Protein AF-0000000076994737 (afdb_homodimer)

InterPro domains:
  IPR002213 UDP-glucuronosyl/UDP-glucosyltransferase [cd03784] (19-455)
  IPR010610 Erythromycin biosynthesis protein CIII-like, C-terminal domain [PF06722] (319-441)

pLDDT: mean 93.17, std 11.56, range [21.0, 98.88]

Structure (mmCIF, N/CA/C/O backbone):
data_AF-0000000076994737-model_v1
#
loop_
_entity.id
_entity.type
_entity.pdbx_description
1 polymer 'UDP-glucosyltransferase A1'
#
loop_
_atom_site.group_PDB
_atom_site.id
_atom_site.type_symbol
_atom_site.label_atom_id
_atom_site.label_alt_id
_atom_site.label_comp_id
_atom_site.label_asym_id
_atom_site.label_entity_id
_atom_site.label_seq_id
_atom_site.pdbx_PDB_ins_code
_atom_site.Cartn_x
_atom_site.Cartn_y
_atom_site.Cartn_z
_atom_site.occupancy
_atom_site.B_iso_or_equiv
_atom_site.auth_seq_id
_atom_site.auth_comp_id
_atom_site.auth_asym_id
_atom_site.auth_atom_id
_atom_site.pdbx_PDB_model_num
ATOM 1 N N . MET A 1 1 ? -26.844 64.062 -2.055 1 24.98 1 MET A N 1
ATOM 2 C CA . MET A 1 1 ? -27.594 62.812 -1.79 1 24.98 1 MET A CA 1
ATOM 3 C C . MET A 1 1 ? -27.031 62.094 -0.57 1 24.98 1 MET A C 1
ATOM 5 O O . MET A 1 1 ? -25.812 62.094 -0.344 1 24.98 1 MET A O 1
ATOM 9 N N . THR A 1 2 ? -27.891 61.812 0.512 1 21 2 THR A N 1
ATOM 10 C CA . THR A 1 2 ? -27.859 61.438 1.918 1 21 2 THR A CA 1
ATOM 11 C C . THR A 1 2 ? -27.25 60.031 2.084 1 21 2 THR A C 1
ATOM 13 O O . THR A 1 2 ? -27.734 59.062 1.515 1 21 2 THR A O 1
ATOM 16 N N . ALA A 1 3 ? -25.906 60 2.223 1 31.61 3 ALA A N 1
ATOM 17 C CA . ALA A 1 3 ? -24.953 58.938 2.516 1 31.61 3 ALA A CA 1
ATOM 18 C C . ALA A 1 3 ? -25.5 58 3.568 1 31.61 3 ALA A C 1
ATOM 20 O O . ALA A 1 3 ? -25.938 58.406 4.633 1 31.61 3 ALA A O 1
ATOM 21 N N . GLY A 1 4 ? -26.078 56.844 3.15 1 28.95 4 GLY A N 1
ATOM 22 C CA . GLY A 1 4 ? -26.781 55.719 3.762 1 28.95 4 GLY A CA 1
ATOM 23 C C . GLY A 1 4 ? -26.156 55.281 5.078 1 28.95 4 GLY A C 1
ATOM 24 O O . GLY A 1 4 ? -24.953 55.062 5.16 1 28.95 4 GLY A O 1
ATOM 25 N N . ASN A 1 5 ? -26.703 55.688 6.254 1 30 5 ASN A N 1
ATOM 26 C CA . ASN A 1 5 ? -26.422 55.312 7.637 1 30 5 ASN A CA 1
ATOM 27 C C . ASN A 1 5 ? -26.422 53.781 7.82 1 30 5 ASN A C 1
ATOM 29 O O . ASN A 1 5 ? -27.453 53.125 7.66 1 30 5 ASN A O 1
ATOM 33 N N . LEU A 1 6 ? -25.328 53.156 7.449 1 33.31 6 LEU A N 1
ATOM 34 C CA . LEU A 1 6 ? -25.109 51.75 7.734 1 33.31 6 LEU A CA 1
ATOM 35 C C . LEU A 1 6 ? -25.484 51.406 9.172 1 33.31 6 LEU A C 1
ATOM 37 O O . LEU A 1 6 ? -24.953 52 10.109 1 33.31 6 LEU A O 1
ATOM 41 N N . ASN A 1 7 ? -26.734 51.062 9.406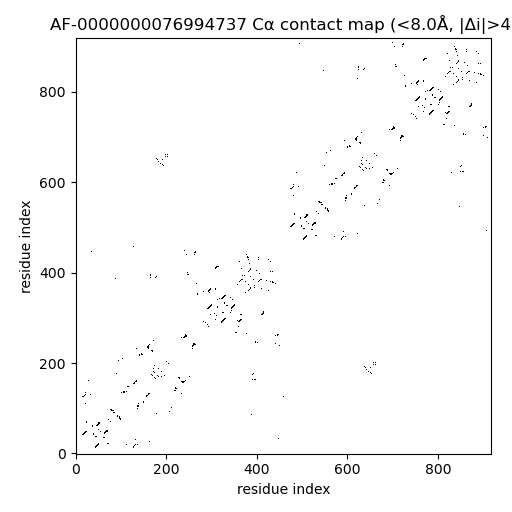 1 32.91 7 ASN A N 1
ATOM 42 C CA . ASN A 1 7 ? -27.266 50.5 10.641 1 32.91 7 ASN A CA 1
ATOM 43 C C . ASN A 1 7 ? -26.328 49.469 11.25 1 32.91 7 ASN A C 1
ATOM 45 O O . ASN A 1 7 ? -26.062 48.406 10.641 1 32.91 7 ASN A O 1
ATOM 49 N N . ARG A 1 8 ? -25.312 49.906 11.922 1 34.34 8 ARG A N 1
ATOM 50 C CA . ARG A 1 8 ? -24.609 49.031 12.859 1 34.34 8 ARG A CA 1
ATOM 51 C C . ARG A 1 8 ? -25.594 48.219 13.68 1 34.34 8 ARG A C 1
ATOM 53 O O . ARG A 1 8 ? -26.453 48.781 14.375 1 34.34 8 ARG A O 1
ATOM 60 N N . ALA A 1 9 ? -25.906 47.062 13.078 1 42.03 9 ALA A N 1
ATOM 61 C CA . ALA A 1 9 ? -26.719 46.094 13.781 1 42.03 9 ALA A CA 1
ATOM 62 C C . ALA A 1 9 ? -26.5 46.156 15.289 1 42.03 9 ALA A C 1
ATOM 64 O O . ALA A 1 9 ? -25.359 46.188 15.758 1 42.03 9 ALA A O 1
ATOM 65 N N . ASP A 1 10 ? -27.359 46.781 16.031 1 33.72 10 ASP A N 1
ATOM 66 C CA . ASP A 1 10 ? -27.484 46.781 17.484 1 33.72 10 ASP A CA 1
ATOM 67 C C . ASP A 1 10 ? -27.078 45.438 18.078 1 33.72 10 ASP A C 1
ATOM 69 O O . ASP A 1 10 ? -27.875 44.5 18.125 1 33.72 10 ASP A O 1
ATOM 73 N N . THR A 1 11 ? -25.906 44.781 17.766 1 40.34 11 THR A N 1
ATOM 74 C CA . THR A 1 11 ? -25.391 43.531 18.297 1 40.34 11 THR A CA 1
ATOM 75 C C . THR A 1 11 ? -25.375 43.531 19.828 1 40.34 11 THR A C 1
ATOM 77 O O . THR A 1 11 ? -24.344 43.781 20.438 1 40.34 11 THR A O 1
ATOM 80 N N . SER A 1 12 ? -26.344 44 20.391 1 39.28 12 SER A N 1
ATOM 81 C CA . SER A 1 12 ? -26.531 43.906 21.828 1 39.28 12 SER A CA 1
ATOM 82 C C . SER A 1 12 ? -26.25 42.5 22.359 1 39.28 12 SER A C 1
ATOM 84 O O . SER A 1 12 ? -26.375 42.25 23.562 1 39.28 12 SER A O 1
ATOM 86 N N . GLY A 1 13 ? -26.484 41.406 21.656 1 49.62 13 GLY A N 1
ATOM 87 C CA . GLY A 1 13 ? -26.141 40.094 22.188 1 49.62 13 GLY A CA 1
ATOM 88 C C . GLY A 1 13 ? -24.688 39.969 22.578 1 49.62 13 GLY A C 1
ATOM 89 O O . GLY A 1 13 ? -23.812 40.531 21.922 1 49.62 13 GLY A O 1
ATOM 90 N N . SER A 1 14 ? -24.312 39.719 23.922 1 63.34 14 SER A N 1
ATOM 91 C CA . SER A 1 14 ? -23 39.656 24.562 1 63.34 14 SER A CA 1
ATOM 92 C C . SER A 1 14 ? -22 38.875 23.719 1 63.34 14 SER A C 1
ATOM 94 O O . SER A 1 14 ? -22.328 37.812 23.188 1 63.34 14 SER A O 1
ATOM 96 N N . ASN A 1 15 ? -20.906 39.469 23.172 1 86.25 15 ASN A N 1
ATOM 97 C CA . ASN A 1 15 ? -19.781 38.844 22.484 1 86.25 15 ASN A CA 1
ATOM 98 C C . ASN A 1 15 ? -19.297 37.594 23.219 1 86.25 15 ASN A C 1
ATOM 100 O O . ASN A 1 15 ? -19.203 37.594 24.453 1 86.25 15 ASN A O 1
ATOM 104 N N . PRO A 1 16 ? -19.25 36.594 22.422 1 95.69 16 PRO A N 1
ATOM 105 C CA . PRO A 1 16 ? -18.766 35.375 23.078 1 95.69 16 PRO A CA 1
ATOM 106 C C . PRO A 1 16 ? -17.344 35.5 23.625 1 95.69 16 PRO A C 1
ATOM 108 O O . PRO A 1 16 ? -16.641 36.438 23.266 1 95.69 16 PRO A O 1
ATOM 111 N N . LEU A 1 17 ? -17.062 34.75 24.578 1 97.81 17 LEU A N 1
ATOM 112 C CA . LEU A 1 17 ? -15.68 34.531 25 1 97.81 17 LEU A CA 1
ATOM 113 C C . LEU A 1 17 ? -14.977 33.531 24.094 1 97.81 17 LEU A C 1
ATOM 115 O O . LEU A 1 17 ? -15.492 32.438 23.875 1 97.81 17 LEU A O 1
ATOM 119 N N . LEU A 1 18 ? -13.875 33.906 23.547 1 98.69 18 LEU A N 1
ATOM 120 C CA . LEU A 1 18 ? -13.102 33 22.703 1 98.69 18 LEU A CA 1
ATOM 121 C C . LEU A 1 18 ? -11.977 32.344 23.5 1 98.69 18 LEU A C 1
ATOM 123 O O . LEU A 1 18 ? -11.125 33.031 24.062 1 98.69 18 LEU A O 1
ATOM 127 N N . LEU A 1 19 ? -12.008 31.047 23.609 1 98.81 19 LEU A N 1
ATOM 128 C CA . LEU A 1 19 ? -10.969 30.297 24.297 1 98.81 19 LEU A CA 1
ATOM 129 C C . LEU A 1 19 ? -10.055 29.594 23.281 1 98.81 19 LEU A C 1
ATOM 131 O O . LEU A 1 19 ? -10.523 28.828 22.453 1 98.81 19 LEU A O 1
ATOM 135 N N . PHE A 1 20 ? -8.75 29.922 23.391 1 98.88 20 PHE A N 1
ATOM 136 C CA . PHE A 1 20 ? -7.754 29.359 22.484 1 98.88 20 PHE A CA 1
ATOM 137 C C . PHE A 1 20 ? -6.871 28.344 23.219 1 98.88 20 PHE A C 1
ATOM 139 O O . PHE A 1 20 ? -6.504 28.547 24.375 1 98.88 20 PHE A O 1
ATOM 146 N N . ALA A 1 21 ? -6.539 27.281 22.5 1 98.38 21 ALA A N 1
ATOM 147 C CA . ALA A 1 21 ? -5.539 26.297 22.922 1 98.38 21 ALA A CA 1
ATOM 148 C C . ALA A 1 21 ? -4.723 25.797 21.734 1 98.38 21 ALA A C 1
ATOM 150 O O . ALA A 1 21 ? -5.25 25.656 20.625 1 98.38 21 ALA A O 1
ATOM 151 N N . ALA A 1 22 ? -3.436 25.547 21.938 1 98 22 ALA A N 1
ATOM 152 C CA . ALA A 1 22 ? -2.561 25 20.906 1 98 22 ALA A CA 1
ATOM 153 C C . ALA A 1 22 ? -1.611 23.953 21.484 1 98 22 ALA A C 1
ATOM 155 O O . ALA A 1 22 ? -1.278 24 22.672 1 98 22 ALA A O 1
ATOM 156 N N . PHE A 1 23 ? -1.287 22.984 20.625 1 96.88 23 PHE A N 1
ATOM 157 C CA . PHE A 1 23 ? -0.164 22.125 21 1 96.88 23 PHE A CA 1
ATOM 158 C C . PHE A 1 23 ? 1.088 22.969 21.25 1 96.88 23 PHE A C 1
ATOM 160 O O . PHE A 1 23 ? 1.367 23.906 20.516 1 96.88 23 PHE A O 1
ATOM 167 N N . PRO A 1 24 ? 1.792 22.641 22.312 1 94.62 24 PRO A N 1
ATOM 168 C CA . PRO A 1 24 ? 2.891 23.531 22.703 1 94.62 24 PRO A CA 1
ATOM 169 C C . PRO A 1 24 ? 4.129 23.359 21.828 1 94.62 24 PRO A C 1
ATOM 171 O O . PRO A 1 24 ? 5.191 22.969 22.312 1 94.62 24 PRO A O 1
ATOM 174 N N . GLY A 1 25 ? 4.086 23.656 20.641 1 91.81 25 GLY A N 1
ATOM 175 C CA . GLY A 1 25 ? 5.117 23.828 19.625 1 91.81 25 GLY A CA 1
ATOM 176 C C . GLY A 1 25 ? 4.984 25.109 18.844 1 91.81 25 GLY A C 1
ATOM 177 O O . GLY A 1 25 ? 3.875 25.578 18.578 1 91.81 25 GLY A O 1
ATOM 178 N N . GLU A 1 26 ? 6.082 25.656 18.484 1 90 26 GLU A N 1
ATOM 179 C CA . GLU A 1 26 ? 6.078 26.969 17.844 1 90 26 GLU A CA 1
ATOM 180 C C . GLU A 1 26 ? 5.215 26.969 16.578 1 90 26 GLU A C 1
ATOM 182 O O . GLU A 1 26 ? 4.441 27.891 16.359 1 90 26 GLU A O 1
ATOM 187 N N . GLY A 1 27 ? 5.344 25.891 15.852 1 91.88 27 GLY A N 1
ATOM 188 C CA . GLY A 1 27 ? 4.586 25.812 14.609 1 91.88 27 GLY A CA 1
ATOM 189 C C . GLY A 1 27 ? 3.094 25.656 14.828 1 91.88 27 GLY A C 1
ATOM 190 O O . GLY A 1 27 ? 2.297 25.922 13.93 1 91.88 27 GLY A O 1
ATOM 191 N N . HIS A 1 28 ? 2.697 25.25 16.016 1 96.25 28 HIS A N 1
ATOM 192 C CA . HIS A 1 28 ? 1.295 25.062 16.359 1 96.25 28 HIS A CA 1
ATOM 193 C C . HIS A 1 28 ? 0.731 26.297 17.047 1 96.25 28 HIS A C 1
ATOM 195 O O . HIS A 1 28 ? -0.411 26.688 16.797 1 96.25 28 HIS A O 1
ATOM 201 N N . THR A 1 29 ? 1.545 26.969 17.844 1 97.19 29 THR A N 1
ATOM 202 C CA . THR A 1 29 ? 1.089 28.047 18.719 1 97.19 29 THR A CA 1
ATOM 203 C C . THR A 1 29 ? 1.107 29.391 18 1 97.19 29 THR A C 1
ATOM 205 O O . THR A 1 29 ? 0.172 30.188 18.125 1 97.19 29 THR A O 1
ATOM 208 N N . ASN A 1 30 ? 2.084 29.641 17.172 1 94.88 30 ASN A N 1
ATOM 209 C CA . ASN A 1 30 ? 2.293 30.953 16.562 1 94.88 30 ASN A CA 1
ATOM 210 C C . ASN A 1 30 ? 1.12 31.344 15.672 1 94.88 30 ASN A C 1
ATOM 212 O O . ASN A 1 30 ? 0.637 32.469 15.742 1 94.88 30 ASN A O 1
ATOM 216 N N . PRO A 1 31 ? 0.661 30.406 14.875 1 97.44 31 PRO A N 1
ATOM 217 C CA . PRO A 1 31 ? -0.494 30.797 14.062 1 97.44 31 PRO A CA 1
ATOM 218 C C . PRO A 1 31 ? -1.704 31.188 14.906 1 97.44 31 PRO A C 1
ATOM 220 O O . PRO A 1 31 ? -2.396 32.156 14.578 1 97.44 31 PRO A O 1
ATOM 223 N N . LEU A 1 32 ? -1.899 30.531 15.945 1 98.62 32 LEU A N 1
ATOM 224 C CA . LEU A 1 32 ? -3.061 30.828 16.781 1 98.62 32 LEU A CA 1
ATOM 225 C C . LEU A 1 32 ? -2.871 32.125 17.531 1 98.62 32 LEU A C 1
ATOM 227 O O . LEU A 1 32 ? -3.84 32.844 17.781 1 98.62 32 LEU A O 1
ATOM 231 N N . LEU A 1 33 ? -1.654 32.469 17.875 1 98 33 LEU A N 1
ATOM 232 C CA . LEU A 1 33 ? -1.371 33.781 18.484 1 98 33 LEU A CA 1
ATOM 233 C C . LEU A 1 33 ? -1.695 34.906 17.531 1 98 33 LEU A C 1
ATOM 235 O O . LEU A 1 33 ? -2.244 35.938 17.938 1 98 33 LEU A O 1
ATOM 239 N N . SER A 1 34 ? -1.368 34.688 16.297 1 97.19 34 SER A N 1
ATOM 240 C CA . SER A 1 34 ? -1.677 35.688 15.281 1 97.19 34 SER A CA 1
ATOM 241 C C . SER A 1 34 ? -3.182 35.906 15.172 1 97.19 34 SER A C 1
ATOM 243 O O . SER A 1 34 ? -3.641 37.031 15.086 1 97.19 34 SER A O 1
ATOM 245 N N . ILE A 1 35 ? -3.92 34.875 15.195 1 98.69 35 ILE A N 1
ATOM 246 C CA . ILE A 1 35 ? -5.371 34.969 15.094 1 98.69 35 ILE A CA 1
ATOM 247 C C . ILE A 1 35 ? -5.938 35.625 16.344 1 98.69 35 ILE A C 1
ATOM 249 O O . ILE A 1 35 ? -6.777 36.531 16.25 1 98.69 35 ILE A O 1
ATOM 253 N N . ALA A 1 36 ? -5.453 35.25 17.5 1 98.69 36 ALA A N 1
ATOM 254 C CA . ALA A 1 36 ? -5.895 35.812 18.766 1 98.69 36 ALA A CA 1
ATOM 255 C C . ALA A 1 36 ? -5.648 37.344 18.797 1 98.69 36 ALA A C 1
ATOM 257 O O . ALA A 1 36 ? -6.512 38.094 19.234 1 98.69 36 ALA A O 1
ATOM 258 N N . SER A 1 37 ? -4.496 37.719 18.344 1 97.88 37 SER A N 1
ATOM 259 C CA . SER A 1 37 ? -4.148 39.156 18.328 1 97.88 37 SER A CA 1
ATOM 260 C C . SER A 1 37 ? -5.141 39.938 17.5 1 97.88 37 SER A C 1
ATOM 262 O O . SER A 1 37 ? -5.59 41.031 17.922 1 97.88 37 SER A O 1
ATOM 264 N N . TYR A 1 38 ? -5.449 39.469 16.375 1 97.75 38 TYR A N 1
ATOM 265 C CA . TYR A 1 38 ? -6.414 40.094 15.492 1 97.75 38 TYR A CA 1
ATOM 266 C C . TYR A 1 38 ? -7.781 40.219 16.156 1 97.75 38 TYR A C 1
ATOM 268 O O . TYR A 1 38 ? -8.414 41.25 16.125 1 97.75 38 TYR A O 1
ATOM 276 N N . LEU A 1 39 ? -8.203 39.156 16.75 1 98.38 39 LEU A N 1
ATOM 277 C CA . LEU A 1 39 ? -9.539 39.094 17.328 1 98.38 39 LEU A CA 1
ATOM 278 C C . LEU A 1 39 ? -9.641 40.031 18.531 1 98.38 39 LEU A C 1
ATOM 280 O O . LEU A 1 39 ? -10.672 40.656 18.734 1 98.38 39 LEU A O 1
ATOM 284 N N . VAL A 1 40 ? -8.578 40.125 19.297 1 98.25 40 VAL A N 1
ATOM 285 C CA . VAL A 1 40 ? -8.539 41.094 20.406 1 98.25 40 VAL A CA 1
ATOM 286 C C . VAL A 1 40 ? -8.68 42.5 19.859 1 98.25 40 VAL A C 1
ATOM 288 O O . VAL A 1 40 ? -9.477 43.281 20.359 1 98.25 40 VAL A O 1
ATOM 291 N N . LYS A 1 41 ? -7.984 42.781 18.844 1 97.06 41 LYS A N 1
ATOM 292 C CA . LYS A 1 41 ? -7.988 44.094 18.234 1 97.06 41 LYS A CA 1
ATOM 293 C C . LYS A 1 41 ? -9.359 44.438 17.656 1 97.06 41 LYS A C 1
ATOM 295 O O . LYS A 1 41 ? -9.742 45.594 17.594 1 97.06 41 LYS A O 1
ATOM 300 N N . THR A 1 42 ? -10.062 43.438 17.281 1 96.25 42 THR A N 1
ATOM 301 C CA . THR A 1 42 ? -11.367 43.656 16.672 1 96.25 42 THR A CA 1
ATOM 302 C C . THR A 1 42 ? -12.469 43.656 17.719 1 96.25 42 THR A C 1
ATOM 304 O O . THR A 1 42 ? -13.656 43.719 17.391 1 96.25 42 THR A O 1
ATOM 307 N N . GLY A 1 43 ? -12.125 43.406 18.969 1 96.31 43 GLY A N 1
ATOM 308 C CA . GLY A 1 43 ? -13.078 43.688 20.031 1 96.31 43 GLY A CA 1
ATOM 309 C C . GLY A 1 43 ? -13.516 42.438 20.766 1 96.31 43 GLY A C 1
ATOM 310 O O . GLY A 1 43 ? -14.328 42.5 21.688 1 96.31 43 GLY A O 1
ATOM 311 N N . TYR A 1 44 ? -12.938 41.312 20.453 1 97.5 44 TYR A N 1
ATOM 312 C CA . TYR A 1 44 ? -13.312 40.094 21.156 1 97.5 44 TYR A CA 1
ATOM 313 C C . TYR A 1 44 ? -12.531 39.938 22.453 1 97.5 44 TYR A C 1
ATOM 315 O O . TYR A 1 44 ? -11.391 40.406 22.562 1 97.5 44 TYR A O 1
ATOM 323 N N . GLU A 1 45 ? -13.195 39.406 23.391 1 97.94 45 GLU A N 1
ATOM 324 C CA . GLU A 1 45 ? -12.477 38.906 24.562 1 97.94 45 GLU A CA 1
ATOM 325 C C . GLU A 1 45 ? -11.891 37.531 24.328 1 97.94 45 GLU A C 1
ATOM 327 O O . GLU A 1 45 ? -12.609 36.594 23.969 1 97.94 45 GLU A O 1
ATOM 332 N N . VAL A 1 46 ? -10.562 37.438 24.531 1 98.69 46 VAL A N 1
ATOM 333 C CA . VAL A 1 46 ? -9.859 36.219 24.219 1 98.69 46 VAL A CA 1
ATOM 334 C C . VAL A 1 46 ? -9.125 35.688 25.453 1 98.69 46 VAL A C 1
ATOM 336 O O . VAL A 1 46 ? -8.469 36.469 26.156 1 98.69 46 VAL A O 1
ATOM 339 N N . VAL A 1 47 ? -9.328 34.469 25.781 1 98.81 47 VAL A N 1
ATOM 340 C CA . VAL A 1 47 ? -8.492 33.719 26.719 1 98.81 47 VAL A CA 1
ATOM 341 C C . VAL A 1 47 ? -7.629 32.719 25.969 1 98.81 47 VAL A C 1
ATOM 343 O O . VAL A 1 47 ? -8.133 31.969 25.125 1 98.81 47 VAL A O 1
ATOM 346 N N . PHE A 1 48 ? -6.312 32.719 26.25 1 98.88 48 PHE A N 1
ATOM 347 C CA . PHE A 1 48 ? -5.375 31.812 25.609 1 98.88 48 PHE A CA 1
ATOM 348 C C . PHE A 1 48 ? -4.672 30.938 26.641 1 98.88 48 PHE A C 1
ATOM 350 O O . PHE A 1 48 ? -3.906 31.453 27.469 1 98.88 48 PHE A O 1
ATOM 357 N N . MET A 1 49 ? -4.969 29.688 26.656 1 98.44 49 MET A N 1
ATOM 358 C CA . MET A 1 49 ? -4.309 28.781 27.594 1 98.44 49 MET A CA 1
ATOM 359 C C . MET A 1 49 ? -3.023 28.219 27 1 98.44 49 MET A C 1
ATOM 361 O O . MET A 1 49 ? -3.027 27.719 25.875 1 98.44 49 MET A O 1
ATOM 365 N N . ALA A 1 50 ? -1.926 28.281 27.672 1 98.19 50 ALA A N 1
ATOM 366 C CA . ALA A 1 50 ? -0.618 27.828 27.203 1 98.19 50 ALA A CA 1
ATOM 367 C C . ALA A 1 50 ? 0.344 27.625 28.359 1 98.19 50 ALA A C 1
ATOM 369 O O . ALA A 1 50 ? 0.102 28.109 29.469 1 98.19 50 ALA A O 1
ATOM 370 N N . PRO A 1 51 ? 1.366 26.844 28.156 1 97.38 51 PRO A N 1
ATOM 371 C CA . PRO A 1 51 ? 2.418 26.75 29.172 1 97.38 51 PRO A CA 1
ATOM 372 C C . PRO A 1 51 ? 3.166 28.078 29.359 1 97.38 51 PRO A C 1
ATOM 374 O O . PRO A 1 51 ? 3.021 29 28.562 1 97.38 51 PRO A O 1
ATOM 377 N N . ASP A 1 52 ? 4.008 28.094 30.328 1 96.94 52 ASP A N 1
ATOM 378 C CA . ASP A 1 52 ? 4.695 29.297 30.781 1 96.94 52 ASP A CA 1
ATOM 379 C C . ASP A 1 52 ? 5.582 29.859 29.672 1 96.94 52 ASP A C 1
ATOM 381 O O . ASP A 1 52 ? 5.73 31.078 29.562 1 96.94 52 ASP A O 1
ATOM 385 N N . LEU A 1 53 ? 6.09 29.031 28.938 1 94.62 53 LEU A N 1
ATOM 386 C CA . LEU A 1 53 ? 7.051 29.453 27.922 1 94.62 53 LEU A CA 1
ATOM 387 C C . LEU A 1 53 ? 6.398 30.375 26.906 1 94.62 53 LEU A C 1
ATOM 389 O O . LEU A 1 53 ? 7.086 31.125 26.203 1 94.62 53 LEU A O 1
ATOM 393 N N . TYR A 1 54 ? 5.055 30.438 26.891 1 97.25 54 TYR A N 1
ATOM 394 C CA . TYR A 1 54 ? 4.363 31.25 25.891 1 97.25 54 TYR A CA 1
ATOM 395 C C . TYR A 1 54 ? 3.654 32.438 26.547 1 97.25 54 TYR A C 1
ATOM 397 O O . TYR A 1 54 ? 2.928 33.188 25.891 1 97.25 54 TYR A O 1
ATOM 405 N N . GLN A 1 55 ? 3.82 32.625 27.828 1 98.12 55 GLN A N 1
ATOM 406 C CA . GLN A 1 55 ? 3.08 33.625 28.562 1 98.12 55 GLN A CA 1
ATOM 407 C C . GLN A 1 55 ? 3.26 35 27.938 1 98.12 55 GLN A C 1
ATOM 409 O O . GLN A 1 55 ? 2.279 35.688 27.656 1 98.12 55 GLN A O 1
ATOM 414 N N . THR A 1 56 ? 4.473 35.375 27.703 1 97.44 56 THR A N 1
ATOM 415 C CA . THR A 1 56 ? 4.766 36.719 27.188 1 97.44 56 THR A CA 1
ATOM 416 C C . THR A 1 56 ? 4.129 36.906 25.812 1 97.44 56 THR A C 1
ATOM 418 O O . THR A 1 56 ? 3.531 37.938 25.531 1 97.44 56 THR A O 1
ATOM 421 N N . LYS A 1 57 ? 4.262 35.938 25 1 96.31 57 LYS A N 1
ATOM 422 C CA . LYS A 1 57 ? 3.689 36 23.656 1 96.31 57 LYS A CA 1
ATOM 423 C C . LYS A 1 57 ? 2.172 36.156 23.703 1 96.31 57 LYS A C 1
ATOM 425 O O . LYS A 1 57 ? 1.588 36.906 22.938 1 96.31 57 LYS A O 1
ATOM 430 N N . VAL A 1 58 ? 1.54 35.406 24.609 1 98.56 58 VAL A N 1
ATOM 431 C CA . VAL A 1 58 ? 0.09 35.469 24.766 1 98.56 58 VAL A CA 1
ATOM 432 C C . VAL A 1 58 ? -0.32 36.875 25.234 1 98.56 58 VAL A C 1
ATOM 434 O O . VAL A 1 58 ? -1.221 37.5 24.656 1 98.56 58 VAL A O 1
ATOM 437 N N . GLU A 1 59 ? 0.343 37.344 26.188 1 98.38 59 GLU A N 1
ATOM 438 C CA . GLU A 1 59 ? 0.013 38.656 26.766 1 98.38 59 GLU A CA 1
ATOM 439 C C . GLU A 1 59 ? 0.205 39.781 25.734 1 98.38 59 GLU A C 1
ATOM 441 O O . GLU A 1 59 ? -0.553 40.75 25.719 1 98.38 59 GLU A O 1
ATOM 446 N N . GLU A 1 60 ? 1.162 39.625 24.875 1 95.94 60 GLU A N 1
ATOM 447 C CA . GLU A 1 60 ? 1.436 40.594 23.828 1 95.94 60 GLU A CA 1
ATOM 448 C C . GLU A 1 60 ? 0.277 40.688 22.844 1 95.94 60 GLU A C 1
ATOM 450 O O . GLU A 1 60 ? 0.102 41.719 22.172 1 95.94 60 GLU A O 1
ATOM 455 N N . THR A 1 61 ? -0.494 39.688 22.734 1 97.5 61 THR A N 1
ATOM 456 C CA . THR A 1 61 ? -1.646 39.719 21.844 1 97.5 61 THR A CA 1
ATOM 457 C C . THR A 1 61 ? -2.781 40.531 22.438 1 97.5 61 THR A C 1
ATOM 459 O O . THR A 1 61 ? -3.707 40.938 21.734 1 97.5 61 THR A O 1
ATOM 462 N N . GLY A 1 62 ? -2.789 40.688 23.719 1 98.38 62 GLY A N 1
ATOM 463 C CA . GLY A 1 62 ? -3.895 41.312 24.438 1 98.38 62 GLY A CA 1
ATOM 464 C C . GLY A 1 62 ? -4.867 40.312 25.031 1 98.38 62 GLY A C 1
ATOM 465 O O . GLY A 1 62 ? -5.809 40.688 25.719 1 98.38 62 GLY A O 1
ATOM 466 N N . ALA A 1 63 ? -4.648 39.062 24.859 1 98.75 63 ALA A N 1
ATOM 467 C CA . ALA A 1 63 ? -5.512 38.031 25.406 1 98.75 63 ALA A CA 1
ATOM 468 C C . ALA A 1 63 ? -5.219 37.812 26.891 1 98.75 63 ALA A C 1
ATOM 470 O O . ALA A 1 63 ? -4.113 38.062 27.359 1 98.75 63 ALA A O 1
ATOM 471 N N . GLU A 1 64 ? -6.227 37.344 27.547 1 98.69 64 GLU A N 1
ATOM 472 C CA . GLU A 1 64 ? -6.008 36.844 28.906 1 98.69 64 GLU A CA 1
ATOM 473 C C . GLU A 1 64 ? -5.238 35.5 28.891 1 98.69 64 GLU A C 1
ATOM 475 O O . GLU A 1 64 ? -5.609 34.594 28.172 1 98.69 64 GLU A O 1
ATOM 480 N N . TYR A 1 65 ? -4.113 35.531 29.656 1 98.69 65 TYR A N 1
ATOM 481 C CA . TYR A 1 65 ? -3.275 34.312 29.734 1 98.69 65 TYR A CA 1
ATOM 482 C C . TYR A 1 65 ? -3.797 33.375 30.797 1 98.69 65 TYR A C 1
ATOM 484 O O . TYR A 1 65 ? -4.031 33.75 31.938 1 98.69 65 TYR A O 1
ATOM 492 N N . LEU A 1 66 ? -4.043 32.156 30.422 1 98.62 66 LEU A N 1
ATOM 493 C CA . LEU A 1 66 ? -4.379 31.062 31.344 1 98.62 66 LEU A CA 1
ATOM 494 C C . LEU A 1 66 ? -3.293 29.984 31.344 1 98.62 66 LEU A C 1
ATOM 496 O O . LEU A 1 66 ? -3.121 29.281 30.344 1 98.62 66 LEU A O 1
ATOM 500 N N . ARG A 1 67 ? -2.625 29.781 32.438 1 98.12 67 ARG A N 1
ATOM 501 C CA . ARG A 1 67 ? -1.503 28.844 32.531 1 98.12 67 ARG A CA 1
ATOM 502 C C . ARG A 1 67 ? -1.99 27.406 32.562 1 98.12 67 ARG A C 1
ATOM 504 O O . ARG A 1 67 ? -2.928 27.078 33.281 1 98.12 67 ARG A O 1
ATOM 511 N N . VAL A 1 68 ? -1.36 26.594 31.797 1 97.19 68 VAL A N 1
ATOM 512 C CA . VAL A 1 68 ? -1.562 25.156 31.875 1 97.19 68 VAL A CA 1
ATOM 513 C C . VAL A 1 68 ? -0.212 24.453 31.938 1 97.19 68 VAL A C 1
ATOM 515 O O . VAL A 1 68 ? 0.815 25.016 31.562 1 97.19 68 VAL A O 1
ATOM 518 N N . ASP A 1 69 ? -0.189 23.25 32.375 1 93.94 69 ASP A N 1
ATOM 519 C CA . ASP A 1 69 ? 1.043 22.469 32.438 1 93.94 69 ASP A CA 1
ATOM 520 C C . ASP A 1 69 ? 1.537 22.094 31.047 1 93.94 69 ASP A C 1
ATOM 522 O O . ASP A 1 69 ? 0.735 21.812 30.156 1 93.94 69 ASP A O 1
ATOM 526 N N . ASN A 1 70 ? 2.803 22.141 30.938 1 94.19 70 ASN A N 1
ATOM 527 C CA . ASN A 1 70 ? 3.414 21.688 29.688 1 94.19 70 ASN A CA 1
ATOM 528 C C . ASN A 1 70 ? 3.475 20.172 29.609 1 94.19 70 ASN A C 1
ATOM 530 O O . ASN A 1 70 ? 4.145 19.531 30.422 1 94.19 70 ASN A O 1
ATOM 534 N N . PRO A 1 71 ? 2.805 19.625 28.672 1 91.94 71 PRO A N 1
ATOM 535 C CA . PRO A 1 71 ? 2.836 18.172 28.562 1 91.94 71 PRO A CA 1
ATOM 536 C C . PRO A 1 71 ? 4.184 17.641 28.078 1 91.94 71 PRO A C 1
ATOM 538 O O . PRO A 1 71 ? 4.465 16.453 28.219 1 91.94 71 PRO A O 1
ATOM 541 N N . LEU A 1 72 ? 5.031 18.469 27.5 1 92.75 72 LEU A N 1
ATOM 542 C CA . LEU A 1 72 ? 6.312 18.047 26.953 1 92.75 72 LEU A CA 1
ATOM 543 C C . LEU A 1 72 ? 7.379 17.969 28.047 1 92.75 72 LEU A C 1
ATOM 545 O O . LEU A 1 72 ? 8.312 18.781 28.062 1 92.75 72 LEU A O 1
ATOM 549 N N . THR A 1 73 ? 7.254 16.938 28.844 1 91.12 73 THR A N 1
ATOM 550 C CA . THR A 1 73 ? 8.203 16.719 29.922 1 91.12 73 THR A CA 1
ATOM 551 C C . THR A 1 73 ? 9.477 16.047 29.391 1 91.12 73 THR A C 1
ATOM 553 O O . THR A 1 73 ? 9.562 15.711 28.203 1 91.12 73 THR A O 1
ATOM 556 N N . GLY A 1 74 ? 10.414 15.945 30.234 1 90.44 74 GLY A N 1
ATOM 557 C CA . GLY A 1 74 ? 11.641 15.242 29.875 1 90.44 74 GLY A CA 1
ATOM 558 C C . GLY A 1 74 ? 11.391 13.812 29.422 1 90.44 74 GLY A C 1
ATOM 559 O O . GLY A 1 74 ? 12.023 13.344 28.469 1 90.44 74 GLY A O 1
ATOM 560 N N . GLU A 1 75 ? 10.484 13.195 30.078 1 91.69 75 GLU A N 1
ATOM 561 C CA . GLU A 1 75 ? 10.148 11.82 29.734 1 91.69 75 GLU A CA 1
ATOM 562 C C . GLU A 1 75 ? 9.539 11.727 28.344 1 91.69 75 GLU A C 1
ATOM 564 O O . GLU A 1 75 ? 9.844 10.805 27.578 1 91.69 75 GLU A O 1
ATOM 569 N N . VAL A 1 76 ? 8.695 12.633 28.062 1 91.75 76 VAL A N 1
ATOM 570 C CA . VAL A 1 76 ? 8.047 12.672 26.75 1 91.75 76 VAL A CA 1
ATOM 571 C C . VAL A 1 76 ? 9.094 12.93 25.672 1 91.75 76 VAL A C 1
ATOM 573 O O . VAL A 1 76 ? 9.078 12.273 24.625 1 91.75 76 VAL A O 1
ATOM 576 N N . MET A 1 77 ? 9.977 13.781 25.953 1 90.81 77 MET A N 1
ATOM 577 C CA . MET A 1 77 ? 11.023 14.109 24.984 1 90.81 77 MET A CA 1
ATOM 578 C C . MET A 1 77 ? 11.977 12.938 24.797 1 90.81 77 MET A C 1
ATOM 580 O O . MET A 1 77 ? 12.492 12.719 23.703 1 90.81 77 MET A O 1
ATOM 584 N N . GLN A 1 78 ? 12.164 12.195 25.859 1 92.12 78 GLN A N 1
ATOM 585 C CA . GLN A 1 78 ? 12.977 10.984 25.75 1 92.12 78 GLN A CA 1
ATOM 586 C C . GLN A 1 78 ? 12.305 9.961 24.844 1 92.12 78 GLN A C 1
ATOM 588 O O . GLN A 1 78 ? 12.969 9.344 24 1 92.12 78 GLN A O 1
ATOM 593 N N . SER A 1 79 ? 11.062 9.766 25.016 1 92 79 SER A N 1
ATOM 594 C CA . SER A 1 79 ? 10.305 8.859 24.156 1 92 79 SER A CA 1
ATOM 595 C C . SER A 1 79 ? 10.352 9.305 22.703 1 92 79 SER A C 1
ATOM 597 O O . SER A 1 79 ? 10.453 8.484 21.797 1 92 79 SER A O 1
ATOM 599 N N . PHE A 1 80 ? 10.273 10.547 22.516 1 91.12 80 PHE A N 1
ATOM 600 C CA . PHE A 1 80 ? 10.359 11.117 21.172 1 91.12 80 PHE A CA 1
ATOM 601 C C . PHE A 1 80 ? 11.711 10.82 20.547 1 91.12 80 PHE A C 1
ATOM 603 O O . PHE A 1 80 ? 11.789 10.438 19.375 1 91.12 80 PHE A O 1
ATOM 610 N N . ARG A 1 81 ? 12.719 10.961 21.297 1 89.56 81 ARG A N 1
ATOM 611 C CA . ARG A 1 81 ? 14.07 10.703 20.812 1 89.56 81 ARG A CA 1
ATOM 612 C C . ARG A 1 81 ? 14.258 9.219 20.484 1 89.56 81 ARG A C 1
ATOM 614 O O . ARG A 1 81 ? 14.922 8.875 19.516 1 89.56 81 ARG A O 1
ATOM 621 N N . GLU A 1 82 ? 13.688 8.43 21.328 1 91.44 82 GLU A N 1
ATOM 622 C CA . GLU A 1 82 ? 13.758 6.992 21.062 1 91.44 82 GLU A CA 1
ATOM 623 C C . GLU A 1 82 ? 13.078 6.637 19.75 1 91.44 82 GLU A C 1
ATOM 625 O O . GLU A 1 82 ? 13.602 5.828 18.969 1 91.44 82 GLU A O 1
ATOM 630 N N . ALA A 1 83 ? 11.992 7.246 19.516 1 89.38 83 ALA A N 1
ATOM 631 C CA . ALA A 1 83 ? 11.297 7.035 18.234 1 89.38 83 ALA A CA 1
ATOM 632 C C . ALA A 1 83 ? 12.125 7.559 17.062 1 89.38 83 ALA A C 1
ATOM 634 O O . ALA A 1 83 ? 12.148 6.953 16 1 89.38 83 ALA A O 1
ATOM 635 N N . THR A 1 84 ? 12.797 8.672 17.266 1 85.19 84 THR A N 1
ATOM 636 C CA . THR A 1 84 ? 13.609 9.312 16.234 1 85.19 84 THR A CA 1
ATOM 637 C C . THR A 1 84 ? 14.797 8.43 15.859 1 85.19 84 THR A C 1
ATOM 639 O O . THR A 1 84 ? 15.328 8.539 14.758 1 85.19 84 THR A O 1
ATOM 642 N N . SER A 1 85 ? 15.117 7.523 16.734 1 88.38 85 SER A N 1
ATOM 643 C CA . SER A 1 85 ? 16.266 6.656 16.5 1 88.38 85 SER A CA 1
ATOM 644 C C . SER A 1 85 ? 15.891 5.465 15.625 1 88.38 85 SER A C 1
ATOM 646 O O . SER A 1 85 ? 16.766 4.754 15.125 1 88.38 85 SER A O 1
ATOM 648 N N . LEU A 1 86 ? 14.633 5.336 15.375 1 86.25 86 LEU A N 1
ATOM 649 C CA . LEU A 1 86 ? 14.211 4.27 14.477 1 86.25 86 LEU A CA 1
ATOM 650 C C . LEU A 1 86 ? 14.586 4.594 13.031 1 86.25 86 LEU A C 1
ATOM 652 O O . LEU A 1 86 ? 14.75 5.766 12.68 1 86.25 86 LEU A O 1
ATOM 656 N N . PRO A 1 87 ? 14.727 3.504 12.242 1 81.19 87 PRO A N 1
ATOM 657 C CA . PRO A 1 87 ? 14.953 3.779 10.82 1 81.19 87 PRO A CA 1
ATOM 658 C C . PRO A 1 87 ? 13.852 4.637 10.203 1 81.19 87 PRO A C 1
ATOM 660 O O . PRO A 1 87 ? 12.688 4.516 10.578 1 81.19 87 PRO A O 1
ATOM 663 N N . GLY A 1 88 ? 14.328 5.461 9.32 1 78.31 88 GLY A N 1
ATOM 664 C CA . GLY A 1 88 ? 13.375 6.34 8.656 1 78.31 88 GLY A CA 1
ATOM 665 C C . GLY A 1 88 ? 12.195 5.598 8.055 1 78.31 88 GLY A C 1
ATOM 666 O O . GLY A 1 88 ? 12.344 4.477 7.562 1 78.31 88 GLY A O 1
ATOM 667 N N . GLY A 1 89 ? 10.984 6.305 8.18 1 84.19 89 GLY A N 1
ATOM 668 C CA . GLY A 1 89 ? 9.789 5.688 7.617 1 84.19 89 GLY A CA 1
ATOM 669 C C . GLY A 1 89 ? 8.555 5.879 8.477 1 84.19 89 GLY A C 1
ATOM 670 O O . GLY A 1 89 ? 8.562 6.699 9.398 1 84.19 89 GLY A O 1
ATOM 671 N N . LEU A 1 90 ? 7.574 5.086 8.219 1 91.25 90 LEU A N 1
ATOM 672 C CA . LEU A 1 90 ? 6.266 5.281 8.836 1 91.25 90 LEU A CA 1
ATOM 673 C C . LEU A 1 90 ? 6.297 4.906 10.312 1 91.25 90 LEU A C 1
ATOM 675 O O . LEU A 1 90 ? 5.605 5.52 11.133 1 91.25 90 LEU A O 1
ATOM 679 N N . GLU A 1 91 ? 7.117 3.945 10.672 1 91.94 91 GLU A N 1
ATOM 680 C CA . GLU A 1 91 ? 7.188 3.531 12.07 1 91.94 91 GLU A CA 1
ATOM 681 C C . GLU A 1 91 ? 7.781 4.633 12.938 1 91.94 91 GLU A C 1
ATOM 683 O O . GLU A 1 91 ? 7.363 4.82 14.086 1 91.94 91 GLU A O 1
ATOM 688 N N . ARG A 1 92 ? 8.797 5.273 12.43 1 91.81 92 ARG A N 1
ATOM 689 C CA . ARG A 1 92 ? 9.383 6.398 13.148 1 91.81 92 ARG A CA 1
ATOM 690 C C . ARG A 1 92 ? 8.359 7.512 13.359 1 91.81 92 ARG A C 1
ATOM 692 O O . ARG A 1 92 ? 8.227 8.031 14.469 1 91.81 92 ARG A O 1
ATOM 699 N N . VAL A 1 93 ? 7.684 7.801 12.344 1 92.75 93 VAL A N 1
ATOM 700 C CA . VAL A 1 93 ? 6.668 8.844 12.398 1 92.75 93 VAL A CA 1
ATOM 701 C C . VAL A 1 93 ? 5.598 8.469 13.414 1 92.75 93 VAL A C 1
ATOM 703 O O . VAL A 1 93 ? 5.199 9.289 14.242 1 92.75 93 VAL A O 1
ATOM 706 N N . ALA A 1 94 ? 5.168 7.258 13.352 1 94.56 94 ALA A N 1
ATOM 707 C CA . ALA A 1 94 ? 4.152 6.758 14.273 1 94.56 94 ALA A CA 1
ATOM 708 C C . ALA A 1 94 ? 4.621 6.879 15.727 1 94.56 94 ALA A C 1
ATOM 710 O O . ALA A 1 94 ? 3.855 7.293 16.594 1 94.56 94 ALA A O 1
ATOM 711 N N . GLY A 1 95 ? 5.875 6.488 15.945 1 94.31 95 GLY A N 1
ATOM 712 C CA . GLY A 1 95 ? 6.43 6.586 17.281 1 94.31 95 GLY A CA 1
ATOM 713 C C . GLY A 1 95 ? 6.508 8.008 17.797 1 94.31 95 GLY A C 1
ATOM 714 O O . GLY A 1 95 ? 6.246 8.266 18.984 1 94.31 95 GLY A O 1
ATOM 715 N N . GLN A 1 96 ? 6.852 8.898 16.938 1 93.38 96 GLN A N 1
ATOM 716 C CA . GLN A 1 96 ? 6.945 10.312 17.297 1 93.38 96 GLN A CA 1
ATOM 717 C C . GLN A 1 96 ? 5.574 10.891 17.625 1 93.38 96 GLN A C 1
ATOM 719 O O . GLN A 1 96 ? 5.41 11.586 18.625 1 93.38 96 GLN A O 1
ATOM 724 N N . TYR A 1 97 ? 4.613 10.562 16.812 1 94.44 97 TYR A N 1
ATOM 725 C CA . TYR A 1 97 ? 3.258 11.047 17.031 1 94.44 97 TYR A CA 1
ATOM 726 C C . TYR A 1 97 ? 2.684 10.469 18.328 1 94.44 97 TYR A C 1
ATOM 728 O O . TYR A 1 97 ? 2.027 11.18 19.094 1 94.44 97 TYR A O 1
ATOM 736 N N . LYS A 1 98 ? 2.936 9.195 18.516 1 96.25 98 LYS A N 1
ATOM 737 C CA . LYS A 1 98 ? 2.49 8.547 19.734 1 96.25 98 LYS A CA 1
ATOM 738 C C . LYS A 1 98 ? 3.039 9.273 20.969 1 96.25 98 LYS A C 1
ATOM 740 O O . LYS A 1 98 ? 2.287 9.602 21.891 1 96.25 98 LYS A O 1
ATOM 745 N N . ALA A 1 99 ? 4.266 9.562 20.938 1 94.38 99 ALA A N 1
ATOM 746 C CA . ALA A 1 99 ? 4.957 10.102 22.094 1 94.38 99 ALA A CA 1
ATOM 747 C C . ALA A 1 99 ? 4.488 11.523 22.406 1 94.38 99 ALA A C 1
ATOM 749 O O . ALA A 1 99 ? 4.219 11.859 23.562 1 94.38 99 ALA A O 1
ATOM 750 N N . VAL A 1 100 ? 4.293 12.312 21.375 1 91.88 100 VAL A N 1
ATOM 751 C CA . VAL A 1 100 ? 4.152 13.742 21.609 1 91.88 100 VAL A CA 1
ATOM 752 C C . VAL A 1 100 ? 2.68 14.141 21.547 1 91.88 100 VAL A C 1
ATOM 754 O O . VAL A 1 100 ? 2.238 15.031 22.281 1 91.88 100 VAL A O 1
ATOM 757 N N . PHE A 1 101 ? 1.898 13.453 20.75 1 94.12 101 PHE A N 1
ATOM 758 C CA . PHE A 1 101 ? 0.526 13.906 20.562 1 94.12 101 PHE A CA 1
ATOM 759 C C . PHE A 1 101 ? -0.451 13.016 21.312 1 94.12 101 PHE A C 1
ATOM 761 O O . PHE A 1 101 ? -1.383 13.508 21.953 1 94.12 101 PHE A O 1
ATOM 768 N N . LEU A 1 102 ? -0.224 11.75 21.281 1 95.38 102 LEU A N 1
ATOM 769 C CA . LEU A 1 102 ? -1.301 10.844 21.672 1 95.38 102 LEU A CA 1
ATOM 770 C C . LEU A 1 102 ? -1.185 10.461 23.141 1 95.38 102 LEU A C 1
ATOM 772 O O . LEU A 1 102 ? -2.178 10.484 23.875 1 95.38 102 LEU A O 1
ATOM 776 N N . ASP A 1 103 ? 0.016 10.203 23.547 1 93.5 103 ASP A N 1
ATOM 777 C CA . ASP A 1 103 ? 0.208 9.781 24.938 1 93.5 103 ASP A CA 1
ATOM 778 C C . ASP A 1 103 ? -0.146 10.898 25.906 1 93.5 103 ASP A C 1
ATOM 780 O O . ASP A 1 103 ? -0.543 10.641 27.047 1 93.5 103 ASP A O 1
ATOM 784 N N . MET A 1 104 ? -0.13 12.133 25.453 1 94.44 104 MET A N 1
ATOM 785 C CA . MET A 1 104 ? -0.373 13.281 26.328 1 94.44 104 MET A CA 1
ATOM 786 C C . MET A 1 104 ? -1.765 13.859 26.078 1 94.44 104 MET A C 1
ATOM 788 O O . MET A 1 104 ? -2.133 14.867 26.688 1 94.44 104 MET A O 1
ATOM 792 N N . LEU A 1 105 ? -2.516 13.203 25.281 1 97.25 105 LEU A N 1
ATOM 793 C CA . LEU A 1 105 ? -3.854 13.695 24.953 1 97.25 105 LEU A CA 1
ATOM 794 C C . LEU A 1 105 ? -4.715 13.766 26.219 1 97.25 105 LEU A C 1
ATOM 796 O O . LEU A 1 105 ? -5.453 14.734 26.422 1 97.25 105 LEU A O 1
ATOM 800 N N . PRO A 1 106 ? -4.652 12.789 27.172 1 97.06 106 PRO A N 1
ATOM 801 C CA . PRO A 1 106 ? -5.48 12.867 28.375 1 97.06 106 PRO A CA 1
ATOM 802 C C . PRO A 1 106 ? -5.168 14.094 29.234 1 97.06 106 PRO A C 1
ATOM 804 O O . PRO A 1 106 ? -6.082 14.766 29.703 1 97.06 106 PRO A O 1
ATOM 807 N N . MET A 1 107 ? -3.898 14.359 29.344 1 96.38 107 MET A N 1
ATOM 808 C CA . MET A 1 107 ? -3.498 15.516 30.141 1 96.38 107 MET A CA 1
ATOM 809 C C . MET A 1 107 ? -3.99 16.812 29.5 1 96.38 107 MET A C 1
ATOM 811 O O . MET A 1 107 ? -4.516 17.688 30.188 1 96.38 107 MET A O 1
ATOM 815 N N . ARG A 1 108 ? -3.838 16.938 28.25 1 97.75 108 ARG A N 1
ATOM 816 C CA . ARG A 1 108 ? -4.254 18.156 27.562 1 97.75 108 ARG A CA 1
ATOM 817 C C . ARG A 1 108 ? -5.773 18.312 27.578 1 97.75 108 ARG A C 1
ATOM 819 O O . ARG A 1 108 ? -6.285 19.422 27.734 1 97.75 108 ARG A O 1
ATOM 826 N N . THR A 1 109 ? -6.457 17.219 27.453 1 98.25 109 THR A N 1
ATOM 827 C CA . THR A 1 109 ? -7.918 17.234 27.484 1 98.25 109 THR A CA 1
ATOM 828 C C . THR A 1 109 ? -8.414 17.703 28.859 1 98.25 109 THR A C 1
ATOM 830 O O . THR A 1 109 ? -9.336 18.5 28.953 1 98.25 109 THR A O 1
ATOM 833 N N . GLN A 1 110 ? -7.801 17.219 29.875 1 97.81 110 GLN A N 1
ATOM 834 C CA . GLN A 1 110 ? -8.18 17.625 31.234 1 97.81 110 GLN A CA 1
ATOM 835 C C . GLN A 1 110 ? -7.965 19.125 31.438 1 97.81 110 GLN A C 1
ATOM 837 O O . GLN A 1 110 ? -8.797 19.797 32.031 1 97.81 110 GLN A O 1
ATOM 842 N N . SER A 1 111 ? -6.855 19.578 30.938 1 97.88 111 SER A N 1
ATOM 843 C CA . SER A 1 111 ? -6.578 21 31.047 1 97.88 111 SER A CA 1
ATOM 844 C C . SER A 1 111 ? -7.66 21.828 30.359 1 97.88 111 SER A C 1
ATOM 846 O O . SER A 1 111 ? -8.086 22.859 30.859 1 97.88 111 SER A O 1
ATOM 848 N N . THR A 1 112 ? -8.047 21.391 29.219 1 98.25 112 THR A N 1
ATOM 849 C CA . THR A 1 112 ? -9.094 22.078 28.469 1 98.25 112 THR A CA 1
ATOM 850 C C . THR A 1 112 ? -10.422 22.031 29.219 1 98.25 112 THR A C 1
ATOM 852 O O . THR A 1 112 ? -11.117 23.047 29.312 1 98.25 112 THR A O 1
ATOM 855 N N . GLU A 1 113 ? -10.719 20.906 29.719 1 98.31 113 GLU A N 1
ATOM 856 C CA . GLU A 1 113 ? -11.953 20.766 30.5 1 98.31 113 GLU A CA 1
ATOM 857 C C . GLU A 1 113 ? -11.953 21.703 31.703 1 98.31 113 GLU A C 1
ATOM 859 O O . GLU A 1 113 ? -12.945 22.375 31.969 1 98.31 113 GLU A O 1
ATOM 864 N N . ASP A 1 114 ? -10.859 21.719 32.406 1 98.25 114 ASP A N 1
ATOM 865 C CA . ASP A 1 114 ? -10.734 22.578 33.562 1 98.25 114 ASP A CA 1
ATOM 866 C C . ASP A 1 114 ? -10.93 24.047 33.188 1 98.25 114 ASP A C 1
ATOM 868 O O . ASP A 1 114 ? -11.602 24.797 33.906 1 98.25 114 ASP A O 1
ATOM 872 N N . ALA A 1 115 ? -10.336 24.438 32.125 1 98.44 115 ALA A N 1
ATOM 873 C CA . ALA A 1 115 ? -10.477 25.812 31.641 1 98.44 115 ALA A CA 1
ATOM 874 C C . ALA A 1 115 ? -11.922 26.125 31.312 1 98.44 115 ALA A C 1
ATOM 876 O O . ALA A 1 115 ? -12.43 27.203 31.656 1 98.44 115 ALA A O 1
ATOM 877 N N . LEU A 1 116 ? -12.586 25.234 30.609 1 98.25 116 LEU A N 1
ATOM 878 C CA . LEU A 1 116 ? -13.977 25.438 30.234 1 98.25 116 LEU A CA 1
ATOM 879 C C . LEU A 1 116 ? -14.867 25.578 31.469 1 98.25 116 LEU A C 1
ATOM 881 O O . LEU A 1 116 ? -15.711 26.469 31.531 1 98.25 116 LEU A O 1
ATOM 885 N N . VAL A 1 117 ? -14.609 24.719 32.438 1 98.19 117 VAL A N 1
ATOM 886 C CA . VAL A 1 117 ? -15.398 24.75 33.656 1 98.19 117 VAL A CA 1
ATOM 887 C C . VAL A 1 117 ? -15.188 26.078 34.375 1 98.19 117 VAL A C 1
ATOM 889 O O . VAL A 1 117 ? -16.141 26.719 34.812 1 98.19 117 VAL A O 1
ATOM 892 N N . MET A 1 118 ? -13.977 26.438 34.469 1 98.12 118 MET A N 1
ATOM 893 C CA . MET A 1 118 ? -13.633 27.688 35.156 1 98.12 118 MET A CA 1
ATOM 894 C C . MET A 1 118 ? -14.281 28.875 34.469 1 98.12 118 MET A C 1
ATOM 896 O O . MET A 1 118 ? -14.891 29.719 35.125 1 98.12 118 MET A O 1
ATOM 900 N N . LEU A 1 119 ? -14.172 28.984 33.156 1 97.75 119 LEU A N 1
ATOM 901 C CA . LEU A 1 119 ? -14.672 30.125 32.406 1 97.75 119 LEU A CA 1
ATOM 902 C C . LEU A 1 119 ? -16.203 30.141 32.406 1 97.75 119 LEU A C 1
ATOM 904 O O . LEU A 1 119 ? -16.812 31.203 32.406 1 97.75 119 LEU A O 1
ATOM 908 N N . GLN A 1 120 ? -16.781 28.969 32.344 1 96.31 120 GLN A N 1
ATOM 909 C CA . GLN A 1 120 ? -18.234 28.875 32.438 1 96.31 120 GLN A CA 1
ATOM 910 C C . GLN A 1 120 ? -18.75 29.344 33.781 1 96.31 120 GLN A C 1
ATOM 912 O O . GLN A 1 120 ? -19.797 30 33.875 1 96.31 120 GLN A O 1
ATOM 917 N N . ALA A 1 121 ? -18.031 29.016 34.812 1 96.88 121 ALA A N 1
ATOM 918 C CA . ALA A 1 121 ? -18.391 29.422 36.156 1 96.88 121 ALA A CA 1
ATOM 919 C C . ALA A 1 121 ? -18.266 30.938 36.312 1 96.88 121 ALA A C 1
ATOM 921 O O . ALA A 1 121 ? -19.047 31.562 37.031 1 96.88 121 ALA A O 1
ATOM 922 N N . ARG A 1 122 ? -17.359 31.5 35.625 1 96.12 122 ARG A N 1
ATOM 923 C CA . ARG A 1 122 ? -17.109 32.938 35.688 1 96.12 122 ARG A CA 1
ATOM 924 C C . ARG A 1 122 ? -18.297 33.719 35.125 1 96.12 122 ARG A C 1
ATOM 926 O O . ARG A 1 122 ? -18.672 34.75 35.688 1 96.12 122 ARG A O 1
ATOM 933 N N . ASP A 1 123 ? -18.922 33.25 34.062 1 94.88 123 ASP A N 1
ATOM 934 C CA . ASP A 1 123 ? -20.094 33.844 33.469 1 94.88 123 ASP A CA 1
ATOM 935 C C . ASP A 1 123 ? -20.969 32.812 32.781 1 94.88 123 ASP A C 1
ATOM 937 O O . ASP A 1 123 ? -20.875 32.594 31.562 1 94.88 123 ASP A O 1
ATOM 941 N N . PRO A 1 124 ? -21.891 32.344 33.5 1 92.69 124 PRO A N 1
ATOM 942 C CA . PRO A 1 124 ? -22.688 31.203 33 1 92.69 124 PRO A CA 1
ATOM 943 C C . PRO A 1 124 ? -23.547 31.578 31.797 1 92.69 124 PRO A C 1
ATOM 945 O O . PRO A 1 124 ? -23.984 30.688 31.062 1 92.69 124 PRO A O 1
ATOM 948 N N . SER A 1 125 ? -23.781 32.812 31.641 1 91.44 125 SER A N 1
ATOM 949 C CA . SER A 1 125 ? -24.672 33.219 30.562 1 91.44 125 SER A CA 1
ATOM 950 C C . SER A 1 125 ? -23.891 33.5 29.281 1 91.44 125 SER A C 1
ATOM 952 O O . SER A 1 125 ? -24.484 33.594 28.203 1 91.44 125 SER A O 1
ATOM 954 N N . ARG A 1 126 ? -22.609 33.531 29.422 1 93.69 126 ARG A N 1
ATOM 955 C CA . ARG A 1 126 ? -21.781 33.906 28.266 1 93.69 126 ARG A CA 1
ATOM 956 C C . ARG A 1 126 ? -21.438 32.688 27.422 1 93.69 126 ARG A C 1
ATOM 958 O O . ARG A 1 126 ? -21 31.672 27.938 1 93.69 126 ARG A O 1
ATOM 965 N N . GLN A 1 127 ? -21.594 32.812 26.109 1 95.62 127 GLN A N 1
ATOM 966 C CA . GLN A 1 127 ? -21.188 31.781 25.188 1 95.62 127 GLN A CA 1
ATOM 967 C C . GLN A 1 127 ? -19.672 31.688 25.094 1 95.62 127 GLN A C 1
ATOM 969 O O . GLN A 1 127 ? -18.984 32.719 25.047 1 95.62 127 GLN A O 1
ATOM 974 N N . ILE A 1 128 ? -19.172 30.453 25.094 1 97.44 128 ILE A N 1
ATOM 975 C CA . ILE A 1 128 ? -17.75 30.203 24.859 1 97.44 128 ILE A CA 1
ATOM 976 C C . ILE A 1 128 ? -17.562 29.516 23.516 1 97.44 128 ILE A C 1
ATOM 978 O O . ILE A 1 128 ? -18.234 28.531 23.219 1 97.44 128 ILE A O 1
ATOM 982 N N . ILE A 1 129 ? -16.797 30.047 22.625 1 98.5 129 ILE A N 1
ATOM 983 C CA . ILE A 1 129 ? -16.344 29.406 21.391 1 98.5 129 ILE A CA 1
ATOM 984 C C . ILE A 1 129 ? -14.914 28.906 21.562 1 98.5 129 ILE A C 1
ATOM 986 O O . ILE A 1 129 ? -14.016 29.703 21.875 1 98.5 129 ILE A O 1
ATOM 990 N N . PHE A 1 130 ? -14.75 27.672 21.391 1 98.5 130 PHE A N 1
ATOM 991 C CA . PHE A 1 130 ? -13.445 27.047 21.609 1 98.5 130 PHE A CA 1
ATOM 992 C C . PHE A 1 130 ? -12.688 26.906 20.281 1 98.5 130 PHE A C 1
ATOM 994 O O . PHE A 1 130 ? -13.242 26.438 19.297 1 98.5 130 PHE A O 1
ATOM 1001 N N . MET A 1 131 ? -11.414 27.297 20.312 1 98.69 131 MET A N 1
ATOM 1002 C CA . MET A 1 131 ? -10.57 27.266 19.125 1 98.69 131 MET A CA 1
ATOM 1003 C C . MET A 1 131 ? -9.227 26.625 19.438 1 98.69 131 MET A C 1
ATOM 1005 O O . MET A 1 131 ? -8.539 27.016 20.375 1 98.69 131 MET A O 1
ATOM 1009 N N . GLU A 1 132 ? -8.797 25.672 18.672 1 98.69 132 GLU A N 1
ATOM 1010 C CA . GLU A 1 132 ? -7.504 25.031 18.875 1 98.69 132 GLU A CA 1
ATOM 1011 C C . GLU A 1 132 ? -6.934 24.531 17.547 1 98.69 132 GLU A C 1
ATOM 1013 O O . GLU A 1 132 ? -7.648 24.438 16.547 1 98.69 132 GLU A O 1
ATOM 1018 N N . ASP A 1 133 ? -5.613 24.328 17.438 1 98.06 133 ASP A N 1
ATOM 1019 C CA . ASP A 1 133 ? -5.121 23.609 16.266 1 98.06 133 ASP A CA 1
ATOM 1020 C C . ASP A 1 133 ? -5.539 22.141 16.297 1 98.06 133 ASP A C 1
ATOM 1022 O O . ASP A 1 133 ? -5.633 21.547 17.375 1 98.06 133 ASP A O 1
ATOM 1026 N N . VAL A 1 134 ? -5.734 21.547 15.227 1 97.94 134 VAL A N 1
ATOM 1027 C CA . VAL A 1 134 ? -6.387 20.234 15.102 1 97.94 134 VAL A CA 1
ATOM 1028 C C . VAL A 1 134 ? -5.535 19.172 15.766 1 97.94 134 VAL A C 1
ATOM 1030 O O . VAL A 1 134 ? -6.059 18.141 16.219 1 97.94 134 VAL A O 1
ATOM 1033 N N . PHE A 1 135 ? -4.219 19.375 15.969 1 97 135 PHE A N 1
ATOM 1034 C CA . PHE A 1 135 ? -3.338 18.344 16.516 1 97 135 PHE A CA 1
ATOM 1035 C C . PHE A 1 135 ? -3.324 18.406 18.047 1 97 135 PHE A C 1
ATOM 1037 O O . PHE A 1 135 ? -2.871 17.469 18.703 1 97 135 PHE A O 1
ATOM 1044 N N . ASN A 1 136 ? -3.781 19.547 18.547 1 97.94 136 ASN A N 1
ATOM 1045 C CA . ASN A 1 136 ? -4.027 19.578 19.984 1 97.94 136 ASN A CA 1
ATOM 1046 C C . ASN A 1 136 ? -5.211 18.688 20.375 1 97.94 136 ASN A C 1
ATOM 1048 O O . ASN A 1 136 ? -5.176 18 21.406 1 97.94 136 ASN A O 1
ATOM 1052 N N . SER A 1 137 ? -6.203 18.609 19.672 1 97.69 137 SER A N 1
ATOM 1053 C CA . SER A 1 137 ? -7.301 17.672 19.516 1 97.69 137 SER A CA 1
ATOM 1054 C C . SER A 1 137 ? -7.988 17.406 20.859 1 97.69 137 SER A C 1
ATOM 1056 O O . SER A 1 137 ? -8.398 16.281 21.141 1 97.69 137 SER A O 1
ATOM 1058 N N . THR A 1 138 ? -8.148 18.406 21.688 1 98.12 138 THR A N 1
ATOM 1059 C CA . THR A 1 138 ? -8.648 18.188 23.047 1 98.12 138 THR A CA 1
ATOM 1060 C C . THR A 1 138 ? -10.172 18.141 23.047 1 98.12 138 THR A C 1
ATOM 1062 O O . THR A 1 138 ? -10.781 17.703 24.031 1 98.12 138 THR A O 1
ATOM 1065 N N . LEU A 1 139 ? -10.828 18.578 22.016 1 97.62 139 LEU A N 1
ATOM 1066 C CA . LEU A 1 139 ? -12.281 18.469 21.938 1 97.62 139 LEU A CA 1
ATOM 1067 C C . LEU A 1 139 ? -12.695 17.094 21.422 1 97.62 139 LEU A C 1
ATOM 1069 O O . LEU A 1 139 ? -13.844 16.688 21.578 1 97.62 139 LEU A O 1
ATOM 1073 N N . LEU A 1 140 ? -11.781 16.391 20.766 1 98 140 LEU A N 1
ATOM 1074 C CA . LEU A 1 140 ? -12.047 15.125 20.078 1 98 140 LEU A CA 1
ATOM 1075 C C . LEU A 1 140 ? -12.703 14.125 21.031 1 98 140 LEU A C 1
ATOM 1077 O O . LEU A 1 140 ? -13.711 13.508 20.672 1 98 140 LEU A O 1
ATOM 1081 N N . PRO A 1 141 ? -12.195 13.992 22.281 1 98.25 141 PRO A N 1
ATOM 1082 C CA . PRO A 1 141 ? -12.805 12.984 23.156 1 98.25 141 PRO A CA 1
ATOM 1083 C C . PRO A 1 141 ? -14.281 13.258 23.438 1 98.25 141 PRO A C 1
ATOM 1085 O O . PRO A 1 141 ? -15.078 12.328 23.516 1 98.25 141 PRO A O 1
ATOM 1088 N N . PHE A 1 142 ? -14.648 14.508 23.516 1 97.94 142 PHE A N 1
ATOM 1089 C CA . PHE A 1 142 ? -16.031 14.852 23.812 1 97.94 142 PHE A CA 1
ATOM 1090 C C . PHE A 1 142 ? -16.938 14.477 22.641 1 97.94 142 PHE A C 1
ATOM 1092 O O . PHE A 1 142 ? -18.078 14.07 22.844 1 97.94 142 PHE A O 1
ATOM 1099 N N . LYS A 1 143 ? -16.453 14.562 21.453 1 96.88 143 LYS A N 1
ATOM 1100 C CA . LYS A 1 143 ? -17.203 14.125 20.266 1 96.88 143 LYS A CA 1
ATOM 1101 C C . LYS A 1 143 ? -17.469 12.625 20.328 1 96.88 143 LYS A C 1
ATOM 1103 O O . LYS A 1 143 ? -18.484 12.148 19.797 1 96.88 143 LYS A O 1
ATOM 1108 N N . TYR A 1 144 ? -16.594 11.914 21 1 97.62 144 TYR A N 1
ATOM 1109 C CA . TYR A 1 144 ? -16.703 10.461 20.984 1 97.62 144 TYR A CA 1
ATOM 1110 C C . TYR A 1 144 ? -17.188 9.938 22.344 1 97.62 144 TYR A C 1
ATOM 1112 O O . TYR A 1 144 ? -16.859 8.82 22.734 1 97.62 144 TYR A O 1
ATOM 1120 N N . GLY A 1 145 ? -17.859 10.75 23.062 1 97.44 145 GLY A N 1
ATOM 1121 C CA . GLY A 1 145 ? -18.672 10.25 24.156 1 97.44 145 GLY A CA 1
ATOM 1122 C C . GLY A 1 145 ? -18.094 10.539 25.531 1 97.44 145 GLY A C 1
ATOM 1123 O O . GLY A 1 145 ? -18.594 10.055 26.547 1 97.44 145 GLY A O 1
ATOM 1124 N N . ARG A 1 146 ? -17.031 11.32 25.609 1 98.06 146 ARG A N 1
ATOM 1125 C CA . ARG A 1 146 ? -16.609 11.805 26.922 1 98.06 146 ARG A CA 1
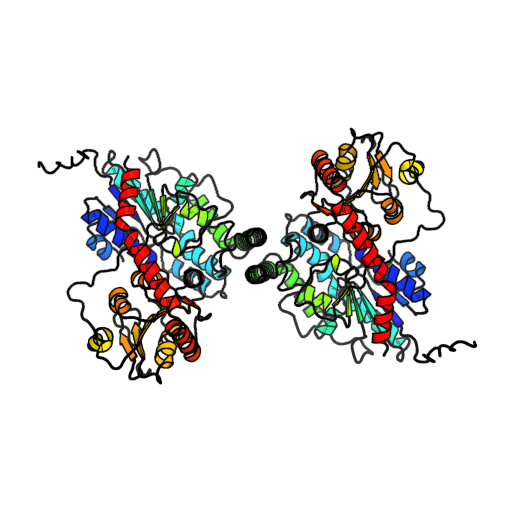ATOM 1126 C C . ARG A 1 146 ? -17.688 12.68 27.562 1 98.06 146 ARG A C 1
ATOM 1128 O O . ARG A 1 146 ? -18.328 13.484 26.859 1 98.06 146 ARG A O 1
ATOM 1135 N N . PRO A 1 147 ? -17.938 12.547 28.844 1 97.38 147 PRO A N 1
ATOM 1136 C CA . PRO A 1 147 ? -18.906 13.43 29.484 1 97.38 147 PRO A CA 1
ATOM 1137 C C . PRO A 1 147 ? -18.562 14.906 29.344 1 97.38 147 PRO A C 1
ATOM 1139 O O . PRO A 1 147 ? -17.375 15.281 29.406 1 97.38 147 PRO A O 1
ATOM 1142 N N . LEU A 1 148 ? -19.547 15.672 29.172 1 97.62 148 LEU A N 1
ATOM 1143 C CA . LEU A 1 148 ? -19.359 17.109 28.984 1 97.62 148 LEU A CA 1
ATOM 1144 C C . LEU A 1 148 ? -18.781 17.734 30.25 1 97.62 148 LEU A C 1
ATOM 1146 O O . LEU A 1 148 ? -19 17.234 31.359 1 97.62 148 LEU A O 1
ATOM 1150 N N . PRO A 1 149 ? -18.031 18.828 30.047 1 97.06 149 PRO A N 1
ATOM 1151 C CA . PRO A 1 149 ? -17.578 19.578 31.234 1 97.06 149 PRO A CA 1
ATOM 1152 C C . PRO A 1 149 ? -18.734 20.062 32.094 1 97.06 149 PRO A C 1
ATOM 1154 O O . PRO A 1 149 ? -19.797 20.391 31.578 1 97.06 149 PRO A O 1
ATOM 1157 N N . GLU A 1 150 ? -18.438 20.109 33.375 1 96.06 150 GLU A N 1
ATOM 1158 C CA . GLU A 1 150 ? -19.438 20.625 34.281 1 96.06 150 GLU A CA 1
ATOM 1159 C C . GLU A 1 150 ? -19.938 22 33.844 1 96.06 150 GLU A C 1
ATOM 1161 O O . GLU A 1 150 ? -19.141 22.875 33.5 1 96.06 150 GLU A O 1
ATOM 1166 N N . GLY A 1 151 ? -21.234 22.172 33.812 1 94.12 151 GLY A N 1
ATOM 1167 C CA . GLY A 1 151 ? -21.828 23.453 33.469 1 94.12 151 GLY A CA 1
ATOM 1168 C C . GLY A 1 151 ? -22.234 23.547 32.031 1 94.12 151 GLY A C 1
ATOM 1169 O O . GLY A 1 151 ? -22.922 24.5 31.625 1 94.12 151 GLY A O 1
ATOM 1170 N N . PHE A 1 152 ? -21.875 22.547 31.266 1 95.44 152 PHE A N 1
ATOM 1171 C CA . PHE A 1 152 ? -22.219 22.547 29.859 1 95.44 152 PHE A CA 1
ATOM 1172 C C . PHE A 1 152 ? -23.312 21.531 29.562 1 95.44 152 PHE A C 1
ATOM 1174 O O . PHE A 1 152 ? -23.281 20.406 30.062 1 95.44 152 PHE A O 1
ATOM 1181 N N . SER A 1 153 ? -24.281 21.906 28.797 1 93.88 153 SER A N 1
ATOM 1182 C CA . SER A 1 153 ? -25.344 21.016 28.344 1 93.88 153 SER A CA 1
ATOM 1183 C C . SER A 1 153 ? -25.062 20.484 26.953 1 93.88 153 SER A C 1
ATOM 1185 O O . SER A 1 153 ? -25.672 19.5 26.516 1 93.88 153 SER A O 1
ATOM 1187 N N . SER A 1 154 ? -24.203 21.141 26.281 1 94 154 SER A N 1
ATOM 1188 C CA . SER A 1 154 ? -23.719 20.734 24.969 1 94 154 SER A CA 1
ATOM 1189 C C . SER A 1 154 ? -22.281 21.172 24.766 1 94 154 SER A C 1
ATOM 1191 O O . SER A 1 154 ? -21.75 21.984 25.516 1 94 154 SER A O 1
ATOM 1193 N N . MET A 1 155 ? -21.672 20.625 23.859 1 93.62 155 MET A N 1
ATOM 1194 C CA . MET A 1 155 ? -20.312 21.031 23.547 1 93.62 155 MET A CA 1
ATOM 1195 C C . MET A 1 155 ? -20.266 22.484 23.094 1 93.62 155 MET A C 1
ATOM 1197 O O . MET A 1 155 ? -21.141 22.953 22.359 1 93.62 155 MET A O 1
ATOM 1201 N N . PRO A 1 156 ? -19.281 23.219 23.547 1 95.38 156 PRO A N 1
ATOM 1202 C CA . PRO A 1 156 ? -19.141 24.562 22.984 1 95.38 156 PRO A CA 1
ATOM 1203 C C . PRO A 1 156 ? -18.906 24.562 21.484 1 95.38 156 PRO A C 1
ATOM 1205 O O . PRO A 1 156 ? -18.297 23.625 20.953 1 95.38 156 PRO A O 1
ATOM 1208 N N . LYS A 1 157 ? -19.453 25.578 20.797 1 97.81 157 LYS A N 1
ATOM 1209 C CA . LYS A 1 157 ? -19.094 25.766 19.406 1 97.81 157 LYS A CA 1
ATOM 1210 C C . LYS A 1 157 ? -17.578 25.859 19.234 1 97.81 157 LYS A C 1
ATOM 1212 O O . LYS A 1 157 ? -16.875 26.328 20.156 1 97.81 157 LYS A O 1
ATOM 1217 N N . SER A 1 158 ? -17.125 25.359 18.078 1 98.56 158 SER A N 1
ATOM 1218 C CA . SER A 1 158 ? -15.664 25.219 18.031 1 98.56 158 SER A CA 1
ATOM 1219 C C . SER A 1 158 ? -15.133 25.359 16.609 1 98.56 158 SER A C 1
ATOM 1221 O O . SER A 1 158 ? -15.867 25.125 15.648 1 98.56 158 SER A O 1
ATOM 1223 N N . ILE A 1 159 ? -13.883 25.797 16.531 1 98.88 159 ILE A N 1
ATOM 1224 C CA . ILE A 1 159 ? -13.117 25.859 15.289 1 98.88 159 ILE A CA 1
ATOM 1225 C C . ILE A 1 159 ? -11.766 25.172 15.477 1 98.88 159 ILE A C 1
ATOM 1227 O O . ILE A 1 159 ? -11.039 25.469 16.438 1 98.88 159 ILE A O 1
ATOM 1231 N N . GLY A 1 160 ? -11.477 24.188 14.625 1 98.81 160 GLY A N 1
ATOM 1232 C CA . GLY A 1 160 ? -10.133 23.641 14.523 1 98.81 160 GLY A CA 1
ATOM 1233 C C . GLY A 1 160 ? -9.305 24.281 13.43 1 98.81 160 GLY A C 1
ATOM 1234 O O . GLY A 1 160 ? -9.812 24.578 12.352 1 98.81 160 GLY A O 1
ATOM 1235 N N . PHE A 1 161 ? -8.016 24.531 13.742 1 98.88 161 PHE A N 1
ATOM 1236 C CA . PHE A 1 161 ? -7.145 25.125 12.734 1 98.88 161 PHE A CA 1
ATOM 1237 C C . PHE A 1 161 ? -6.125 24.109 12.234 1 98.88 161 PHE A C 1
ATOM 1239 O O . PHE A 1 161 ? -5.438 23.469 13.031 1 98.88 161 PHE A O 1
ATOM 1246 N N . GLY A 1 162 ? -6.051 23.906 10.914 1 98.31 162 GLY A N 1
ATOM 1247 C CA . GLY A 1 162 ? -4.984 23.125 10.312 1 98.31 162 GLY A CA 1
ATOM 1248 C C . GLY A 1 162 ? -3.682 23.891 10.18 1 98.31 162 GLY A C 1
ATOM 1249 O O . GLY A 1 162 ? -3.6 24.859 9.43 1 98.31 162 GLY A O 1
ATOM 1250 N N . VAL A 1 163 ? -2.623 23.391 10.836 1 97.31 163 VAL A N 1
ATOM 1251 C CA . VAL A 1 163 ? -1.359 24.125 10.891 1 97.31 163 VAL A CA 1
ATOM 1252 C C . VAL A 1 163 ? -0.259 23.297 10.227 1 97.31 163 VAL A C 1
ATOM 1254 O O . VAL A 1 163 ? 0.929 23.547 10.438 1 97.31 163 VAL A O 1
ATOM 1257 N N . ALA A 1 164 ? -0.56 22.281 9.508 1 96.31 164 ALA A N 1
ATOM 1258 C CA . ALA A 1 164 ? 0.277 21.406 8.688 1 96.31 164 ALA A CA 1
ATOM 1259 C C . ALA A 1 164 ? -0.435 21.016 7.395 1 96.31 164 ALA A C 1
ATOM 1261 O O . ALA A 1 164 ? -1.604 21.359 7.195 1 96.31 164 ALA A O 1
ATOM 1262 N N . PRO A 1 165 ? 0.323 20.391 6.48 1 96.44 165 PRO A N 1
ATOM 1263 C CA . PRO A 1 165 ? -0.435 19.844 5.348 1 96.44 165 PRO A CA 1
ATOM 1264 C C . PRO A 1 165 ? -1.641 19.016 5.781 1 96.44 165 PRO A C 1
ATOM 1266 O O . PRO A 1 165 ? -1.593 18.344 6.816 1 96.44 165 PRO A O 1
ATOM 1269 N N . LEU A 1 166 ? -2.701 19.172 5.027 1 97.56 166 LEU A N 1
ATOM 1270 C CA . LEU A 1 166 ? -3.916 18.438 5.355 1 97.56 166 LEU A CA 1
ATOM 1271 C C . LEU A 1 166 ? -3.65 16.938 5.363 1 97.56 166 LEU A C 1
ATOM 1273 O O . LEU A 1 166 ? -3.303 16.359 4.332 1 97.56 166 LEU A O 1
ATOM 1277 N N . LEU A 1 167 ? -3.828 16.281 6.516 1 96.56 167 LEU A N 1
ATOM 1278 C CA . LEU A 1 167 ? -3.494 14.875 6.672 1 96.56 167 LEU A CA 1
ATOM 1279 C C . LEU A 1 167 ? -4.746 14.008 6.598 1 96.56 167 LEU A C 1
ATOM 1281 O O . LEU A 1 167 ? -4.688 12.797 6.836 1 96.56 167 LEU A O 1
ATOM 1285 N N . PHE A 1 168 ? -5.852 14.594 6.219 1 97.38 168 PHE A N 1
ATOM 1286 C CA . PHE A 1 168 ? -7.137 13.914 6.105 1 97.38 168 PHE A CA 1
ATOM 1287 C C . PHE A 1 168 ? -7.012 12.672 5.227 1 97.38 168 PHE A C 1
ATOM 1289 O O . PHE A 1 168 ? -6.488 12.742 4.113 1 97.38 168 PHE A O 1
ATOM 1296 N N . GLU A 1 169 ? -7.457 11.523 5.762 1 97.88 169 GLU A N 1
ATOM 1297 C CA . GLU A 1 169 ? -7.418 10.273 5.012 1 97.88 169 GLU A CA 1
ATOM 1298 C C . GLU A 1 169 ? -8.555 10.203 3.998 1 97.88 169 GLU A C 1
ATOM 1300 O O . GLU A 1 169 ? -9.695 9.883 4.352 1 97.88 169 GLU A O 1
ATOM 1305 N N . SER A 1 170 ? -8.258 10.453 2.744 1 98.06 170 SER A N 1
ATOM 1306 C CA . SER A 1 170 ? -9.195 10.5 1.628 1 98.06 170 SER A CA 1
ATOM 1307 C C . SER A 1 170 ? -9.039 9.289 0.72 1 98.06 170 SER A C 1
ATOM 1309 O O . SER A 1 170 ? -7.969 8.68 0.671 1 98.06 170 SER A O 1
ATOM 1311 N N . ARG A 1 171 ? -10.07 8.922 -0.013 1 98.31 171 ARG A N 1
ATOM 1312 C CA . ARG A 1 171 ? -9.984 7.887 -1.039 1 98.31 171 ARG A CA 1
ATOM 1313 C C . ARG A 1 171 ? -9.062 8.312 -2.176 1 98.31 171 ARG A C 1
ATOM 1315 O O . ARG A 1 171 ? -8.633 7.48 -2.979 1 98.31 171 ARG A O 1
ATOM 1322 N N . ASP A 1 172 ? -8.695 9.57 -2.26 1 98.62 172 ASP A N 1
ATOM 1323 C CA . ASP A 1 172 ? -7.953 10.125 -3.393 1 98.62 172 ASP A CA 1
ATOM 1324 C C . ASP A 1 172 ? -6.457 10.195 -3.086 1 98.62 172 ASP A C 1
ATOM 1326 O O . ASP A 1 172 ? -5.652 10.477 -3.977 1 98.62 172 ASP A O 1
ATOM 1330 N N . ASN A 1 173 ? -6.055 9.977 -1.851 1 98.19 173 ASN A N 1
ATOM 1331 C CA . ASN A 1 173 ? -4.641 10.141 -1.522 1 98.19 173 ASN A CA 1
ATOM 1332 C C . ASN A 1 173 ? -4.109 8.945 -0.732 1 98.19 173 ASN A C 1
ATOM 1334 O O . ASN A 1 173 ? -4.887 8.102 -0.275 1 98.19 173 ASN A O 1
ATOM 1338 N N . ALA A 1 174 ? -2.777 8.82 -0.666 1 97.81 174 ALA A N 1
ATOM 1339 C CA . ALA A 1 174 ? -2.076 7.801 0.105 1 97.81 174 ALA A CA 1
ATOM 1340 C C . ALA A 1 174 ? -1.843 8.258 1.542 1 97.81 174 ALA A C 1
ATOM 1342 O O . ALA A 1 174 ? -2.016 9.438 1.859 1 97.81 174 ALA A O 1
ATOM 1343 N N . PRO A 1 175 ? -1.523 7.359 2.436 1 96.12 175 PRO A N 1
ATOM 1344 C CA . PRO A 1 175 ? -1.186 7.766 3.801 1 96.12 175 PRO A CA 1
ATOM 1345 C C . PRO A 1 175 ? -0.046 8.781 3.852 1 96.12 175 PRO A C 1
ATOM 1347 O O . PRO A 1 175 ? 0.859 8.742 3.014 1 96.12 175 PRO A O 1
ATOM 1350 N N . MET A 1 176 ? -0.122 9.523 4.867 1 93.25 176 MET A N 1
ATOM 1351 C CA . MET A 1 176 ? 0.908 10.547 5.051 1 93.25 176 MET A CA 1
ATOM 1352 C C . MET A 1 176 ? 2.291 9.906 5.148 1 93.25 176 MET A C 1
ATOM 1354 O O . MET A 1 176 ? 2.42 8.758 5.578 1 93.25 176 MET A O 1
ATOM 1358 N N . SER A 1 177 ? 3.289 10.586 4.711 1 92.44 177 SER A N 1
ATOM 1359 C CA . SER A 1 177 ? 4.715 10.297 4.836 1 92.44 177 SER A CA 1
ATOM 1360 C C . SER A 1 177 ? 5.168 9.289 3.787 1 92.44 177 SER A C 1
ATOM 1362 O O . SER A 1 177 ? 6.332 8.891 3.762 1 92.44 177 SER A O 1
ATOM 1364 N N . LEU A 1 178 ? 4.23 8.883 2.91 1 94.31 178 LEU A N 1
ATOM 1365 C CA . LEU A 1 178 ? 4.668 8.055 1.797 1 94.31 178 LEU A CA 1
ATOM 1366 C C . LEU A 1 178 ? 5.164 8.906 0.637 1 94.31 178 LEU A C 1
ATOM 1368 O O . LEU A 1 178 ? 5.789 8.398 -0.296 1 94.31 178 LEU A O 1
ATOM 1372 N N . GLY A 1 179 ? 4.859 10.18 0.653 1 93.69 179 GLY A N 1
ATOM 1373 C CA . GLY A 1 179 ? 5.355 11.094 -0.364 1 93.69 179 GLY A CA 1
ATOM 1374 C C . GLY A 1 179 ? 4.738 10.859 -1.73 1 93.69 179 GLY A C 1
ATOM 1375 O O . GLY A 1 179 ? 5.395 11.062 -2.756 1 93.69 179 GLY A O 1
ATOM 1376 N N . LEU A 1 180 ? 3.482 10.398 -1.792 1 96.81 180 LEU A N 1
ATOM 1377 C CA . LEU A 1 180 ? 2.814 10.117 -3.059 1 96.81 180 LEU A CA 1
ATOM 1378 C C . LEU A 1 180 ? 1.819 11.219 -3.404 1 96.81 180 LEU A C 1
ATOM 1380 O O . LEU A 1 180 ? 1.102 11.711 -2.531 1 96.81 180 LEU A O 1
ATOM 1384 N N . LEU A 1 181 ? 1.798 11.641 -4.652 1 97.81 181 LEU A N 1
ATOM 1385 C CA . LEU A 1 181 ? 0.783 12.578 -5.121 1 97.81 181 LEU A CA 1
ATOM 1386 C C . LEU A 1 181 ? -0.594 11.922 -5.141 1 97.81 181 LEU A C 1
ATOM 1388 O O . LEU A 1 181 ? -0.701 10.695 -5.176 1 97.81 181 LEU A O 1
ATOM 1392 N N . PRO A 1 182 ? -1.639 12.734 -5.09 1 98.12 182 PRO A N 1
ATOM 1393 C CA . PRO A 1 182 ? -2.977 12.141 -5.141 1 98.12 182 PRO A CA 1
ATOM 1394 C C . PRO A 1 182 ? -3.26 11.438 -6.465 1 98.12 182 PRO A C 1
ATOM 1396 O O . PRO A 1 182 ? -2.615 11.734 -7.477 1 98.12 182 PRO A O 1
ATOM 1399 N N . ASP A 1 183 ? -4.062 10.461 -6.484 1 98.5 183 ASP A N 1
ATOM 1400 C CA . ASP A 1 183 ? -4.547 9.734 -7.652 1 98.5 183 ASP A CA 1
ATOM 1401 C C . ASP A 1 183 ? -6.012 9.344 -7.488 1 98.5 183 ASP A C 1
ATOM 1403 O O . ASP A 1 183 ? -6.336 8.43 -6.73 1 98.5 183 ASP A O 1
ATOM 1407 N N . SER A 1 184 ? -6.902 10.008 -8.219 1 98.25 184 SER A N 1
ATOM 1408 C CA . SER A 1 184 ? -8.336 9.812 -8.047 1 98.25 184 SER A CA 1
ATOM 1409 C C . SER A 1 184 ? -8.906 8.906 -9.133 1 98.25 184 SER A C 1
ATOM 1411 O O . SER A 1 184 ? -10.125 8.828 -9.312 1 98.25 184 SER A O 1
ATOM 1413 N N . THR A 1 185 ? -8.047 8.234 -9.938 1 98.19 185 THR A N 1
ATOM 1414 C CA . THR A 1 185 ? -8.531 7.23 -10.875 1 98.19 185 THR A CA 1
ATOM 1415 C C . THR A 1 185 ? -9.07 6.012 -10.133 1 98.19 185 THR A C 1
ATOM 1417 O O . THR A 1 185 ? -8.82 5.848 -8.938 1 98.19 185 THR A O 1
ATOM 1420 N N . VAL A 1 186 ? -9.766 5.195 -10.828 1 97.75 186 VAL A N 1
ATOM 1421 C CA . VAL A 1 186 ? -10.289 3.982 -10.211 1 97.75 186 VAL A CA 1
ATOM 1422 C C . VAL A 1 186 ? -9.148 3.145 -9.648 1 97.75 186 VAL A C 1
ATOM 1424 O O . VAL A 1 186 ? -9.195 2.707 -8.5 1 97.75 186 VAL A O 1
ATOM 1427 N N . SER A 1 187 ? -8.094 2.949 -10.438 1 98.06 187 SER A N 1
ATOM 1428 C CA . SER A 1 187 ? -6.93 2.188 -10.008 1 98.06 187 SER A CA 1
ATOM 1429 C C . SER A 1 187 ? -6.23 2.859 -8.828 1 98.06 187 SER A C 1
ATOM 1431 O O . SER A 1 187 ? -5.844 2.191 -7.871 1 98.06 187 SER A O 1
ATOM 1433 N N . GLY A 1 188 ? -6.086 4.176 -8.953 1 98.56 188 GLY A N 1
ATOM 1434 C CA . GLY A 1 188 ? -5.461 4.922 -7.867 1 98.56 188 GLY A CA 1
ATOM 1435 C C . GLY A 1 188 ? -6.203 4.793 -6.551 1 98.56 188 GLY A C 1
ATOM 1436 O O . GLY A 1 188 ? -5.59 4.578 -5.504 1 98.56 188 GLY A O 1
ATOM 1437 N N . ARG A 1 189 ? -7.496 4.871 -6.59 1 98.75 189 ARG A N 1
ATOM 1438 C CA . ARG A 1 189 ? -8.312 4.797 -5.379 1 98.75 189 ARG A CA 1
ATOM 1439 C C . ARG A 1 189 ? -8.234 3.406 -4.758 1 98.75 189 ARG A C 1
ATOM 1441 O O . ARG A 1 189 ? -8.195 3.271 -3.531 1 98.75 189 ARG A O 1
ATOM 1448 N N . GLN A 1 190 ? -8.227 2.373 -5.539 1 98.38 190 GLN A N 1
ATOM 1449 C CA . GLN A 1 190 ? -8.086 1.016 -5.02 1 98.38 190 GLN A CA 1
ATOM 1450 C C . GLN A 1 190 ? -6.746 0.833 -4.312 1 98.38 190 GLN A C 1
ATOM 1452 O O . GLN A 1 190 ? -6.68 0.226 -3.24 1 98.38 190 GLN A O 1
ATOM 1457 N N . ARG A 1 191 ? -5.738 1.327 -4.914 1 98.69 191 ARG A N 1
ATOM 1458 C CA . ARG A 1 191 ? -4.41 1.219 -4.316 1 98.69 191 ARG A CA 1
ATOM 1459 C C . ARG A 1 191 ? -4.297 2.092 -3.072 1 98.69 191 ARG A C 1
ATOM 1461 O O . ARG A 1 191 ? -3.654 1.706 -2.094 1 98.69 191 ARG A O 1
ATOM 1468 N N . ASN A 1 192 ? -4.887 3.297 -3.09 1 98.75 192 ASN A N 1
ATOM 1469 C CA . ASN A 1 192 ? -4.922 4.129 -1.892 1 98.75 192 ASN A CA 1
ATOM 1470 C C . ASN A 1 192 ? -5.598 3.41 -0.729 1 98.75 192 ASN A C 1
ATOM 1472 O O . ASN A 1 192 ? -5.109 3.447 0.401 1 98.75 192 ASN A O 1
ATOM 1476 N N . GLU A 1 193 ? -6.719 2.805 -1.032 1 98.31 193 GLU A N 1
ATOM 1477 C CA . GLU A 1 193 ? -7.422 2.061 0.008 1 98.31 193 GLU A CA 1
ATOM 1478 C C . GLU A 1 193 ? -6.535 0.973 0.605 1 98.31 193 GLU A C 1
ATOM 1480 O O . GLU A 1 193 ? -6.469 0.818 1.827 1 98.31 193 GLU A O 1
ATOM 1485 N N . ALA A 1 194 ? -5.871 0.241 -0.251 1 98.06 194 ALA A N 1
ATOM 1486 C CA . ALA A 1 194 ? -4.969 -0.811 0.21 1 98.06 194 ALA A CA 1
ATOM 1487 C C . ALA A 1 194 ? -3.82 -0.229 1.03 1 98.06 194 ALA A C 1
ATOM 1489 O O . ALA A 1 194 ? -3.434 -0.794 2.055 1 98.06 194 ALA A O 1
ATOM 1490 N N . LEU A 1 195 ? -3.268 0.849 0.6 1 98.62 195 LEU A N 1
ATOM 1491 C CA . LEU A 1 195 ? -2.172 1.503 1.306 1 98.62 195 LEU A CA 1
ATOM 1492 C C . LEU A 1 195 ? -2.605 1.934 2.703 1 98.62 195 LEU A C 1
ATOM 1494 O O . LEU A 1 195 ? -1.879 1.719 3.676 1 98.62 195 LEU A O 1
ATOM 1498 N N . HIS A 1 196 ? -3.781 2.533 2.781 1 98 196 HIS A N 1
ATOM 1499 C CA . HIS A 1 196 ? -4.277 2.953 4.086 1 98 196 HIS A CA 1
ATOM 1500 C C . HIS A 1 196 ? -4.465 1.757 5.016 1 98 196 HIS A C 1
ATOM 1502 O O . HIS A 1 196 ? -4.055 1.799 6.18 1 98 196 HIS A O 1
ATOM 1508 N N . LYS A 1 197 ? -5.047 0.721 4.484 1 96.31 197 LYS A N 1
ATOM 1509 C CA . LYS A 1 197 ? -5.277 -0.471 5.297 1 96.31 197 LYS A CA 1
ATOM 1510 C C . LYS A 1 197 ? -3.961 -1.06 5.797 1 96.31 197 LYS A C 1
ATOM 1512 O O . LYS A 1 197 ? -3.836 -1.4 6.973 1 96.31 197 LYS A O 1
ATOM 1517 N N . LEU A 1 198 ? -3.004 -1.155 4.922 1 96.81 198 LEU A N 1
ATOM 1518 C CA . LEU A 1 198 ? -1.718 -1.739 5.281 1 96.81 198 LEU A CA 1
ATOM 1519 C C . LEU A 1 198 ? -0.973 -0.847 6.27 1 96.81 198 LEU A C 1
ATOM 1521 O O . LEU A 1 198 ? -0.337 -1.341 7.203 1 96.81 198 LEU A O 1
ATOM 1525 N N . ALA A 1 199 ? -1.026 0.444 6.074 1 96.75 199 ALA A N 1
ATOM 1526 C CA . ALA A 1 199 ? -0.36 1.361 6.996 1 96.75 199 ALA A CA 1
ATOM 1527 C C . ALA A 1 199 ? -0.975 1.281 8.391 1 96.75 199 ALA A C 1
ATOM 1529 O O . ALA A 1 199 ? -0.256 1.221 9.391 1 96.75 199 ALA A O 1
ATOM 1530 N N . GLU A 1 200 ? -2.275 1.228 8.477 1 95.44 200 GLU A N 1
ATOM 1531 C CA . GLU A 1 200 ? -2.986 1.235 9.75 1 95.44 200 GLU A CA 1
ATOM 1532 C C . GLU A 1 200 ? -2.771 -0.071 10.516 1 95.44 200 GLU A C 1
ATOM 1534 O O . GLU A 1 200 ? -2.689 -0.075 11.742 1 95.44 200 GLU A O 1
ATOM 1539 N N . SER A 1 201 ? -2.668 -1.165 9.773 1 93.12 201 SER A N 1
ATOM 1540 C CA . SER A 1 201 ? -2.5 -2.457 10.43 1 93.12 201 SER A CA 1
ATOM 1541 C C . SER A 1 201 ? -1.026 -2.775 10.648 1 93.12 201 SER A C 1
ATOM 1543 O O . SER A 1 201 ? -0.693 -3.746 11.336 1 93.12 201 SER A O 1
ATOM 1545 N N . GLY A 1 202 ? -0.168 -1.964 10.094 1 93.38 202 GLY A N 1
ATOM 1546 C CA . GLY A 1 202 ? 1.264 -2.186 10.219 1 93.38 202 GLY A CA 1
ATOM 1547 C C . GLY A 1 202 ? 1.978 -1.077 10.969 1 93.38 202 GLY A C 1
ATOM 1548 O O . GLY A 1 202 ? 1.877 -0.985 12.188 1 93.38 202 GLY A O 1
ATOM 1549 N N . PRO A 1 203 ? 2.627 -0.187 10.227 1 95.06 203 PRO A N 1
ATOM 1550 C CA . PRO A 1 203 ? 3.504 0.784 10.883 1 95.06 203 PRO A CA 1
ATOM 1551 C C . PRO A 1 203 ? 2.738 1.759 11.773 1 95.06 203 PRO A C 1
ATOM 1553 O O . PRO A 1 203 ? 3.289 2.271 12.75 1 95.06 203 PRO A O 1
ATOM 1556 N N . PHE A 1 204 ? 1.467 2.014 11.492 1 95.94 204 PHE A N 1
ATOM 1557 C CA . PHE A 1 204 ? 0.7 2.98 12.273 1 95.94 204 PHE A CA 1
ATOM 1558 C C . PHE A 1 204 ? -0.06 2.289 13.398 1 95.94 204 PHE A C 1
ATOM 1560 O O . PHE A 1 204 ? -0.74 2.945 14.188 1 95.94 204 PHE A O 1
ATOM 1567 N N . ARG A 1 205 ? 0.041 1.004 13.5 1 94.25 205 ARG A N 1
ATOM 1568 C CA . ARG A 1 205 ? -0.76 0.249 14.461 1 94.25 205 ARG A CA 1
ATOM 1569 C C . ARG A 1 205 ? -0.543 0.763 15.875 1 94.25 205 ARG A C 1
ATOM 1571 O O . ARG A 1 205 ? -1.505 0.992 16.609 1 94.25 205 ARG A O 1
ATOM 1578 N N . ASN A 1 206 ? 0.709 0.916 16.234 1 94.25 206 ASN A N 1
ATOM 1579 C CA . ASN A 1 206 ? 1.02 1.365 17.594 1 94.25 206 ASN A CA 1
ATOM 1580 C C . ASN A 1 206 ? 0.46 2.76 17.859 1 94.25 206 ASN A C 1
ATOM 1582 O O . ASN A 1 206 ? 0.009 3.049 18.969 1 94.25 206 ASN A O 1
ATOM 1586 N N . MET A 1 207 ? 0.58 3.58 16.922 1 95.88 207 MET A N 1
ATOM 1587 C CA . MET A 1 207 ? 0.045 4.934 17.031 1 95.88 207 MET A CA 1
ATOM 1588 C C . MET A 1 207 ? -1.471 4.91 17.188 1 95.88 207 MET A C 1
ATOM 1590 O O . MET A 1 207 ? -2.016 5.59 18.062 1 95.88 207 MET A O 1
ATOM 1594 N N . ILE A 1 208 ? -2.145 4.074 16.422 1 96.69 208 ILE A N 1
ATOM 1595 C CA . ILE A 1 208 ? -3.6 3.979 16.453 1 96.69 208 ILE A CA 1
ATOM 1596 C C . ILE A 1 208 ? -4.055 3.383 17.781 1 96.69 208 ILE A C 1
ATOM 1598 O O . ILE A 1 208 ? -5.008 3.867 18.391 1 96.69 208 ILE A O 1
ATOM 1602 N N . GLU A 1 209 ? -3.354 2.41 18.219 1 96.19 209 GLU A N 1
ATOM 1603 C CA . GLU A 1 209 ? -3.682 1.791 19.5 1 96.19 209 GLU A CA 1
ATOM 1604 C C . GLU A 1 209 ? -3.5 2.775 20.656 1 96.19 209 GLU A C 1
ATOM 1606 O O . GLU A 1 209 ? -4.301 2.797 21.594 1 96.19 209 GLU A O 1
ATOM 1611 N N . SER A 1 210 ? -2.443 3.502 20.578 1 96.81 210 SER A N 1
ATOM 1612 C CA . SER A 1 210 ? -2.223 4.531 21.578 1 96.81 210 SER A CA 1
ATOM 1613 C C . SER A 1 210 ? -3.338 5.57 21.562 1 96.81 210 SER A C 1
ATOM 1615 O O . SER A 1 210 ? -3.816 5.992 22.625 1 96.81 210 SER A O 1
ATOM 1617 N N . TRP A 1 211 ? -3.721 5.969 20.406 1 97.81 211 TRP A N 1
ATOM 1618 C CA . TRP A 1 211 ? -4.809 6.926 20.234 1 97.81 211 TRP A CA 1
ATOM 1619 C C . TRP A 1 211 ? -6.109 6.387 20.812 1 97.81 211 TRP A C 1
ATOM 1621 O O . TRP A 1 211 ? -6.777 7.066 21.594 1 97.81 211 TRP A O 1
ATOM 1631 N N . GLN A 1 212 ? -6.426 5.184 20.547 1 98.06 212 GLN A N 1
ATOM 1632 C CA . GLN A 1 212 ? -7.625 4.531 21.062 1 98.06 212 GLN A CA 1
ATOM 1633 C C . GLN A 1 212 ? -7.543 4.352 22.578 1 98.06 212 GLN A C 1
ATOM 1635 O O . GLN A 1 212 ? -8.539 4.527 23.281 1 98.06 212 GLN A O 1
ATOM 1640 N N . GLY A 1 213 ? -6.375 3.984 22.984 1 97.75 213 GLY A N 1
ATOM 1641 C CA . GLY A 1 213 ? -6.16 3.881 24.422 1 97.75 213 GLY A CA 1
ATOM 1642 C C . GLY A 1 213 ? -6.383 5.188 25.156 1 97.75 213 GLY A C 1
ATOM 1643 O O . GLY A 1 213 ? -6.98 5.207 26.234 1 97.75 213 GLY A O 1
ATOM 1644 N N . ALA A 1 214 ? -5.887 6.238 24.594 1 97.88 214 ALA A N 1
ATOM 1645 C CA . ALA A 1 214 ? -6.098 7.562 25.172 1 97.88 214 ALA A CA 1
ATOM 1646 C C . ALA A 1 214 ? -7.582 7.898 25.25 1 97.88 214 ALA A C 1
ATOM 1648 O O . ALA A 1 214 ? -8.055 8.438 26.25 1 97.88 214 ALA A O 1
ATOM 1649 N N . LEU A 1 215 ? -8.328 7.559 24.188 1 98.31 215 LEU A N 1
ATOM 1650 C CA . LEU A 1 215 ? -9.766 7.812 24.172 1 98.31 215 LEU A CA 1
ATOM 1651 C C . LEU A 1 215 ? -10.477 7.008 25.25 1 98.31 215 LEU A C 1
ATOM 1653 O O . LEU A 1 215 ? -11.359 7.527 25.938 1 98.31 215 LEU A O 1
ATOM 1657 N N . ARG A 1 216 ? -10.031 5.777 25.422 1 98 216 ARG A N 1
ATOM 1658 C CA . ARG A 1 216 ? -10.609 4.953 26.484 1 98 216 ARG A CA 1
ATOM 1659 C C . ARG A 1 216 ? -10.328 5.547 27.859 1 98 216 ARG A C 1
ATOM 1661 O O . ARG A 1 216 ? -11.227 5.629 28.703 1 98 216 ARG A O 1
ATOM 1668 N N . LYS A 1 217 ? -9.156 5.969 28.062 1 97.94 217 LYS A N 1
ATOM 1669 C CA . LYS A 1 217 ? -8.758 6.566 29.328 1 97.94 217 LYS A CA 1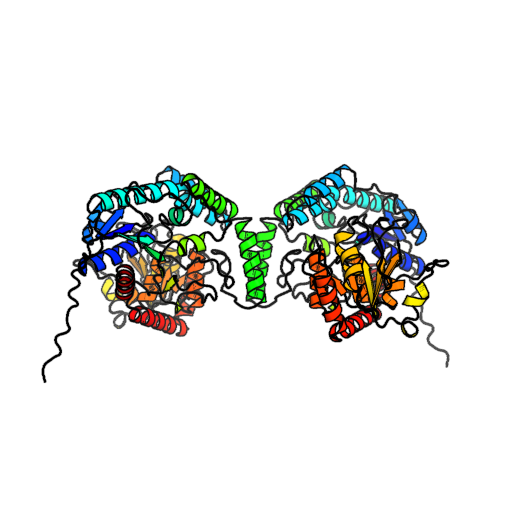
ATOM 1670 C C . LYS A 1 217 ? -9.562 7.824 29.625 1 97.94 217 LYS A C 1
ATOM 1672 O O . LYS A 1 217 ? -9.82 8.148 30.797 1 97.94 217 LYS A O 1
ATOM 1677 N N . LEU A 1 218 ? -9.992 8.469 28.594 1 98.25 218 LEU A N 1
ATOM 1678 C CA . LEU A 1 218 ? -10.711 9.734 28.734 1 98.25 218 LEU A CA 1
ATOM 1679 C C . LEU A 1 218 ? -12.211 9.5 28.859 1 98.25 218 LEU A C 1
ATOM 1681 O O . LEU A 1 218 ? -12.992 10.453 28.891 1 98.25 218 LEU A O 1
ATOM 1685 N N . GLY A 1 219 ? -12.586 8.242 28.828 1 98 219 GLY A N 1
ATOM 1686 C CA . GLY A 1 219 ? -13.977 7.898 29.094 1 98 219 GLY A CA 1
ATOM 1687 C C . GLY A 1 219 ? -14.852 7.953 27.859 1 98 219 GLY A C 1
ATOM 1688 O O . GLY A 1 219 ? -16.078 8.055 27.969 1 98 219 GLY A O 1
ATOM 1689 N N . CYS A 1 220 ? -14.203 7.887 26.719 1 98.31 220 CYS A N 1
ATOM 1690 C CA . CYS A 1 220 ? -14.992 7.871 25.5 1 98.31 220 CYS A CA 1
ATOM 1691 C C . CYS A 1 220 ? -15.789 6.582 25.375 1 98.31 220 CYS A C 1
ATOM 1693 O O . CYS A 1 220 ? -15.289 5.5 25.688 1 98.31 220 CYS A O 1
ATOM 1695 N N . THR A 1 221 ? -17.047 6.68 24.891 1 98 221 THR A N 1
ATOM 1696 C CA . THR A 1 221 ? -17.906 5.516 24.781 1 98 221 THR A CA 1
ATOM 1697 C C . THR A 1 221 ? -17.875 4.945 23.359 1 98 221 THR A C 1
ATOM 1699 O O . THR A 1 221 ? -18.344 3.828 23.125 1 98 221 THR A O 1
ATOM 1702 N N . VAL A 1 222 ? -17.422 5.684 22.453 1 97.62 222 VAL A N 1
ATOM 1703 C CA . VAL A 1 222 ? -17.234 5.238 21.078 1 97.62 222 VAL A CA 1
ATOM 1704 C C . VAL A 1 222 ? -15.75 5.336 20.719 1 97.62 222 VAL A C 1
ATOM 1706 O O . VAL A 1 222 ? -15.133 6.391 20.875 1 97.62 222 VAL A O 1
ATOM 1709 N N . ILE A 1 223 ? -15.18 4.273 20.297 1 97.94 223 ILE A N 1
ATOM 1710 C CA . ILE A 1 223 ? -13.773 4.242 19.891 1 97.94 223 ILE A CA 1
ATOM 1711 C C . ILE A 1 223 ? -13.68 3.982 18.391 1 97.94 223 ILE A C 1
ATOM 1713 O O . ILE A 1 223 ? -13.992 2.889 17.922 1 97.94 223 ILE A O 1
ATOM 1717 N N . PRO A 1 224 ? -13.25 4.957 17.641 1 95.62 224 PRO A N 1
ATOM 1718 C CA . PRO A 1 224 ? -13.141 4.75 16.188 1 95.62 224 PRO A CA 1
ATOM 1719 C C . PRO A 1 224 ? -12.117 3.674 15.828 1 95.62 224 PRO A C 1
ATOM 1721 O O . PRO A 1 224 ? -11.125 3.49 16.547 1 95.62 224 PRO A O 1
ATOM 1724 N N . ASP A 1 225 ? -12.258 2.971 14.711 1 88.88 225 ASP A N 1
ATOM 1725 C CA . ASP A 1 225 ? -11.406 1.852 14.305 1 88.88 225 ASP A CA 1
ATOM 1726 C C . ASP A 1 225 ? -10.25 2.326 13.438 1 88.88 225 ASP A C 1
ATOM 1728 O O . ASP A 1 225 ? -9.344 1.554 13.125 1 88.88 225 ASP A O 1
ATOM 1732 N N . GLY A 1 226 ? -10.211 3.562 13.141 1 88.38 226 GLY A N 1
ATOM 1733 C CA . GLY A 1 226 ? -9.141 4.102 12.312 1 88.38 226 GLY A CA 1
ATOM 1734 C C . GLY A 1 226 ? -9.422 5.504 11.812 1 88.38 226 GLY A C 1
ATOM 1735 O O . GLY A 1 226 ? -10.141 6.27 12.461 1 88.38 226 GLY A O 1
ATOM 1736 N N . LYS A 1 227 ? -8.57 5.898 10.734 1 94.06 227 LYS A N 1
ATOM 1737 C CA . LYS A 1 227 ? -8.695 7.234 10.156 1 94.06 227 LYS A CA 1
ATOM 1738 C C . LYS A 1 227 ? -8.555 8.312 11.227 1 94.06 227 LYS A C 1
ATOM 1740 O O . LYS A 1 227 ? -9.406 9.188 11.344 1 94.06 227 LYS A O 1
ATOM 1745 N N . MET A 1 228 ? -7.492 8.172 11.984 1 96.88 228 MET A N 1
ATOM 1746 C CA . MET A 1 228 ? -7.246 9.039 13.125 1 96.88 228 MET A CA 1
ATOM 1747 C C . MET A 1 228 ? -7.23 10.508 12.703 1 96.88 228 MET A C 1
ATOM 1749 O O . MET A 1 228 ? -7.875 11.344 13.336 1 96.88 228 MET A O 1
ATOM 1753 N N . PHE A 1 229 ? -6.559 10.805 11.656 1 96.94 229 PHE A N 1
ATOM 1754 C CA . PHE A 1 229 ? -6.418 12.195 11.258 1 96.94 229 PHE A CA 1
ATOM 1755 C C . PHE A 1 229 ? -7.754 12.766 10.797 1 96.94 229 PHE A C 1
ATOM 1757 O O . PHE A 1 229 ? -8.062 13.93 11.055 1 96.94 229 PHE A O 1
ATOM 1764 N N . SER A 1 230 ? -8.516 11.945 10.109 1 97.62 230 SER A N 1
ATOM 1765 C CA . SER A 1 230 ? -9.867 12.375 9.758 1 97.62 230 SER A CA 1
ATOM 1766 C C . SER A 1 230 ? -10.672 12.742 11 1 97.62 230 SER A C 1
ATOM 1768 O O . SER A 1 230 ? -11.406 13.734 11 1 97.62 230 SER A O 1
ATOM 1770 N N . CYS A 1 231 ? -10.523 11.969 12.047 1 97.94 231 CYS A N 1
ATOM 1771 C CA . CYS A 1 231 ? -11.219 12.227 13.305 1 97.94 231 CYS A CA 1
ATOM 1772 C C . CYS A 1 231 ? -10.758 13.539 13.922 1 97.94 231 CYS A C 1
ATOM 1774 O O . CYS A 1 231 ? -11.562 14.273 14.492 1 97.94 231 CYS A O 1
ATOM 1776 N N . LEU A 1 232 ? -9.492 13.859 13.773 1 98 232 LEU A N 1
ATOM 1777 C CA . LEU A 1 232 ? -8.969 15.117 14.305 1 98 232 LEU A CA 1
ATOM 1778 C C . LEU A 1 232 ? -9.609 16.312 13.609 1 98 232 LEU A C 1
ATOM 1780 O O . LEU A 1 232 ? -10.008 17.281 14.266 1 98 232 LEU A O 1
ATOM 1784 N N . TYR A 1 233 ? -9.797 16.188 12.336 1 98.12 233 TYR A N 1
ATOM 1785 C CA . TYR A 1 233 ? -10.289 17.312 11.547 1 98.12 233 TYR A CA 1
ATOM 1786 C C . TYR A 1 233 ? -11.805 17.453 11.68 1 98.12 233 TYR A C 1
ATOM 1788 O O . TYR A 1 233 ? -12.344 18.547 11.516 1 98.12 233 TYR A O 1
ATOM 1796 N N . THR A 1 234 ? -12.492 16.375 12.023 1 97.81 234 THR A N 1
ATOM 1797 C CA . THR A 1 234 ? -13.945 16.422 12 1 97.81 234 THR A CA 1
ATOM 1798 C C . THR A 1 234 ? -14.5 16.562 13.422 1 97.81 234 THR A C 1
ATOM 1800 O O . THR A 1 234 ? -15.695 16.375 13.641 1 97.81 234 THR A O 1
ATOM 1803 N N . ALA A 1 235 ? -13.648 16.906 14.352 1 97.62 235 ALA A N 1
ATOM 1804 C CA . ALA A 1 235 ? -14.062 17.031 15.75 1 97.62 235 ALA A CA 1
ATOM 1805 C C . ALA A 1 235 ? -14.695 18.391 16.031 1 97.62 235 ALA A C 1
ATOM 1807 O O . ALA A 1 235 ? -15.188 18.641 17.125 1 97.62 235 ALA A O 1
ATOM 1808 N N . TYR A 1 236 ? -14.828 19.297 15.031 1 98.25 236 TYR A N 1
ATOM 1809 C CA . TYR A 1 236 ? -15.203 20.688 15.234 1 98.25 236 TYR A CA 1
ATOM 1810 C C . TYR A 1 236 ? -16.406 21.062 14.383 1 98.25 236 TYR A C 1
ATOM 1812 O O . TYR A 1 236 ? -16.781 20.312 13.469 1 98.25 236 TYR A O 1
ATOM 1820 N N . ASP A 1 237 ? -17.016 22.172 14.758 1 98.38 237 ASP A N 1
ATOM 1821 C CA . ASP A 1 237 ? -18.031 22.703 13.867 1 98.38 237 ASP A CA 1
ATOM 1822 C C . ASP A 1 237 ? -17.453 23.094 12.516 1 98.38 237 ASP A C 1
ATOM 1824 O O . ASP A 1 237 ? -18.062 22.859 11.477 1 98.38 237 ASP A O 1
ATOM 1828 N N . TYR A 1 238 ? -16.25 23.719 12.578 1 98.62 238 TYR A N 1
ATOM 1829 C CA . TYR A 1 238 ? -15.453 23.984 11.391 1 98.62 238 TYR A CA 1
ATOM 1830 C C . TYR A 1 238 ? -13.977 23.672 11.633 1 98.62 238 TYR A C 1
ATOM 1832 O O . TYR A 1 238 ? -13.445 23.938 12.711 1 98.62 238 TYR A O 1
ATOM 1840 N N . ALA A 1 239 ? -13.398 23.031 10.688 1 98.81 239 ALA A N 1
ATOM 1841 C CA . ALA A 1 239 ? -11.938 22.969 10.617 1 98.81 239 ALA A CA 1
ATOM 1842 C C . ALA A 1 239 ? -11.398 23.844 9.492 1 98.81 239 ALA A C 1
ATOM 1844 O O . ALA A 1 239 ? -11.719 23.625 8.32 1 98.81 239 ALA A O 1
ATOM 1845 N N . LEU A 1 240 ? -10.664 24.812 9.883 1 98.88 240 LEU A N 1
ATOM 1846 C CA . LEU A 1 240 ? -10.164 25.781 8.922 1 98.88 240 LEU A CA 1
ATOM 1847 C C . LEU A 1 240 ? -8.688 25.547 8.625 1 98.88 240 LEU A C 1
ATOM 1849 O O . LEU A 1 240 ? -7.84 25.703 9.5 1 98.88 240 LEU A O 1
ATOM 1853 N N . GLN A 1 241 ? -8.438 25.094 7.418 1 98.69 241 GLN A N 1
ATOM 1854 C CA . GLN A 1 241 ? -7.066 24.875 6.965 1 98.69 241 GLN A CA 1
ATOM 1855 C C . GLN A 1 241 ? -6.402 26.203 6.59 1 98.69 241 GLN A C 1
ATOM 1857 O O . GLN A 1 241 ? -6.91 26.938 5.742 1 98.69 241 GLN A O 1
ATOM 1862 N N . LEU A 1 242 ? -5.242 26.469 7.188 1 98.44 242 LEU A N 1
ATOM 1863 C CA . LEU A 1 242 ? -4.605 27.766 7.035 1 98.44 242 LEU A CA 1
ATOM 1864 C C . LEU A 1 242 ? -3.73 27.812 5.785 1 98.44 242 LEU A C 1
ATOM 1866 O O . LEU A 1 242 ? -2.529 28.078 5.871 1 98.44 242 LEU A O 1
ATOM 1870 N N . CYS A 1 243 ? -4.324 27.641 4.629 1 97.88 243 CYS A N 1
ATOM 1871 C CA . CYS A 1 243 ? -3.711 27.797 3.312 1 97.88 243 CYS A CA 1
ATOM 1872 C C . CYS A 1 243 ? -4.773 27.891 2.223 1 97.88 243 CYS A C 1
ATOM 1874 O O . CYS A 1 243 ? -5.965 27.75 2.5 1 97.88 243 CYS A O 1
ATOM 1876 N N . SER A 1 244 ? -4.395 28.266 1.033 1 98 244 SER A N 1
ATOM 1877 C CA . SER A 1 244 ? -5.301 28.297 -0.109 1 98 244 SER A CA 1
ATOM 1878 C C . SER A 1 244 ? -5.531 26.891 -0.661 1 98 244 SER A C 1
ATOM 1880 O O . SER A 1 244 ? -4.707 26 -0.461 1 98 244 SER A O 1
ATOM 1882 N N . PRO A 1 245 ? -6.648 26.672 -1.323 1 97.88 245 PRO A N 1
ATOM 1883 C CA . PRO A 1 245 ? -6.941 25.344 -1.864 1 97.88 245 PRO A CA 1
ATOM 1884 C C . PRO A 1 245 ? -5.918 24.891 -2.902 1 97.88 245 PRO A C 1
ATOM 1886 O O . PRO A 1 245 ? -5.633 23.703 -3.016 1 97.88 245 PRO A O 1
ATOM 1889 N N . SER A 1 246 ? -5.293 25.828 -3.6 1 98.06 246 SER A N 1
ATOM 1890 C CA . SER A 1 246 ? -4.363 25.469 -4.664 1 98.06 246 SER A CA 1
ATOM 1891 C C . SER A 1 246 ? -3.057 24.938 -4.098 1 98.06 246 SER A C 1
ATOM 1893 O O . SER A 1 246 ? -2.254 24.344 -4.824 1 98.06 246 SER A O 1
ATOM 1895 N N . LEU A 1 247 ? -2.824 25.078 -2.795 1 97.69 247 LEU A N 1
ATOM 1896 C CA . LEU A 1 247 ? -1.635 24.547 -2.141 1 97.69 247 LEU A CA 1
ATOM 1897 C C . LEU A 1 247 ? -1.879 23.125 -1.646 1 97.69 247 LEU A C 1
ATOM 1899 O O . LEU A 1 247 ? -0.959 22.469 -1.155 1 97.69 247 LEU A O 1
ATOM 1903 N N . GLU A 1 248 ? -3.145 22.656 -1.75 1 97.75 248 GLU A N 1
ATOM 1904 C CA . GLU A 1 248 ? -3.523 21.328 -1.255 1 97.75 248 GLU A CA 1
ATOM 1905 C C . GLU A 1 248 ? -4.105 20.469 -2.371 1 97.75 248 GLU A C 1
ATOM 1907 O O . GLU A 1 248 ? -4.418 20.969 -3.453 1 97.75 248 GLU A O 1
ATOM 1912 N N . TYR A 1 249 ? -4.164 19.188 -2.072 1 97.75 249 TYR A N 1
ATOM 1913 C CA . TYR A 1 249 ? -4.738 18.234 -3.018 1 97.75 249 TYR A CA 1
ATOM 1914 C C . TYR A 1 249 ? -6.254 18.375 -3.086 1 97.75 249 TYR A C 1
ATOM 1916 O O . TYR A 1 249 ? -6.91 18.594 -2.062 1 97.75 249 TYR A O 1
ATOM 1924 N N . PRO A 1 250 ? -6.82 18.359 -4.258 1 96.88 250 PRO A N 1
ATOM 1925 C CA . PRO A 1 250 ? -8.281 18.219 -4.32 1 96.88 250 PRO A CA 1
ATOM 1926 C C . PRO A 1 250 ? -8.766 16.859 -3.818 1 96.88 250 PRO A C 1
ATOM 1928 O O . PRO A 1 250 ? -8.328 15.812 -4.312 1 96.88 250 PRO A O 1
ATOM 1931 N N . LEU A 1 251 ? -9.477 16.812 -2.848 1 98 251 LEU A N 1
ATOM 1932 C CA . LEU A 1 251 ? -10.039 15.586 -2.283 1 98 251 LEU A CA 1
ATOM 1933 C C . LEU A 1 251 ? -11.547 15.531 -2.492 1 98 251 LEU A C 1
ATOM 1935 O O . LEU A 1 251 ? -12.273 16.406 -2.031 1 98 251 LEU A O 1
ATOM 1939 N N . SER A 1 252 ? -12.023 14.461 -3.094 1 98.31 252 SER A N 1
ATOM 1940 C CA . SER A 1 252 ? -13.414 14.367 -3.527 1 98.31 252 SER A CA 1
ATOM 1941 C C . SER A 1 252 ? -14.344 14.117 -2.346 1 98.31 252 SER A C 1
ATOM 1943 O O . SER A 1 252 ? -15.539 14.406 -2.42 1 98.31 252 SER A O 1
ATOM 1945 N N . ASP A 1 253 ? -13.828 13.602 -1.273 1 98.06 253 ASP A N 1
ATOM 1946 C CA . ASP A 1 253 ? -14.672 13.227 -0.146 1 98.06 253 ASP A CA 1
ATOM 1947 C C . ASP A 1 253 ? -14.367 14.078 1.081 1 98.06 253 ASP A C 1
ATOM 1949 O O . ASP A 1 253 ? -14.609 13.656 2.215 1 98.06 253 ASP A O 1
ATOM 1953 N N . LEU A 1 254 ? -13.758 15.219 0.888 1 98.19 254 LEU A N 1
ATOM 1954 C CA . LEU A 1 254 ? -13.516 16.156 1.981 1 98.19 254 LEU A CA 1
ATOM 1955 C C . LEU A 1 254 ? -14.828 16.734 2.498 1 98.19 254 LEU A C 1
ATOM 1957 O O . LEU A 1 254 ? -15.617 17.297 1.725 1 98.19 254 LEU A O 1
ATOM 1961 N N . PRO A 1 255 ? -15.102 16.594 3.75 1 98.12 255 PRO A N 1
ATOM 1962 C CA . PRO A 1 255 ? -16.344 17.172 4.285 1 98.12 255 PRO A CA 1
ATOM 1963 C C . PRO A 1 255 ? -16.406 18.688 4.094 1 98.12 255 PRO A C 1
ATOM 1965 O O . PRO A 1 255 ? -15.383 19.375 4.152 1 98.12 255 PRO A O 1
ATOM 1968 N N . SER A 1 256 ? -17.625 19.219 4 1 97.62 256 SER A N 1
ATOM 1969 C CA . SER A 1 256 ? -17.844 20.641 3.779 1 97.62 256 SER A CA 1
ATOM 1970 C C . SER A 1 256 ? -17.469 21.453 5.016 1 97.62 256 SER A C 1
ATOM 1972 O O . SER A 1 256 ? -17.281 22.672 4.93 1 97.62 256 SER A O 1
ATOM 1974 N N . SER A 1 257 ? -17.375 20.812 6.148 1 98 257 SER A N 1
ATOM 1975 C CA . SER A 1 257 ? -17 21.5 7.379 1 98 257 SER A CA 1
ATOM 1976 C C . SER A 1 257 ? -15.508 21.828 7.406 1 98 257 SER A C 1
ATOM 1978 O O . SER A 1 257 ? -15.047 22.594 8.25 1 98 257 SER A O 1
ATOM 1980 N N . ILE A 1 258 ? -14.742 21.219 6.555 1 98.62 258 ILE A N 1
ATOM 1981 C CA . ILE A 1 258 ? -13.32 21.531 6.402 1 98.62 258 ILE A CA 1
ATOM 1982 C C . ILE A 1 258 ? -13.141 22.547 5.27 1 98.62 258 ILE A C 1
ATOM 1984 O O . ILE A 1 258 ? -13.492 22.266 4.121 1 98.62 258 ILE A O 1
ATOM 1988 N N . GLU A 1 259 ? -12.633 23.703 5.609 1 98.56 259 GLU A N 1
ATOM 1989 C CA . GLU A 1 259 ? -12.531 24.781 4.621 1 98.56 259 GLU A CA 1
ATOM 1990 C C . GLU A 1 259 ? -11.117 25.359 4.578 1 98.56 259 GLU A C 1
ATOM 1992 O O . GLU A 1 259 ? -10.414 25.359 5.59 1 98.56 259 GLU A O 1
ATOM 1997 N N . TYR A 1 260 ? -10.773 25.828 3.42 1 98.62 260 TYR A N 1
ATOM 1998 C CA . TYR A 1 260 ? -9.523 26.562 3.238 1 98.62 260 TYR A CA 1
ATOM 1999 C C . TYR A 1 260 ? -9.734 28.047 3.438 1 98.62 260 TYR A C 1
ATOM 2001 O O . TYR A 1 260 ? -10.602 28.656 2.801 1 98.62 260 TYR A O 1
ATOM 2009 N N . VAL A 1 261 ? -8.898 28.656 4.258 1 98.56 261 VAL A N 1
ATOM 2010 C CA . VAL A 1 261 ? -9.188 30.062 4.559 1 98.56 261 VAL A CA 1
ATOM 2011 C C . VAL A 1 261 ? -7.996 30.922 4.152 1 98.56 261 VAL A C 1
ATOM 2013 O O . VAL A 1 261 ? -8.039 32.156 4.289 1 98.56 261 VAL A O 1
ATOM 2016 N N . GLY A 1 262 ? -6.891 30.281 3.693 1 98.31 262 GLY A N 1
ATOM 2017 C CA . GLY A 1 262 ? -5.73 31.047 3.266 1 98.31 262 GLY A CA 1
ATOM 2018 C C . GLY A 1 262 ? -4.66 31.156 4.336 1 98.31 262 GLY A C 1
ATOM 2019 O O . GLY A 1 262 ? -4.902 30.812 5.496 1 98.31 262 GLY A O 1
ATOM 2020 N N . LEU A 1 263 ? -3.527 31.672 3.941 1 98.12 263 LEU A N 1
ATOM 2021 C CA . LEU A 1 263 ? -2.41 31.891 4.855 1 98.12 263 LEU A CA 1
ATOM 2022 C C . LEU A 1 263 ? -2.65 33.125 5.727 1 98.12 263 LEU A C 1
ATOM 2024 O O . LEU A 1 263 ? -3.355 34.031 5.32 1 98.12 263 LEU A O 1
ATOM 2028 N N . LEU A 1 264 ? -2.105 33.062 6.918 1 97.31 264 LEU A N 1
ATOM 2029 C CA . LEU A 1 264 ? -2.139 34.25 7.777 1 97.31 264 LEU A CA 1
ATOM 2030 C C . LEU A 1 264 ? -1.255 35.375 7.215 1 97.31 264 LEU A C 1
ATOM 2032 O O . LEU A 1 264 ? -0.315 35.094 6.465 1 97.31 264 LEU A O 1
ATOM 2036 N N . PRO A 1 265 ? -1.521 36.562 7.52 1 93.94 265 PRO A N 1
ATOM 2037 C CA . PRO A 1 265 ? -0.737 37.656 6.992 1 93.94 265 PRO A CA 1
ATOM 2038 C C . PRO A 1 265 ? 0.733 37.594 7.402 1 93.94 265 PRO A C 1
ATOM 2040 O O . PRO A 1 265 ? 1.059 37.062 8.469 1 93.94 265 PRO A O 1
ATOM 2043 N N . ARG A 1 266 ? 1.563 38.156 6.535 1 92.88 266 ARG A N 1
ATOM 2044 C CA . ARG A 1 266 ? 2.988 38.281 6.828 1 92.88 266 ARG A CA 1
ATOM 2045 C C . ARG A 1 266 ? 3.221 39.094 8.102 1 92.88 266 ARG A C 1
ATOM 2047 O O . ARG A 1 266 ? 2.453 40 8.414 1 92.88 266 ARG A O 1
ATOM 2054 N N . LYS A 1 267 ? 4.195 38.656 8.789 1 84.94 267 LYS A N 1
ATOM 2055 C CA . LYS A 1 267 ? 4.547 39.375 10.016 1 84.94 267 LYS A CA 1
ATOM 2056 C C . LYS A 1 267 ? 5.215 40.688 9.711 1 84.94 267 LYS A C 1
ATOM 2058 O O . LYS A 1 267 ? 6.012 40.812 8.773 1 84.94 267 LYS A O 1
ATOM 2063 N N . THR A 1 268 ? 4.73 41.688 10.484 1 82.75 268 THR A N 1
ATOM 2064 C CA . THR A 1 268 ? 5.34 43 10.328 1 82.75 268 THR A CA 1
ATOM 2065 C C . THR A 1 268 ? 6.664 43.062 11.086 1 82.75 268 THR A C 1
ATOM 2067 O O . THR A 1 268 ? 6.828 42.406 12.125 1 82.75 268 THR A O 1
ATOM 2070 N N . VAL A 1 269 ? 7.547 43.812 10.5 1 85.19 269 VAL A N 1
ATOM 2071 C CA . VAL A 1 269 ? 8.836 44 11.148 1 85.19 269 VAL A CA 1
ATOM 2072 C C . VAL A 1 269 ? 8.648 44.781 12.445 1 85.19 269 VAL A C 1
ATOM 2074 O O . VAL A 1 269 ? 7.965 45.812 12.477 1 85.19 269 VAL A O 1
ATOM 2077 N N . LYS A 1 270 ? 9.117 44.188 13.531 1 84.31 270 LYS A N 1
ATOM 2078 C CA . LYS A 1 270 ? 9.055 44.906 14.812 1 84.31 270 LYS A CA 1
ATOM 2079 C C . LYS A 1 270 ? 9.82 46.219 14.766 1 84.31 270 LYS A C 1
ATOM 2081 O O . LYS A 1 270 ? 10.891 46.281 14.164 1 84.31 270 LYS A O 1
ATOM 2086 N N . PRO A 1 271 ? 9.18 47.188 15.445 1 84.56 271 PRO A N 1
ATOM 2087 C CA . PRO A 1 271 ? 9.93 48.438 15.531 1 84.56 271 PRO A CA 1
ATOM 2088 C C . PRO A 1 271 ? 11.297 48.25 16.188 1 84.56 271 PRO A C 1
ATOM 2090 O O . PRO A 1 271 ? 11.43 47.531 17.172 1 84.56 271 PRO A O 1
ATOM 2093 N N . GLY A 1 272 ? 12.312 48.75 15.578 1 87.62 272 GLY A N 1
ATOM 2094 C CA . GLY A 1 272 ? 13.648 48.688 16.141 1 87.62 272 GLY A CA 1
ATOM 2095 C C . GLY A 1 272 ? 14.453 47.5 15.672 1 87.62 272 GLY A C 1
ATOM 2096 O O . GLY A 1 272 ? 15.547 47.25 16.172 1 87.62 272 GLY A O 1
ATOM 2097 N N . PHE A 1 273 ? 13.836 46.75 14.82 1 90 273 PHE A N 1
ATOM 2098 C CA . PHE A 1 273 ? 14.602 45.625 14.281 1 90 273 PHE A CA 1
ATOM 2099 C C . PHE A 1 273 ? 15.906 46.125 13.664 1 90 273 PHE A C 1
ATOM 2101 O O . PHE A 1 273 ? 15.914 47.094 12.898 1 90 273 PHE A O 1
ATOM 2108 N N . GLU A 1 274 ? 17.016 45.5 14.086 1 91.62 274 GLU A N 1
ATOM 2109 C CA . GLU A 1 274 ? 18.328 45.875 13.578 1 91.62 274 GLU A CA 1
ATOM 2110 C C . GLU A 1 274 ? 18.734 44.969 12.406 1 91.62 274 GLU A C 1
ATOM 2112 O O . GLU A 1 274 ? 18.984 43.781 12.586 1 91.62 274 GLU A O 1
ATOM 2117 N N . TYR A 1 275 ? 18.812 45.594 11.32 1 93.94 275 TYR A N 1
ATOM 2118 C CA . TYR A 1 275 ? 19.234 44.875 10.125 1 93.94 275 TYR A CA 1
ATOM 2119 C C . TYR A 1 275 ? 20.734 44.625 10.148 1 93.94 275 TYR A C 1
ATOM 2121 O O . TYR A 1 275 ? 21.5 45.438 10.688 1 93.94 275 TYR A O 1
ATOM 2129 N N . PRO A 1 276 ? 21.141 43.5 9.578 1 94.44 276 PRO A N 1
ATOM 2130 C CA . PRO A 1 276 ? 22.578 43.281 9.484 1 94.44 276 PRO A CA 1
ATOM 2131 C C . PRO A 1 276 ? 23.281 44.312 8.594 1 94.44 276 PRO A C 1
ATOM 2133 O O . PRO A 1 276 ? 22.656 44.875 7.684 1 94.44 276 PRO A O 1
ATOM 2136 N N . PRO A 1 277 ? 24.594 44.469 8.805 1 93.88 277 PRO A N 1
ATOM 2137 C CA . PRO A 1 277 ? 25.297 45.531 8.07 1 93.88 277 PRO A CA 1
ATOM 2138 C C . PRO A 1 277 ? 25.312 45.281 6.562 1 93.88 277 PRO A C 1
ATOM 2140 O O . PRO A 1 277 ? 25.391 46.25 5.781 1 93.88 277 PRO A O 1
ATOM 2143 N N . TRP A 1 278 ? 25.25 44.125 6.172 1 93.81 278 TRP A N 1
ATOM 2144 C CA . TRP A 1 278 ? 25.328 43.812 4.754 1 93.81 278 TRP A CA 1
ATOM 2145 C C . TRP A 1 278 ? 23.938 43.875 4.105 1 93.81 278 TRP A C 1
ATOM 2147 O O . TRP A 1 278 ? 23.781 43.562 2.922 1 93.81 278 TRP A O 1
ATOM 2157 N N . TRP A 1 279 ? 22.859 44.281 4.75 1 95.19 279 TRP A N 1
ATOM 2158 C CA . TRP A 1 279 ? 21.469 44.25 4.309 1 95.19 279 TRP A CA 1
ATOM 2159 C C . TRP A 1 279 ? 21.297 45 2.998 1 95.19 279 TRP A C 1
ATOM 2161 O O . TRP A 1 279 ? 20.531 44.562 2.125 1 95.19 279 TRP A O 1
ATOM 2171 N N . PRO A 1 280 ? 21.984 46.062 2.729 1 93.31 280 PRO A N 1
ATOM 2172 C CA . PRO A 1 280 ? 21.828 46.781 1.463 1 93.31 280 PRO A CA 1
ATOM 2173 C C . PRO A 1 280 ? 22.156 45.906 0.248 1 93.31 280 PRO A C 1
ATOM 2175 O O . PRO A 1 280 ? 21.609 46.156 -0.837 1 93.31 280 PRO A O 1
ATOM 2178 N N . GLU A 1 281 ? 23 44.906 0.422 1 92.94 281 GLU A N 1
ATOM 2179 C CA . GLU A 1 281 ? 23.328 43.969 -0.671 1 92.94 281 GLU A CA 1
ATOM 2180 C C . GLU A 1 281 ? 22.109 43.156 -1.095 1 92.94 281 GLU A C 1
ATOM 2182 O O . GLU A 1 281 ? 22 42.781 -2.256 1 92.94 281 GLU A O 1
ATOM 2187 N N . VAL A 1 282 ? 21.234 42.938 -0.121 1 94.38 282 VAL A N 1
ATOM 2188 C CA . VAL A 1 282 ? 20.016 42.156 -0.364 1 94.38 282 VAL A CA 1
ATOM 2189 C C . VAL A 1 282 ? 18.906 43.094 -0.889 1 94.38 282 VAL A C 1
ATOM 2191 O O . VAL A 1 282 ? 18.297 42.812 -1.918 1 94.38 282 VAL A O 1
ATOM 2194 N N . GLU A 1 283 ? 18.703 44.219 -0.274 1 91 283 GLU A N 1
ATOM 2195 C CA . GLU A 1 283 ? 17.609 45.125 -0.552 1 91 283 GLU A CA 1
ATOM 2196 C C . GLU A 1 283 ? 17.781 45.812 -1.906 1 91 283 GLU A C 1
ATOM 2198 O O . GLU A 1 283 ? 16.812 46.062 -2.623 1 91 283 GLU A O 1
ATOM 2203 N N . ARG A 1 284 ? 19.031 46.125 -2.242 1 86.81 284 ARG A N 1
ATOM 2204 C CA . ARG A 1 284 ? 19.328 46.812 -3.488 1 86.81 284 ARG A CA 1
ATOM 2205 C C . ARG A 1 284 ? 20.109 45.906 -4.445 1 86.81 284 ARG A C 1
ATOM 2207 O O . ARG A 1 284 ? 21.156 46.312 -4.957 1 86.81 284 ARG A O 1
ATOM 2214 N N . LYS A 1 285 ? 19.609 44.812 -4.598 1 74.94 285 LYS A N 1
ATOM 2215 C CA . LYS A 1 285 ? 20.328 43.844 -5.41 1 74.94 285 LYS A CA 1
ATOM 2216 C C . LYS A 1 285 ? 20.531 44.344 -6.832 1 74.94 285 LYS A C 1
ATOM 2218 O O . LYS A 1 285 ? 21.531 44 -7.477 1 74.94 285 LYS A O 1
ATOM 2223 N N . GLN A 1 286 ? 19.641 45.188 -7.227 1 76.5 286 GLN A N 1
ATOM 2224 C CA . GLN A 1 286 ? 19.781 45.75 -8.562 1 76.5 286 GLN A CA 1
ATOM 2225 C C . GLN A 1 286 ? 21.031 46.625 -8.68 1 76.5 286 GLN A C 1
ATOM 2227 O O . GLN A 1 286 ? 21.578 46.781 -9.766 1 76.5 286 GLN A O 1
ATOM 2232 N N . GLU A 1 287 ? 21.344 47.094 -7.57 1 76.88 287 GLU A N 1
ATOM 2233 C CA . GLU A 1 287 ? 22.516 47.938 -7.543 1 76.88 287 GLU A CA 1
ATOM 2234 C C . GLU A 1 287 ? 23.781 47.156 -7.191 1 76.88 287 GLU A C 1
ATOM 2236 O O . GLU A 1 287 ? 24.891 47.688 -7.254 1 76.88 287 GLU A O 1
ATOM 2241 N N . SER A 1 288 ? 23.438 46 -6.871 1 75.62 288 SER A N 1
ATOM 2242 C CA . SER A 1 288 ? 24.562 45.156 -6.473 1 75.62 288 SER A CA 1
ATOM 2243 C C . SER A 1 288 ? 25 44.25 -7.617 1 75.62 288 SER A C 1
ATOM 2245 O O . SER A 1 288 ? 24.391 44.25 -8.695 1 75.62 288 SER A O 1
ATOM 2247 N N . LYS A 1 289 ? 26.047 43.594 -7.453 1 84.81 289 LYS A N 1
ATOM 2248 C CA . LYS A 1 289 ? 26.594 42.688 -8.445 1 84.81 289 LYS A CA 1
ATOM 2249 C C . LYS A 1 289 ? 25.812 41.375 -8.477 1 84.81 289 LYS A C 1
ATOM 2251 O O . LYS A 1 289 ? 26.016 40.531 -9.359 1 84.81 289 LYS A O 1
ATOM 2256 N N . TYR A 1 290 ? 24.891 41.344 -7.594 1 90.62 290 TYR A N 1
ATOM 2257 C CA . TYR A 1 290 ? 24.188 40.062 -7.496 1 90.62 290 TYR A CA 1
ATOM 2258 C C . TYR A 1 290 ? 22.891 40.094 -8.305 1 90.62 290 TYR A C 1
ATOM 2260 O O . TYR A 1 290 ? 22.047 40.969 -8.094 1 90.62 290 TYR A O 1
ATOM 2268 N N . ARG A 1 291 ? 22.719 39.156 -9.164 1 92.12 291 ARG A N 1
ATOM 2269 C CA . ARG A 1 291 ? 21.516 39 -9.969 1 92.12 291 ARG A CA 1
ATOM 2270 C C . ARG A 1 291 ? 20.453 38.219 -9.219 1 92.12 291 ARG A C 1
ATOM 2272 O O . ARG A 1 291 ? 19.25 38.438 -9.398 1 92.12 291 ARG A O 1
ATOM 2279 N N . HIS A 1 292 ? 20.891 37.281 -8.422 1 95.75 292 HIS A N 1
ATOM 2280 C CA . HIS A 1 292 ? 19.969 36.406 -7.695 1 95.75 292 HIS A CA 1
ATOM 2281 C C . HIS A 1 292 ? 20.328 36.344 -6.215 1 95.75 292 HIS A C 1
ATOM 2283 O O . HIS A 1 292 ? 21.5 36.344 -5.852 1 95.75 292 HIS A O 1
ATOM 2289 N N . VAL A 1 293 ? 19.312 36.312 -5.391 1 97.44 293 VAL A N 1
ATOM 2290 C CA . VAL 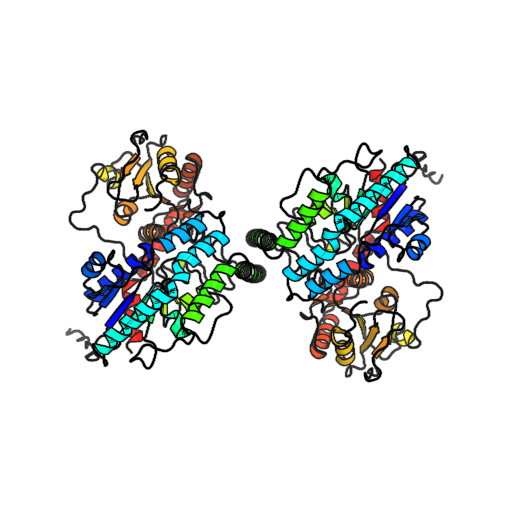A 1 293 ? 19.453 36.062 -3.959 1 97.44 293 VAL A CA 1
ATOM 2291 C C . VAL A 1 293 ? 18.859 34.688 -3.605 1 97.44 293 VAL A C 1
ATOM 2293 O O . VAL A 1 293 ? 17.703 34.438 -3.895 1 97.44 293 VAL A O 1
ATOM 2296 N N . VAL A 1 294 ? 19.688 33.812 -3.045 1 98.12 294 VAL A N 1
ATOM 2297 C CA . VAL A 1 294 ? 19.281 32.5 -2.549 1 98.12 294 VAL A CA 1
ATOM 2298 C C . VAL A 1 294 ? 19.312 32.5 -1.022 1 98.12 294 VAL A C 1
ATOM 2300 O O . VAL A 1 294 ? 20.328 32.812 -0.412 1 98.12 294 VAL A O 1
ATOM 2303 N N . PHE A 1 295 ? 18.188 32.219 -0.44 1 98.25 295 PHE A N 1
ATOM 2304 C CA . PHE A 1 295 ? 18.062 32.156 1.012 1 98.25 295 PHE A CA 1
ATOM 2305 C C . PHE A 1 295 ? 18 30.703 1.489 1 98.25 295 PHE A C 1
ATOM 2307 O O . PHE A 1 295 ? 17.328 29.875 0.866 1 98.25 295 PHE A O 1
ATOM 2314 N N . VAL A 1 296 ? 18.734 30.359 2.611 1 97.69 296 VAL A N 1
ATOM 2315 C CA . VAL A 1 296 ? 18.75 28.969 3.09 1 97.69 296 VAL A CA 1
ATOM 2316 C C . VAL A 1 296 ? 18.5 28.953 4.594 1 97.69 296 VAL A C 1
ATOM 2318 O O . VAL A 1 296 ? 19.047 29.766 5.34 1 97.69 296 VAL A O 1
ATOM 2321 N N . SER A 1 297 ? 17.625 28.078 4.992 1 95.19 297 SER A N 1
ATOM 2322 C CA . SER A 1 297 ? 17.344 27.797 6.395 1 95.19 297 SER A CA 1
ATOM 2323 C C . SER A 1 297 ? 17.125 26.297 6.613 1 95.19 297 SER A C 1
ATOM 2325 O O . SER A 1 297 ? 16.469 25.625 5.812 1 95.19 297 SER A O 1
ATOM 2327 N N . GLN A 1 298 ? 17.75 25.734 7.652 1 90.19 298 GLN A N 1
ATOM 2328 C CA . GLN A 1 298 ? 17.516 24.328 7.945 1 90.19 298 GLN A CA 1
ATOM 2329 C C . GLN A 1 298 ? 16.656 24.172 9.203 1 90.19 298 GLN A C 1
ATOM 2331 O O . GLN A 1 298 ? 16.578 23.078 9.766 1 90.19 298 GLN A O 1
ATOM 2336 N N . GLY A 1 299 ? 16.016 25.203 9.578 1 80.31 299 GLY A N 1
ATOM 2337 C CA . GLY A 1 299 ? 15.086 25.141 10.695 1 80.31 299 GLY A CA 1
ATOM 2338 C C . GLY A 1 299 ? 15.742 25.453 12.031 1 80.31 299 GLY A C 1
ATOM 2339 O O . GLY A 1 299 ? 16.969 25.562 12.109 1 80.31 299 GLY A O 1
ATOM 2340 N N . THR A 1 300 ? 15.023 25.547 13.078 1 67.38 300 THR A N 1
ATOM 2341 C CA . THR A 1 300 ? 15.469 26 14.398 1 67.38 300 THR A CA 1
ATOM 2342 C C . THR A 1 300 ? 16.125 24.859 15.164 1 67.38 300 THR A C 1
ATOM 2344 O O . THR A 1 300 ? 16.938 25.094 16.062 1 67.38 300 THR A O 1
ATOM 2347 N N . LEU A 1 301 ? 15.898 23.781 14.68 1 63.25 301 LEU A N 1
ATOM 2348 C CA . LEU A 1 301 ? 16.219 22.688 15.586 1 63.25 301 LEU A CA 1
ATOM 2349 C C . LEU A 1 301 ? 17.344 21.828 15.023 1 63.25 301 LEU A C 1
ATOM 2351 O O . LEU A 1 301 ? 17.75 20.828 15.641 1 63.25 301 LEU A O 1
ATOM 2355 N N . ASN A 1 302 ? 17.875 22.172 14.055 1 66.25 302 ASN A N 1
ATOM 2356 C CA . ASN A 1 302 ? 18.875 21.266 13.508 1 66.25 302 ASN A CA 1
ATOM 2357 C C . ASN A 1 302 ? 20.281 21.812 13.711 1 66.25 302 ASN A C 1
ATOM 2359 O O . ASN A 1 302 ? 20.703 22.734 13.016 1 66.25 302 ASN A O 1
ATOM 2363 N N . PRO A 1 303 ? 20.938 21.203 14.547 1 70.62 303 PRO A N 1
ATOM 2364 C CA . PRO A 1 303 ? 22.266 21.75 14.859 1 70.62 303 PRO A CA 1
ATOM 2365 C C . PRO A 1 303 ? 23.328 21.328 13.852 1 70.62 303 PRO A C 1
ATOM 2367 O O . PRO A 1 303 ? 24.453 21.859 13.867 1 70.62 303 PRO A O 1
ATOM 2370 N N . ASP A 1 304 ? 23.016 20.5 13.016 1 85.69 304 ASP A N 1
ATOM 2371 C CA . ASP A 1 304 ? 24.016 20.031 12.062 1 85.69 304 ASP A CA 1
ATOM 2372 C C . ASP A 1 304 ? 23.953 20.844 10.766 1 85.69 304 ASP A C 1
ATOM 2374 O O . ASP A 1 304 ? 23.172 20.516 9.867 1 85.69 304 ASP A O 1
ATOM 2378 N N . TYR A 1 305 ? 24.891 21.734 10.656 1 91 305 TYR A N 1
ATOM 2379 C CA . TYR A 1 305 ? 24.875 22.688 9.547 1 91 305 TYR A CA 1
ATOM 2380 C C . TYR A 1 305 ? 25.266 22 8.242 1 91 305 TYR A C 1
ATOM 2382 O O . TYR A 1 305 ? 25.094 22.578 7.16 1 91 305 TYR A O 1
ATOM 2390 N N . THR A 1 306 ? 25.688 20.75 8.344 1 90.62 306 THR A N 1
ATOM 2391 C CA . THR A 1 306 ? 26.109 20.047 7.145 1 90.62 306 THR A CA 1
ATOM 2392 C C . THR A 1 306 ? 24.891 19.547 6.355 1 90.62 306 THR A C 1
ATOM 2394 O O . THR A 1 306 ? 25.031 19.109 5.211 1 90.62 306 THR A O 1
ATOM 2397 N N . ASP A 1 307 ? 23.734 19.688 6.875 1 91.12 307 ASP A N 1
ATOM 2398 C CA . ASP A 1 307 ? 22.531 19.203 6.195 1 91.12 307 ASP A CA 1
ATOM 2399 C C . ASP A 1 307 ? 22.188 20.094 5.004 1 91.12 307 ASP A C 1
ATOM 2401 O O . ASP A 1 307 ? 22.141 19.625 3.867 1 91.12 307 ASP A O 1
ATOM 2405 N N . LEU A 1 308 ? 21.984 21.438 5.254 1 94.25 308 LEU A N 1
ATOM 2406 C CA . LEU A 1 308 ? 21.547 22.281 4.148 1 94.25 308 LEU A CA 1
ATOM 2407 C C . LEU A 1 308 ? 22.391 23.547 4.055 1 94.25 308 LEU A C 1
ATOM 2409 O O . LEU A 1 308 ? 22.672 24.031 2.959 1 94.25 308 LEU A O 1
ATOM 2413 N N . ILE A 1 309 ? 22.875 24.016 5.211 1 95.62 309 ILE A N 1
ATOM 2414 C CA . ILE A 1 309 ? 23.516 25.312 5.254 1 95.62 309 ILE A CA 1
ATOM 2415 C C . ILE A 1 309 ? 24.859 25.25 4.52 1 95.62 309 ILE A C 1
ATOM 2417 O O . ILE A 1 309 ? 25.062 25.969 3.535 1 95.62 309 ILE A O 1
ATOM 2421 N N . LEU A 1 310 ? 25.703 24.359 4.934 1 96.12 310 LEU A N 1
ATOM 2422 C CA . LEU A 1 310 ? 27.047 24.312 4.367 1 96.12 310 LEU A CA 1
ATOM 2423 C C . LEU A 1 310 ? 27 23.938 2.889 1 96.12 310 LEU A C 1
ATOM 2425 O O . LEU A 1 310 ? 27.656 24.562 2.061 1 96.12 310 LEU A O 1
ATOM 2429 N N . PRO A 1 311 ? 26.203 22.938 2.531 1 97.12 311 PRO A N 1
ATOM 2430 C CA . PRO A 1 311 ? 26.109 22.641 1.101 1 97.12 311 PRO A CA 1
ATOM 2431 C C . PRO A 1 311 ? 25.609 23.828 0.285 1 97.12 311 PRO A C 1
ATOM 2433 O O . PRO A 1 311 ? 26.062 24.047 -0.844 1 97.12 311 PRO A O 1
ATOM 2436 N N . SER A 1 312 ? 24.719 24.594 0.805 1 97.5 312 SER A N 1
ATOM 2437 C CA . SER A 1 312 ? 24.188 25.75 0.099 1 97.5 312 SER A CA 1
ATOM 2438 C C . SER A 1 312 ? 25.219 26.859 -0.021 1 97.5 312 SER A C 1
ATOM 2440 O O . SER A 1 312 ? 25.312 27.516 -1.066 1 97.5 312 SER A O 1
ATOM 2442 N N . LEU A 1 313 ? 25.969 27.078 1.042 1 96.75 313 LEU A N 1
ATOM 2443 C CA . LEU A 1 313 ? 27.031 28.094 1.013 1 96.75 313 LEU A CA 1
ATOM 2444 C C . LEU A 1 313 ? 28.078 27.75 -0.045 1 96.75 313 LEU A C 1
ATOM 2446 O O . LEU A 1 313 ? 28.578 28.641 -0.724 1 96.75 313 LEU A O 1
ATOM 2450 N N . ASN A 1 314 ? 28.266 26.516 -0.209 1 96.81 314 ASN A N 1
ATOM 2451 C CA . ASN A 1 314 ? 29.328 26.062 -1.098 1 96.81 314 ASN A CA 1
ATOM 2452 C C . ASN A 1 314 ? 28.828 25.891 -2.529 1 96.81 314 ASN A C 1
ATOM 2454 O O . ASN A 1 314 ? 29.625 25.844 -3.469 1 96.81 314 ASN A O 1
ATOM 2458 N N . ALA A 1 315 ? 27.594 25.812 -2.697 1 97.69 315 ALA A N 1
ATOM 2459 C CA . ALA A 1 315 ? 27 25.469 -3.984 1 97.69 315 ALA A CA 1
ATOM 2460 C C . ALA A 1 315 ? 27.266 26.531 -5.031 1 97.69 315 ALA A C 1
ATOM 2462 O O . ALA A 1 315 ? 27.312 26.25 -6.23 1 97.69 315 ALA A O 1
ATOM 2463 N N . PHE A 1 316 ? 27.594 27.812 -4.598 1 96.31 316 PHE A N 1
ATOM 2464 C CA . PHE A 1 316 ? 27.625 28.891 -5.574 1 96.31 316 PHE A CA 1
ATOM 2465 C C . PHE A 1 316 ? 28.906 29.703 -5.461 1 96.31 316 PHE A C 1
ATOM 2467 O O . PHE A 1 316 ? 28.953 30.859 -5.863 1 96.31 316 PHE A O 1
ATOM 2474 N N . VAL A 1 317 ? 29.891 29.141 -4.973 1 95.56 317 VAL A N 1
ATOM 2475 C CA . VAL A 1 317 ? 31.156 29.828 -4.75 1 95.56 317 VAL A CA 1
ATOM 2476 C C . VAL A 1 317 ? 31.703 30.359 -6.074 1 95.56 317 VAL A C 1
ATOM 2478 O O . VAL A 1 317 ? 32.344 31.406 -6.109 1 95.56 317 VAL A O 1
ATOM 2481 N N . GLU A 1 318 ? 31.344 29.719 -7.133 1 93.38 318 GLU A N 1
ATOM 2482 C CA . GLU A 1 318 ? 31.875 30.109 -8.438 1 93.38 318 GLU A CA 1
ATOM 2483 C C . GLU A 1 318 ? 30.875 30.984 -9.188 1 93.38 318 GLU A C 1
ATOM 2485 O O . GLU A 1 318 ? 31.141 31.391 -10.328 1 93.38 318 GLU A O 1
ATOM 2490 N N . ARG A 1 319 ? 29.812 31.281 -8.703 1 92.81 319 ARG A N 1
ATOM 2491 C CA . ARG A 1 319 ? 28.797 32.125 -9.328 1 92.81 319 ARG A CA 1
ATOM 2492 C C . ARG A 1 319 ? 28.688 33.469 -8.617 1 92.81 319 ARG A C 1
ATOM 2494 O O . ARG A 1 319 ? 27.797 33.656 -7.773 1 92.81 319 ARG A O 1
ATOM 2501 N N . GLN A 1 320 ? 29.391 34.344 -9.133 1 88.81 320 GLN A N 1
ATOM 2502 C CA . GLN A 1 320 ? 29.531 35.625 -8.438 1 88.81 320 GLN A CA 1
ATOM 2503 C C . GLN A 1 320 ? 28.281 36.469 -8.617 1 88.81 320 GLN A C 1
ATOM 2505 O O . GLN A 1 320 ? 28.109 37.5 -7.93 1 88.81 320 GLN A O 1
ATOM 2510 N N . ASP A 1 321 ? 27.359 36.031 -9.414 1 92.75 321 ASP A N 1
ATOM 2511 C CA . ASP A 1 321 ? 26.109 36.75 -9.609 1 92.75 321 ASP A CA 1
ATOM 2512 C C . ASP A 1 321 ? 25.047 36.312 -8.609 1 92.75 321 ASP A C 1
ATOM 2514 O O . ASP A 1 321 ? 23.938 36.844 -8.578 1 92.75 321 ASP A O 1
ATOM 2518 N N . VAL A 1 322 ? 25.359 35.281 -7.793 1 95.88 322 VAL A N 1
ATOM 2519 C CA . VAL A 1 322 ? 24.422 34.719 -6.816 1 95.88 322 VAL A CA 1
ATOM 2520 C C . VAL A 1 322 ? 24.875 35.094 -5.406 1 95.88 322 VAL A C 1
ATOM 2522 O O . VAL A 1 322 ? 26.016 34.844 -5.027 1 95.88 322 VAL A O 1
ATOM 2525 N N . LEU A 1 323 ? 24.047 35.75 -4.641 1 97 323 LEU A N 1
ATOM 2526 C CA . LEU A 1 323 ? 24.25 36 -3.217 1 97 323 LEU A CA 1
ATOM 2527 C C . LEU A 1 323 ? 23.516 34.938 -2.387 1 97 323 LEU A C 1
ATOM 2529 O O . LEU A 1 323 ? 22.297 34.781 -2.521 1 97 323 LEU A O 1
ATOM 2533 N N . VAL A 1 324 ? 24.25 34.188 -1.542 1 97.69 324 VAL A N 1
ATOM 2534 C CA . VAL A 1 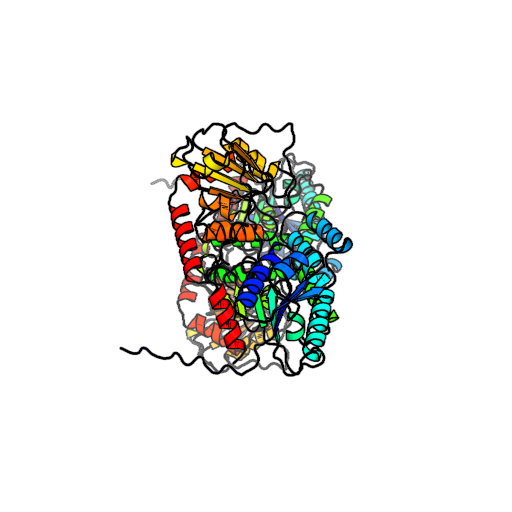324 ? 23.625 33.188 -0.66 1 97.69 324 VAL A CA 1
ATOM 2535 C C . VAL A 1 324 ? 23.516 33.75 0.754 1 97.69 324 VAL A C 1
ATOM 2537 O O . VAL A 1 324 ? 24.516 34.188 1.336 1 97.69 324 VAL A O 1
ATOM 2540 N N . VAL A 1 325 ? 22.344 33.812 1.301 1 97.81 325 VAL A N 1
ATOM 2541 C CA . VAL A 1 325 ? 22.125 34.25 2.678 1 97.81 325 VAL A CA 1
ATOM 2542 C C . VAL A 1 325 ? 21.625 33.062 3.514 1 97.81 325 VAL A C 1
ATOM 2544 O O . VAL A 1 325 ? 20.609 32.469 3.186 1 97.81 325 VAL A O 1
ATOM 2547 N N . ALA A 1 326 ? 22.312 32.75 4.59 1 96.94 326 ALA A N 1
ATOM 2548 C CA . ALA A 1 326 ? 21.953 31.625 5.465 1 96.94 326 ALA A CA 1
ATOM 2549 C C . ALA A 1 326 ? 21.562 32.125 6.855 1 96.94 326 ALA A C 1
ATOM 2551 O O . ALA A 1 326 ? 22.219 33.031 7.406 1 96.94 326 ALA A O 1
ATOM 2552 N N . THR A 1 327 ? 20.469 31.641 7.34 1 95.5 327 THR A N 1
ATOM 2553 C CA . THR A 1 327 ? 20.125 31.859 8.742 1 95.5 327 THR A CA 1
ATOM 2554 C C . THR A 1 327 ? 20.375 30.594 9.562 1 95.5 327 THR A C 1
ATOM 2556 O O . THR A 1 327 ? 20.094 29.484 9.102 1 95.5 327 THR A O 1
ATOM 2559 N N . LEU A 1 328 ? 20.844 30.797 10.781 1 92.44 328 LEU A N 1
ATOM 2560 C CA . LEU A 1 328 ? 21.219 29.656 11.617 1 92.44 328 LEU A CA 1
ATOM 2561 C C . LEU A 1 328 ? 20.062 29.25 12.531 1 92.44 328 LEU A C 1
ATOM 2563 O O . LEU A 1 328 ? 20.125 28.234 13.219 1 92.44 328 LEU A O 1
ATOM 2567 N N . GLY A 1 329 ? 19.016 30 12.633 1 85.06 329 GLY A N 1
ATOM 2568 C CA . GLY A 1 329 ? 17.75 29.547 13.211 1 85.06 329 GLY A CA 1
ATOM 2569 C C . GLY A 1 329 ? 17.547 30.031 14.633 1 85.06 329 GLY A C 1
ATOM 2570 O O . GLY A 1 329 ? 16.438 29.969 15.156 1 85.06 329 GLY A O 1
ATOM 2571 N N . ALA A 1 330 ? 18.641 30.547 15.305 1 85.5 330 ALA A N 1
ATOM 2572 C CA . ALA A 1 330 ? 18.516 31.016 16.688 1 85.5 330 ALA A CA 1
ATOM 2573 C C . ALA A 1 330 ? 19.469 32.156 16.969 1 85.5 330 ALA A C 1
ATOM 2575 O O . ALA A 1 330 ? 20.609 32.156 16.531 1 85.5 330 ALA A O 1
ATOM 2576 N N . ARG A 1 331 ? 18.938 33.062 17.766 1 86.31 331 ARG A N 1
ATOM 2577 C CA . ARG A 1 331 ? 19.734 34.219 18.125 1 86.31 331 ARG A CA 1
ATOM 2578 C C . ARG A 1 331 ? 20.984 33.844 18.891 1 86.31 331 ARG A C 1
ATOM 2580 O O . ARG A 1 331 ? 20.906 33 19.797 1 86.31 331 ARG A O 1
ATOM 2587 N N . GLY A 1 332 ? 22.016 34.344 18.484 1 88.06 332 GLY A N 1
ATOM 2588 C CA . GLY A 1 332 ? 23.266 34.125 19.203 1 88.06 332 GLY A CA 1
ATOM 2589 C C . GLY A 1 332 ? 24.078 32.969 18.625 1 88.06 332 GLY A C 1
ATOM 2590 O O . GLY A 1 332 ? 25.234 32.781 19 1 88.06 332 GLY A O 1
ATOM 2591 N N . THR A 1 333 ? 23.484 32.25 17.719 1 90.12 333 THR A N 1
ATOM 2592 C CA . THR A 1 333 ? 24.203 31.141 17.125 1 90.12 333 THR A CA 1
ATOM 2593 C C . THR A 1 333 ? 25.234 31.641 16.109 1 90.12 333 THR A C 1
ATOM 2595 O O . THR A 1 333 ? 25.031 32.688 15.492 1 90.12 333 THR A O 1
ATOM 2598 N N . LYS A 1 334 ? 26.359 30.844 16.062 1 91.06 334 LYS A N 1
ATOM 2599 C CA . LYS A 1 334 ? 27.422 31.172 15.109 1 91.06 334 LYS A CA 1
ATOM 2600 C C . LYS A 1 334 ? 27.922 29.922 14.406 1 91.06 334 LYS A C 1
ATOM 2602 O O . LYS A 1 334 ? 27.844 28.812 14.953 1 91.06 334 LYS A O 1
ATOM 2607 N N . LEU A 1 335 ? 28.359 30.141 13.25 1 92.31 335 LEU A N 1
ATOM 2608 C CA . LEU A 1 335 ? 29.062 29.047 12.594 1 92.31 335 LEU A CA 1
ATOM 2609 C C . LEU A 1 335 ? 30.391 28.75 13.289 1 92.31 335 LEU A C 1
ATOM 2611 O O . LEU A 1 335 ? 31.031 29.672 13.82 1 92.31 335 LEU A O 1
ATOM 2615 N N . PRO A 1 336 ? 30.703 27.516 13.203 1 91.5 336 PRO A N 1
ATOM 2616 C CA . PRO A 1 336 ? 32.062 27.219 13.695 1 91.5 336 PRO A CA 1
ATOM 2617 C C . PRO A 1 336 ? 33.125 28.062 13 1 91.5 336 PRO A C 1
ATOM 2619 O O . PRO A 1 336 ? 33.031 28.312 11.797 1 91.5 336 PRO A O 1
ATOM 2622 N N . SER A 1 337 ? 34.156 28.391 13.766 1 91.19 337 SER A N 1
ATOM 2623 C CA . SER A 1 337 ? 35.188 29.328 13.312 1 91.19 337 SER A CA 1
ATOM 2624 C C . SER A 1 337 ? 35.969 28.75 12.133 1 91.19 337 SER A C 1
ATOM 2626 O O . SER A 1 337 ? 36.531 29.5 11.336 1 91.19 337 SER A O 1
ATOM 2628 N N . GLU A 1 338 ? 35.938 27.438 12.055 1 91.88 338 GLU A N 1
ATOM 2629 C CA . GLU A 1 338 ? 36.688 26.766 11.008 1 91.88 338 GLU A CA 1
ATOM 2630 C C . GLU A 1 338 ? 36 26.875 9.656 1 91.88 338 GLU A C 1
ATOM 2632 O O . GLU A 1 338 ? 36.594 26.609 8.617 1 91.88 338 GLU A O 1
ATOM 2637 N N . ILE A 1 339 ? 34.781 27.234 9.711 1 92.81 339 ILE A N 1
ATOM 2638 C CA . ILE A 1 339 ? 34 27.297 8.469 1 92.81 339 ILE A CA 1
ATOM 2639 C C . ILE A 1 339 ? 34.281 28.625 7.77 1 92.81 339 ILE A C 1
ATOM 2641 O O . ILE A 1 339 ? 34.094 29.688 8.359 1 92.81 339 ILE A O 1
ATOM 2645 N N . VAL A 1 340 ? 34.75 28.531 6.574 1 92.19 340 VAL A N 1
ATOM 2646 C CA . VAL A 1 340 ? 34.969 29.719 5.758 1 92.19 340 VAL A CA 1
ATOM 2647 C C . VAL A 1 340 ? 33.719 30.078 4.98 1 92.19 340 VAL A C 1
ATOM 2649 O O . VAL A 1 340 ? 33.219 29.266 4.195 1 92.19 340 VAL A O 1
ATOM 2652 N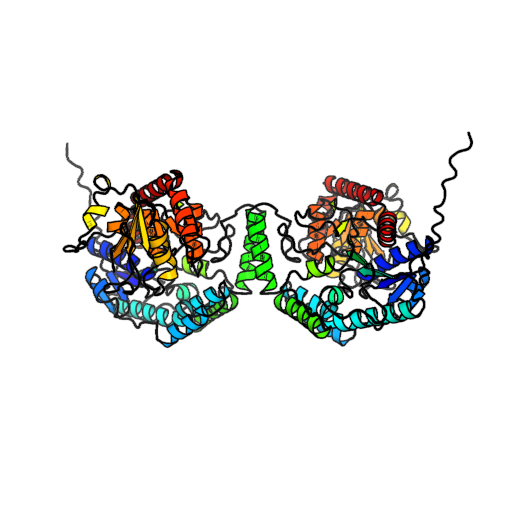 N . VAL A 1 341 ? 33.219 31.234 5.227 1 96.25 341 VAL A N 1
ATOM 2653 C CA . VAL A 1 341 ? 32.062 31.734 4.496 1 96.25 341 VAL A CA 1
ATOM 2654 C C . VAL A 1 341 ? 32.5 32.344 3.174 1 96.25 341 VAL A C 1
ATOM 2656 O O . VAL A 1 341 ? 33.344 33.25 3.156 1 96.25 341 VAL A O 1
ATOM 2659 N N . PRO A 1 342 ? 32 31.875 2.08 1 96.25 342 PRO A N 1
ATOM 2660 C CA . PRO A 1 342 ? 32.406 32.438 0.779 1 96.25 342 PRO A CA 1
ATOM 2661 C C . PRO A 1 342 ? 32.125 33.938 0.671 1 96.25 342 PRO A C 1
ATOM 2663 O O . PRO A 1 342 ? 31.25 34.438 1.377 1 96.25 342 PRO A O 1
ATOM 2666 N N . SER A 1 343 ? 32.75 34.625 -0.311 1 94.56 343 SER A N 1
ATOM 2667 C CA . SER A 1 343 ? 32.688 36.062 -0.454 1 94.56 343 SER A CA 1
ATOM 2668 C C . SER A 1 343 ? 31.281 36.5 -0.897 1 94.56 343 SER A C 1
ATOM 2670 O O . SER A 1 343 ? 30.859 37.625 -0.619 1 94.56 343 SER A O 1
ATOM 2672 N N . ASN A 1 344 ? 30.625 35.688 -1.589 1 95.88 344 ASN A N 1
ATOM 2673 C CA . ASN A 1 344 ? 29.281 36 -2.043 1 95.88 344 ASN A CA 1
ATOM 2674 C C . ASN A 1 344 ? 28.219 35.375 -1.143 1 95.88 344 ASN A C 1
ATOM 2676 O O . ASN A 1 344 ? 27.141 34.969 -1.611 1 95.88 344 ASN A O 1
ATOM 2680 N N . ALA A 1 345 ? 28.516 35.125 0.143 1 97.06 345 ALA A N 1
ATOM 2681 C CA . ALA A 1 345 ? 27.562 34.594 1.102 1 97.06 345 ALA A CA 1
ATOM 2682 C C . ALA A 1 345 ? 27.5 35.438 2.369 1 97.06 345 ALA A C 1
ATOM 2684 O O . ALA A 1 345 ? 28.453 36.156 2.672 1 97.06 345 ALA A O 1
ATOM 2685 N N . ARG A 1 346 ? 26.422 35.406 2.957 1 96.75 346 ARG A N 1
ATOM 2686 C CA . ARG A 1 346 ? 26.172 36.062 4.238 1 96.75 346 ARG A CA 1
ATOM 2687 C C . ARG A 1 346 ? 25.5 35.125 5.215 1 96.75 346 ARG A C 1
ATOM 2689 O O . ARG A 1 346 ? 24.609 34.344 4.828 1 96.75 346 ARG A O 1
ATOM 2696 N N . VAL A 1 347 ? 25.938 35.156 6.496 1 96 347 VAL A N 1
ATOM 2697 C CA . VAL A 1 347 ? 25.344 34.312 7.531 1 96 347 VAL A CA 1
ATOM 2698 C C . VAL A 1 347 ? 24.812 35.188 8.664 1 96 347 VAL A C 1
ATOM 2700 O O . VAL A 1 347 ? 25.469 36.125 9.094 1 96 347 VAL A O 1
ATOM 2703 N N . VAL A 1 348 ? 23.609 34.906 9.031 1 95.25 348 VAL A N 1
ATOM 2704 C CA . VAL A 1 348 ? 22.984 35.594 10.156 1 95.25 348 VAL A CA 1
ATOM 2705 C C . VAL A 1 348 ? 22.406 34.562 11.125 1 95.25 348 VAL A C 1
ATOM 2707 O O . VAL A 1 348 ? 22.031 33.469 10.727 1 95.25 348 VAL A O 1
ATOM 2710 N N . ASP A 1 349 ? 22.484 34.875 12.391 1 92.44 349 ASP A N 1
ATOM 2711 C CA . ASP A 1 349 ? 21.953 33.938 13.391 1 92.44 349 ASP A CA 1
ATOM 2712 C C . ASP A 1 349 ? 20.438 33.812 13.273 1 92.44 349 ASP A C 1
ATOM 2714 O O . ASP A 1 349 ? 19.906 32.719 13.281 1 92.44 349 ASP A O 1
ATOM 2718 N N . TYR A 1 350 ? 19.844 34.969 13.156 1 91.12 350 TYR A N 1
ATOM 2719 C CA . TYR A 1 350 ? 18.391 35 13.07 1 91.12 350 TYR A CA 1
ATOM 2720 C C . TYR A 1 350 ? 17.906 36.188 12.242 1 91.12 350 TYR A C 1
ATOM 2722 O O . TYR A 1 350 ? 18.453 37.281 12.352 1 91.12 350 TYR A O 1
ATOM 2730 N N . ILE A 1 351 ? 16.922 36 11.375 1 92.44 351 ILE A N 1
ATOM 2731 C CA . ILE A 1 351 ? 16.234 37.062 10.609 1 92.44 351 ILE A CA 1
ATOM 2732 C C . ILE A 1 351 ? 14.797 36.625 10.359 1 92.44 351 ILE A C 1
ATOM 2734 O O . ILE A 1 351 ? 14.531 35.469 10.023 1 92.44 351 ILE A O 1
ATOM 2738 N N . PRO A 1 352 ? 13.82 37.5 10.641 1 91.94 352 PRO A N 1
ATOM 2739 C CA . PRO A 1 352 ? 12.445 37.125 10.273 1 91.94 352 PRO A CA 1
ATOM 2740 C C . PRO A 1 352 ? 12.305 36.75 8.805 1 91.94 352 PRO A C 1
ATOM 2742 O O . PRO A 1 352 ? 12.797 37.469 7.93 1 91.94 352 PRO A O 1
ATOM 2745 N N . TYR A 1 353 ? 11.656 35.688 8.547 1 93.75 353 TYR A N 1
ATOM 2746 C CA . TYR A 1 353 ? 11.578 35.125 7.199 1 93.75 353 TYR A CA 1
ATOM 2747 C C . TYR A 1 353 ? 10.984 36.125 6.223 1 93.75 353 TYR A C 1
ATOM 2749 O O . TYR A 1 353 ? 11.484 36.312 5.109 1 93.75 353 TYR A O 1
ATOM 2757 N N . ASP A 1 354 ? 9.961 36.875 6.625 1 94.81 354 ASP A N 1
ATOM 2758 C CA . ASP A 1 354 ? 9.211 37.719 5.699 1 94.81 354 ASP A CA 1
ATOM 2759 C C . ASP A 1 354 ? 10.047 38.906 5.258 1 94.81 354 ASP A C 1
ATOM 2761 O O . ASP A 1 354 ? 9.82 39.469 4.18 1 94.81 354 ASP A O 1
ATOM 2765 N N . ILE A 1 355 ? 11.047 39.281 6.051 1 94.19 355 ILE A N 1
ATOM 2766 C CA . ILE A 1 355 ? 11.922 40.406 5.699 1 94.19 355 ILE A CA 1
ATOM 2767 C C . ILE A 1 355 ? 12.828 40 4.539 1 94.19 355 ILE A C 1
ATOM 2769 O O . ILE A 1 355 ? 12.969 40.719 3.562 1 94.19 355 ILE A O 1
ATOM 2773 N N . ILE A 1 356 ? 13.375 38.875 4.625 1 95.62 356 ILE A N 1
ATOM 2774 C CA . ILE A 1 356 ? 14.383 38.469 3.652 1 95.62 356 ILE A CA 1
ATOM 2775 C C . ILE A 1 356 ? 13.703 37.844 2.434 1 95.62 356 ILE A C 1
ATOM 2777 O O . ILE A 1 356 ? 14.18 38 1.306 1 95.62 356 ILE A O 1
ATOM 2781 N N . LEU A 1 357 ? 12.594 37.188 2.566 1 97.06 357 LEU A N 1
ATOM 2782 C CA . LEU A 1 357 ? 11.938 36.469 1.483 1 97.06 357 LEU A CA 1
ATOM 2783 C C . LEU A 1 357 ? 11.383 37.438 0.444 1 97.06 357 LEU A C 1
ATOM 2785 O O . LEU A 1 357 ? 11.266 37.094 -0.733 1 97.06 357 LEU A O 1
ATOM 2789 N N . GLU A 1 358 ? 11.117 38.625 0.844 1 94.25 358 GLU A N 1
ATOM 2790 C CA . GLU A 1 358 ? 10.672 39.656 -0.087 1 94.25 358 GLU A CA 1
ATOM 2791 C C . GLU A 1 358 ? 11.695 39.875 -1.199 1 94.25 358 GLU A C 1
ATOM 2793 O O . GLU A 1 358 ? 11.336 40.281 -2.312 1 94.25 358 GLU A O 1
ATOM 2798 N N . TYR A 1 359 ? 12.945 39.562 -0.918 1 95.75 359 TYR A N 1
ATOM 2799 C CA . TYR A 1 359 ? 14.023 39.844 -1.856 1 95.75 359 TYR A CA 1
ATOM 2800 C C . TYR A 1 359 ? 14.648 38.531 -2.367 1 95.75 359 TYR A C 1
ATOM 2802 O O . TYR A 1 359 ? 15.672 38.562 -3.051 1 95.75 359 TYR A O 1
ATOM 2810 N N . THR A 1 360 ? 14.102 37.438 -2.047 1 97.62 360 THR A N 1
ATOM 2811 C CA . THR A 1 360 ? 14.68 36.125 -2.336 1 97.62 360 THR A CA 1
ATOM 2812 C C . THR A 1 360 ? 14.148 35.594 -3.658 1 97.62 360 THR A C 1
ATOM 2814 O O . THR A 1 360 ? 12.945 35.688 -3.934 1 97.62 360 THR A O 1
ATOM 2817 N N . ASP A 1 361 ? 15.039 35 -4.426 1 97.62 361 ASP A N 1
ATOM 2818 C CA . ASP A 1 361 ? 14.641 34.406 -5.691 1 97.62 361 ASP A CA 1
ATOM 2819 C C . ASP A 1 361 ? 14.328 32.906 -5.512 1 97.62 361 ASP A C 1
ATOM 2821 O O . ASP A 1 361 ? 13.461 32.375 -6.195 1 97.62 361 ASP A O 1
ATOM 2825 N N . VAL A 1 362 ? 15.094 32.281 -4.688 1 98.62 362 VAL A N 1
ATOM 2826 C CA . VAL A 1 362 ? 14.891 30.875 -4.371 1 98.62 362 VAL A CA 1
ATOM 2827 C C . VAL A 1 362 ? 15.125 30.641 -2.881 1 98.62 362 VAL A C 1
ATOM 2829 O O . VAL A 1 362 ? 16.109 31.141 -2.316 1 98.62 362 VAL A O 1
ATOM 2832 N N . PHE A 1 363 ? 14.297 29.984 -2.246 1 98.56 363 PHE A N 1
ATOM 2833 C CA . PHE A 1 363 ? 14.422 29.641 -0.833 1 98.56 363 PHE A CA 1
ATOM 2834 C C . PHE A 1 363 ? 14.727 28.156 -0.658 1 98.56 363 PHE A C 1
ATOM 2836 O O . PHE A 1 363 ? 13.93 27.312 -1.052 1 98.56 363 PHE A O 1
ATOM 2843 N N . ILE A 1 364 ? 15.844 27.781 -0.081 1 98.12 364 ILE A N 1
ATOM 2844 C CA . ILE A 1 364 ? 16.25 26.438 0.261 1 98.12 364 ILE A CA 1
ATOM 2845 C C . ILE A 1 364 ? 15.898 26.141 1.716 1 98.12 364 ILE A C 1
ATOM 2847 O O . ILE A 1 364 ? 16.328 26.844 2.625 1 98.12 364 ILE A O 1
ATOM 2851 N N . SER A 1 365 ? 15.148 25.125 1.94 1 95.75 365 SER A N 1
ATOM 2852 C CA . SER A 1 365 ? 14.797 24.828 3.326 1 95.75 365 SER A CA 1
ATOM 2853 C C . SER A 1 365 ? 14.578 23.344 3.543 1 95.75 365 SER A C 1
ATOM 2855 O O . SER A 1 365 ? 14.68 22.547 2.602 1 95.75 365 SER A O 1
ATOM 2857 N N . ASN A 1 366 ? 14.344 22.922 4.793 1 93.38 366 ASN A N 1
ATOM 2858 C CA . ASN A 1 366 ? 14.148 21.531 5.164 1 93.38 366 ASN A CA 1
ATOM 2859 C C . ASN A 1 366 ? 12.68 21.125 5.086 1 93.38 366 ASN A C 1
ATOM 2861 O O . ASN A 1 366 ? 12.289 20.094 5.645 1 93.38 366 ASN A O 1
ATOM 2865 N N . ALA A 1 367 ? 11.844 21.969 4.562 1 94.06 367 ALA A N 1
ATOM 2866 C CA . ALA A 1 367 ? 10.453 21.641 4.258 1 94.06 367 ALA A CA 1
ATOM 2867 C C . ALA A 1 367 ? 9.594 21.672 5.52 1 94.06 367 ALA A C 1
ATOM 2869 O O . ALA A 1 367 ? 8.648 20.891 5.656 1 94.06 367 ALA A O 1
ATOM 2870 N N . GLY A 1 368 ? 9.93 22.594 6.438 1 92.75 368 GLY A N 1
ATOM 2871 C CA . GLY A 1 368 ? 8.977 22.906 7.492 1 92.75 368 GLY A CA 1
ATOM 2872 C C . GLY A 1 368 ? 7.742 23.625 6.996 1 92.75 368 GLY A C 1
ATOM 2873 O O . GLY A 1 368 ? 7.832 24.5 6.125 1 92.75 368 GLY A O 1
ATOM 2874 N N . TYR A 1 369 ? 6.629 23.219 7.484 1 94.56 369 TYR A N 1
ATOM 2875 C CA . TYR A 1 369 ? 5.383 23.781 6.977 1 94.56 369 TYR A CA 1
ATOM 2876 C C . TYR A 1 369 ? 5.328 25.281 7.211 1 94.56 369 TYR A C 1
ATOM 2878 O O . TYR A 1 369 ? 4.922 26.047 6.328 1 94.56 369 TYR A O 1
ATOM 2886 N N . GLY A 1 370 ? 5.688 25.734 8.398 1 93 370 GLY A N 1
ATOM 2887 C CA . GLY A 1 370 ? 5.715 27.156 8.68 1 93 370 GLY A CA 1
ATOM 2888 C C . GLY A 1 370 ? 6.605 27.938 7.73 1 93 370 GLY A C 1
ATOM 2889 O O . GLY A 1 370 ? 6.195 28.969 7.188 1 93 370 GLY A O 1
ATOM 2890 N N . THR A 1 371 ? 7.781 27.391 7.559 1 92.88 371 THR A N 1
ATOM 2891 C CA . THR A 1 371 ? 8.734 28.016 6.652 1 92.88 371 THR A CA 1
ATOM 2892 C C . THR A 1 371 ? 8.203 28.016 5.223 1 92.88 371 THR A C 1
ATOM 2894 O O . THR A 1 371 ? 8.359 29 4.492 1 92.88 371 THR A O 1
ATOM 2897 N N . PHE A 1 372 ? 7.637 26.984 4.887 1 96.31 372 PHE A N 1
ATOM 2898 C CA . PHE A 1 372 ? 7.07 26.828 3.551 1 96.31 372 PHE A CA 1
ATOM 2899 C C . PHE A 1 372 ? 5.977 27.859 3.309 1 96.31 372 PHE A C 1
ATOM 2901 O O . PHE A 1 372 ? 5.918 28.469 2.242 1 96.31 372 PHE A O 1
ATOM 2908 N N . THR A 1 373 ? 5.113 28.078 4.266 1 96.88 373 THR A N 1
ATOM 2909 C CA . THR A 1 373 ? 4.016 29.031 4.102 1 96.88 373 THR A CA 1
ATOM 2910 C C . THR A 1 373 ? 4.547 30.453 3.961 1 96.88 373 THR A C 1
ATOM 2912 O O . THR A 1 373 ? 3.963 31.266 3.252 1 96.88 373 THR A O 1
ATOM 2915 N N . HIS A 1 374 ? 5.703 30.797 4.578 1 96.5 374 HIS A N 1
ATOM 2916 C CA . HIS A 1 374 ? 6.328 32.094 4.379 1 96.5 374 HIS A CA 1
ATOM 2917 C C . HIS A 1 374 ? 6.789 32.281 2.936 1 96.5 374 HIS A C 1
ATOM 2919 O O . HIS A 1 374 ? 6.648 33.344 2.361 1 96.5 374 HIS A O 1
ATOM 2925 N N . ALA A 1 375 ? 7.344 31.188 2.434 1 98.06 375 ALA A N 1
ATOM 2926 C CA . ALA A 1 375 ? 7.758 31.25 1.033 1 98.06 375 ALA A CA 1
ATOM 2927 C C . ALA A 1 375 ? 6.566 31.531 0.121 1 98.06 375 ALA A C 1
ATOM 2929 O O . ALA A 1 375 ? 6.645 32.406 -0.756 1 98.06 375 ALA A O 1
ATOM 2930 N N . VAL A 1 376 ? 5.484 30.859 0.362 1 98.5 376 VAL A N 1
ATOM 2931 C CA . VAL A 1 376 ? 4.277 31 -0.447 1 98.5 376 VAL A CA 1
ATOM 2932 C C . VAL A 1 376 ? 3.738 32.438 -0.307 1 98.5 376 VAL A C 1
ATOM 2934 O O . VAL A 1 376 ? 3.41 33.062 -1.305 1 98.5 376 VAL A O 1
ATOM 2937 N N . SER A 1 377 ? 3.664 32.969 0.92 1 97.62 377 SER A N 1
ATOM 2938 C CA . SER A 1 377 ? 3.117 34.281 1.185 1 97.62 377 SER A CA 1
ATOM 2939 C C . SER A 1 377 ? 3.955 35.375 0.52 1 97.62 377 SER A C 1
ATOM 2941 O O . SER A 1 377 ? 3.463 36.469 0.257 1 97.62 377 SER A O 1
ATOM 2943 N N . ASN A 1 378 ? 5.191 35.062 0.254 1 97.81 378 ASN A N 1
ATOM 2944 C CA . ASN A 1 378 ? 6.086 36.031 -0.351 1 97.81 378 ASN A CA 1
ATOM 2945 C C . ASN A 1 378 ? 6.293 35.781 -1.838 1 97.81 378 ASN A C 1
ATOM 2947 O O . ASN A 1 378 ? 7.039 36.5 -2.506 1 97.81 378 ASN A O 1
ATOM 2951 N N . GLY A 1 379 ? 5.68 34.719 -2.381 1 98.38 379 GLY A N 1
ATOM 2952 C CA . GLY A 1 379 ? 5.773 34.375 -3.795 1 98.38 379 GLY A CA 1
ATOM 2953 C C . GLY A 1 379 ? 7.145 33.906 -4.203 1 98.38 379 GLY A C 1
ATOM 2954 O O . GLY A 1 379 ? 7.641 34.25 -5.281 1 98.38 379 GLY A O 1
ATOM 2955 N N . VAL A 1 380 ? 7.773 33.125 -3.363 1 98.69 380 VAL A N 1
ATOM 2956 C CA . VAL A 1 380 ? 9.141 32.656 -3.604 1 98.69 380 VAL A CA 1
ATOM 2957 C C . VAL A 1 380 ? 9.156 31.172 -3.877 1 98.69 380 VAL A C 1
ATOM 2959 O O . VAL A 1 380 ? 8.648 30.375 -3.078 1 98.69 380 VAL A O 1
ATOM 2962 N N . PRO A 1 381 ? 9.734 30.719 -5 1 98.75 381 PRO A N 1
ATOM 2963 C CA . PRO A 1 381 ? 9.914 29.281 -5.227 1 98.75 381 PRO A CA 1
ATOM 2964 C C . PRO A 1 381 ? 10.859 28.641 -4.211 1 98.75 381 PRO A C 1
ATOM 2966 O O . PRO A 1 381 ? 11.688 29.344 -3.607 1 98.75 381 PRO A O 1
ATOM 2969 N N . VAL A 1 382 ? 10.734 27.281 -4.117 1 98.69 382 VAL A N 1
ATOM 2970 C CA . VAL A 1 382 ? 11.477 26.625 -3.041 1 98.69 382 VAL A CA 1
ATOM 2971 C C . VAL A 1 382 ? 12.234 25.422 -3.59 1 98.69 382 VAL A C 1
ATOM 2973 O O . VAL A 1 382 ? 11.82 24.828 -4.582 1 98.69 382 VAL A O 1
ATOM 2976 N N . VAL A 1 383 ? 13.375 25.094 -3.012 1 98.5 383 VAL A N 1
ATOM 2977 C CA . VAL A 1 383 ? 14.133 23.844 -3.139 1 98.5 383 VAL A CA 1
ATOM 2978 C C . VAL A 1 383 ? 14.234 23.156 -1.779 1 98.5 383 VAL A C 1
ATOM 2980 O O . VAL A 1 383 ? 14.828 23.703 -0.844 1 98.5 383 VAL A O 1
ATOM 2983 N N . LEU A 1 384 ? 13.672 21.953 -1.706 1 97.19 384 LEU A N 1
ATOM 2984 C CA . LEU A 1 384 ? 13.406 21.406 -0.385 1 97.19 384 LEU A CA 1
ATOM 2985 C C . LEU A 1 384 ? 14.203 20.125 -0.163 1 97.19 384 LEU A C 1
ATOM 2987 O O . LEU A 1 384 ? 14.25 19.25 -1.035 1 97.19 384 LEU A O 1
ATOM 2991 N N . GLY A 1 385 ? 14.883 19.969 0.979 1 91.94 385 GLY A N 1
ATOM 2992 C CA . GLY A 1 385 ? 15.672 18.797 1.324 1 91.94 385 GLY A CA 1
ATOM 2993 C C . GLY A 1 385 ? 15.055 17.953 2.43 1 91.94 385 GLY A C 1
ATOM 2994 O O . GLY A 1 385 ? 15.625 16.953 2.846 1 91.94 385 GLY A O 1
ATOM 2995 N N . GLY A 1 386 ? 13.977 18.156 2.938 1 78.62 386 GLY A N 1
ATOM 2996 C CA . GLY A 1 386 ? 13.422 17.469 4.086 1 78.62 386 GLY A CA 1
ATOM 2997 C C . GLY A 1 386 ? 12.711 16.172 3.711 1 78.62 386 GLY A C 1
ATOM 2998 O O . GLY A 1 386 ? 11.914 16.156 2.771 1 78.62 386 GLY A O 1
ATOM 2999 N N . GLU A 1 387 ? 13.109 14.969 4.414 1 73.75 387 GLU A N 1
ATOM 3000 C CA . GLU A 1 387 ? 12.477 13.695 4.117 1 73.75 387 GLU A CA 1
ATOM 3001 C C . GLU A 1 387 ? 11.812 13.102 5.359 1 73.75 387 GLU A C 1
ATOM 3003 O O . GLU A 1 387 ? 11.062 12.133 5.266 1 73.75 387 GLU A O 1
ATOM 3008 N N . ASN A 1 388 ? 11.961 13.742 6.465 1 73.12 388 ASN A N 1
ATOM 3009 C CA . ASN A 1 388 ? 11.477 13.125 7.695 1 73.12 388 ASN A CA 1
ATOM 3010 C C . ASN A 1 388 ? 10.086 13.625 8.07 1 73.12 388 ASN A C 1
ATOM 3012 O O . ASN A 1 388 ? 9.68 14.703 7.641 1 73.12 388 ASN A O 1
ATOM 3016 N N . GLU A 1 389 ? 9.359 12.805 8.695 1 72.31 389 GLU A N 1
ATOM 3017 C CA . GLU A 1 389 ? 8.055 13.102 9.273 1 72.31 389 GLU A CA 1
ATOM 3018 C C . GLU A 1 389 ? 7.102 13.664 8.219 1 72.31 389 GLU A C 1
ATOM 3020 O O . GLU A 1 389 ? 6.891 13.055 7.172 1 72.31 389 GLU A O 1
ATOM 3025 N N . GLU A 1 390 ? 6.57 14.773 8.516 1 81.5 390 GLU A N 1
ATOM 3026 C CA . GLU A 1 390 ? 5.57 15.336 7.613 1 81.5 390 GLU A CA 1
ATOM 3027 C C . GLU A 1 390 ? 6.223 16.234 6.57 1 81.5 390 GLU A C 1
ATOM 3029 O O . GLU A 1 390 ? 5.543 16.75 5.676 1 81.5 390 GLU A O 1
ATOM 3034 N N . LYS A 1 391 ? 7.547 16.312 6.582 1 89.44 391 LYS A N 1
ATOM 3035 C CA . LYS A 1 391 ? 8.242 17.234 5.688 1 89.44 391 LYS A CA 1
ATOM 3036 C C . LYS A 1 391 ? 8.141 16.766 4.234 1 89.44 391 LYS A C 1
ATOM 3038 O O . LYS A 1 391 ? 8.086 17.594 3.32 1 89.44 391 LYS A O 1
ATOM 3043 N N . ILE A 1 392 ? 8.117 15.461 4.117 1 93.31 392 ILE A N 1
ATOM 3044 C CA . ILE A 1 392 ? 7.953 14.961 2.758 1 93.31 392 ILE A CA 1
ATOM 3045 C C . ILE A 1 392 ? 6.605 15.406 2.199 1 93.31 392 ILE A C 1
ATOM 3047 O O . ILE A 1 392 ? 6.48 15.672 1 1 93.31 392 ILE A O 1
ATOM 3051 N N . GLU A 1 393 ? 5.602 15.555 3.033 1 95.44 393 GLU A N 1
ATOM 3052 C CA . GLU A 1 393 ? 4.285 16 2.592 1 95.44 393 GLU A CA 1
ATOM 3053 C C . GLU A 1 393 ? 4.32 17.469 2.168 1 95.44 393 GLU A C 1
ATOM 3055 O O . GLU A 1 393 ? 3.602 17.875 1.249 1 95.44 393 GLU A O 1
ATOM 3060 N N . VAL A 1 394 ? 5.113 18.25 2.844 1 96.75 394 VAL A N 1
ATOM 3061 C CA . VAL A 1 394 ? 5.297 19.641 2.445 1 96.75 394 VAL A CA 1
ATOM 3062 C C . VAL A 1 394 ? 5.953 19.703 1.066 1 96.75 394 VAL A C 1
ATOM 3064 O O . VAL A 1 394 ? 5.5 20.438 0.188 1 96.75 394 VAL A O 1
ATOM 3067 N N . THR A 1 395 ? 6.988 18.891 0.932 1 96.94 395 THR A N 1
ATOM 3068 C CA . THR A 1 395 ? 7.691 18.828 -0.345 1 96.94 395 THR A CA 1
ATOM 3069 C C . THR A 1 395 ? 6.73 18.438 -1.471 1 96.94 395 THR A C 1
ATOM 3071 O O . THR A 1 395 ? 6.738 19.062 -2.535 1 96.94 395 THR A O 1
ATOM 3074 N N . MET A 1 396 ? 5.883 17.547 -1.198 1 96.62 396 MET A N 1
ATOM 3075 C CA . MET A 1 396 ? 4.973 17.062 -2.24 1 96.62 396 MET A CA 1
ATOM 3076 C C . MET A 1 396 ? 3.918 18.125 -2.559 1 96.62 396 MET A C 1
ATOM 3078 O O . MET A 1 396 ? 3.479 18.234 -3.705 1 96.62 396 MET A O 1
ATOM 3082 N N . ARG A 1 397 ? 3.502 18.938 -1.597 1 97.69 397 ARG A N 1
ATOM 3083 C CA . ARG A 1 397 ? 2.584 20.047 -1.878 1 97.69 397 ARG A CA 1
ATOM 3084 C C . ARG A 1 397 ? 3.254 21.109 -2.74 1 97.69 397 ARG A C 1
ATOM 3086 O O . ARG A 1 397 ? 2.617 21.688 -3.619 1 97.69 397 ARG A O 1
ATOM 3093 N N . ALA A 1 398 ? 4.504 21.328 -2.467 1 97.94 398 ALA A N 1
ATOM 3094 C CA . ALA A 1 398 ? 5.25 22.281 -3.279 1 97.94 398 ALA A CA 1
ATOM 3095 C C . ALA A 1 398 ? 5.332 21.812 -4.73 1 97.94 398 ALA A C 1
ATOM 3097 O O . ALA A 1 398 ? 5.129 22.609 -5.652 1 97.94 398 ALA A O 1
ATOM 3098 N N . ILE A 1 399 ? 5.645 20.547 -4.891 1 97.38 399 ILE A N 1
ATOM 3099 C CA . ILE A 1 399 ? 5.734 19.969 -6.227 1 97.38 399 ILE A CA 1
ATOM 3100 C C . ILE A 1 399 ? 4.367 20.031 -6.906 1 97.38 399 ILE A C 1
ATOM 3102 O O . ILE A 1 399 ? 4.258 20.453 -8.055 1 97.38 399 ILE A O 1
ATOM 3106 N N . TYR A 1 400 ? 3.361 19.641 -6.211 1 97.75 400 TYR A N 1
ATOM 3107 C CA . TYR A 1 400 ? 2.004 19.625 -6.742 1 97.75 400 TYR A CA 1
ATOM 3108 C C . TYR A 1 400 ? 1.59 21.031 -7.207 1 97.75 400 TYR A C 1
ATOM 3110 O O . TYR A 1 400 ? 0.996 21.172 -8.273 1 97.75 400 TYR A O 1
ATOM 3118 N N . ALA A 1 401 ? 1.904 22.031 -6.34 1 98.31 401 ALA A N 1
ATOM 3119 C CA . ALA A 1 401 ? 1.505 23.406 -6.621 1 98.31 401 ALA A CA 1
ATOM 3120 C C . ALA A 1 401 ? 2.41 24.031 -7.676 1 98.31 401 ALA A C 1
ATOM 3122 O O . ALA A 1 401 ? 2.146 25.141 -8.148 1 98.31 401 ALA A O 1
ATOM 3123 N N . GLY A 1 402 ? 3.516 23.391 -8.016 1 98.06 402 GLY A N 1
ATOM 3124 C CA . GLY A 1 402 ? 4.41 23.844 -9.078 1 98.06 402 GLY A CA 1
ATOM 3125 C C . GLY A 1 402 ? 5.395 24.906 -8.617 1 98.06 402 GLY A C 1
ATOM 3126 O O . GLY A 1 402 ? 5.973 25.609 -9.438 1 98.06 402 GLY A O 1
ATOM 3127 N N . ILE A 1 403 ? 5.613 24.984 -7.305 1 98.12 403 ILE A N 1
ATOM 3128 C CA . ILE A 1 403 ? 6.426 26.094 -6.836 1 98.12 403 ILE A CA 1
ATOM 3129 C C . ILE A 1 403 ? 7.77 25.578 -6.324 1 98.12 403 ILE A C 1
ATOM 3131 O O . ILE A 1 403 ? 8.633 26.359 -5.922 1 98.12 403 ILE A O 1
ATOM 3135 N N . GLY A 1 404 ? 7.914 24.281 -6.336 1 96.81 404 GLY A N 1
ATOM 3136 C CA . GLY A 1 404 ? 9.125 23.812 -5.676 1 96.81 404 GLY A CA 1
ATOM 3137 C C . GLY A 1 404 ? 9.703 22.562 -6.293 1 96.81 404 GLY A C 1
ATOM 3138 O O . GLY A 1 404 ? 9.062 21.922 -7.129 1 96.81 404 GLY A O 1
ATOM 3139 N N . LEU A 1 405 ? 10.977 22.297 -5.883 1 96.94 405 LEU A N 1
ATOM 3140 C CA . LEU A 1 405 ? 11.758 21.141 -6.285 1 96.94 405 LEU A CA 1
ATOM 3141 C C . LEU A 1 405 ? 12.273 20.375 -5.062 1 96.94 405 LEU A C 1
ATOM 3143 O O . LEU A 1 405 ? 12.648 21 -4.062 1 96.94 405 LEU A O 1
ATOM 3147 N N . SER A 1 406 ? 12.227 19.078 -5.18 1 96.56 406 SER A N 1
ATOM 3148 C CA . SER A 1 406 ? 12.766 18.234 -4.117 1 96.56 406 SER A CA 1
ATOM 3149 C C . SER A 1 406 ? 14.234 17.891 -4.375 1 96.56 406 SER A C 1
ATOM 3151 O O . SER A 1 406 ? 14.602 17.531 -5.496 1 96.56 406 SER A O 1
ATOM 3153 N N . LEU A 1 407 ? 15.016 17.984 -3.334 1 96.5 407 LEU A N 1
ATOM 3154 C CA . LEU A 1 407 ? 16.406 17.531 -3.432 1 96.5 407 LEU A CA 1
ATOM 3155 C C . LEU A 1 407 ? 16.5 16.031 -3.23 1 96.5 407 LEU A C 1
ATOM 3157 O O . LEU A 1 407 ? 17.547 15.43 -3.475 1 96.5 407 LEU A O 1
ATOM 3161 N N . GLU A 1 408 ? 15.461 15.422 -2.756 1 90.81 408 GLU A N 1
ATOM 3162 C CA . GLU A 1 408 ? 15.273 13.977 -2.604 1 90.81 408 GLU A CA 1
ATOM 3163 C C . GLU A 1 408 ? 16.172 13.422 -1.509 1 90.81 408 GLU A C 1
ATOM 3165 O O . GLU A 1 408 ? 16.438 12.219 -1.464 1 90.81 408 GLU A O 1
ATOM 3170 N N . THR A 1 409 ? 16.734 14.328 -0.704 1 91.06 409 THR A N 1
ATOM 3171 C CA . THR A 1 409 ? 17.562 13.945 0.43 1 91.06 409 THR A CA 1
ATOM 3172 C C . THR A 1 409 ? 17.609 15.062 1.472 1 91.06 409 THR A C 1
ATOM 3174 O O . THR A 1 409 ? 17.375 16.219 1.151 1 91.06 409 THR A O 1
ATOM 3177 N N . GLN A 1 410 ? 17.891 14.664 2.658 1 88.5 410 GLN A N 1
ATOM 3178 C CA . GLN A 1 410 ? 18.047 15.625 3.742 1 88.5 410 GLN A CA 1
ATOM 3179 C C . GLN A 1 410 ? 19.469 16.188 3.783 1 88.5 410 GLN A C 1
ATOM 3181 O O . GLN A 1 410 ? 19.719 17.219 4.414 1 88.5 410 GLN A O 1
ATOM 3186 N N . THR A 1 411 ? 20.344 15.484 3.127 1 92.75 411 THR A N 1
ATOM 3187 C CA . THR A 1 411 ? 21.75 15.875 3.164 1 92.75 411 THR A CA 1
ATOM 3188 C C . THR A 1 411 ? 22.328 16 1.753 1 92.75 411 THR A C 1
ATOM 3190 O O . THR A 1 411 ? 23.25 15.273 1.386 1 92.75 411 THR A O 1
ATOM 3193 N N . PRO A 1 412 ? 21.828 16.953 1.035 1 96.31 412 PRO A N 1
ATOM 3194 C CA . PRO A 1 412 ? 22.281 17.109 -0.347 1 96.31 412 PRO A CA 1
ATOM 3195 C C . PRO A 1 412 ? 23.734 17.578 -0.439 1 96.31 412 PRO A C 1
ATOM 3197 O O . PRO A 1 412 ? 24.234 18.219 0.484 1 96.31 412 PRO A O 1
ATOM 3200 N N . THR A 1 413 ? 24.359 17.281 -1.506 1 97.44 413 THR A N 1
ATOM 3201 C CA . THR A 1 413 ? 25.656 17.844 -1.841 1 97.44 413 THR A CA 1
ATOM 3202 C C . THR A 1 413 ? 25.5 19.266 -2.377 1 97.44 413 THR A C 1
ATOM 3204 O O . THR A 1 413 ? 24.391 19.688 -2.732 1 97.44 413 THR A O 1
ATOM 3207 N N . ALA A 1 414 ? 26.609 19.969 -2.375 1 97.81 414 ALA A N 1
ATOM 3208 C CA . ALA A 1 414 ? 26.609 21.297 -2.979 1 97.81 414 ALA A CA 1
ATOM 3209 C C . ALA A 1 414 ? 26.172 21.234 -4.438 1 97.81 414 ALA A C 1
ATOM 3211 O O . ALA A 1 414 ? 25.438 22.109 -4.91 1 97.81 414 ALA A O 1
ATOM 3212 N N . GLU A 1 415 ? 26.609 20.219 -5.066 1 97.94 415 GLU A N 1
ATOM 3213 C CA . GLU A 1 415 ? 26.25 20.047 -6.473 1 97.94 415 GLU A CA 1
ATOM 3214 C C . GLU A 1 415 ? 24.75 19.859 -6.645 1 97.94 415 GLU A C 1
ATOM 3216 O O . GLU A 1 415 ? 24.141 20.422 -7.551 1 97.94 415 GLU A O 1
ATOM 3221 N N . GLN A 1 416 ? 24.141 19.016 -5.762 1 97.81 416 GLN A N 1
ATOM 3222 C CA . GLN A 1 416 ? 22.703 18.797 -5.809 1 97.81 416 GLN A CA 1
ATOM 3223 C C . GLN A 1 416 ? 21.938 20.094 -5.559 1 97.81 416 GLN A C 1
ATOM 3225 O O . GLN A 1 416 ? 20.953 20.375 -6.234 1 97.81 416 GLN A O 1
ATOM 3230 N N . VAL A 1 417 ? 22.406 20.859 -4.625 1 98.25 417 VAL A N 1
ATOM 3231 C CA . VAL A 1 417 ? 21.781 22.141 -4.312 1 98.25 417 VAL A CA 1
ATOM 3232 C C . VAL A 1 417 ? 21.891 23.078 -5.52 1 98.25 417 VAL A C 1
ATOM 3234 O O . VAL A 1 417 ? 20.906 23.688 -5.93 1 98.25 417 VAL A O 1
ATOM 3237 N N . ARG A 1 418 ? 23.047 23.141 -6.062 1 98 418 ARG A N 1
ATOM 3238 C CA . ARG A 1 418 ? 23.281 24.016 -7.207 1 98 418 ARG A CA 1
ATOM 3239 C C . ARG A 1 418 ? 22.359 23.641 -8.367 1 98 418 ARG A C 1
ATOM 3241 O O . ARG A 1 418 ? 21.734 24.531 -8.969 1 98 418 ARG A O 1
ATOM 3248 N N . LYS A 1 419 ? 22.312 22.406 -8.648 1 97.88 419 LYS A N 1
ATOM 3249 C CA . LYS A 1 419 ? 21.484 21.953 -9.758 1 97.88 419 LYS A CA 1
ATOM 3250 C C . LYS A 1 419 ? 20.016 22.266 -9.508 1 97.88 419 LYS A C 1
ATOM 3252 O O . LYS A 1 419 ? 19.297 22.672 -10.422 1 97.88 419 LYS A O 1
ATOM 3257 N N . GLY A 1 420 ? 19.562 22.016 -8.289 1 98 420 GLY A N 1
ATOM 3258 C CA . GLY A 1 420 ? 18.188 22.312 -7.938 1 98 420 GLY A CA 1
ATOM 3259 C C . GLY A 1 420 ? 17.844 23.781 -8.078 1 98 420 GLY A C 1
ATOM 3260 O O . GLY A 1 420 ? 16.828 24.141 -8.688 1 98 420 GLY A O 1
ATOM 3261 N N . VAL A 1 421 ? 18.688 24.625 -7.59 1 98.31 421 VAL A N 1
ATOM 3262 C CA . VAL A 1 421 ? 18.453 26.062 -7.641 1 98.31 421 VAL A CA 1
ATOM 3263 C C . VAL A 1 421 ? 18.516 26.547 -9.086 1 98.31 421 VAL A C 1
ATOM 3265 O O . VAL A 1 421 ? 17.688 27.344 -9.508 1 98.31 421 VAL A O 1
ATOM 3268 N N . GLN A 1 422 ? 19.438 26.062 -9.797 1 97.56 422 GLN A N 1
ATOM 3269 C CA . GLN A 1 422 ? 19.562 26.453 -11.195 1 97.56 422 GLN A CA 1
ATOM 3270 C C . GLN A 1 422 ? 18.312 26.078 -11.984 1 97.56 422 GLN A C 1
ATOM 3272 O O . GLN A 1 422 ? 17.859 26.844 -12.836 1 97.56 422 GLN A O 1
ATOM 3277 N N . LYS A 1 423 ? 17.844 24.922 -11.711 1 97.94 423 LYS A N 1
ATOM 3278 C CA . LYS A 1 423 ? 16.625 24.5 -12.383 1 97.94 423 LYS A CA 1
ATOM 3279 C C . LYS A 1 423 ? 15.477 25.469 -12.094 1 97.94 423 LYS A C 1
ATOM 3281 O O . LYS A 1 423 ? 14.75 25.859 -13 1 97.94 423 LYS A O 1
ATOM 3286 N N . VAL A 1 424 ? 15.281 25.844 -10.883 1 98.25 424 VAL A N 1
ATOM 3287 C CA . VAL A 1 424 ? 14.203 26.734 -10.469 1 98.25 424 VAL A CA 1
ATOM 3288 C C . VAL A 1 424 ? 14.406 28.125 -11.078 1 98.25 424 VAL A C 1
ATOM 3290 O O . VAL A 1 424 ? 13.453 28.75 -11.547 1 98.25 424 VAL A O 1
ATOM 3293 N N . LEU A 1 425 ? 15.641 28.562 -11.164 1 97 425 LEU A N 1
ATOM 3294 C CA . LEU A 1 425 ? 15.945 29.891 -11.688 1 97 425 LEU A CA 1
ATOM 3295 C C . LEU A 1 425 ? 15.766 29.922 -13.203 1 97 425 LEU A C 1
ATOM 3297 O O . LEU A 1 425 ? 15.422 30.969 -13.766 1 97 425 LEU A O 1
ATOM 3301 N N . SER A 1 426 ? 16 28.812 -13.805 1 97.06 426 SER A N 1
ATOM 3302 C CA . SER A 1 426 ? 15.992 28.766 -15.258 1 97.06 426 SER A CA 1
ATOM 3303 C C . SER A 1 426 ? 14.578 28.578 -15.797 1 97.06 426 SER A C 1
ATOM 3305 O O . SER A 1 426 ? 14.312 28.844 -16.969 1 97.06 426 SER A O 1
ATOM 3307 N N . ASP A 1 427 ? 13.719 28.078 -15.062 1 97.5 427 ASP A N 1
ATOM 3308 C CA . ASP A 1 427 ? 12.336 27.828 -15.453 1 97.5 427 ASP A CA 1
ATOM 3309 C C . ASP A 1 427 ? 11.391 28.812 -14.766 1 97.5 427 ASP A C 1
ATOM 3311 O O . ASP A 1 427 ? 11.039 28.625 -13.594 1 97.5 427 ASP A O 1
ATOM 3315 N N . ASN A 1 428 ? 10.906 29.734 -15.445 1 97.06 428 ASN A N 1
ATOM 3316 C CA . ASN A 1 428 ? 10.117 30.828 -14.906 1 97.06 428 ASN A CA 1
ATOM 3317 C C . ASN A 1 428 ? 8.758 30.344 -14.398 1 97.06 428 ASN A C 1
ATOM 3319 O O . ASN A 1 428 ? 8.047 31.078 -13.711 1 97.06 428 ASN A O 1
ATOM 3323 N N . GLN A 1 429 ? 8.422 29.125 -14.68 1 98.25 429 GLN A N 1
ATOM 3324 C CA . GLN A 1 429 ? 7.137 28.578 -14.258 1 98.25 429 GLN A CA 1
ATOM 3325 C C . GLN A 1 429 ? 7.055 28.469 -12.734 1 98.25 429 GLN A C 1
ATOM 3327 O O . GLN A 1 429 ? 5.98 28.625 -12.156 1 98.25 429 GLN A O 1
ATOM 3332 N N . TYR A 1 430 ? 8.188 28.281 -12.102 1 98.5 430 TYR A N 1
ATOM 3333 C CA . TYR A 1 430 ? 8.195 28.203 -10.648 1 98.5 430 TYR A CA 1
ATOM 3334 C C . TYR A 1 430 ? 7.828 29.547 -10.023 1 98.5 430 TYR A C 1
ATOM 3336 O O . TYR A 1 430 ? 6.992 29.609 -9.125 1 98.5 430 TYR A O 1
ATOM 3344 N N . LYS A 1 431 ? 8.414 30.578 -10.492 1 98.38 431 LYS A N 1
ATOM 3345 C CA . LYS A 1 431 ? 8.141 31.906 -9.977 1 98.38 431 LYS A CA 1
ATOM 3346 C C . LYS A 1 431 ? 6.711 32.344 -10.281 1 98.38 431 LYS A C 1
ATOM 3348 O O . LYS A 1 431 ? 6.035 32.906 -9.43 1 98.38 431 LYS A O 1
ATOM 3353 N N . LYS A 1 432 ? 6.281 32.062 -11.453 1 98.56 432 LYS A N 1
ATOM 3354 C CA . LYS A 1 432 ? 4.91 32.375 -11.828 1 98.56 432 LYS A CA 1
ATOM 3355 C C . LYS A 1 432 ? 3.906 31.688 -10.914 1 98.56 432 LYS A C 1
ATOM 3357 O O . LYS A 1 432 ? 2.949 32.312 -10.445 1 98.56 432 LYS A O 1
ATOM 3362 N N . ALA A 1 433 ? 4.145 30.453 -10.641 1 98.69 433 ALA A N 1
ATOM 3363 C CA . ALA A 1 433 ? 3.27 29.688 -9.75 1 98.69 433 ALA A CA 1
ATOM 3364 C C . ALA A 1 433 ? 3.297 30.25 -8.336 1 98.69 433 ALA A C 1
ATOM 3366 O O . ALA A 1 433 ? 2.258 30.359 -7.68 1 98.69 433 ALA A O 1
ATOM 3367 N N . ALA A 1 434 ? 4.457 30.578 -7.883 1 98.69 434 ALA A N 1
ATOM 3368 C CA . ALA A 1 434 ? 4.605 31.125 -6.535 1 98.69 434 ALA A CA 1
ATOM 3369 C C . ALA A 1 434 ? 3.848 32.438 -6.391 1 98.69 434 ALA A C 1
ATOM 3371 O O . ALA A 1 434 ? 3.156 32.656 -5.391 1 98.69 434 ALA A O 1
ATOM 3372 N N . VAL A 1 435 ? 3.949 33.25 -7.344 1 98.5 435 VAL A N 1
ATOM 3373 C CA . VAL A 1 435 ? 3.281 34.531 -7.316 1 98.5 435 VAL A CA 1
ATOM 3374 C C . VAL A 1 435 ? 1.768 34.344 -7.379 1 98.5 435 VAL A C 1
ATOM 3376 O O . VAL A 1 435 ? 1.016 35.031 -6.691 1 98.5 435 VAL A O 1
ATOM 3379 N N . LYS A 1 436 ? 1.377 33.469 -8.227 1 98.5 436 LYS A N 1
ATOM 3380 C CA . LYS A 1 436 ? -0.047 33.156 -8.305 1 98.5 436 LYS A CA 1
ATOM 3381 C C . LYS A 1 436 ? -0.59 32.688 -6.953 1 98.5 436 LYS A C 1
ATOM 3383 O O . LYS A 1 436 ? -1.671 33.125 -6.539 1 98.5 436 LYS A O 1
ATOM 3388 N N . LEU A 1 437 ? 0.13 31.859 -6.273 1 98.38 437 LEU A N 1
ATOM 3389 C CA . LEU A 1 437 ? -0.289 31.391 -4.961 1 98.38 437 LEU A CA 1
ATOM 3390 C C . LEU A 1 437 ? -0.292 32.531 -3.941 1 98.38 437 LEU A C 1
ATOM 3392 O O . LEU A 1 437 ? -1.165 32.562 -3.072 1 98.38 437 LEU A O 1
ATOM 3396 N N . LYS A 1 438 ? 0.721 33.344 -4.027 1 98.12 438 LYS A N 1
ATOM 3397 C CA . LYS A 1 438 ? 0.745 34.531 -3.174 1 98.12 438 LYS A CA 1
ATOM 3398 C C . LYS A 1 438 ? -0.527 35.344 -3.344 1 98.12 438 LYS A C 1
ATOM 3400 O O . LYS A 1 438 ? -1.19 35.688 -2.361 1 98.12 438 LYS A O 1
ATOM 3405 N N . MET A 1 439 ? -0.883 35.594 -4.527 1 98.06 439 MET A N 1
ATOM 3406 C CA . MET A 1 439 ? -2.057 36.406 -4.828 1 98.06 439 MET A CA 1
ATOM 3407 C C . MET A 1 439 ? -3.334 35.719 -4.359 1 98.06 439 MET A C 1
ATOM 3409 O O . MET A 1 439 ? -4.227 36.344 -3.809 1 98.06 439 MET A O 1
ATOM 3413 N N . GLU A 1 440 ? -3.406 34.406 -4.586 1 98.25 440 GLU A N 1
ATOM 3414 C CA . GLU A 1 440 ? -4.57 33.656 -4.133 1 98.25 440 GLU A CA 1
ATOM 3415 C C . GLU A 1 440 ? -4.754 33.781 -2.623 1 98.25 440 GLU A C 1
ATOM 3417 O O . GLU A 1 440 ? -5.871 34 -2.145 1 98.25 440 GLU A O 1
ATOM 3422 N N . ASN A 1 441 ? -3.703 33.688 -1.928 1 97.62 441 ASN A N 1
ATOM 3423 C CA . ASN A 1 441 ? -3.785 33.75 -0.472 1 97.62 441 ASN A CA 1
ATOM 3424 C C . ASN A 1 441 ? -4.078 35.156 0.01 1 97.62 441 ASN A C 1
ATOM 3426 O O . ASN A 1 441 ? -4.805 35.344 0.986 1 97.62 441 ASN A O 1
ATOM 3430 N N . GLU A 1 442 ? -3.549 36.156 -0.665 1 95.75 442 GLU A N 1
ATOM 3431 C CA . GLU A 1 442 ? -3.869 37.531 -0.346 1 95.75 442 GLU A CA 1
ATOM 3432 C C . GLU A 1 442 ? -5.352 37.844 -0.563 1 95.75 44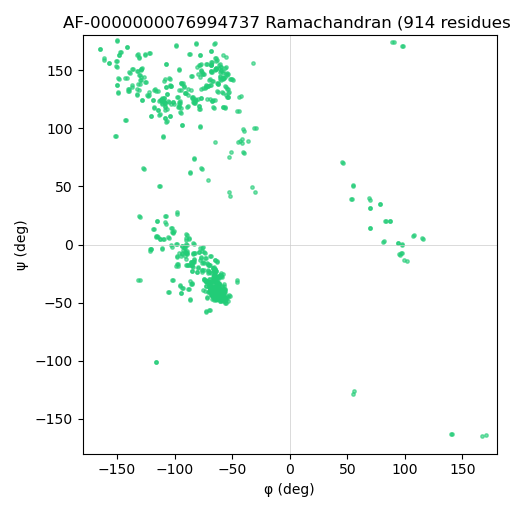2 GLU A C 1
ATOM 3434 O O . GLU A 1 442 ? -5.977 38.531 0.23 1 95.75 442 GLU A O 1
ATOM 3439 N N . ASN A 1 443 ? -5.879 37.25 -1.527 1 96.75 443 ASN A N 1
ATOM 3440 C CA . ASN A 1 443 ? -7.281 37.469 -1.863 1 96.75 443 ASN A CA 1
ATOM 3441 C C . ASN A 1 443 ? -8.211 36.781 -0.872 1 96.75 443 ASN A C 1
ATOM 3443 O O . ASN A 1 443 ? -9.344 37.219 -0.665 1 96.75 443 ASN A O 1
ATOM 3447 N N . LEU A 1 444 ? -7.906 35.719 -0.268 1 96.25 444 LEU A N 1
ATOM 3448 C CA . LEU A 1 444 ? -8.734 34.969 0.68 1 96.25 444 LEU A CA 1
ATOM 3449 C C . LEU A 1 444 ? -8.883 35.75 1.986 1 96.25 444 LEU A C 1
ATOM 3451 O O . LEU A 1 444 ? -9.891 35.625 2.684 1 96.25 444 LEU A O 1
ATOM 3455 N N . ASP A 1 445 ? -8.016 36.656 2.367 1 94.25 445 ASP A N 1
ATOM 3456 C CA . ASP A 1 445 ? -8.086 37.438 3.605 1 94.25 445 ASP A CA 1
ATOM 3457 C C . ASP A 1 445 ? -8.43 36.531 4.789 1 94.25 445 ASP A C 1
ATOM 3459 O O . ASP A 1 445 ? -9.508 36.656 5.383 1 94.25 445 ASP A O 1
ATOM 3463 N N . SER A 1 446 ? -7.578 35.719 5.199 1 98.12 446 SER A N 1
ATOM 3464 C CA . SER A 1 446 ? -7.754 34.625 6.145 1 98.12 446 SER A CA 1
ATOM 3465 C C . SER A 1 446 ? -8.406 35.094 7.434 1 98.12 446 SER A C 1
ATOM 3467 O O . SER A 1 446 ? -9.367 34.469 7.918 1 98.12 446 SER A O 1
ATOM 3469 N N . LEU A 1 447 ? -8.008 36.219 8.008 1 98.19 447 LEU A N 1
ATOM 3470 C CA . LEU A 1 447 ? -8.492 36.719 9.297 1 98.19 447 LEU A CA 1
ATOM 3471 C C . LEU A 1 447 ? -9.969 37.094 9.203 1 98.19 447 LEU A C 1
ATOM 3473 O O . LEU A 1 447 ? -10.75 36.781 10.109 1 98.19 447 LEU A O 1
ATOM 3477 N N . SER A 1 448 ? -10.352 37.656 8.102 1 97.62 448 SER A N 1
ATOM 3478 C CA . SER A 1 448 ? -11.758 38.031 7.902 1 97.62 448 SER A CA 1
ATOM 3479 C C . SER A 1 448 ? -12.625 36.781 7.785 1 97.62 448 SER A C 1
ATOM 3481 O O . SER A 1 448 ? -13.734 36.719 8.312 1 97.62 448 SER A O 1
ATOM 3483 N N . LEU A 1 449 ? -12.117 35.812 7.09 1 98.19 449 LEU A N 1
ATOM 3484 C CA . LEU A 1 449 ? -12.867 34.594 6.914 1 98.19 449 LEU A CA 1
ATOM 3485 C C . LEU A 1 449 ? -13.031 33.875 8.242 1 98.19 449 LEU A C 1
ATOM 3487 O O . LEU A 1 449 ? -14.086 33.281 8.516 1 98.19 449 LEU A O 1
ATOM 3491 N N . ILE A 1 450 ? -12 33.875 9.031 1 98.69 450 ILE A N 1
ATOM 3492 C CA . ILE A 1 450 ? -12.062 33.281 10.352 1 98.69 450 ILE A CA 1
ATOM 3493 C C . ILE A 1 450 ? -13.109 33.969 11.203 1 98.69 450 ILE A C 1
ATOM 3495 O O . ILE A 1 450 ? -13.938 33.344 11.852 1 98.69 450 ILE A O 1
ATOM 3499 N N . GLU A 1 451 ? -13.094 35.281 11.203 1 98.12 451 GLU A N 1
ATOM 3500 C CA . GLU A 1 451 ? -14.07 36.062 11.969 1 98.12 451 GLU A CA 1
ATOM 3501 C C . GLU A 1 451 ? -15.492 35.781 11.484 1 98.12 451 GLU A C 1
ATOM 3503 O O . GLU A 1 451 ? -16.422 35.688 12.281 1 98.12 451 GLU A O 1
ATOM 3508 N N . ASP A 1 452 ? -15.633 35.656 10.18 1 97.62 452 ASP A N 1
ATOM 3509 C CA . ASP A 1 452 ? -16.938 35.312 9.617 1 97.62 452 ASP A CA 1
ATOM 3510 C C . ASP A 1 452 ? -17.453 34 10.18 1 97.62 452 ASP A C 1
ATOM 3512 O O . ASP A 1 452 ? -18.656 33.844 10.453 1 97.62 452 ASP A O 1
ATOM 3516 N N . LYS A 1 453 ? -16.562 33.031 10.312 1 98 453 LYS A N 1
ATOM 3517 C CA . LYS A 1 453 ? -16.984 31.75 10.867 1 98 453 LYS A CA 1
ATOM 3518 C C . LYS A 1 453 ? -17.359 31.875 12.336 1 98 453 LYS A C 1
ATOM 3520 O O . LYS A 1 453 ? -18.297 31.219 12.797 1 98 453 LYS A O 1
ATOM 3525 N N . ILE A 1 454 ? -16.625 32.688 13.047 1 98.06 454 ILE A N 1
ATOM 3526 C CA . ILE A 1 454 ? -16.969 32.969 14.445 1 98.06 454 ILE A CA 1
ATOM 3527 C C . ILE A 1 454 ? -18.359 33.562 14.531 1 98.06 454 ILE A C 1
ATOM 3529 O O . ILE A 1 454 ? -19.188 33.156 15.336 1 98.06 454 ILE A O 1
ATOM 3533 N N . ARG A 1 455 ? -18.688 34.5 13.688 1 97.25 455 ARG A N 1
ATOM 3534 C CA . ARG A 1 455 ? -20 35.125 13.68 1 97.25 455 ARG A CA 1
ATOM 3535 C C . ARG A 1 455 ? -21.109 34.125 13.367 1 97.25 455 ARG A C 1
ATOM 3537 O O . ARG A 1 455 ? -22.188 34.188 13.953 1 97.25 455 ARG A O 1
ATOM 3544 N N . LYS A 1 456 ? -20.797 33.25 12.5 1 96.75 456 LYS A N 1
ATOM 3545 C CA . LYS A 1 456 ? -21.766 32.219 12.148 1 96.75 456 LYS A CA 1
ATOM 3546 C C . LYS A 1 456 ? -22.078 31.328 13.328 1 96.75 456 LYS A C 1
ATOM 3548 O O . LYS A 1 456 ? -23.188 30.812 13.461 1 96.75 456 LYS A O 1
ATOM 3553 N N . LEU A 1 457 ? -21.078 31.141 14.148 1 97 457 LEU A N 1
ATOM 3554 C CA . LEU A 1 457 ? -21.234 30.25 15.289 1 97 457 LEU A CA 1
ATOM 3555 C C . LEU A 1 457 ? -21.984 30.953 16.422 1 97 457 LEU A C 1
ATOM 3557 O O . LEU A 1 457 ? -22.469 30.297 17.344 1 97 457 LEU A O 1
ATOM 3561 N N . ILE A 1 458 ? -22.031 32.281 16.453 1 92.75 458 ILE A N 1
ATOM 3562 C CA . ILE A 1 458 ? -22.766 33.062 17.453 1 92.75 458 ILE A CA 1
ATOM 3563 C C . ILE A 1 458 ? -24.266 32.969 17.172 1 92.75 458 ILE A C 1
ATOM 3565 O O . ILE A 1 458 ? -25.078 32.938 18.094 1 92.75 458 ILE A O 1
ATOM 3569 N N . ALA A 1 459 ? -24.734 33 15.891 1 76.31 459 ALA A N 1
ATOM 3570 C CA . ALA A 1 459 ? -26.125 33 15.477 1 76.31 459 ALA A CA 1
ATOM 3571 C C . ALA A 1 459 ? -26.766 31.641 15.734 1 76.31 459 ALA A C 1
ATOM 3573 O O . ALA A 1 459 ? -27.922 31.562 16.188 1 76.31 459 ALA A O 1
ATOM 3574 N N . MET B 1 1 ? 9.609 -38.031 -57.375 1 25.69 1 MET B N 1
ATOM 3575 C CA . MET B 1 1 ? 10.578 -37.188 -56.719 1 25.69 1 MET B CA 1
ATOM 3576 C C . MET B 1 1 ? 10.703 -37.562 -55.25 1 25.69 1 MET B C 1
ATOM 3578 O O . MET B 1 1 ? 9.703 -37.688 -54.562 1 25.69 1 MET B O 1
ATOM 3582 N N . THR B 1 2 ? 11.875 -38.188 -54.812 1 21.56 2 THR B N 1
ATOM 3583 C CA . THR B 1 2 ? 12.773 -38.906 -53.906 1 21.56 2 THR B CA 1
ATOM 3584 C C . THR B 1 2 ? 13.211 -38 -52.75 1 21.56 2 THR B C 1
ATOM 3586 O O . THR B 1 2 ? 14.047 -37.125 -52.938 1 21.56 2 THR B O 1
ATOM 3589 N N . ALA B 1 3 ? 12.102 -37.438 -52.031 1 28.08 3 ALA B N 1
ATOM 3590 C CA . ALA B 1 3 ? 12.211 -36.531 -50.906 1 28.08 3 ALA B CA 1
ATOM 3591 C C . ALA B 1 3 ? 13.469 -36.812 -50.094 1 28.08 3 ALA B C 1
ATOM 3593 O O . ALA B 1 3 ? 14.008 -37.938 -50.156 1 28.08 3 ALA B O 1
ATOM 3594 N N . GLY B 1 4 ? 13.977 -35.906 -49.375 1 27.91 4 GLY B N 1
ATOM 3595 C CA . GLY B 1 4 ? 14.836 -35.438 -48.312 1 27.91 4 GLY B CA 1
ATOM 3596 C C . GLY B 1 4 ? 14.891 -36.375 -47.125 1 27.91 4 GLY B C 1
ATOM 3597 O O . GLY B 1 4 ? 13.867 -36.656 -46.469 1 27.91 4 GLY B O 1
ATOM 3598 N N . ASN B 1 5 ? 15.758 -37.312 -47.094 1 28.78 5 ASN B N 1
ATOM 3599 C CA . ASN B 1 5 ? 16.203 -38.156 -45.969 1 28.78 5 ASN B CA 1
ATOM 3600 C C . ASN B 1 5 ? 16.625 -37.312 -44.781 1 28.78 5 ASN B C 1
ATOM 3602 O O . ASN B 1 5 ? 17.609 -36.562 -44.844 1 28.78 5 ASN B O 1
ATOM 3606 N N . LEU B 1 6 ? 15.625 -36.781 -44.094 1 33.81 6 LEU B N 1
ATOM 3607 C CA . LEU B 1 6 ? 15.867 -36.062 -42.844 1 33.81 6 LEU B CA 1
ATOM 3608 C C . LEU B 1 6 ? 16.891 -36.781 -42 1 33.81 6 LEU B C 1
ATOM 3610 O O . LEU B 1 6 ? 16.703 -37.969 -41.656 1 33.81 6 LEU B O 1
ATOM 3614 N N . ASN B 1 7 ? 18.125 -36.469 -42.156 1 32.78 7 ASN B N 1
ATOM 3615 C CA . ASN B 1 7 ? 19.234 -36.844 -41.312 1 32.78 7 ASN B CA 1
ATOM 3616 C C . ASN B 1 7 ? 18.859 -36.781 -39.844 1 32.78 7 ASN B C 1
ATOM 3618 O O . ASN B 1 7 ? 18.562 -35.688 -39.312 1 32.78 7 ASN B O 1
ATOM 3622 N N . ARG B 1 8 ? 18.188 -37.719 -39.344 1 33.78 8 ARG B N 1
ATOM 3623 C CA . ARG B 1 8 ? 18.188 -37.906 -37.906 1 33.78 8 ARG B CA 1
ATOM 3624 C C . ARG B 1 8 ? 19.578 -37.719 -37.312 1 33.78 8 ARG B C 1
ATOM 3626 O O . ARG B 1 8 ? 20.516 -38.406 -37.719 1 33.78 8 ARG B O 1
ATOM 3633 N N . ALA B 1 9 ? 19.781 -36.438 -37.031 1 42.03 9 ALA B N 1
ATOM 3634 C CA . ALA B 1 9 ? 21.016 -36.125 -36.312 1 42.03 9 ALA B CA 1
ATOM 3635 C C . ALA B 1 9 ? 21.453 -37.281 -35.438 1 42.03 9 ALA B C 1
ATOM 3637 O O . ALA B 1 9 ? 20.641 -37.875 -34.719 1 42.03 9 ALA B O 1
ATOM 3638 N N . ASP B 1 10 ? 22.375 -38.062 -35.844 1 33.38 10 ASP B N 1
ATOM 3639 C CA . ASP B 1 10 ? 23.125 -39.031 -35.062 1 33.38 10 ASP B CA 1
ATOM 3640 C C . ASP B 1 10 ? 23.266 -38.594 -33.625 1 33.38 10 ASP B C 1
ATOM 3642 O O . ASP B 1 10 ? 24.188 -37.875 -33.281 1 33.38 10 ASP B O 1
ATOM 3646 N N . THR B 1 11 ? 22.219 -38.094 -32.875 1 40.22 11 THR B N 1
ATOM 3647 C CA . THR B 1 11 ? 22.25 -37.656 -31.484 1 40.22 11 THR B CA 1
ATOM 3648 C C . THR B 1 11 ? 22.844 -38.781 -30.594 1 40.22 11 THR B C 1
ATOM 3650 O O . THR B 1 11 ? 22.109 -39.562 -29.984 1 40.22 11 THR B O 1
ATOM 3653 N N . SER B 1 12 ? 23.812 -39.312 -30.984 1 39.16 12 SER B N 1
ATOM 3654 C CA . SER B 1 12 ? 24.609 -40.25 -30.188 1 39.16 12 SER B CA 1
ATOM 3655 C C . SER B 1 12 ? 24.859 -39.719 -28.781 1 39.16 12 SER B C 1
ATOM 3657 O O . SER B 1 12 ? 25.531 -40.344 -27.969 1 39.16 12 SER B O 1
ATOM 3659 N N . GLY B 1 13 ? 24.953 -38.406 -28.516 1 49.34 13 GLY B N 1
ATOM 3660 C CA . GLY B 1 13 ? 25.125 -37.938 -27.141 1 49.34 13 GLY B CA 1
ATOM 3661 C C . GLY B 1 13 ? 24.016 -38.438 -26.219 1 49.34 13 GLY B C 1
ATOM 3662 O O . GLY B 1 13 ? 22.859 -38.531 -26.625 1 49.34 13 GLY B O 1
ATOM 3663 N N . SER B 1 14 ? 24.297 -39.25 -25.141 1 63.38 14 SER B N 1
ATOM 3664 C CA . SER B 1 14 ? 23.422 -39.938 -24.172 1 63.38 14 SER B CA 1
ATOM 3665 C C . SER B 1 14 ? 22.328 -39 -23.672 1 63.38 14 SER B C 1
ATOM 3667 O O . SER B 1 14 ? 22.594 -37.844 -23.375 1 63.38 14 SER B O 1
ATOM 3669 N N . ASN B 1 15 ? 21 -39.219 -23.938 1 86.12 15 ASN B N 1
ATOM 3670 C CA . ASN B 1 15 ? 19.828 -38.531 -23.406 1 86.12 15 ASN B CA 1
ATOM 3671 C C . ASN B 1 15 ? 19.969 -38.281 -21.906 1 86.12 15 ASN B C 1
ATOM 3673 O O . ASN B 1 15 ? 20.422 -39.156 -21.156 1 86.12 15 ASN B O 1
ATOM 3677 N N . PRO B 1 16 ? 19.766 -37.031 -21.641 1 95.75 16 PRO B N 1
ATOM 3678 C CA . PRO B 1 16 ? 19.859 -36.75 -20.203 1 95.75 16 PRO B CA 1
ATOM 3679 C C . PRO B 1 16 ? 18.844 -37.5 -19.375 1 95.75 16 PRO B C 1
ATOM 3681 O O . PRO B 1 16 ? 17.875 -38.062 -19.922 1 95.75 16 PRO B O 1
ATOM 3684 N N . LEU B 1 17 ? 19.156 -37.688 -18.172 1 97.81 17 LEU B N 1
ATOM 3685 C CA . LEU B 1 17 ? 18.172 -38.125 -17.188 1 97.81 17 LEU B CA 1
ATOM 3686 C C . LEU B 1 17 ? 17.359 -36.938 -16.672 1 97.81 17 LEU B C 1
ATOM 3688 O O . LEU B 1 17 ? 17.938 -35.938 -16.25 1 97.81 17 LEU B O 1
ATOM 3692 N N . LEU B 1 18 ? 16.078 -37.031 -16.766 1 98.69 18 LEU B N 1
ATOM 3693 C CA . LEU B 1 18 ? 15.203 -35.969 -16.266 1 98.69 18 LEU B CA 1
ATOM 3694 C C . LEU B 1 18 ? 14.711 -36.312 -14.852 1 98.69 18 LEU B C 1
ATOM 3696 O O . LEU B 1 18 ? 14.086 -37.344 -14.633 1 98.69 18 LEU B O 1
ATOM 3700 N N . LEU B 1 19 ? 15.039 -35.469 -13.898 1 98.81 19 LEU B N 1
ATOM 3701 C CA . LEU B 1 19 ? 14.586 -35.656 -12.523 1 98.81 19 LEU B CA 1
ATOM 3702 C C . LEU B 1 19 ? 13.477 -34.656 -12.195 1 98.81 19 LEU B C 1
ATOM 3704 O O . LEU B 1 19 ? 13.672 -33.438 -12.328 1 98.81 19 LEU B O 1
ATOM 3708 N N . PHE B 1 20 ? 12.328 -35.188 -11.773 1 98.88 20 PHE B N 1
ATOM 3709 C CA . PHE B 1 20 ? 11.164 -34.375 -11.453 1 98.88 20 PHE B CA 1
ATOM 3710 C C . PHE B 1 20 ? 10.922 -34.375 -9.945 1 98.88 20 PHE B C 1
ATOM 3712 O O . PHE B 1 20 ? 11.07 -35.406 -9.273 1 98.88 20 PHE B O 1
ATOM 3719 N N . ALA B 1 21 ? 10.531 -33.188 -9.445 1 98.31 21 ALA B N 1
ATOM 3720 C CA . ALA B 1 21 ? 10.039 -33 -8.078 1 98.31 21 ALA B CA 1
ATOM 3721 C C . ALA B 1 21 ? 8.891 -32 -8.039 1 98.31 21 ALA B C 1
ATOM 3723 O O . ALA B 1 21 ? 8.891 -31.031 -8.797 1 98.31 21 ALA B O 1
ATOM 3724 N N . ALA B 1 22 ? 7.906 -32.25 -7.176 1 97.94 22 ALA B N 1
ATOM 3725 C CA . ALA B 1 22 ? 6.789 -31.328 -6.988 1 97.94 22 ALA B CA 1
ATOM 3726 C C . ALA B 1 22 ? 6.422 -31.188 -5.512 1 97.94 22 ALA B C 1
ATOM 3728 O O . ALA B 1 22 ? 6.652 -32.125 -4.73 1 97.94 22 ALA B O 1
ATOM 3729 N N . PHE B 1 23 ? 5.965 -29.984 -5.172 1 96.88 23 PHE B N 1
ATOM 3730 C CA . PHE B 1 23 ? 5.312 -29.891 -3.869 1 96.88 23 PHE B CA 1
ATOM 3731 C C . PHE B 1 23 ? 4.164 -30.891 -3.76 1 96.88 23 PHE B C 1
ATOM 3733 O O . PHE B 1 23 ? 3.404 -31.078 -4.715 1 96.88 23 PHE B O 1
ATOM 3740 N N . PRO B 1 24 ? 4.086 -31.562 -2.637 1 94.62 24 PRO B N 1
ATOM 3741 C CA . PRO B 1 24 ? 3.127 -32.656 -2.553 1 94.62 24 PRO B CA 1
ATOM 3742 C C . PRO B 1 24 ? 1.688 -32.188 -2.375 1 94.62 24 PRO B C 1
ATOM 3744 O O . PRO B 1 24 ? 1.059 -32.469 -1.354 1 94.62 24 PRO B O 1
ATOM 3747 N N . GLY B 1 25 ? 1.138 -31.547 -3.258 1 91.88 25 GLY B N 1
ATOM 3748 C CA . GLY B 1 25 ? -0.244 -31.156 -3.479 1 91.88 25 GLY B CA 1
ATOM 3749 C C . GLY B 1 25 ? -0.738 -31.469 -4.879 1 91.88 25 GLY B C 1
ATOM 3750 O O . GLY B 1 25 ? 0.017 -31.359 -5.848 1 91.88 25 GLY B O 1
ATOM 3751 N N . GLU B 1 26 ? -1.958 -31.797 -4.973 1 89.94 26 GLU B N 1
ATOM 3752 C CA . GLU B 1 26 ? -2.506 -32.25 -6.246 1 89.94 26 GLU B CA 1
ATOM 3753 C C . GLU B 1 26 ? -2.309 -31.188 -7.336 1 89.94 26 GLU B C 1
ATOM 3755 O O . GLU B 1 26 ? -1.925 -31.516 -8.461 1 89.94 26 GLU B O 1
ATOM 3760 N N . GLY B 1 27 ? -2.529 -29.969 -6.941 1 91.88 27 GLY B N 1
ATOM 3761 C CA . GLY B 1 27 ? -2.402 -28.891 -7.91 1 91.88 27 GLY B CA 1
ATOM 3762 C C . GLY B 1 27 ? -0.97 -28.641 -8.344 1 91.88 27 GLY B C 1
ATOM 3763 O O . GLY B 1 27 ? -0.727 -28.031 -9.383 1 91.88 27 GLY B O 1
ATOM 3764 N N . HIS B 1 28 ? -0.021 -29.125 -7.578 1 96.19 28 HIS B N 1
ATOM 3765 C CA . HIS B 1 28 ? 1.398 -28.969 -7.871 1 96.19 28 HIS B CA 1
ATOM 3766 C C . HIS B 1 28 ? 1.95 -30.188 -8.602 1 96.19 28 HIS B C 1
ATOM 3768 O O . HIS B 1 28 ? 2.756 -30.047 -9.523 1 96.19 28 HIS B O 1
ATOM 3774 N N . THR B 1 29 ? 1.461 -31.359 -8.258 1 97.19 29 THR B N 1
ATOM 3775 C CA . THR B 1 29 ? 2.035 -32.625 -8.727 1 97.19 29 THR B CA 1
ATOM 3776 C C . THR B 1 29 ? 1.428 -33.031 -10.062 1 97.19 29 THR B C 1
ATOM 3778 O O . THR B 1 29 ? 2.143 -33.469 -10.961 1 97.19 29 THR B O 1
ATOM 3781 N N . ASN B 1 30 ? 0.157 -32.812 -10.258 1 94.88 30 ASN B N 1
ATOM 3782 C CA . ASN B 1 30 ? -0.554 -33.344 -11.422 1 94.88 30 ASN B CA 1
ATOM 3783 C C . ASN B 1 30 ? -0.006 -32.75 -12.719 1 94.88 30 ASN B C 1
ATOM 3785 O O . ASN B 1 30 ? 0.227 -33.5 -13.688 1 94.88 30 ASN B O 1
ATOM 3789 N N . PRO B 1 31 ? 0.219 -31.469 -12.719 1 97.38 31 PRO B N 1
ATOM 3790 C CA . PRO B 1 31 ? 0.79 -30.922 -13.953 1 97.38 31 PRO B CA 1
ATOM 3791 C C . PRO B 1 31 ? 2.143 -31.547 -14.297 1 97.38 31 PRO B C 1
ATOM 3793 O O . PRO B 1 31 ? 2.408 -31.844 -15.469 1 97.38 31 PRO B O 1
ATOM 3796 N N . LEU B 1 32 ? 2.91 -31.781 -13.344 1 98.62 32 LEU B N 1
ATOM 3797 C CA . LEU B 1 32 ? 4.234 -32.344 -13.602 1 98.62 32 LEU B CA 1
ATOM 3798 C C . LEU B 1 32 ? 4.145 -33.812 -14.008 1 98.62 32 LEU B C 1
ATOM 3800 O O . LEU B 1 32 ? 4.957 -34.281 -14.805 1 98.62 32 LEU B O 1
ATOM 3804 N N . LEU B 1 33 ? 3.168 -34.531 -13.516 1 97.94 33 LEU B N 1
ATOM 3805 C CA . LEU B 1 33 ? 2.936 -35.875 -13.953 1 97.94 33 LEU B CA 1
ATOM 3806 C C . LEU B 1 33 ? 2.564 -35.938 -15.43 1 97.94 33 LEU B C 1
ATOM 3808 O O . LEU B 1 33 ? 3.023 -36.812 -16.156 1 97.94 33 LEU B O 1
ATOM 3812 N N . SER B 1 34 ? 1.785 -34.969 -15.805 1 97.19 34 SER B N 1
ATOM 3813 C CA . SER B 1 34 ? 1.404 -34.906 -17.203 1 97.19 34 SER B CA 1
ATOM 3814 C C . SER B 1 34 ? 2.621 -34.656 -18.094 1 97.19 34 SER B C 1
ATOM 3816 O O . SER B 1 34 ? 2.76 -35.312 -19.141 1 97.19 34 SER B O 1
ATOM 3818 N N . ILE B 1 35 ? 3.48 -33.844 -17.688 1 98.69 35 ILE B N 1
ATOM 3819 C CA . ILE B 1 35 ? 4.691 -33.531 -18.453 1 98.69 35 ILE B CA 1
ATOM 3820 C C . ILE B 1 35 ? 5.605 -34.75 -18.469 1 98.69 35 ILE B C 1
ATOM 3822 O O . ILE B 1 35 ? 6.117 -35.125 -19.531 1 98.69 35 ILE B O 1
ATOM 3826 N N . ALA B 1 36 ? 5.77 -35.406 -17.328 1 98.69 36 ALA B N 1
ATOM 3827 C CA . ALA B 1 36 ? 6.602 -36.594 -17.219 1 98.69 36 ALA B CA 1
ATOM 3828 C C . ALA B 1 36 ? 6.102 -37.719 -18.141 1 98.69 36 ALA B C 1
ATOM 3830 O O . ALA B 1 36 ? 6.895 -38.344 -18.828 1 98.69 36 ALA B O 1
ATOM 3831 N N . SER B 1 37 ? 4.816 -37.875 -18.172 1 97.81 37 SER B N 1
ATOM 3832 C CA . SER B 1 37 ? 4.219 -38.906 -19.016 1 97.81 37 SER B CA 1
ATOM 3833 C C . SER B 1 37 ? 4.555 -38.688 -20.484 1 97.81 37 SER B C 1
ATOM 3835 O O . SER B 1 37 ? 4.922 -39.625 -21.188 1 97.81 37 SER B O 1
ATOM 3837 N N . TYR B 1 38 ? 4.418 -37.5 -20.922 1 97.75 38 TYR B N 1
ATOM 3838 C CA . TYR B 1 38 ? 4.742 -37.156 -22.297 1 97.75 38 TYR B CA 1
ATOM 3839 C C . TYR B 1 38 ? 6.215 -37.406 -22.594 1 97.75 38 TYR B C 1
ATOM 3841 O O . TYR B 1 38 ? 6.547 -38 -23.625 1 97.75 38 TYR B O 1
ATOM 3849 N N . LEU B 1 39 ? 7.055 -37 -21.703 1 98.38 39 LEU B N 1
ATOM 3850 C CA . LEU B 1 39 ? 8.492 -37.125 -21.953 1 98.38 39 LEU B CA 1
ATOM 3851 C C . LEU B 1 39 ? 8.93 -38.562 -21.969 1 98.38 39 LEU B C 1
ATOM 3853 O O . LEU B 1 39 ? 9.797 -38.969 -22.75 1 98.38 39 LEU B O 1
ATOM 3857 N N . VAL B 1 40 ? 8.32 -39.406 -21.125 1 98.25 40 VAL B N 1
ATOM 3858 C CA . VAL B 1 40 ? 8.594 -40.812 -21.156 1 98.25 40 VAL B CA 1
ATOM 3859 C C . VAL B 1 40 ? 8.188 -41.406 -22.516 1 98.25 40 VAL B C 1
ATOM 3861 O O . VAL B 1 40 ? 8.953 -42.125 -23.141 1 98.25 40 VAL B O 1
ATOM 3864 N N . LYS B 1 41 ? 7.082 -41 -22.969 1 97 41 LYS B N 1
ATOM 3865 C CA . LYS B 1 41 ? 6.555 -41.5 -24.234 1 97 41 LYS B CA 1
ATOM 3866 C C . LYS B 1 41 ? 7.426 -41.062 -25.406 1 97 41 LYS B C 1
ATOM 3868 O O . LYS B 1 41 ? 7.496 -41.75 -26.422 1 97 41 LYS B O 1
ATOM 3873 N N . THR B 1 42 ? 8.062 -39.969 -25.25 1 96.25 42 THR B N 1
ATOM 3874 C CA . THR B 1 42 ? 8.891 -39.438 -26.328 1 96.25 42 THR B CA 1
ATOM 3875 C C . THR B 1 42 ? 10.32 -39.938 -26.203 1 96.25 42 THR B C 1
ATOM 3877 O O . THR B 1 42 ? 11.203 -39.531 -26.969 1 96.25 42 THR B O 1
ATOM 3880 N N . GLY B 1 43 ? 10.625 -40.719 -25.188 1 96.31 43 GLY B N 1
ATOM 3881 C CA . GLY B 1 43 ? 11.875 -41.438 -25.203 1 96.31 43 GLY B CA 1
ATOM 3882 C C . GLY B 1 43 ? 12.836 -41 -24.109 1 96.31 43 GLY B C 1
ATOM 3883 O O . GLY B 1 43 ? 13.945 -41.531 -24 1 96.31 43 GLY B O 1
ATOM 3884 N N . TYR B 1 44 ? 12.414 -40.156 -23.25 1 97.5 44 TYR B N 1
ATOM 3885 C CA . TYR B 1 44 ? 13.289 -39.719 -22.172 1 97.5 44 TYR B CA 1
ATOM 3886 C C . TYR B 1 44 ? 13.227 -40.688 -20.984 1 97.5 44 TYR B C 1
ATOM 3888 O O . TYR B 1 44 ? 12.18 -41.312 -20.734 1 97.5 44 TYR B O 1
ATOM 3896 N N . GLU B 1 45 ? 14.32 -40.844 -20.375 1 97.88 45 GLU B N 1
ATOM 3897 C CA . GLU B 1 45 ? 14.32 -41.469 -19.062 1 97.88 45 GLU B CA 1
ATOM 3898 C C . GLU B 1 45 ? 13.977 -40.469 -17.969 1 97.88 45 GLU B C 1
ATOM 3900 O O . GLU B 1 45 ? 14.633 -39.438 -17.844 1 97.88 45 GLU B O 1
ATOM 3905 N N . VAL B 1 46 ? 12.922 -40.812 -17.203 1 98.69 46 VAL B N 1
ATOM 3906 C CA . VAL B 1 46 ? 12.414 -39.875 -16.203 1 98.69 46 VAL B CA 1
ATOM 3907 C C . VAL B 1 46 ? 12.414 -40.531 -14.828 1 98.69 46 VAL B C 1
ATOM 3909 O O . VAL B 1 46 ? 11.992 -41.688 -14.68 1 98.69 46 VAL B O 1
ATOM 3912 N N . VAL B 1 47 ? 12.984 -39.875 -13.867 1 98.81 47 VAL B N 1
ATOM 3913 C CA . VAL B 1 47 ? 12.82 -40.188 -12.453 1 98.81 47 VAL B CA 1
ATOM 3914 C C . VAL B 1 47 ? 11.938 -39.156 -11.789 1 98.81 47 VAL B C 1
ATOM 3916 O O . VAL B 1 47 ? 12.141 -37.938 -11.969 1 98.81 47 VAL B O 1
ATOM 3919 N N . PHE B 1 48 ? 10.906 -39.594 -11.062 1 98.88 48 PHE B N 1
ATOM 3920 C CA . PHE B 1 48 ? 9.984 -38.719 -10.367 1 98.88 48 PHE B CA 1
ATOM 3921 C C . PHE B 1 48 ? 10 -39 -8.867 1 98.88 48 PHE B C 1
ATOM 3923 O O . PHE B 1 48 ? 9.594 -40.062 -8.422 1 98.88 48 PHE B O 1
ATOM 3930 N N . MET B 1 49 ? 10.523 -38.062 -8.109 1 98.44 49 MET B N 1
ATOM 3931 C CA . MET B 1 49 ? 10.539 -38.25 -6.656 1 98.44 49 MET B CA 1
ATOM 3932 C C . MET B 1 49 ? 9.266 -37.688 -6.031 1 98.44 49 MET B C 1
ATOM 3934 O O . MET B 1 49 ? 8.859 -36.562 -6.328 1 98.44 49 MET B O 1
ATOM 3938 N N . ALA B 1 50 ? 8.586 -38.438 -5.203 1 98.19 50 ALA B N 1
ATOM 3939 C CA . ALA B 1 50 ? 7.328 -38.031 -4.57 1 98.19 50 ALA B CA 1
ATOM 3940 C C . ALA B 1 50 ? 7.047 -38.906 -3.346 1 98.19 50 ALA B C 1
ATOM 3942 O O . ALA B 1 50 ? 7.652 -39.969 -3.174 1 98.19 50 ALA B O 1
ATOM 3943 N N . PRO B 1 51 ? 6.207 -38.438 -2.473 1 97.31 51 PRO B N 1
ATOM 3944 C CA . PRO B 1 51 ? 5.758 -39.281 -1.371 1 97.31 51 PRO B CA 1
ATOM 3945 C C . PRO B 1 51 ? 4.934 -40.469 -1.85 1 97.31 51 PRO B C 1
ATOM 3947 O O . PRO B 1 51 ? 4.523 -40.531 -3.012 1 97.31 51 PRO B O 1
ATOM 3950 N N . ASP B 1 52 ? 4.625 -41.344 -0.953 1 96.94 52 ASP B N 1
ATOM 3951 C CA . ASP B 1 52 ? 3.982 -42.625 -1.24 1 96.94 52 ASP B CA 1
ATOM 3952 C C . ASP B 1 52 ? 2.604 -42.406 -1.864 1 96.94 52 ASP B C 1
ATOM 3954 O O . ASP B 1 52 ? 2.182 -43.188 -2.719 1 96.94 52 ASP B O 1
ATOM 3958 N N . LEU B 1 53 ? 1.999 -41.406 -1.469 1 94.56 53 LEU B N 1
ATOM 3959 C CA . LEU B 1 53 ? 0.625 -41.188 -1.905 1 94.56 53 LEU B CA 1
ATOM 3960 C C . LEU B 1 53 ? 0.561 -41 -3.414 1 94.56 53 LEU B C 1
ATOM 3962 O O . LEU B 1 53 ? -0.499 -41.156 -4.023 1 94.56 53 LEU B O 1
ATOM 3966 N N . TYR B 1 54 ? 1.714 -40.75 -4.07 1 97.31 54 TYR B N 1
ATOM 3967 C CA . TYR B 1 54 ? 1.719 -40.469 -5.5 1 97.31 54 TYR B CA 1
ATOM 3968 C C . TYR B 1 54 ? 2.396 -41.594 -6.273 1 97.31 54 TYR B C 1
ATOM 3970 O O . TYR B 1 54 ? 2.592 -41.5 -7.484 1 97.31 54 TYR B O 1
ATOM 3978 N N . GLN B 1 55 ? 2.781 -42.656 -5.605 1 98.12 55 GLN B N 1
ATOM 3979 C CA . GLN B 1 55 ? 3.559 -43.719 -6.227 1 98.12 55 GLN B CA 1
ATOM 3980 C C . GLN B 1 55 ? 2.85 -44.281 -7.461 1 98.12 55 GLN B C 1
ATOM 3982 O O . GLN B 1 55 ? 3.439 -44.344 -8.539 1 98.12 55 GLN B O 1
ATOM 3987 N N . THR B 1 56 ? 1.617 -44.625 -7.316 1 97.44 56 THR B N 1
ATOM 3988 C CA . THR B 1 56 ? 0.864 -45.219 -8.406 1 97.44 56 THR B CA 1
ATOM 3989 C C . THR B 1 56 ? 0.773 -44.25 -9.594 1 97.44 56 THR B C 1
ATOM 3991 O O . THR B 1 56 ? 0.969 -44.656 -10.742 1 97.44 56 THR B O 1
ATOM 3994 N N . LYS B 1 57 ? 0.481 -43.062 -9.32 1 96.25 57 LYS B N 1
ATOM 3995 C CA . LYS B 1 57 ? 0.365 -42.062 -10.375 1 96.25 57 LYS B CA 1
ATOM 3996 C C . LYS B 1 57 ? 1.686 -41.875 -11.125 1 96.25 57 LYS B C 1
ATOM 3998 O O . LYS B 1 57 ? 1.7 -41.781 -12.352 1 96.25 57 LYS B O 1
ATOM 4003 N N . VAL B 1 58 ? 2.789 -41.875 -10.375 1 98.56 58 VAL B N 1
ATOM 4004 C CA . VAL B 1 58 ? 4.105 -41.75 -10.992 1 98.56 58 VAL B CA 1
ATOM 4005 C C . VAL B 1 58 ? 4.395 -42.938 -11.875 1 98.56 58 VAL B C 1
ATOM 4007 O O . VAL B 1 58 ? 4.805 -42.781 -13.031 1 98.56 58 VAL B O 1
ATOM 4010 N N . GLU B 1 59 ? 4.148 -44.094 -11.383 1 98.38 59 GLU B N 1
ATOM 4011 C CA . GLU B 1 59 ? 4.43 -45.312 -12.117 1 98.38 59 GLU B CA 1
ATOM 4012 C C . GLU B 1 59 ? 3.582 -45.406 -13.391 1 98.38 59 GLU B C 1
ATOM 4014 O O . GLU B 1 59 ? 4.043 -45.906 -14.414 1 98.38 59 GLU B O 1
ATOM 4019 N N . GLU B 1 60 ? 2.4 -44.875 -13.336 1 95.88 60 GLU B N 1
ATOM 4020 C CA . GLU B 1 60 ? 1.5 -44.875 -14.484 1 95.88 60 GLU B CA 1
ATOM 4021 C C . GLU B 1 60 ? 2.053 -44.031 -15.617 1 95.88 60 GLU B C 1
ATOM 4023 O O . GLU B 1 60 ? 1.704 -44.219 -16.781 1 95.88 60 GLU B O 1
ATOM 4028 N N . THR B 1 61 ? 2.879 -43.125 -15.32 1 97.44 61 THR B N 1
ATOM 4029 C CA . THR B 1 61 ? 3.482 -42.281 -16.344 1 97.44 61 THR B CA 1
ATOM 4030 C C . THR B 1 61 ? 4.578 -43.031 -17.094 1 97.44 61 THR B C 1
ATOM 4032 O O . THR B 1 61 ? 4.988 -42.625 -18.188 1 97.44 61 THR B O 1
ATOM 4035 N N . GLY B 1 62 ? 5.129 -44.031 -16.469 1 98.38 62 GLY B N 1
ATOM 4036 C CA . GLY B 1 62 ? 6.285 -44.719 -17 1 98.38 62 GLY B CA 1
ATOM 4037 C C . GLY B 1 62 ? 7.598 -44.25 -16.406 1 98.38 62 GLY B C 1
ATOM 4038 O O . GLY B 1 62 ? 8.656 -44.812 -16.703 1 98.38 62 GLY B O 1
ATOM 4039 N N . ALA B 1 63 ? 7.578 -43.344 -15.539 1 98.75 63 ALA B N 1
ATOM 4040 C CA . ALA B 1 63 ? 8.781 -42.844 -14.883 1 98.75 63 ALA B CA 1
ATOM 4041 C C . ALA B 1 63 ? 9.227 -43.75 -13.766 1 98.75 63 ALA B C 1
ATOM 4043 O O . ALA B 1 63 ? 8.414 -44.5 -13.203 1 98.75 63 ALA B O 1
ATOM 4044 N N . GLU B 1 64 ? 10.5 -43.719 -13.516 1 98.69 64 GLU B N 1
ATOM 4045 C CA . GLU B 1 64 ? 11.008 -44.344 -12.305 1 98.69 64 GLU B CA 1
ATOM 4046 C C . GLU B 1 64 ? 10.586 -43.594 -11.055 1 98.69 64 GLU B C 1
ATOM 4048 O O . GLU B 1 64 ? 10.781 -42.375 -10.969 1 98.69 64 GLU B O 1
ATOM 4053 N N . TYR B 1 65 ? 9.938 -44.344 -10.125 1 98.69 65 TYR B N 1
ATOM 4054 C CA . TYR B 1 65 ? 9.477 -43.75 -8.875 1 98.69 65 TYR B CA 1
ATOM 4055 C C . TYR B 1 65 ? 10.602 -43.719 -7.844 1 98.69 65 TYR B C 1
ATOM 4057 O O . TYR B 1 65 ? 11.234 -44.75 -7.582 1 98.69 65 TYR B O 1
ATOM 4065 N N . LEU B 1 66 ? 10.898 -42.594 -7.301 1 98.62 66 LEU B N 1
ATOM 4066 C CA . LEU B 1 66 ? 11.812 -42.406 -6.18 1 98.62 66 LEU B CA 1
ATOM 4067 C C . LEU B 1 66 ? 11.078 -41.906 -4.949 1 98.62 66 LEU B C 1
ATOM 4069 O O . LEU B 1 66 ? 10.625 -40.75 -4.934 1 98.62 66 LEU B O 1
ATOM 4073 N N . ARG B 1 67 ? 11.023 -42.625 -3.889 1 98.12 67 ARG B N 1
ATOM 4074 C CA . ARG B 1 67 ? 10.266 -42.281 -2.695 1 98.12 67 ARG B CA 1
ATOM 4075 C C . ARG B 1 67 ? 10.992 -41.219 -1.881 1 98.12 67 ARG B C 1
ATOM 4077 O O . ARG B 1 67 ? 12.203 -41.312 -1.663 1 98.12 67 ARG B O 1
ATOM 4084 N N . VAL B 1 68 ? 10.266 -40.25 -1.468 1 97.19 68 VAL B N 1
ATOM 4085 C CA . VAL B 1 68 ? 10.766 -39.281 -0.508 1 97.19 68 VAL B CA 1
ATOM 4086 C C . VAL B 1 68 ? 9.75 -39.094 0.623 1 97.19 68 VAL B C 1
ATOM 4088 O O . VAL B 1 68 ? 8.578 -39.438 0.471 1 97.19 68 VAL B O 1
ATOM 4091 N N . ASP B 1 69 ? 10.156 -38.594 1.716 1 93.94 69 ASP B N 1
ATOM 4092 C CA . ASP B 1 69 ? 9.266 -38.344 2.848 1 93.94 69 ASP B CA 1
ATOM 4093 C C . ASP B 1 69 ? 8.289 -37.219 2.545 1 93.94 69 ASP B C 1
ATOM 4095 O O . ASP B 1 69 ? 8.648 -36.219 1.891 1 93.94 69 ASP B O 1
ATOM 4099 N N . ASN B 1 70 ? 7.137 -37.406 3.018 1 94.25 70 ASN B N 1
ATOM 4100 C CA . ASN B 1 70 ? 6.133 -36.375 2.896 1 94.25 70 ASN B CA 1
ATOM 4101 C C . ASN B 1 70 ? 6.344 -35.281 3.938 1 94.25 70 ASN B C 1
ATOM 4103 O O . ASN B 1 70 ? 6.254 -35.531 5.141 1 94.25 70 ASN B O 1
ATOM 4107 N N . PRO B 1 71 ? 6.621 -34.094 3.488 1 92 71 PRO B N 1
ATOM 4108 C CA . PRO B 1 71 ? 6.836 -33.031 4.465 1 92 71 PRO B CA 1
ATOM 4109 C C . PRO B 1 71 ? 5.547 -32.594 5.16 1 92 71 PRO B C 1
ATOM 4111 O O . PRO B 1 71 ? 5.598 -31.922 6.188 1 92 71 PRO B O 1
ATOM 4114 N N . LEU B 1 72 ? 4.387 -32.938 4.645 1 92.75 72 LEU B N 1
ATOM 4115 C CA . LEU B 1 72 ? 3.105 -32.531 5.199 1 92.75 72 LEU B CA 1
ATOM 4116 C C . LEU B 1 72 ? 2.672 -33.438 6.328 1 92.75 72 LEU B C 1
ATOM 4118 O O . LEU B 1 72 ? 1.695 -34.188 6.188 1 92.75 72 LEU B O 1
ATOM 4122 N N . THR B 1 73 ? 3.348 -33.25 7.438 1 91.12 73 THR B N 1
ATOM 4123 C CA . THR B 1 73 ? 3.041 -34.062 8.625 1 91.12 73 THR B CA 1
ATOM 4124 C C . THR B 1 73 ? 1.827 -33.469 9.352 1 91.12 73 THR B C 1
ATOM 4126 O O . THR B 1 73 ? 1.3 -32.438 8.969 1 91.12 73 THR B O 1
ATOM 4129 N N . GLY B 1 74 ? 1.401 -34.188 10.32 1 90.44 74 GLY B N 1
ATOM 4130 C CA . GLY B 1 74 ? 0.316 -33.688 11.148 1 90.44 74 GLY B CA 1
ATOM 4131 C C . GLY B 1 74 ? 0.609 -32.344 11.781 1 90.44 74 GLY B C 1
ATOM 4132 O O . GLY B 1 74 ? -0.27 -31.484 11.852 1 90.44 74 GLY B O 1
ATOM 4133 N N . GLU B 1 75 ? 1.816 -32.188 12.172 1 91.56 75 GLU B N 1
ATOM 4134 C CA . GLU B 1 75 ? 2.23 -30.938 12.797 1 91.56 75 GLU B CA 1
ATOM 4135 C C . GLU B 1 75 ? 2.164 -29.781 11.805 1 91.56 75 GLU B C 1
ATOM 4137 O O . GLU B 1 75 ? 1.734 -28.688 12.156 1 91.56 75 GLU B O 1
ATOM 4142 N N . VAL B 1 76 ? 2.605 -30.047 10.641 1 91.75 76 VAL B N 1
ATOM 4143 C CA . VAL B 1 76 ? 2.584 -29.031 9.594 1 91.75 76 VAL B CA 1
ATOM 4144 C C . VAL B 1 76 ? 1.141 -28.656 9.266 1 91.75 76 VAL B C 1
ATOM 4146 O O . VAL B 1 76 ? 0.816 -27.469 9.125 1 91.75 76 VAL B O 1
ATOM 4149 N N . MET B 1 77 ? 0.318 -29.609 9.227 1 90.81 77 MET B N 1
ATOM 4150 C CA . MET B 1 77 ? -1.088 -29.375 8.914 1 90.81 77 MET B CA 1
ATOM 4151 C C . MET B 1 77 ? -1.776 -28.625 10.047 1 90.81 77 MET B C 1
ATOM 4153 O O . MET B 1 77 ? -2.676 -27.812 9.805 1 90.81 77 MET B O 1
ATOM 4157 N N . GLN B 1 78 ? -1.322 -28.906 11.242 1 92.12 78 GLN B N 1
ATOM 4158 C CA . GLN B 1 78 ? -1.845 -28.156 12.375 1 92.12 78 GLN B CA 1
ATOM 4159 C C . GLN B 1 78 ? -1.46 -26.672 12.289 1 92.12 78 GLN B C 1
ATOM 4161 O O . GLN B 1 78 ? -2.291 -25.797 12.531 1 92.12 78 GLN B O 1
ATOM 4166 N N . SER B 1 79 ? -0.249 -26.422 11.977 1 91.88 79 SER B N 1
ATOM 4167 C CA . SER B 1 79 ? 0.205 -25.047 11.797 1 91.88 79 SER B CA 1
ATOM 4168 C C . SER B 1 79 ? -0.57 -24.344 10.68 1 91.88 79 SER B C 1
ATOM 4170 O O . SER B 1 79 ? -0.901 -23.172 10.797 1 91.88 79 SER B O 1
ATOM 4172 N N . PHE B 1 80 ? -0.824 -25.062 9.68 1 91.06 80 PHE B N 1
ATOM 4173 C CA . PHE B 1 80 ? -1.606 -24.531 8.562 1 91.06 80 PHE B CA 1
ATOM 4174 C C . PHE B 1 80 ? -3.012 -24.156 9.023 1 91.06 80 PHE B C 1
ATOM 4176 O O . PHE B 1 80 ? -3.52 -23.094 8.664 1 91.06 80 PHE B O 1
ATOM 4183 N N . ARG B 1 81 ? -3.59 -24.984 9.781 1 89.62 81 ARG B N 1
ATOM 4184 C CA . ARG B 1 81 ? -4.934 -24.734 10.289 1 89.62 81 ARG B CA 1
ATOM 4185 C C . ARG B 1 81 ? -4.953 -23.531 11.227 1 89.62 81 ARG B C 1
ATOM 4187 O O . ARG B 1 81 ? -5.902 -22.734 11.211 1 89.62 81 ARG B O 1
ATOM 4194 N N . GLU B 1 82 ? -3.928 -23.453 12.008 1 91.31 82 GLU B N 1
ATOM 4195 C CA . GLU B 1 82 ? -3.82 -22.297 12.898 1 91.31 82 GLU B CA 1
ATOM 4196 C C . GLU B 1 82 ? -3.744 -21 12.102 1 91.31 82 GLU B C 1
ATOM 4198 O O . GLU B 1 82 ? -4.379 -20.016 12.469 1 91.31 82 GLU B O 1
ATOM 4203 N N . ALA B 1 83 ? -3.014 -21.031 11.062 1 89.19 83 ALA B N 1
ATOM 4204 C CA . ALA B 1 83 ? -2.932 -19.859 10.195 1 89.19 83 ALA B CA 1
ATOM 4205 C C . ALA B 1 83 ? -4.277 -19.578 9.531 1 89.19 83 ALA B C 1
ATOM 4207 O O . ALA B 1 83 ? -4.66 -18.406 9.375 1 89.19 83 ALA B O 1
ATOM 4208 N N . THR B 1 84 ? -4.992 -20.609 9.172 1 84.94 84 THR B N 1
ATOM 4209 C CA . THR B 1 84 ? -6.285 -20.484 8.508 1 84.94 84 THR B CA 1
ATOM 4210 C C . THR B 1 84 ? -7.316 -19.859 9.438 1 84.94 84 THR B C 1
ATOM 4212 O O . THR B 1 84 ? -8.297 -19.266 8.977 1 84.94 84 THR B O 1
ATOM 4215 N N . SER B 1 85 ? -7.035 -19.922 10.695 1 88.19 85 SER B N 1
ATOM 4216 C CA . SER B 1 85 ? -7.973 -19.391 11.688 1 88.19 85 SER B CA 1
ATOM 4217 C C . SER B 1 85 ? -7.793 -17.891 11.867 1 88.19 85 SER B C 1
ATOM 4219 O O . SER B 1 85 ? -8.641 -17.234 12.484 1 88.19 85 SER B O 1
ATOM 4221 N N . LEU B 1 86 ? -6.785 -17.375 11.266 1 86.12 86 LEU B N 1
ATOM 4222 C CA . LEU B 1 86 ? -6.602 -15.93 11.32 1 86.12 86 LEU B CA 1
ATOM 4223 C C . LEU B 1 86 ? -7.641 -15.219 10.453 1 86.12 86 LEU B C 1
ATOM 4225 O O . LEU B 1 86 ? -8.172 -15.805 9.508 1 86.12 86 LEU B O 1
ATOM 4229 N N . PRO B 1 87 ? -7.891 -13.938 10.836 1 80.88 87 PRO B N 1
ATOM 4230 C CA . PRO B 1 87 ? -8.773 -13.18 9.945 1 80.88 87 PRO B CA 1
ATOM 4231 C C . PRO B 1 87 ? -8.258 -13.117 8.508 1 80.88 87 PRO B C 1
ATOM 4233 O O . PRO B 1 87 ? -7.043 -13.07 8.289 1 80.88 87 PRO B O 1
ATOM 4236 N N . GLY B 1 88 ? -9.211 -13.172 7.645 1 77.75 88 GLY B N 1
ATOM 4237 C CA . GLY B 1 88 ? -8.852 -13.117 6.234 1 77.75 88 GLY B CA 1
ATOM 4238 C C . GLY B 1 88 ? -7.938 -11.961 5.895 1 77.75 88 GLY B C 1
ATOM 4239 O O . GLY B 1 88 ? -8.055 -10.875 6.477 1 77.75 88 GLY B O 1
ATOM 4240 N N . GLY B 1 89 ? -6.973 -12.281 4.93 1 83.62 89 GLY B N 1
ATOM 4241 C CA . GLY B 1 89 ? -6.059 -11.227 4.516 1 83.62 89 GLY B CA 1
ATOM 4242 C C . GLY B 1 89 ? -4.637 -11.711 4.316 1 83.62 89 GLY B C 1
ATOM 4243 O O . GLY B 1 89 ? -4.391 -12.922 4.246 1 83.62 89 GLY B O 1
ATOM 4244 N N . LEU B 1 90 ? -3.734 -10.789 4.293 1 91.06 90 LEU B N 1
ATOM 4245 C CA . LEU B 1 90 ? -2.355 -11.094 3.922 1 91.06 90 LEU B CA 1
ATOM 4246 C C . LEU B 1 90 ? -1.654 -11.875 5.023 1 91.06 90 LEU B C 1
ATOM 4248 O O . LEU B 1 90 ? -0.812 -12.734 4.742 1 91.06 90 LEU B O 1
ATOM 4252 N N . GLU B 1 91 ? -2.025 -11.625 6.266 1 91.88 91 GLU B N 1
ATOM 4253 C CA . GLU B 1 91 ? -1.383 -12.336 7.367 1 91.88 91 GLU B CA 1
ATOM 4254 C C . GLU B 1 91 ? -1.734 -13.82 7.348 1 91.88 91 GLU B C 1
ATOM 4256 O O . GLU B 1 91 ? -0.897 -14.664 7.668 1 91.88 91 GLU B O 1
ATOM 4261 N N . ARG B 1 92 ? -2.975 -14.102 7.059 1 91.69 92 ARG B N 1
ATOM 4262 C CA . ARG B 1 92 ? -3.396 -15.492 6.934 1 91.69 92 ARG B CA 1
ATOM 4263 C C . ARG B 1 92 ? -2.627 -16.203 5.82 1 91.69 92 ARG B C 1
ATOM 4265 O O . ARG B 1 92 ? -2.115 -17.312 6.016 1 91.69 92 ARG B O 1
ATOM 4272 N N . VAL B 1 93 ? -2.549 -15.562 4.75 1 92.62 93 VAL B N 1
ATOM 4273 C CA . VAL B 1 93 ? -1.842 -16.125 3.602 1 92.62 93 VAL B CA 1
ATOM 4274 C C . VAL B 1 93 ? -0.377 -16.359 3.963 1 92.62 93 VAL B C 1
ATOM 4276 O O . VAL B 1 93 ? 0.178 -17.422 3.67 1 92.62 93 VAL B O 1
ATOM 4279 N N . ALA B 1 94 ? 0.222 -15.383 4.578 1 94.56 94 ALA B N 1
ATOM 4280 C CA . ALA B 1 94 ? 1.617 -15.477 4.996 1 94.56 94 ALA B CA 1
ATOM 4281 C C . ALA B 1 94 ? 1.827 -16.672 5.926 1 94.56 94 ALA B C 1
ATOM 4283 O O . ALA B 1 94 ? 2.801 -17.422 5.785 1 94.56 94 ALA B O 1
ATOM 4284 N N . GLY B 1 95 ? 0.897 -16.812 6.883 1 94.25 95 GLY B N 1
ATOM 4285 C CA . GLY B 1 95 ? 0.992 -17.922 7.809 1 94.25 95 GLY B CA 1
ATOM 4286 C C . GLY B 1 95 ? 0.867 -19.281 7.133 1 94.25 95 GLY B C 1
ATOM 4287 O O . GLY B 1 95 ? 1.566 -20.219 7.496 1 94.25 95 GLY B O 1
ATOM 4288 N N . GLN B 1 96 ? 0.01 -19.359 6.188 1 93.25 96 GLN B N 1
ATOM 4289 C CA . GLN B 1 96 ? -0.192 -20.594 5.445 1 93.25 96 GLN B CA 1
ATOM 4290 C C . GLN B 1 96 ? 1.038 -20.938 4.613 1 93.25 96 GLN B C 1
ATOM 4292 O O . GLN B 1 96 ? 1.489 -22.094 4.617 1 93.25 96 GLN B O 1
ATOM 4297 N N . TYR B 1 97 ? 1.575 -19.953 3.959 1 94.31 97 TYR B N 1
ATOM 4298 C CA . TYR B 1 97 ? 2.768 -20.172 3.146 1 94.31 97 TYR B CA 1
ATOM 4299 C C . TYR B 1 97 ? 3.955 -20.578 4.016 1 94.31 97 TYR B C 1
ATOM 4301 O O . TYR B 1 97 ? 4.727 -21.469 3.656 1 94.31 97 TYR B O 1
ATOM 4309 N N . LYS B 1 98 ? 4.074 -19.875 5.121 1 96.25 98 LYS B N 1
ATOM 4310 C CA . LYS B 1 98 ? 5.137 -20.203 6.066 1 96.25 98 LYS B CA 1
ATOM 4311 C C . LYS B 1 98 ? 5.062 -21.672 6.496 1 96.25 98 LYS B C 1
ATOM 4313 O O . LYS B 1 98 ? 6.062 -22.391 6.449 1 96.25 98 LYS B O 1
ATOM 4318 N N . ALA B 1 99 ? 3.912 -22.094 6.812 1 94.31 99 ALA B N 1
ATOM 4319 C CA . ALA B 1 99 ? 3.719 -23.422 7.395 1 94.31 99 ALA B CA 1
ATOM 4320 C C . ALA B 1 99 ? 3.982 -24.516 6.363 1 94.31 99 ALA B C 1
ATOM 4322 O O . ALA B 1 99 ? 4.668 -25.5 6.656 1 94.31 99 ALA B O 1
ATOM 4323 N N . VAL B 1 100 ? 3.543 -24.281 5.148 1 91.88 100 VAL B N 1
ATOM 4324 C CA . VAL B 1 100 ? 3.488 -25.422 4.223 1 91.88 100 VAL B CA 1
ATOM 4325 C C . VAL B 1 100 ? 4.672 -25.359 3.262 1 91.88 100 VAL B C 1
ATOM 4327 O O . VAL B 1 100 ? 5.211 -26.391 2.861 1 91.88 100 VAL B O 1
ATOM 4330 N N . PHE B 1 101 ? 5.137 -24.172 2.943 1 94.12 101 PHE B N 1
ATOM 4331 C CA . PHE B 1 101 ? 6.16 -24.078 1.909 1 94.12 101 PHE B CA 1
ATOM 4332 C C . PHE B 1 101 ? 7.527 -23.797 2.525 1 94.12 101 PHE B C 1
ATOM 4334 O O . PHE B 1 101 ? 8.531 -24.391 2.123 1 94.12 101 PHE B O 1
ATOM 4341 N N . LEU B 1 102 ? 7.559 -22.938 3.498 1 95.31 102 LEU B N 1
ATOM 4342 C CA . LEU B 1 102 ? 8.852 -22.375 3.873 1 95.31 102 LEU B CA 1
ATOM 4343 C C . LEU B 1 102 ? 9.477 -23.156 5.02 1 95.31 102 LEU B C 1
ATOM 4345 O O . LEU B 1 102 ? 10.664 -23.5 4.977 1 95.31 102 LEU B O 1
ATOM 4349 N N . ASP B 1 103 ? 8.664 -23.5 5.961 1 93.5 103 ASP B N 1
ATOM 4350 C CA . ASP B 1 103 ? 9.195 -24.219 7.121 1 93.5 103 ASP B CA 1
ATOM 4351 C C . ASP B 1 103 ? 9.719 -25.594 6.727 1 93.5 103 ASP B C 1
ATOM 4353 O O . ASP B 1 103 ? 10.625 -26.125 7.367 1 93.5 103 ASP B O 1
ATOM 4357 N N . MET B 1 104 ? 9.25 -26.141 5.629 1 94.38 104 MET B N 1
ATOM 4358 C CA . MET B 1 104 ? 9.633 -27.484 5.211 1 94.38 104 MET B CA 1
ATOM 4359 C C . MET B 1 104 ? 10.625 -27.438 4.055 1 94.38 104 MET B C 1
ATOM 4361 O O . MET B 1 104 ? 11.016 -28.484 3.529 1 94.38 104 MET B O 1
ATOM 4365 N N . LEU B 1 105 ? 11.039 -26.266 3.723 1 97.25 105 LEU B N 1
ATOM 4366 C CA . LEU B 1 105 ? 11.977 -26.125 2.611 1 97.25 105 LEU B CA 1
ATOM 4367 C C . LEU B 1 105 ? 13.273 -26.875 2.887 1 97.25 105 LEU B C 1
ATOM 4369 O O . LEU B 1 105 ? 13.805 -27.547 1.996 1 97.25 105 LEU B O 1
ATOM 4373 N N . PRO B 1 106 ? 13.828 -26.875 4.129 1 97.06 106 PRO B N 1
ATOM 4374 C CA . PRO B 1 106 ? 15.07 -27.609 4.387 1 97.06 106 PRO B CA 1
ATOM 4375 C C . PRO B 1 106 ? 14.938 -29.109 4.148 1 97.06 106 PRO B C 1
ATOM 4377 O O . PRO B 1 106 ? 15.82 -29.734 3.541 1 97.06 106 PRO B O 1
ATOM 4380 N N . MET B 1 107 ? 13.828 -29.625 4.582 1 96.31 107 MET B N 1
ATOM 4381 C CA . MET B 1 107 ? 13.602 -31.062 4.395 1 96.31 107 MET B CA 1
ATOM 4382 C C . MET B 1 107 ? 13.492 -31.406 2.914 1 96.31 107 MET B C 1
ATOM 4384 O O . MET B 1 107 ? 14.086 -32.375 2.453 1 96.31 107 MET B O 1
ATOM 4388 N N . ARG B 1 108 ? 12.773 -30.656 2.191 1 97.75 108 ARG B N 1
ATOM 4389 C CA . ARG B 1 108 ? 12.586 -30.922 0.768 1 97.75 108 ARG B CA 1
ATOM 4390 C C . ARG B 1 108 ? 13.891 -30.75 0.003 1 97.75 108 ARG B C 1
ATOM 4392 O O . ARG B 1 108 ? 14.188 -31.516 -0.917 1 97.75 108 ARG B O 1
ATOM 4399 N N . THR B 1 109 ? 14.648 -29.766 0.395 1 98.25 109 THR B N 1
ATOM 4400 C CA . THR B 1 109 ? 15.938 -29.516 -0.245 1 98.25 109 THR B CA 1
ATOM 4401 C C . THR B 1 109 ? 16.891 -30.688 -0.019 1 98.25 109 THR B C 1
ATOM 4403 O O . THR B 1 109 ? 17.578 -31.125 -0.945 1 98.25 109 THR B O 1
ATOM 4406 N N . GLN B 1 110 ? 16.906 -31.203 1.159 1 97.75 110 GLN B N 1
ATOM 4407 C CA . GLN B 1 110 ? 17.75 -32.344 1.461 1 97.75 110 GLN B CA 1
ATOM 4408 C C . GLN B 1 110 ? 17.359 -33.562 0.625 1 97.75 110 GLN B C 1
ATOM 4410 O O . GLN B 1 110 ? 18.219 -34.281 0.119 1 97.75 110 GLN B O 1
ATOM 4415 N N . SER B 1 111 ? 16.078 -33.75 0.527 1 97.88 111 SER B N 1
ATOM 4416 C CA . SER B 1 111 ? 15.602 -34.844 -0.292 1 97.88 111 SER B CA 1
ATOM 4417 C C . SER B 1 111 ? 16.078 -34.719 -1.736 1 97.88 111 SER B C 1
ATOM 4419 O O . SER B 1 111 ? 16.469 -35.719 -2.361 1 97.88 111 SER B O 1
ATOM 4421 N N . THR B 1 112 ? 15.992 -33.562 -2.246 1 98.25 112 THR B N 1
ATOM 4422 C CA . THR B 1 112 ? 16.438 -33.281 -3.609 1 98.25 112 THR B CA 1
ATOM 4423 C C . THR B 1 112 ? 17.938 -33.531 -3.742 1 98.25 112 THR B C 1
ATOM 4425 O O . THR B 1 112 ? 18.391 -34.156 -4.703 1 98.25 112 THR B O 1
ATOM 4428 N N . GLU B 1 113 ? 18.656 -33.031 -2.807 1 98.31 113 GLU B N 1
ATOM 4429 C CA . GLU B 1 113 ? 20.109 -33.25 -2.822 1 98.31 113 GLU B CA 1
ATOM 4430 C C . GLU B 1 113 ? 20.453 -34.719 -2.797 1 98.31 113 GLU B C 1
ATOM 4432 O O . GLU B 1 113 ? 21.312 -35.188 -3.562 1 98.31 113 GLU B O 1
ATOM 4437 N N . ASP B 1 114 ? 19.797 -35.438 -1.93 1 98.25 114 ASP B N 1
ATOM 4438 C CA . ASP B 1 114 ? 20.047 -36.875 -1.824 1 98.25 114 ASP B CA 1
ATOM 4439 C C . ASP B 1 114 ? 19.75 -37.594 -3.148 1 98.25 114 ASP B C 1
ATOM 4441 O O . ASP B 1 114 ? 20.516 -38.469 -3.566 1 98.25 114 ASP B O 1
ATOM 4445 N N . ALA B 1 115 ? 18.688 -37.219 -3.764 1 98.38 115 ALA B N 1
ATOM 4446 C CA . ALA B 1 115 ? 18.312 -37.812 -5.051 1 98.38 115 ALA B CA 1
ATOM 4447 C C . ALA B 1 115 ? 19.359 -37.5 -6.113 1 98.38 115 ALA B C 1
ATOM 4449 O O . ALA B 1 115 ? 19.75 -38.375 -6.883 1 98.38 115 ALA B O 1
ATOM 4450 N N . LEU B 1 116 ? 19.812 -36.281 -6.168 1 98.19 116 LEU B N 1
ATOM 4451 C CA . LEU B 1 116 ? 20.828 -35.875 -7.137 1 98.19 116 LEU B CA 1
ATOM 4452 C C . LEU B 1 116 ? 22.125 -36.656 -6.941 1 98.19 116 LEU B C 1
ATOM 4454 O O . LEU B 1 116 ? 22.703 -37.125 -7.906 1 98.19 116 LEU B O 1
ATOM 4458 N N . VAL B 1 117 ? 22.5 -36.781 -5.691 1 98.19 117 VAL B N 1
ATOM 4459 C CA . VAL B 1 117 ? 23.719 -37.5 -5.375 1 98.19 117 VAL B CA 1
ATOM 4460 C C . VAL B 1 117 ? 23.594 -38.969 -5.809 1 98.19 117 VAL B C 1
ATOM 4462 O O . VAL B 1 117 ? 24.5 -39.5 -6.449 1 98.19 117 VAL B O 1
ATOM 4465 N N . MET B 1 118 ? 22.5 -39.5 -5.473 1 98.12 118 MET B N 1
ATOM 4466 C CA . MET B 1 118 ? 22.25 -40.906 -5.809 1 98.12 118 MET B CA 1
ATOM 4467 C C . MET B 1 118 ? 22.281 -41.125 -7.316 1 98.12 118 MET B C 1
ATOM 4469 O O . MET B 1 118 ? 22.938 -42.031 -7.809 1 98.12 118 MET B O 1
ATOM 4473 N N . LEU B 1 119 ? 21.594 -40.312 -8.062 1 97.69 119 LEU B N 1
ATOM 4474 C CA . LEU B 1 119 ? 21.469 -40.469 -9.508 1 97.69 119 LEU B CA 1
ATOM 4475 C C . LEU B 1 119 ? 22.797 -40.188 -10.203 1 97.69 119 LEU B C 1
ATOM 4477 O O . LEU B 1 119 ? 23.125 -40.812 -11.211 1 97.69 119 LEU B O 1
ATOM 4481 N N . GLN B 1 120 ? 23.516 -39.219 -9.664 1 96.25 120 GLN B N 1
ATOM 4482 C CA . GLN B 1 120 ? 24.844 -38.938 -10.203 1 96.25 120 GLN B CA 1
ATOM 4483 C C . GLN B 1 120 ? 25.797 -40.094 -9.992 1 96.25 120 GLN B C 1
ATOM 4485 O O . GLN B 1 120 ? 26.625 -40.406 -10.859 1 96.25 120 GLN B O 1
ATOM 4490 N N . ALA B 1 121 ? 25.688 -40.719 -8.875 1 96.88 121 ALA B N 1
ATOM 4491 C CA . ALA B 1 121 ? 26.531 -41.875 -8.578 1 96.88 121 ALA B CA 1
ATOM 4492 C C . ALA B 1 121 ? 26.188 -43.062 -9.477 1 96.88 121 ALA B C 1
ATOM 4494 O O . ALA B 1 121 ? 27.062 -43.844 -9.859 1 96.88 121 ALA B O 1
ATOM 4495 N N . ARG B 1 122 ? 24.969 -43.156 -9.852 1 96.06 122 ARG B N 1
ATOM 4496 C CA . ARG B 1 122 ? 24.484 -44.219 -10.711 1 96.06 122 ARG B CA 1
ATOM 4497 C C . ARG B 1 122 ? 25.125 -44.125 -12.094 1 96.06 122 ARG B C 1
ATOM 4499 O O . ARG B 1 122 ? 25.484 -45.156 -12.688 1 96.06 122 ARG B O 1
ATOM 4506 N N . ASP B 1 123 ? 25.297 -42.938 -12.641 1 94.81 123 ASP B N 1
ATOM 4507 C CA . ASP B 1 123 ? 25.938 -42.688 -13.938 1 94.81 123 ASP B CA 1
ATOM 4508 C C . ASP B 1 123 ? 26.594 -41.312 -13.969 1 94.81 123 ASP B C 1
ATOM 4510 O O . ASP B 1 123 ? 26.016 -40.344 -14.445 1 94.81 123 ASP B O 1
ATOM 4514 N N . PRO B 1 124 ? 27.828 -41.312 -13.641 1 92.69 124 PRO B N 1
ATOM 4515 C CA . PRO B 1 124 ? 28.516 -40.031 -13.484 1 92.69 124 PRO B CA 1
ATOM 4516 C C . PRO B 1 124 ? 28.656 -39.25 -14.797 1 92.69 124 PRO B C 1
ATOM 4518 O O . PRO B 1 124 ? 28.906 -38.062 -14.789 1 92.69 124 PRO B O 1
ATOM 4521 N N . SER B 1 125 ? 28.547 -39.969 -15.844 1 91.31 125 SER B N 1
ATOM 4522 C CA . SER B 1 125 ? 28.766 -39.312 -17.141 1 91.31 125 SER B CA 1
ATOM 4523 C C . SER B 1 125 ? 27.453 -38.75 -17.703 1 91.31 125 SER B C 1
ATOM 4525 O O . SER B 1 125 ? 27.484 -37.938 -18.641 1 91.31 125 SER B O 1
ATOM 4527 N N . ARG B 1 126 ? 26.391 -39.156 -17.094 1 93.62 126 ARG B N 1
ATOM 4528 C CA . ARG B 1 126 ? 25.078 -38.781 -17.625 1 93.62 126 ARG B CA 1
ATOM 4529 C C . ARG B 1 126 ? 24.641 -37.406 -17.109 1 93.62 126 ARG B C 1
ATOM 4531 O O . ARG B 1 126 ? 24.703 -37.156 -15.906 1 93.62 126 ARG B O 1
ATOM 4538 N N . GLN B 1 127 ? 24.172 -36.562 -18 1 95.62 127 GLN B N 1
ATOM 4539 C CA . GLN B 1 127 ? 23.609 -35.281 -17.609 1 95.62 127 GLN B CA 1
ATOM 4540 C C . GLN B 1 127 ? 22.266 -35.438 -16.922 1 95.62 127 GLN B C 1
ATOM 4542 O O . GLN B 1 127 ? 21.438 -36.25 -17.359 1 95.62 127 GLN B O 1
ATOM 4547 N N . ILE B 1 128 ? 22.078 -34.688 -15.836 1 97.44 128 ILE B N 1
ATOM 4548 C CA . ILE B 1 128 ? 20.797 -34.656 -15.156 1 97.44 128 ILE B CA 1
ATOM 4549 C C . ILE B 1 128 ? 20.172 -33.25 -15.359 1 97.44 128 ILE B C 1
ATOM 4551 O O . ILE B 1 128 ? 20.828 -32.25 -15.133 1 97.44 128 ILE B O 1
ATOM 4555 N N . ILE B 1 129 ? 18.984 -33.156 -15.875 1 98.44 129 ILE B N 1
ATOM 4556 C CA . ILE B 1 129 ? 18.188 -31.938 -15.906 1 98.44 129 ILE B CA 1
ATOM 4557 C C . ILE B 1 129 ? 17.094 -32 -14.836 1 98.44 129 ILE B C 1
ATOM 4559 O O . ILE B 1 129 ? 16.297 -32.938 -14.82 1 98.44 129 ILE B O 1
ATOM 4563 N N . PHE B 1 130 ? 17.125 -31.078 -13.969 1 98.44 130 PHE B N 1
ATOM 4564 C CA . PHE B 1 130 ? 16.203 -31.047 -12.836 1 98.44 130 PHE B CA 1
ATOM 4565 C C . PHE B 1 130 ? 14.984 -30.188 -13.148 1 98.44 130 PHE B C 1
ATOM 4567 O O . PHE B 1 130 ? 15.125 -29.062 -13.625 1 98.44 130 PHE B O 1
ATOM 4574 N N . MET B 1 131 ? 13.805 -30.719 -12.844 1 98.69 131 MET B N 1
ATOM 4575 C CA . MET B 1 131 ? 12.547 -30.031 -13.109 1 98.69 131 MET B CA 1
ATOM 4576 C C . MET B 1 131 ? 11.633 -30.078 -11.891 1 98.69 131 MET B C 1
ATOM 4578 O O . MET B 1 131 ? 11.367 -31.141 -11.344 1 98.69 131 MET B O 1
ATOM 4582 N N . GLU B 1 132 ? 11.125 -28.984 -11.469 1 98.69 132 GLU B N 1
ATOM 4583 C CA . GLU B 1 132 ? 10.203 -28.922 -10.336 1 98.69 132 GLU B CA 1
ATOM 4584 C C . GLU B 1 132 ? 9.219 -27.781 -10.469 1 98.69 132 GLU B C 1
ATOM 4586 O O . GLU B 1 132 ? 9.414 -26.875 -11.289 1 98.69 132 GLU B O 1
ATOM 4591 N N . ASP B 1 133 ? 8.055 -27.828 -9.805 1 98.06 133 ASP B N 1
ATOM 4592 C CA . ASP B 1 133 ? 7.234 -26.625 -9.75 1 98.06 133 ASP B CA 1
ATOM 4593 C C . ASP B 1 133 ? 7.902 -25.547 -8.891 1 98.06 133 ASP B C 1
ATOM 4595 O O . ASP B 1 133 ? 8.578 -25.859 -7.91 1 98.06 133 ASP B O 1
ATOM 4599 N N . VAL B 1 134 ? 7.723 -24.344 -9.141 1 97.94 134 VAL B N 1
ATOM 4600 C CA . VAL B 1 134 ? 8.492 -23.234 -8.602 1 97.94 134 VAL B CA 1
ATOM 4601 C C . VAL B 1 134 ? 8.258 -23.125 -7.094 1 97.94 134 VAL B C 1
ATOM 4603 O O . VAL B 1 134 ? 9.125 -22.656 -6.355 1 97.94 134 VAL B O 1
ATOM 4606 N N . PHE B 1 135 ? 7.148 -23.672 -6.543 1 96.88 135 PHE B N 1
ATOM 4607 C CA . PHE B 1 135 ? 6.828 -23.531 -5.125 1 96.88 135 PHE B CA 1
ATOM 4608 C C . PHE B 1 135 ? 7.488 -24.641 -4.312 1 96.88 135 PHE B C 1
ATOM 4610 O O . PHE B 1 135 ? 7.578 -24.547 -3.086 1 96.88 135 PHE B O 1
ATOM 4617 N N . ASN B 1 136 ? 7.887 -25.703 -5.02 1 97.94 136 ASN B N 1
ATOM 4618 C CA . ASN B 1 136 ? 8.742 -26.672 -4.34 1 97.94 136 ASN B CA 1
ATOM 4619 C C . ASN B 1 136 ? 10.117 -26.094 -4.035 1 97.94 136 ASN B C 1
ATOM 4621 O O . ASN B 1 136 ? 10.688 -26.359 -2.973 1 97.94 136 ASN B O 1
ATOM 4625 N N . SER B 1 137 ? 10.695 -25.344 -4.824 1 97.69 137 SER B N 1
ATOM 4626 C CA . SER B 1 137 ? 11.781 -24.375 -4.727 1 97.69 137 SER B CA 1
ATOM 4627 C C . SER B 1 137 ? 13.023 -25 -4.098 1 97.69 137 SER B C 1
ATOM 4629 O O . SER B 1 137 ? 13.734 -24.344 -3.334 1 97.69 137 SER B O 1
ATOM 4631 N N . THR B 1 138 ? 13.336 -26.219 -4.406 1 98.12 138 THR B N 1
ATOM 4632 C CA . THR B 1 138 ? 14.414 -26.922 -3.715 1 98.12 138 THR B CA 1
ATOM 4633 C C . THR B 1 138 ? 15.766 -26.594 -4.355 1 98.12 138 THR B C 1
ATOM 4635 O O . THR B 1 138 ? 16.812 -26.859 -3.768 1 98.12 138 THR B O 1
ATOM 4638 N N . LEU B 1 139 ? 15.789 -26.031 -5.531 1 97.62 139 LEU B N 1
ATOM 4639 C CA . LEU B 1 139 ? 17.047 -25.625 -6.148 1 97.62 139 LEU B CA 1
ATOM 4640 C C . LEU B 1 139 ? 17.453 -24.234 -5.66 1 97.62 139 LEU B C 1
ATOM 4642 O O . LEU B 1 139 ? 18.609 -23.844 -5.797 1 97.62 139 LEU B O 1
ATOM 4646 N N . LEU B 1 140 ? 16.5 -23.484 -5.121 1 98 140 LEU B N 1
ATOM 4647 C CA . LEU B 1 140 ? 16.688 -22.078 -4.742 1 98 140 LEU B CA 1
ATOM 4648 C C . LEU B 1 140 ? 17.875 -21.922 -3.801 1 98 140 LEU B C 1
ATOM 4650 O O . LEU B 1 140 ? 18.719 -21.062 -4.012 1 98 140 LEU B O 1
ATOM 4654 N N . PRO B 1 141 ? 18.016 -22.797 -2.779 1 98.25 141 PRO B N 1
ATOM 4655 C CA . PRO B 1 141 ? 19.125 -22.594 -1.857 1 98.25 141 PRO B CA 1
ATOM 4656 C C . PRO B 1 141 ? 20.484 -22.688 -2.551 1 98.25 141 PRO B C 1
ATOM 4658 O O . PRO B 1 141 ? 21.406 -21.938 -2.205 1 98.25 141 PRO B O 1
ATOM 4661 N N . PHE B 1 142 ? 20.609 -23.531 -3.539 1 97.88 142 PHE B N 1
ATOM 4662 C CA . PHE B 1 142 ? 21.875 -23.688 -4.23 1 97.88 142 PHE B CA 1
ATOM 4663 C C . PHE B 1 142 ? 22.234 -22.438 -5.023 1 97.88 142 PHE B C 1
ATOM 4665 O O . PHE B 1 142 ? 23.406 -22.078 -5.129 1 97.88 142 PHE B O 1
ATOM 4672 N N . LYS B 1 143 ? 21.25 -21.766 -5.543 1 96.88 143 LYS B N 1
ATOM 4673 C CA . LYS B 1 143 ? 21.469 -20.5 -6.227 1 96.88 143 LYS B CA 1
ATOM 4674 C C . LYS B 1 143 ? 22.031 -19.453 -5.27 1 96.88 143 LYS B C 1
ATOM 4676 O O . LYS B 1 143 ? 22.766 -18.547 -5.684 1 96.88 143 LYS B O 1
ATOM 4681 N N . TYR B 1 144 ? 21.703 -19.609 -4.004 1 97.56 144 TYR B N 1
ATOM 4682 C CA . TYR B 1 144 ? 22.094 -18.578 -3.041 1 97.56 144 TYR B CA 1
ATOM 4683 C C . TYR B 1 144 ? 23.219 -19.062 -2.143 1 97.56 144 TYR B C 1
ATOM 4685 O O . TYR B 1 144 ? 23.344 -18.641 -0.993 1 97.56 144 TYR B O 1
ATOM 4693 N N . GLY B 1 145 ? 23.969 -20 -2.594 1 97.38 145 GLY B N 1
ATOM 4694 C CA . GLY B 1 145 ? 25.266 -20.25 -1.992 1 97.38 145 GLY B CA 1
ATOM 4695 C C . GLY B 1 145 ? 25.297 -21.531 -1.168 1 97.38 145 GLY B C 1
ATOM 4696 O O . GLY B 1 145 ? 26.281 -21.812 -0.48 1 97.38 145 GLY B O 1
ATOM 4697 N N . ARG B 1 146 ? 24.266 -22.344 -1.197 1 98.06 146 ARG B N 1
ATOM 4698 C CA . ARG B 1 146 ? 24.375 -23.672 -0.615 1 98.06 146 ARG B CA 1
ATOM 4699 C C . ARG B 1 146 ? 25.422 -24.5 -1.353 1 98.06 146 ARG B C 1
ATOM 4701 O O . ARG B 1 146 ? 25.516 -24.453 -2.58 1 98.06 146 ARG B O 1
ATOM 4708 N N . PRO B 1 147 ? 26.234 -25.266 -0.646 1 97.38 147 PRO B N 1
ATOM 4709 C CA . PRO B 1 147 ? 27.203 -26.125 -1.336 1 97.38 147 PRO B CA 1
ATOM 4710 C C . PRO B 1 147 ? 26.531 -27.109 -2.301 1 97.38 147 PRO B C 1
ATOM 4712 O O . PRO B 1 147 ? 25.453 -27.641 -2.002 1 97.38 147 PRO B O 1
ATOM 4715 N N . LEU B 1 148 ? 27.172 -27.328 -3.367 1 97.5 148 LEU B N 1
ATOM 4716 C CA . LEU B 1 148 ? 26.656 -28.219 -4.387 1 97.5 148 LEU B CA 1
ATOM 4717 C C . LEU B 1 148 ? 26.578 -29.656 -3.863 1 97.5 148 LEU B C 1
ATOM 4719 O O . LEU B 1 148 ? 27.359 -30.047 -2.986 1 97.5 148 LEU B O 1
ATOM 4723 N N . PRO B 1 149 ? 25.609 -30.406 -4.398 1 97.06 149 PRO B N 1
ATOM 4724 C CA . PRO B 1 149 ? 25.594 -31.828 -4.055 1 97.06 149 PRO B CA 1
ATOM 4725 C C . PRO B 1 149 ? 26.891 -32.531 -4.422 1 97.06 149 PRO B C 1
ATOM 4727 O O . PRO B 1 149 ? 27.531 -32.188 -5.414 1 97.06 149 PRO B O 1
ATOM 4730 N N . GLU B 1 150 ? 27.172 -33.531 -3.625 1 96.06 150 GLU B N 1
ATOM 4731 C CA . GLU B 1 150 ? 28.359 -34.344 -3.918 1 96.06 150 GLU B CA 1
ATOM 4732 C C . GLU B 1 150 ? 28.328 -34.875 -5.344 1 96.06 150 GLU B C 1
ATOM 4734 O O . GLU B 1 150 ? 27.297 -35.375 -5.797 1 96.06 150 GLU B O 1
ATOM 4739 N N . GLY B 1 151 ? 29.422 -34.688 -6.055 1 94.06 151 GLY B N 1
ATOM 4740 C CA . GLY B 1 151 ? 29.531 -35.219 -7.406 1 94.06 151 GLY B CA 1
ATOM 4741 C C . GLY B 1 151 ? 29.219 -34.188 -8.477 1 94.06 151 GLY B C 1
ATOM 4742 O O . GLY B 1 151 ? 29.438 -34.438 -9.664 1 94.06 151 GLY B O 1
ATOM 4743 N N . PHE B 1 152 ? 28.766 -33.062 -8.023 1 95.31 152 PHE B N 1
ATOM 4744 C CA . PHE B 1 152 ? 28.438 -32 -8.977 1 95.31 152 PHE B CA 1
ATOM 4745 C C . PHE B 1 152 ? 29.469 -30.875 -8.922 1 95.31 152 PHE B C 1
ATOM 4747 O O . PHE B 1 152 ? 29.859 -30.438 -7.84 1 95.31 152 PHE B O 1
ATOM 4754 N N . SER B 1 153 ? 29.891 -30.406 -10.047 1 93.69 153 SER B N 1
ATOM 4755 C CA . SER B 1 153 ? 30.797 -29.266 -10.141 1 93.69 153 SER B CA 1
ATOM 4756 C C . SER B 1 153 ? 30.031 -27.969 -10.438 1 93.69 153 SER B C 1
ATOM 4758 O O . SER B 1 153 ? 30.578 -26.875 -10.25 1 93.69 153 SER B O 1
ATOM 4760 N N . SER B 1 154 ? 28.875 -28.156 -10.898 1 93.75 154 SER B N 1
ATOM 4761 C CA . SER B 1 154 ? 27.938 -27.047 -11.133 1 93.75 154 SER B CA 1
ATOM 4762 C C . SER B 1 154 ? 26.5 -27.5 -10.922 1 93.75 154 SER B C 1
ATOM 4764 O O . SER B 1 154 ? 26.219 -28.688 -10.828 1 93.75 154 SER B O 1
ATOM 4766 N N . MET B 1 155 ? 25.688 -26.625 -10.773 1 93.44 155 MET B N 1
ATOM 4767 C CA . MET B 1 155 ? 24.266 -26.953 -10.625 1 93.44 155 MET B CA 1
ATOM 4768 C C . MET B 1 155 ? 23.734 -27.641 -11.875 1 93.44 155 MET B C 1
ATOM 4770 O O . MET B 1 155 ? 24.094 -27.25 -12.992 1 93.44 155 MET B O 1
ATOM 4774 N N . PRO B 1 156 ? 22.938 -28.641 -11.703 1 95.38 156 PRO B N 1
ATOM 4775 C CA . PRO B 1 156 ? 22.297 -29.203 -12.898 1 95.38 156 PRO B CA 1
ATOM 4776 C C . PRO B 1 156 ? 21.422 -28.188 -13.633 1 95.38 156 PRO B C 1
ATOM 4778 O O . PRO B 1 156 ? 20.844 -27.297 -13 1 95.38 156 PRO B O 1
ATOM 4781 N N . LYS B 1 157 ? 21.406 -28.281 -14.961 1 97.81 157 LYS B N 1
ATOM 4782 C CA . LYS B 1 157 ? 20.422 -27.5 -15.711 1 97.81 157 LYS B CA 1
ATOM 4783 C C . LYS B 1 157 ? 19 -27.766 -15.203 1 97.81 157 LYS B C 1
ATOM 4785 O O . LYS B 1 157 ? 18.703 -28.844 -14.703 1 97.81 157 LYS B O 1
ATOM 4790 N N . SER B 1 158 ? 18.203 -26.688 -15.289 1 98.56 158 SER B N 1
ATOM 4791 C CA . SER B 1 158 ? 16.938 -26.844 -14.562 1 98.56 158 SER B CA 1
ATOM 4792 C C . SER B 1 158 ? 15.82 -26.047 -15.219 1 98.56 158 SER B C 1
ATOM 4794 O O . SER B 1 158 ? 16.078 -25.062 -15.922 1 98.56 158 SER B O 1
ATOM 4796 N N . ILE B 1 159 ? 14.594 -26.547 -15.016 1 98.88 159 ILE B N 1
ATOM 4797 C CA . ILE B 1 159 ? 13.359 -25.875 -15.414 1 98.88 159 ILE B CA 1
ATOM 4798 C C . ILE B 1 159 ? 12.398 -25.812 -14.227 1 98.88 159 ILE B C 1
ATOM 4800 O O . ILE B 1 159 ? 12.133 -26.828 -13.578 1 98.88 159 ILE B O 1
ATOM 4804 N N . GLY B 1 160 ? 11.953 -24.594 -13.891 1 98.81 160 GLY B N 1
ATOM 4805 C CA . GLY B 1 160 ? 10.844 -24.406 -12.969 1 98.81 160 GLY B CA 1
ATOM 4806 C C . GLY B 1 160 ? 9.5 -24.25 -13.664 1 98.81 160 GLY B C 1
ATOM 4807 O O . GLY B 1 160 ? 9.414 -23.609 -14.703 1 98.81 160 GLY B O 1
ATOM 4808 N N . PHE B 1 161 ? 8.469 -24.891 -13.086 1 98.88 161 PHE B N 1
ATOM 4809 C CA . PHE B 1 161 ? 7.141 -24.766 -13.68 1 98.88 161 PHE B CA 1
ATOM 4810 C C . PHE B 1 161 ? 6.227 -23.922 -12.805 1 98.88 161 PHE B C 1
ATOM 4812 O O . PHE B 1 161 ? 6.109 -24.172 -11.602 1 98.88 161 PHE B O 1
ATOM 4819 N N . GLY B 1 162 ? 5.621 -22.891 -13.375 1 98.25 162 GLY B N 1
ATOM 4820 C CA . GLY B 1 162 ? 4.578 -22.141 -12.695 1 98.25 162 GLY B CA 1
ATOM 4821 C C . GLY B 1 162 ? 3.229 -22.828 -12.727 1 98.25 162 GLY B C 1
ATOM 4822 O O . GLY B 1 162 ? 2.621 -22.969 -13.789 1 98.25 162 GLY B O 1
ATOM 4823 N N . VAL B 1 163 ? 2.695 -23.156 -11.531 1 97.31 163 VAL B N 1
ATOM 4824 C CA . VAL B 1 163 ? 1.471 -23.953 -11.453 1 97.31 163 VAL B CA 1
ATOM 4825 C C . VAL B 1 163 ? 0.377 -23.141 -10.766 1 97.31 163 VAL B C 1
ATOM 4827 O O . VAL B 1 163 ? -0.618 -23.703 -10.297 1 97.31 163 VAL B O 1
ATOM 4830 N N . ALA B 1 164 ? 0.521 -21.891 -10.594 1 96.25 164 ALA B N 1
ATOM 4831 C CA . ALA B 1 164 ? -0.396 -20.875 -10.07 1 96.25 164 ALA B CA 1
ATOM 4832 C C . ALA B 1 164 ? -0.268 -19.562 -10.844 1 96.25 164 ALA B C 1
ATOM 4834 O O . ALA B 1 164 ? 0.601 -19.438 -11.703 1 96.25 164 ALA B O 1
ATOM 4835 N N . PRO B 1 165 ? -1.207 -18.641 -10.578 1 96.38 165 PRO B N 1
ATOM 4836 C CA . PRO B 1 165 ? -0.941 -17.328 -11.172 1 96.38 165 PRO B CA 1
ATOM 4837 C C . PRO B 1 165 ? 0.469 -16.828 -10.883 1 96.38 165 PRO B C 1
ATOM 4839 O O . PRO B 1 165 ? 1.017 -17.094 -9.812 1 96.38 165 PRO B O 1
ATOM 4842 N N . LEU B 1 166 ? 1.032 -16.188 -11.875 1 97.5 166 LEU B N 1
ATOM 4843 C CA . LEU B 1 166 ? 2.383 -15.664 -11.719 1 97.5 166 LEU B CA 1
ATOM 4844 C C . LEU B 1 166 ? 2.453 -14.695 -10.547 1 97.5 166 LEU B C 1
ATOM 4846 O O . LEU B 1 166 ? 1.796 -13.648 -10.562 1 97.5 166 LEU B O 1
ATOM 4850 N N . LEU B 1 167 ? 3.258 -15.016 -9.531 1 96.5 167 LEU B N 1
ATOM 4851 C CA . LEU B 1 167 ? 3.314 -14.219 -8.305 1 96.5 167 LEU B CA 1
ATOM 4852 C C . LEU B 1 167 ? 4.547 -13.328 -8.297 1 96.5 167 LEU B C 1
ATOM 4854 O O . LEU B 1 167 ? 4.844 -12.68 -7.293 1 96.5 167 LEU B O 1
ATOM 4858 N N . PHE B 1 168 ? 5.227 -13.234 -9.414 1 97.31 168 PHE B N 1
ATOM 4859 C CA . PHE B 1 168 ? 6.43 -12.43 -9.562 1 97.31 168 PHE B CA 1
ATOM 4860 C C . PHE B 1 168 ? 6.18 -10.992 -9.133 1 97.31 168 PHE B C 1
ATOM 4862 O O . PHE B 1 168 ? 5.211 -10.367 -9.57 1 97.31 168 PHE B O 1
ATOM 4869 N N . GLU B 1 169 ? 7.031 -10.492 -8.234 1 97.81 169 GLU B N 1
ATOM 4870 C CA . GLU B 1 169 ? 6.91 -9.117 -7.758 1 97.81 169 GLU B CA 1
ATOM 4871 C C . GLU B 1 169 ? 7.465 -8.125 -8.781 1 97.81 169 GLU B C 1
ATOM 4873 O O . GLU B 1 169 ? 8.68 -7.918 -8.852 1 97.81 169 GLU B O 1
ATOM 4878 N N . SER B 1 170 ? 6.605 -7.496 -9.523 1 98.06 170 SER B N 1
ATOM 4879 C CA . SER B 1 170 ? 6.918 -6.559 -10.602 1 98.06 170 SER B CA 1
ATOM 4880 C C . SER B 1 170 ? 6.609 -5.125 -10.195 1 98.06 170 SER B C 1
ATOM 4882 O O . SER B 1 170 ? 5.773 -4.887 -9.32 1 98.06 170 SER B O 1
ATOM 4884 N N . ARG B 1 171 ? 7.262 -4.156 -10.805 1 98.31 171 ARG B N 1
ATOM 4885 C CA . ARG B 1 171 ? 6.938 -2.744 -10.617 1 98.31 171 ARG B CA 1
ATOM 4886 C C . ARG B 1 171 ? 5.543 -2.43 -11.148 1 98.31 171 ARG B C 1
ATOM 4888 O O . ARG B 1 171 ? 4.973 -1.386 -10.828 1 98.31 171 ARG B O 1
ATOM 4895 N N . ASP B 1 172 ? 4.934 -3.314 -11.914 1 98.62 172 ASP B N 1
ATOM 4896 C CA . ASP B 1 172 ? 3.676 -3.047 -12.609 1 98.62 172 ASP B CA 1
ATOM 4897 C C . ASP B 1 172 ? 2.49 -3.609 -11.828 1 98.62 172 ASP B C 1
ATOM 4899 O O . ASP B 1 172 ? 1.335 -3.342 -12.172 1 98.62 172 ASP B O 1
ATOM 4903 N N . ASN B 1 173 ? 2.727 -4.402 -10.797 1 98.19 173 ASN B N 1
ATOM 4904 C CA . ASN B 1 173 ? 1.606 -5.023 -10.094 1 98.19 173 ASN B CA 1
ATOM 4905 C C . ASN B 1 173 ? 1.737 -4.867 -8.586 1 98.19 173 ASN B C 1
ATOM 4907 O O . ASN B 1 173 ? 2.795 -4.48 -8.086 1 98.19 173 ASN B O 1
ATOM 4911 N N . ALA B 1 174 ? 0.619 -5.074 -7.871 1 97.75 174 ALA B N 1
ATOM 4912 C CA . ALA B 1 174 ? 0.556 -5.051 -6.414 1 97.75 174 ALA B CA 1
ATOM 4913 C C . ALA B 1 174 ? 0.898 -6.418 -5.828 1 97.75 174 ALA B C 1
ATOM 4915 O O . ALA B 1 174 ? 0.951 -7.418 -6.551 1 97.75 174 ALA B O 1
ATOM 4916 N N . PRO B 1 175 ? 1.202 -6.488 -4.562 1 96.06 175 PRO B N 1
ATOM 4917 C CA . PRO B 1 175 ? 1.433 -7.789 -3.934 1 96.06 175 PRO B CA 1
ATOM 4918 C C . PRO B 1 175 ? 0.255 -8.75 -4.109 1 96.06 175 PRO B C 1
ATOM 4920 O O . PRO B 1 175 ? -0.897 -8.312 -4.156 1 96.06 175 PRO B O 1
ATOM 4923 N N . MET B 1 176 ? 0.618 -9.961 -4.082 1 93 176 MET B N 1
ATOM 4924 C CA . MET B 1 176 ? -0.404 -10.992 -4.23 1 93 176 MET B CA 1
ATOM 4925 C C . MET B 1 176 ? -1.442 -10.898 -3.117 1 93 176 MET B C 1
ATOM 4927 O O . MET B 1 176 ? -1.14 -10.422 -2.02 1 93 176 MET B O 1
ATOM 4931 N N . SER B 1 177 ? -2.645 -11.25 -3.4 1 92.25 177 SER B N 1
ATOM 4932 C CA . SER B 1 177 ? -3.775 -11.422 -2.494 1 92.25 177 SER B CA 1
ATOM 4933 C C . SER B 1 177 ? -4.434 -10.086 -2.178 1 92.25 177 SER B C 1
ATOM 4935 O O . SER B 1 177 ? -5.379 -10.023 -1.388 1 92.25 177 SER B O 1
ATOM 4937 N N . LEU B 1 178 ? -3.926 -9.016 -2.805 1 94.12 178 LEU B N 1
ATOM 4938 C CA . LEU B 1 178 ? -4.633 -7.75 -2.65 1 94.12 178 LEU B CA 1
ATOM 4939 C C . LEU B 1 178 ? -5.754 -7.625 -3.678 1 94.12 178 LEU B C 1
ATOM 4941 O O . LEU B 1 178 ? -6.609 -6.742 -3.564 1 94.12 178 LEU B O 1
ATOM 4945 N N . GLY B 1 179 ? -5.727 -8.453 -4.699 1 93.5 179 GLY B N 1
ATOM 4946 C CA . GLY B 1 179 ? -6.793 -8.461 -5.684 1 93.5 179 GLY B CA 1
ATOM 4947 C C . GLY B 1 179 ? -6.816 -7.223 -6.559 1 93.5 179 GLY B C 1
ATOM 4948 O O . GLY B 1 179 ? -7.883 -6.773 -6.98 1 93.5 179 GLY B O 1
ATOM 4949 N N . LEU B 1 180 ? -5.648 -6.613 -6.828 1 96.75 180 LEU B N 1
ATOM 4950 C CA . LEU B 1 180 ? -5.574 -5.402 -7.637 1 96.75 180 LEU B CA 1
ATOM 4951 C C . LEU B 1 180 ? -5.078 -5.719 -9.047 1 96.75 180 LEU B C 1
ATOM 4953 O O . LEU B 1 180 ? -4.16 -6.523 -9.219 1 96.75 180 LEU B O 1
ATOM 4957 N N . LEU B 1 181 ? -5.703 -5.141 -10.055 1 97.81 181 LEU B N 1
ATOM 4958 C CA . LEU B 1 181 ? -5.211 -5.254 -11.422 1 97.81 181 LEU B CA 1
ATOM 4959 C C . LEU B 1 181 ? -3.889 -4.512 -11.586 1 97.81 181 LEU B C 1
ATOM 4961 O O . LEU B 1 181 ? -3.57 -3.619 -10.797 1 97.81 181 LEU B O 1
ATOM 4965 N N . PRO B 1 182 ? -3.113 -4.895 -12.586 1 98.06 182 PRO B N 1
ATOM 4966 C CA . PRO B 1 182 ? -1.851 -4.184 -12.797 1 98.06 182 PRO B CA 1
ATOM 4967 C C . PRO B 1 182 ? -2.055 -2.717 -13.172 1 98.06 182 PRO B C 1
ATOM 4969 O O . PRO B 1 182 ? -3.125 -2.344 -13.664 1 98.06 182 PRO B O 1
ATOM 4972 N N . ASP B 1 183 ? -1.166 -1.872 -12.867 1 98.5 183 ASP B N 1
ATOM 4973 C CA . ASP B 1 183 ? -1.122 -0.459 -13.227 1 98.5 183 ASP B CA 1
ATOM 4974 C C . ASP B 1 183 ? 0.309 -0.01 -13.516 1 98.5 183 ASP B C 1
ATOM 4976 O O . ASP B 1 183 ? 1.111 0.154 -12.594 1 98.5 183 ASP B O 1
ATOM 4980 N N . SER B 1 184 ? 0.641 0.213 -14.773 1 98.19 184 SER B N 1
ATOM 4981 C CA . SER B 1 184 ? 2.008 0.516 -15.18 1 98.19 184 SER B CA 1
ATOM 4982 C C . SER B 1 184 ? 2.199 2.012 -15.414 1 98.19 184 SER B C 1
ATOM 4984 O O . SER B 1 184 ? 3.197 2.434 -16 1 98.19 184 SER B O 1
ATOM 4986 N N . THR B 1 185 ? 1.216 2.857 -15 1 98.19 185 THR B N 1
ATOM 4987 C CA . THR B 1 185 ? 1.424 4.301 -15.039 1 98.19 185 THR B CA 1
ATOM 4988 C C . THR B 1 185 ? 2.471 4.723 -14.008 1 98.19 185 THR B C 1
ATOM 4990 O O . THR B 1 185 ? 2.818 3.947 -13.117 1 98.19 185 THR B O 1
ATOM 4993 N N . VAL B 1 186 ? 2.934 5.91 -14.133 1 97.75 186 VAL B N 1
ATOM 4994 C CA . VAL B 1 186 ? 3.91 6.414 -13.172 1 97.75 186 VAL B CA 1
ATOM 4995 C C . VAL B 1 186 ? 3.326 6.367 -11.766 1 97.75 186 VAL B C 1
ATOM 4997 O O . VAL B 1 186 ? 3.967 5.871 -10.836 1 97.75 186 VAL B O 1
ATOM 5000 N N . SER B 1 187 ? 2.094 6.844 -11.602 1 98.12 187 SER B N 1
ATOM 5001 C CA . SER B 1 187 ? 1.418 6.836 -10.312 1 98.12 187 SER B CA 1
ATOM 5002 C C . SER B 1 187 ? 1.198 5.41 -9.812 1 98.12 187 SER B C 1
ATOM 5004 O O . SER B 1 187 ? 1.422 5.117 -8.641 1 98.12 187 SER B O 1
ATOM 5006 N N . GLY B 1 188 ? 0.751 4.562 -10.734 1 98.62 188 GLY B N 1
ATOM 5007 C CA . GLY B 1 188 ? 0.539 3.168 -10.375 1 98.62 188 GLY B CA 1
ATOM 5008 C C . GLY B 1 188 ? 1.797 2.484 -9.875 1 98.62 188 GLY B C 1
ATOM 5009 O O . GLY B 1 188 ? 1.764 1.776 -8.867 1 98.62 188 GLY B O 1
ATOM 5010 N N . ARG B 1 189 ? 2.896 2.709 -10.523 1 98.75 189 ARG B N 1
ATOM 5011 C CA . ARG B 1 189 ? 4.16 2.078 -10.156 1 98.75 189 ARG B CA 1
ATOM 5012 C C . ARG B 1 189 ? 4.648 2.578 -8.797 1 98.75 189 ARG B C 1
ATOM 5014 O O . ARG B 1 189 ? 5.184 1.807 -8 1 98.75 189 ARG B O 1
ATOM 5021 N N . GLN B 1 190 ? 4.492 3.838 -8.508 1 98.44 190 GLN B N 1
ATOM 5022 C CA . GLN B 1 190 ? 4.871 4.379 -7.207 1 98.44 190 GLN B CA 1
ATOM 5023 C C . GLN B 1 190 ? 4.051 3.744 -6.086 1 98.44 190 GLN B C 1
ATOM 5025 O O . GLN B 1 190 ? 4.594 3.398 -5.035 1 98.44 190 GLN B O 1
ATOM 5030 N N . ARG B 1 191 ? 2.807 3.627 -6.328 1 98.69 191 ARG B N 1
ATOM 5031 C CA . ARG B 1 191 ? 1.934 3.021 -5.328 1 98.69 191 ARG B CA 1
ATOM 5032 C C . ARG B 1 191 ? 2.211 1.528 -5.188 1 98.69 191 ARG B C 1
ATOM 5034 O O . ARG B 1 191 ? 2.158 0.982 -4.082 1 98.69 191 ARG B O 1
ATOM 5041 N N . ASN B 1 192 ? 2.484 0.827 -6.293 1 98.75 192 ASN B N 1
ATOM 5042 C CA . ASN B 1 192 ? 2.883 -0.575 -6.219 1 98.75 192 ASN B CA 1
ATOM 5043 C C . ASN B 1 192 ? 4.133 -0.758 -5.363 1 98.75 192 ASN B C 1
ATOM 5045 O O . ASN B 1 192 ? 4.199 -1.671 -4.539 1 98.75 192 ASN B O 1
ATOM 5049 N N . GLU B 1 193 ? 5.098 0.093 -5.609 1 98.31 193 GLU B N 1
ATOM 5050 C CA . GLU B 1 193 ? 6.32 0.016 -4.816 1 98.31 193 GLU B CA 1
ATOM 5051 C C . GLU B 1 193 ? 6.027 0.169 -3.328 1 98.31 193 GLU B C 1
ATOM 5053 O O . GLU B 1 193 ? 6.543 -0.591 -2.508 1 98.31 193 GLU B O 1
ATOM 5058 N N . ALA B 1 194 ? 5.215 1.136 -3.008 1 98.06 194 ALA B N 1
ATOM 5059 C CA . ALA B 1 194 ? 4.84 1.359 -1.614 1 98.06 194 ALA B CA 1
ATOM 5060 C C . ALA B 1 194 ? 4.086 0.158 -1.051 1 98.06 194 ALA B C 1
ATOM 5062 O O . ALA B 1 194 ? 4.316 -0.247 0.092 1 98.06 194 ALA B O 1
ATOM 5063 N N . LEU B 1 195 ? 3.199 -0.391 -1.799 1 98.62 195 LEU B N 1
ATOM 5064 C CA . LEU B 1 195 ? 2.424 -1.552 -1.372 1 98.62 195 LEU B CA 1
ATOM 5065 C C . LEU B 1 195 ? 3.338 -2.738 -1.082 1 98.62 195 LEU B C 1
ATOM 5067 O O . LEU B 1 195 ? 3.176 -3.418 -0.066 1 98.62 195 LEU B O 1
ATOM 5071 N N . HIS B 1 196 ? 4.281 -2.965 -1.979 1 98 196 HIS B N 1
ATOM 5072 C CA . HIS B 1 196 ? 5.215 -4.066 -1.762 1 98 196 HIS B CA 1
ATOM 5073 C C . HIS B 1 196 ? 6.023 -3.857 -0.486 1 98 196 HIS B C 1
ATOM 5075 O O . HIS B 1 196 ? 6.176 -4.781 0.317 1 98 196 HIS B O 1
ATOM 5081 N N . LYS B 1 197 ? 6.504 -2.656 -0.312 1 96.31 197 LYS B N 1
ATOM 5082 C CA . LYS B 1 197 ? 7.301 -2.355 0.874 1 96.31 197 LYS B CA 1
ATOM 5083 C C . LYS B 1 197 ? 6.488 -2.562 2.148 1 96.31 197 LYS B C 1
ATOM 5085 O O . LYS B 1 197 ? 6.969 -3.178 3.104 1 96.31 197 LYS B O 1
ATOM 5090 N N . LEU B 1 198 ? 5.277 -2.082 2.148 1 96.88 198 LEU B N 1
ATOM 5091 C CA . LEU B 1 198 ? 4.43 -2.188 3.328 1 96.88 198 LEU B CA 1
ATOM 5092 C C . LEU B 1 198 ? 4.039 -3.641 3.588 1 96.88 198 LEU B C 1
ATOM 5094 O O . LEU B 1 198 ? 3.992 -4.078 4.738 1 96.88 198 LEU B O 1
ATOM 5098 N N . ALA B 1 199 ? 3.748 -4.387 2.547 1 96.75 199 ALA B N 1
ATOM 5099 C CA . ALA B 1 199 ? 3.395 -5.793 2.719 1 96.75 199 ALA B CA 1
ATOM 5100 C C . ALA B 1 199 ? 4.566 -6.59 3.285 1 96.75 199 ALA B C 1
ATOM 5102 O O . ALA B 1 199 ? 4.395 -7.391 4.207 1 96.75 199 ALA B O 1
ATOM 5103 N N . GLU B 1 200 ? 5.762 -6.348 2.791 1 95.44 200 GLU B N 1
ATOM 5104 C CA . GLU B 1 200 ? 6.945 -7.098 3.191 1 95.44 200 GLU B CA 1
ATOM 5105 C C . GLU B 1 200 ? 7.344 -6.773 4.629 1 95.44 200 GLU B C 1
ATOM 5107 O O . GLU B 1 200 ? 7.809 -7.648 5.359 1 95.44 200 GLU B O 1
ATOM 5112 N N . SER B 1 201 ? 7.141 -5.52 5.023 1 93.06 201 SER B N 1
ATOM 5113 C CA . SER B 1 201 ? 7.539 -5.125 6.371 1 93.06 201 SER B CA 1
ATOM 5114 C C . SER B 1 201 ? 6.41 -5.355 7.371 1 93.06 201 SER B C 1
ATOM 5116 O O . SER B 1 201 ? 6.605 -5.23 8.578 1 93.06 201 SER B O 1
ATOM 5118 N N . GLY B 1 202 ? 5.258 -5.703 6.863 1 93.38 202 GLY B N 1
ATOM 5119 C CA . GLY B 1 202 ? 4.102 -5.922 7.715 1 93.38 202 GLY B CA 1
ATOM 5120 C C . GLY B 1 202 ? 3.598 -7.352 7.68 1 93.38 202 GLY B C 1
ATOM 5121 O O . GLY B 1 202 ? 4.215 -8.25 8.258 1 93.38 202 GLY B O 1
ATOM 5122 N N . PRO B 1 203 ? 2.525 -7.586 6.926 1 95 203 PRO B N 1
ATOM 5123 C CA . PRO B 1 203 ? 1.866 -8.891 7.008 1 95 203 PRO B CA 1
ATOM 5124 C C . PRO B 1 203 ? 2.74 -10.031 6.484 1 95 203 PRO B C 1
ATOM 5126 O O . PRO B 1 203 ? 2.592 -11.18 6.914 1 95 203 PRO B O 1
ATOM 5129 N N . PHE B 1 204 ? 3.668 -9.75 5.59 1 95.81 204 PHE B N 1
ATOM 5130 C CA . PHE B 1 204 ? 4.492 -10.805 5.008 1 95.81 204 PHE B CA 1
ATOM 5131 C C . PHE B 1 204 ? 5.793 -10.969 5.785 1 95.81 204 PHE B C 1
ATOM 5133 O O . PHE B 1 204 ? 6.613 -11.828 5.465 1 95.81 204 PHE B O 1
ATOM 5140 N N . ARG B 1 205 ? 6 -10.172 6.793 1 94.06 205 ARG B N 1
ATOM 5141 C CA . ARG B 1 205 ? 7.273 -10.156 7.504 1 94.06 205 ARG B CA 1
ATOM 5142 C C . ARG B 1 205 ? 7.613 -11.547 8.039 1 94.06 205 ARG B C 1
ATOM 5144 O O . ARG B 1 205 ? 8.734 -12.031 7.855 1 94.06 205 ARG B O 1
ATOM 5151 N N . ASN B 1 206 ? 6.652 -12.156 8.688 1 94.19 206 ASN B N 1
ATOM 5152 C CA . ASN B 1 206 ? 6.895 -13.477 9.266 1 94.19 206 ASN B CA 1
ATOM 5153 C C . ASN B 1 206 ? 7.223 -14.508 8.195 1 94.19 206 ASN B C 1
ATOM 5155 O O . ASN B 1 206 ? 8.062 -15.391 8.406 1 94.19 206 ASN B O 1
ATOM 5159 N N . MET B 1 207 ? 6.535 -14.445 7.145 1 95.81 207 MET B N 1
ATOM 5160 C CA . MET B 1 207 ? 6.781 -15.344 6.023 1 95.81 207 MET B CA 1
ATOM 5161 C C . MET B 1 207 ? 8.188 -15.141 5.461 1 95.81 207 MET B C 1
ATOM 5163 O O . MET B 1 207 ? 8.914 -16.109 5.238 1 95.81 207 MET B O 1
ATOM 5167 N N . ILE B 1 208 ? 8.594 -13.898 5.312 1 96.62 208 ILE B N 1
ATOM 5168 C CA . ILE B 1 208 ? 9.898 -13.555 4.75 1 96.62 208 ILE B CA 1
ATOM 5169 C C . ILE B 1 208 ? 11 -13.984 5.711 1 96.62 208 ILE B C 1
ATOM 5171 O O . ILE B 1 208 ? 12.016 -14.555 5.293 1 96.62 208 ILE B O 1
ATOM 5175 N N . GLU B 1 209 ? 10.781 -13.773 6.949 1 96.12 209 GLU B N 1
ATOM 5176 C CA . GLU B 1 209 ? 11.758 -14.18 7.957 1 96.12 209 GLU B CA 1
ATOM 5177 C C . GLU B 1 209 ? 11.922 -15.695 7.992 1 96.12 209 GLU B C 1
ATOM 5179 O O . GLU B 1 209 ? 13.031 -16.203 8.148 1 96.12 209 GLU B O 1
ATOM 5184 N N . SER B 1 210 ? 10.812 -16.344 7.895 1 96.81 210 SER B N 1
ATOM 5185 C CA . SER B 1 210 ? 10.867 -17.797 7.844 1 96.81 210 SER B CA 1
ATOM 5186 C C . SER B 1 210 ? 11.625 -18.281 6.613 1 96.81 210 SER B C 1
ATOM 5188 O O . SER B 1 210 ? 12.43 -19.219 6.695 1 96.81 210 SER B O 1
ATOM 5190 N N . TRP B 1 211 ? 11.375 -17.672 5.523 1 97.81 211 TRP B N 1
ATOM 5191 C CA . TRP B 1 211 ? 12.055 -18 4.273 1 97.81 211 TRP B CA 1
ATOM 5192 C C . TRP B 1 211 ? 13.562 -17.766 4.402 1 97.81 211 TRP B C 1
ATOM 5194 O O . TRP B 1 211 ? 14.352 -18.656 4.07 1 97.81 211 TRP B O 1
ATOM 5204 N N . GLN B 1 212 ? 13.953 -16.688 4.945 1 98.06 212 GLN B N 1
ATOM 5205 C CA . GLN B 1 212 ? 15.367 -16.359 5.16 1 98.06 212 GLN B CA 1
ATOM 5206 C C . GLN B 1 212 ? 16 -17.312 6.172 1 98.06 212 GLN B C 1
ATOM 5208 O O . GLN B 1 212 ? 17.141 -17.719 6.004 1 98.06 212 GLN B O 1
ATOM 5213 N N . GLY B 1 213 ? 15.234 -17.594 7.184 1 97.69 213 GLY B N 1
ATOM 5214 C CA . GLY B 1 213 ? 15.703 -18.562 8.156 1 97.69 213 GLY B CA 1
ATOM 5215 C C . GLY B 1 213 ? 15.969 -19.938 7.555 1 97.69 213 GLY B C 1
ATOM 5216 O O . GLY B 1 213 ? 16.969 -20.578 7.887 1 97.69 213 GLY B O 1
ATOM 5217 N N . ALA B 1 214 ? 15.07 -20.359 6.727 1 97.81 214 ALA B N 1
ATOM 5218 C CA . ALA B 1 214 ? 15.25 -21.625 6.035 1 97.81 214 ALA B CA 1
ATOM 5219 C C . ALA B 1 214 ? 16.516 -21.625 5.184 1 97.81 214 ALA B C 1
ATOM 5221 O O . ALA B 1 214 ? 17.266 -22.594 5.16 1 97.81 214 ALA B O 1
ATOM 5222 N N . LEU B 1 215 ? 16.766 -20.5 4.492 1 98.31 215 LEU B N 1
ATOM 5223 C CA . LEU B 1 215 ? 17.969 -20.375 3.668 1 98.31 215 LEU B CA 1
ATOM 5224 C C . LEU B 1 215 ? 19.234 -20.438 4.523 1 98.31 215 LEU B C 1
ATOM 5226 O O . LEU B 1 215 ? 20.203 -21.109 4.152 1 98.31 215 LEU B O 1
ATOM 5230 N N . ARG B 1 216 ? 19.156 -19.797 5.676 1 98.06 216 ARG B N 1
ATOM 5231 C CA . ARG B 1 216 ? 20.297 -19.859 6.59 1 98.06 216 ARG B CA 1
ATOM 5232 C C . ARG B 1 216 ? 20.547 -21.281 7.07 1 98.06 216 ARG B C 1
ATOM 5234 O O . ARG B 1 216 ? 21.688 -21.75 7.082 1 98.06 216 ARG B O 1
ATOM 5241 N N . LYS B 1 217 ? 19.516 -21.953 7.406 1 97.88 217 LYS B N 1
ATOM 5242 C CA . LYS B 1 217 ? 19.625 -23.328 7.879 1 97.88 217 LYS B CA 1
ATOM 5243 C C . LYS B 1 217 ? 20.203 -24.234 6.805 1 97.88 217 LYS B C 1
ATOM 5245 O O . LYS B 1 217 ? 20.875 -25.219 7.113 1 97.88 217 LYS B O 1
ATOM 5250 N N . LEU B 1 218 ? 20 -23.875 5.586 1 98.25 218 LEU B N 1
ATOM 5251 C CA . LEU B 1 218 ? 20.438 -24.688 4.457 1 98.25 218 LEU B CA 1
ATOM 5252 C C . LEU B 1 218 ? 21.844 -24.328 4.031 1 98.25 218 LEU B C 1
ATOM 5254 O O . LEU B 1 218 ? 22.359 -24.844 3.035 1 98.25 218 LEU B O 1
ATOM 5258 N N . GLY B 1 219 ? 22.422 -23.359 4.727 1 97.94 219 GLY B N 1
ATOM 5259 C CA . GLY B 1 219 ? 23.812 -23.031 4.504 1 97.94 219 GLY B CA 1
ATOM 5260 C C . GLY B 1 219 ? 24.016 -22.031 3.383 1 97.94 219 GLY B C 1
ATOM 5261 O O . GLY B 1 219 ? 25.109 -21.938 2.826 1 97.94 219 GLY B O 1
ATOM 5262 N N . CYS B 1 220 ? 22.969 -21.328 3.078 1 98.31 220 CYS B N 1
ATOM 5263 C CA . CYS B 1 220 ? 23.109 -20.297 2.051 1 98.31 220 CYS B CA 1
ATOM 5264 C C . CYS B 1 220 ? 24.016 -19.172 2.529 1 98.31 220 CYS B C 1
ATOM 5266 O O . CYS B 1 220 ? 23.922 -18.734 3.682 1 98.31 220 CYS B O 1
ATOM 5268 N N . THR B 1 221 ? 24.875 -18.641 1.642 1 98 221 THR B N 1
ATOM 5269 C CA . THR B 1 221 ? 25.812 -17.594 2.012 1 98 221 THR B CA 1
ATOM 5270 C C . THR B 1 221 ? 25.281 -16.219 1.632 1 98 221 THR B C 1
ATOM 5272 O O . THR B 1 221 ? 25.797 -15.195 2.072 1 98 221 THR B O 1
ATOM 5275 N N . VAL B 1 222 ? 24.328 -16.188 0.804 1 97.62 222 VAL B N 1
ATOM 5276 C CA . VAL B 1 222 ? 23.641 -14.953 0.435 1 97.62 222 VAL B CA 1
ATOM 5277 C C . VAL B 1 222 ? 22.156 -15.055 0.816 1 97.62 222 VAL B C 1
ATOM 5279 O O . VAL B 1 222 ? 21.484 -16.016 0.439 1 97.62 222 VAL B O 1
ATOM 5282 N N . ILE B 1 223 ? 21.688 -14.156 1.577 1 97.88 223 ILE B N 1
ATOM 5283 C CA . ILE B 1 223 ? 20.281 -14.133 1.994 1 97.88 223 ILE B CA 1
ATOM 5284 C C . ILE B 1 223 ? 19.594 -12.922 1.377 1 97.88 223 ILE B C 1
ATOM 5286 O O . ILE B 1 223 ? 19.891 -11.773 1.732 1 97.88 223 ILE B O 1
ATOM 5290 N N . PRO B 1 224 ? 18.688 -13.141 0.471 1 95.5 224 PRO B N 1
ATOM 5291 C CA . PRO B 1 224 ? 17.984 -12.008 -0.144 1 95.5 224 PRO B CA 1
ATOM 5292 C C . PRO B 1 224 ? 17.141 -11.219 0.857 1 95.5 224 PRO B C 1
ATOM 5294 O O . PRO B 1 224 ? 16.641 -11.789 1.826 1 95.5 224 PRO B O 1
ATOM 5297 N N . ASP B 1 225 ? 16.922 -9.93 0.666 1 88.62 225 ASP B N 1
ATOM 5298 C CA . ASP B 1 225 ? 16.219 -9.047 1.6 1 88.62 225 ASP B CA 1
ATOM 5299 C C . ASP B 1 225 ? 14.727 -9.008 1.302 1 88.62 225 ASP B C 1
ATOM 5301 O O . ASP B 1 225 ? 13.945 -8.477 2.096 1 88.62 225 ASP B O 1
ATOM 5305 N N . GLY B 1 226 ? 14.328 -9.625 0.246 1 88.19 226 GLY B N 1
ATOM 5306 C CA . GLY B 1 226 ? 12.914 -9.641 -0.115 1 88.19 226 GLY B CA 1
ATOM 5307 C C . GLY B 1 226 ? 12.656 -10.203 -1.499 1 88.19 226 GLY B C 1
ATOM 5308 O O . GLY B 1 226 ? 13.422 -11.039 -1.984 1 88.19 226 GLY B O 1
ATOM 5309 N N . LYS B 1 227 ? 11.352 -9.883 -2.004 1 93.94 227 LYS B N 1
ATOM 5310 C CA . LYS B 1 227 ? 10.93 -10.375 -3.312 1 93.94 227 LYS B CA 1
ATOM 5311 C C . LYS B 1 227 ? 11.07 -11.891 -3.4 1 93.94 227 LYS B C 1
ATOM 5313 O O . LYS B 1 227 ? 11.688 -12.414 -4.332 1 93.94 227 LYS B O 1
ATOM 5318 N N . MET B 1 228 ? 10.5 -12.531 -2.41 1 96.88 228 MET B N 1
ATOM 5319 C CA . MET B 1 228 ? 10.617 -13.984 -2.271 1 96.88 228 MET B CA 1
ATOM 5320 C C . MET B 1 228 ? 10.125 -14.695 -3.527 1 96.88 228 MET B C 1
ATOM 5322 O O . MET B 1 228 ? 10.805 -15.578 -4.047 1 96.88 228 MET B O 1
ATOM 5326 N N . PHE B 1 229 ? 9.016 -14.305 -4.027 1 96.88 229 PHE B N 1
ATOM 5327 C CA . PHE B 1 229 ? 8.438 -15.008 -5.164 1 96.88 229 PHE B CA 1
ATOM 5328 C C . PHE B 1 229 ? 9.289 -14.805 -6.414 1 96.88 229 PHE B C 1
ATOM 5330 O O . PHE B 1 229 ? 9.438 -15.727 -7.219 1 96.88 229 PHE B O 1
ATOM 5337 N N . SER B 1 230 ? 9.805 -13.609 -6.555 1 97.62 230 SER B N 1
ATOM 5338 C CA . SER B 1 230 ? 10.75 -13.391 -7.645 1 97.62 230 SER B CA 1
ATOM 5339 C C . SER B 1 230 ? 11.93 -14.352 -7.566 1 97.62 230 SER B C 1
ATOM 5341 O O . SER B 1 230 ? 12.375 -14.883 -8.586 1 97.62 230 SER B O 1
ATOM 5343 N N . CYS B 1 231 ? 12.414 -14.586 -6.371 1 97.88 231 CYS B N 1
ATOM 5344 C CA . CYS B 1 231 ? 13.531 -15.508 -6.156 1 97.88 231 CYS B CA 1
ATOM 5345 C C . CYS B 1 231 ? 13.141 -16.938 -6.52 1 97.88 231 CYS B C 1
ATOM 5347 O O . CYS B 1 231 ? 13.945 -17.672 -7.074 1 97.88 231 CYS B O 1
ATOM 5349 N N . LEU B 1 232 ? 11.898 -17.312 -6.266 1 97.94 232 LEU B N 1
ATOM 5350 C CA . LEU B 1 232 ? 11.422 -18.641 -6.609 1 97.94 232 LEU B CA 1
ATOM 5351 C C . LEU B 1 232 ? 11.438 -18.844 -8.117 1 97.94 232 LEU B C 1
ATOM 5353 O O . LEU B 1 232 ? 11.883 -19.891 -8.602 1 97.94 232 LEU B O 1
ATOM 5357 N N . TYR B 1 233 ? 11.062 -17.828 -8.844 1 98.12 233 TYR B N 1
ATOM 5358 C CA . TYR B 1 233 ? 10.922 -17.953 -10.289 1 98.12 233 TYR B CA 1
ATOM 5359 C C . TYR B 1 233 ? 12.273 -17.844 -10.984 1 98.12 233 TYR B C 1
ATOM 5361 O O . TYR B 1 233 ? 12.453 -18.375 -12.086 1 98.12 233 TYR B O 1
ATOM 5369 N N . THR B 1 234 ? 13.242 -17.203 -10.344 1 97.81 234 THR B N 1
ATOM 5370 C CA . THR B 1 234 ? 14.5 -16.938 -11.023 1 97.81 234 THR B CA 1
ATOM 5371 C C . THR B 1 234 ? 15.586 -17.906 -10.578 1 97.81 234 THR B C 1
ATOM 5373 O O . THR B 1 234 ? 16.766 -17.703 -10.852 1 97.81 234 THR B O 1
ATOM 5376 N N . ALA B 1 235 ? 15.188 -18.969 -9.922 1 97.62 235 ALA B N 1
ATOM 5377 C CA . ALA B 1 235 ? 16.141 -19.938 -9.398 1 97.62 235 ALA B CA 1
ATOM 5378 C C . ALA B 1 235 ? 16.547 -20.953 -10.477 1 97.62 235 ALA B C 1
ATOM 5380 O O . ALA B 1 235 ? 17.406 -21.797 -10.242 1 97.62 235 ALA B O 1
ATOM 5381 N N . TYR B 1 236 ? 16.047 -20.859 -11.727 1 98.25 236 TYR B N 1
ATOM 5382 C CA . TYR B 1 236 ? 16.188 -21.875 -12.758 1 98.25 236 TYR B CA 1
ATOM 5383 C C . TYR B 1 236 ? 16.797 -21.297 -14.031 1 98.25 236 TYR B C 1
ATOM 5385 O O . TYR B 1 236 ? 16.875 -20.078 -14.18 1 98.25 236 TYR B O 1
ATOM 5393 N N . ASP B 1 237 ? 17.25 -22.219 -14.875 1 98.31 237 ASP B N 1
ATOM 5394 C CA . ASP B 1 237 ? 17.641 -21.75 -16.203 1 98.31 237 ASP B CA 1
ATOM 5395 C C . ASP B 1 237 ? 16.453 -21.188 -16.969 1 98.31 237 ASP B C 1
ATOM 5397 O O . ASP B 1 237 ? 16.562 -20.172 -17.656 1 98.31 237 ASP B O 1
ATOM 5401 N N . TYR B 1 238 ? 15.32 -21.891 -16.828 1 98.62 238 TYR B N 1
ATOM 5402 C CA . TYR B 1 238 ? 14.039 -21.406 -17.328 1 98.62 238 TYR B CA 1
ATOM 5403 C C . TYR B 1 238 ? 12.93 -21.641 -16.312 1 98.62 238 TYR B C 1
ATOM 5405 O O . TYR B 1 238 ? 12.883 -22.703 -15.664 1 98.62 238 TYR B O 1
ATOM 5413 N N . ALA B 1 239 ? 12.117 -20.672 -16.156 1 98.81 239 ALA B N 1
ATOM 5414 C CA . ALA B 1 239 ? 10.82 -20.859 -15.492 1 98.81 239 ALA B CA 1
ATOM 5415 C C . ALA B 1 239 ? 9.68 -20.781 -16.5 1 98.81 239 ALA B C 1
ATOM 5417 O O . ALA B 1 239 ? 9.484 -19.75 -17.156 1 98.81 239 ALA B O 1
ATOM 5418 N N . LEU B 1 240 ? 9.023 -21.875 -16.625 1 98.88 240 LEU B N 1
ATOM 5419 C CA . LEU B 1 240 ? 7.965 -21.969 -17.625 1 98.88 240 LEU B CA 1
ATOM 5420 C C . LEU B 1 240 ? 6.59 -21.891 -16.969 1 98.88 240 LEU B C 1
ATOM 5422 O O . LEU B 1 240 ? 6.203 -22.781 -16.219 1 98.88 240 LEU B O 1
ATOM 5426 N N . GLN B 1 241 ? 5.922 -20.781 -17.219 1 98.69 241 GLN B N 1
ATOM 5427 C CA . GLN B 1 241 ? 4.566 -20.594 -16.719 1 98.69 241 GLN B CA 1
ATOM 5428 C C . GLN B 1 241 ? 3.557 -21.375 -17.562 1 98.69 241 GLN B C 1
ATOM 5430 O O . GLN B 1 241 ? 3.477 -21.188 -18.781 1 98.69 241 GLN B O 1
ATOM 5435 N N . LEU B 1 242 ? 2.754 -22.203 -16.906 1 98.44 242 LEU B N 1
ATOM 5436 C CA . LEU B 1 242 ? 1.87 -23.109 -17.609 1 98.44 242 LEU B CA 1
ATOM 5437 C C . LEU B 1 242 ? 0.545 -22.438 -17.953 1 98.44 242 LEU B C 1
ATOM 5439 O O . LEU B 1 242 ? -0.52 -22.922 -17.562 1 98.44 242 LEU B O 1
ATOM 5443 N N . CYS B 1 243 ? 0.583 -21.406 -18.75 1 97.94 243 CYS B N 1
ATOM 5444 C CA . CYS B 1 243 ? -0.565 -20.719 -19.328 1 97.94 243 CYS B CA 1
ATOM 5445 C C . CYS B 1 243 ? -0.139 -19.812 -20.469 1 97.94 243 CYS B C 1
ATOM 5447 O O . CYS B 1 243 ? 1.054 -19.672 -20.75 1 97.94 243 CYS B O 1
ATOM 5449 N N . SER B 1 244 ? -1.071 -19.312 -21.234 1 97.94 244 SER B N 1
ATOM 5450 C CA . SER B 1 244 ? -0.788 -18.359 -22.297 1 97.94 244 SER B CA 1
ATOM 5451 C C . SER B 1 244 ? -0.553 -16.953 -21.734 1 97.94 244 SER B C 1
ATOM 5453 O O . SER B 1 244 ? -1.006 -16.656 -20.625 1 97.94 244 SER B O 1
ATOM 5455 N N . PRO B 1 245 ? 0.172 -16.141 -22.438 1 97.88 245 PRO B N 1
ATOM 5456 C CA . PRO B 1 245 ? 0.451 -14.789 -21.938 1 97.88 245 PRO B CA 1
ATOM 5457 C C . PRO B 1 245 ? -0.815 -13.953 -21.75 1 97.88 245 PRO B C 1
ATOM 5459 O O . PRO B 1 245 ? -0.874 -13.109 -20.859 1 97.88 245 PRO B O 1
ATOM 5462 N N . SER B 1 246 ? -1.853 -14.227 -22.531 1 98.06 246 SER B N 1
ATOM 5463 C CA . SER B 1 246 ? -3.066 -13.422 -22.453 1 98.06 246 SER B CA 1
ATOM 5464 C C . SER B 1 246 ? -3.848 -13.703 -21.188 1 98.06 246 SER B C 1
ATOM 5466 O O . SER B 1 246 ? -4.762 -12.953 -20.828 1 98.06 246 SER B O 1
ATOM 5468 N N . LEU B 1 247 ? -3.504 -14.758 -20.453 1 97.69 247 LEU B N 1
ATOM 5469 C CA . LEU B 1 247 ? -4.148 -15.078 -19.172 1 97.69 247 LEU B CA 1
ATOM 5470 C C . LEU B 1 247 ? -3.432 -14.406 -18.016 1 97.69 247 LEU B C 1
ATOM 5472 O O . LEU B 1 247 ? -3.883 -14.484 -16.875 1 97.69 247 LEU B O 1
ATOM 5476 N N . GLU B 1 248 ? -2.277 -13.758 -18.312 1 97.75 248 GLU B N 1
ATOM 5477 C CA . GLU B 1 248 ? -1.464 -13.117 -17.281 1 97.75 248 GLU B CA 1
ATOM 5478 C C . GLU B 1 248 ? -1.28 -11.625 -17.562 1 97.75 248 GLU B C 1
ATOM 5480 O O . GLU B 1 248 ? -1.591 -11.156 -18.656 1 97.75 248 GLU B O 1
ATOM 5485 N N . TYR B 1 249 ? -0.843 -10.938 -16.531 1 97.75 249 TYR B N 1
ATOM 5486 C CA . TYR B 1 249 ? -0.57 -9.508 -16.656 1 97.75 249 TYR B CA 1
ATOM 5487 C C . TYR B 1 249 ? 0.693 -9.266 -17.469 1 97.75 249 TYR B C 1
ATOM 5489 O O . TYR B 1 249 ? 1.677 -10 -17.328 1 97.75 249 TYR B O 1
ATOM 5497 N N . PRO B 1 250 ? 0.671 -8.32 -18.344 1 96.75 250 PRO B N 1
ATOM 5498 C CA . PRO B 1 250 ? 1.943 -7.887 -18.922 1 96.75 250 PRO B CA 1
ATOM 5499 C C . PRO B 1 250 ? 2.861 -7.211 -17.906 1 96.75 250 PRO B C 1
ATOM 5501 O O . PRO B 1 250 ? 2.461 -6.238 -17.266 1 96.75 250 PRO B O 1
ATOM 5504 N N . LEU B 1 251 ? 3.93 -7.707 -17.656 1 97.94 251 LEU B N 1
ATOM 5505 C CA . LEU B 1 251 ? 4.91 -7.152 -16.734 1 97.94 251 LEU B CA 1
ATOM 5506 C C . LEU B 1 251 ? 6.148 -6.668 -17.469 1 97.94 251 LEU B C 1
ATOM 5508 O O . LEU B 1 251 ? 6.812 -7.449 -18.156 1 97.94 251 LEU B O 1
ATOM 5512 N N . SER B 1 252 ? 6.508 -5.41 -17.281 1 98.25 252 SER B N 1
ATOM 5513 C CA . SER B 1 252 ? 7.551 -4.762 -18.062 1 98.25 252 SER B CA 1
ATOM 5514 C C . SER B 1 252 ? 8.938 -5.234 -17.641 1 98.25 252 SER B C 1
ATOM 5516 O O . SER B 1 252 ? 9.891 -5.141 -18.406 1 98.25 252 SER B O 1
ATOM 5518 N N . ASP B 1 253 ? 9.062 -5.742 -16.438 1 98.06 253 ASP B N 1
ATOM 5519 C CA . ASP B 1 253 ? 10.375 -6.102 -15.922 1 98.06 253 ASP B CA 1
ATOM 5520 C C . ASP B 1 253 ? 10.484 -7.609 -15.695 1 98.06 253 ASP B C 1
ATOM 5522 O O . ASP B 1 253 ? 11.273 -8.062 -14.867 1 98.06 253 ASP B O 1
ATOM 5526 N N . LEU B 1 254 ? 9.648 -8.375 -16.328 1 98.12 254 LEU B N 1
ATOM 5527 C CA . LEU B 1 254 ? 9.734 -9.828 -16.266 1 98.12 254 LEU B CA 1
ATOM 5528 C C . LEU B 1 254 ? 10.992 -10.336 -16.969 1 98.12 254 LEU B C 1
ATOM 5530 O O . LEU B 1 254 ? 11.227 -10.016 -18.141 1 98.12 254 LEU B O 1
ATOM 5534 N N . PRO B 1 255 ? 11.812 -11.055 -16.297 1 98.06 255 PRO B N 1
ATOM 5535 C CA . PRO B 1 255 ? 13.008 -11.578 -16.953 1 98.06 255 PRO B CA 1
ATOM 5536 C C . PRO B 1 255 ? 12.688 -12.477 -18.156 1 98.06 255 PRO B C 1
ATOM 5538 O O . PRO B 1 255 ? 11.68 -13.18 -18.141 1 98.06 255 PRO B O 1
ATOM 5541 N N . SER B 1 256 ? 13.617 -12.531 -19.109 1 97.62 256 SER B N 1
ATOM 5542 C CA . SER B 1 256 ? 13.414 -13.32 -20.328 1 97.62 256 SER B CA 1
ATOM 5543 C C . SER B 1 256 ? 13.477 -14.812 -20.031 1 97.62 256 SER B C 1
ATOM 5545 O O . SER B 1 256 ? 13.031 -15.625 -20.844 1 97.62 256 SER B O 1
ATOM 5547 N N . SER B 1 257 ? 14.023 -15.188 -18.906 1 98 257 SER B N 1
ATOM 5548 C CA . SER B 1 257 ? 14.109 -16.594 -18.531 1 98 257 SER B CA 1
ATOM 5549 C C . SER B 1 257 ? 12.75 -17.125 -18.078 1 98 257 SER B C 1
ATOM 5551 O O . SER B 1 257 ? 12.57 -18.344 -17.938 1 98 257 SER B O 1
ATOM 5553 N N . ILE B 1 258 ? 11.812 -16.266 -17.797 1 98.62 258 ILE B N 1
ATOM 5554 C CA . ILE B 1 258 ? 10.445 -16.672 -17.469 1 98.62 258 ILE B CA 1
ATOM 5555 C C . ILE B 1 258 ? 9.586 -16.594 -18.734 1 98.62 258 ILE B C 1
ATOM 5557 O O . ILE B 1 258 ? 9.438 -15.531 -19.344 1 98.62 258 ILE B O 1
ATOM 5561 N N . GLU B 1 259 ? 9.062 -17.734 -19.125 1 98.56 259 GLU B N 1
ATOM 5562 C CA . GLU B 1 259 ? 8.32 -17.797 -20.391 1 98.56 259 GLU B CA 1
ATOM 5563 C C . GLU B 1 259 ? 6.953 -18.453 -20.188 1 98.56 259 GLU B C 1
ATOM 5565 O O . GLU B 1 259 ? 6.785 -19.312 -19.328 1 98.56 259 GLU B O 1
ATOM 5570 N N . TYR B 1 260 ? 6.047 -18.031 -21.016 1 98.62 260 TYR B N 1
ATOM 5571 C CA . TYR B 1 260 ? 4.73 -18.656 -21.078 1 98.62 260 TYR B CA 1
ATOM 5572 C C . TYR B 1 260 ? 4.707 -19.781 -22.109 1 98.62 260 TYR B C 1
ATOM 5574 O O . TYR B 1 260 ? 5.062 -19.578 -23.266 1 98.62 260 TYR B O 1
ATOM 5582 N N . VAL B 1 261 ? 4.215 -20.922 -21.688 1 98.56 261 VAL B N 1
ATOM 5583 C CA . VAL B 1 261 ? 4.316 -22.047 -22.625 1 98.56 261 VAL B CA 1
ATOM 5584 C C . VAL B 1 261 ? 2.922 -22.594 -22.938 1 98.56 261 VAL B C 1
ATOM 5586 O O . VAL B 1 261 ? 2.775 -23.516 -23.734 1 98.56 261 VAL B O 1
ATOM 5589 N N . GLY B 1 262 ? 1.889 -22.062 -22.25 1 98.31 262 GLY B N 1
ATOM 5590 C CA . GLY B 1 262 ? 0.531 -22.516 -22.516 1 98.31 262 GLY B CA 1
ATOM 5591 C C . GLY B 1 262 ? 0.052 -23.547 -21.516 1 98.31 262 GLY B C 1
ATOM 5592 O O . GLY B 1 262 ? 0.843 -24.078 -20.734 1 98.31 262 GLY B O 1
ATOM 5593 N N . LEU B 1 263 ? -1.217 -23.859 -21.594 1 98.12 263 LEU B N 1
ATOM 5594 C CA . LEU B 1 263 ? -1.832 -24.859 -20.734 1 98.12 263 LEU B CA 1
ATOM 5595 C C . LEU B 1 263 ? -1.481 -26.266 -21.203 1 98.12 263 LEU B C 1
ATOM 5597 O O . LEU B 1 263 ? -1.231 -26.484 -22.391 1 98.12 263 LEU B O 1
ATOM 5601 N N . LEU B 1 264 ? -1.425 -27.172 -20.266 1 97.31 264 LEU B N 1
ATOM 5602 C CA . LEU B 1 264 ? -1.248 -28.578 -20.625 1 97.31 264 LEU B CA 1
ATOM 5603 C C . LEU B 1 264 ? -2.49 -29.125 -21.328 1 97.31 264 LEU B C 1
ATOM 5605 O O . LEU B 1 264 ? -3.59 -28.594 -21.141 1 97.31 264 LEU B O 1
ATOM 5609 N N . PRO B 1 265 ? -2.357 -30.094 -22.109 1 94 265 PRO B N 1
ATOM 5610 C CA . PRO B 1 265 ? -3.498 -30.656 -22.828 1 94 265 PRO B CA 1
ATOM 5611 C C . PRO B 1 265 ? -4.59 -31.188 -21.906 1 94 265 PRO B C 1
ATOM 5613 O O . PRO B 1 265 ? -4.301 -31.625 -20.797 1 94 265 PRO B O 1
ATOM 5616 N N . ARG B 1 266 ? -5.805 -31.125 -22.406 1 92.81 266 ARG B N 1
ATOM 5617 C CA . ARG B 1 266 ? -6.945 -31.688 -21.703 1 92.81 266 ARG B CA 1
ATOM 5618 C C . ARG B 1 266 ? -6.746 -33.188 -21.438 1 92.81 266 ARG B C 1
ATOM 5620 O O . ARG B 1 266 ? -6.121 -33.875 -22.25 1 92.81 266 ARG B O 1
ATOM 5627 N N . LYS B 1 267 ? -7.203 -33.562 -20.328 1 84.94 267 LYS B N 1
ATOM 5628 C CA . LYS B 1 267 ? -7.109 -34.969 -19.984 1 84.94 267 LYS B CA 1
ATOM 5629 C C . LYS B 1 267 ? -8.102 -35.812 -20.781 1 84.94 267 LYS B C 1
ATOM 5631 O O . LYS B 1 267 ? -9.234 -35.375 -21.016 1 84.94 267 LYS B O 1
ATOM 5636 N N . THR B 1 268 ? -7.523 -36.906 -21.266 1 82.62 268 THR B N 1
ATOM 5637 C CA . THR B 1 268 ? -8.383 -37.844 -22 1 82.62 268 THR B CA 1
ATOM 5638 C C . THR B 1 268 ? -9.219 -38.688 -21.031 1 82.62 268 THR B C 1
ATOM 5640 O O . THR B 1 268 ? -8.773 -38.969 -19.922 1 82.62 268 THR B O 1
ATOM 5643 N N . VAL B 1 269 ? -10.406 -38.938 -21.484 1 85.19 269 VAL B N 1
ATOM 5644 C CA . VAL B 1 269 ? -11.289 -39.781 -20.688 1 85.19 269 VAL B CA 1
ATOM 5645 C C . VAL B 1 269 ? -10.703 -41.188 -20.594 1 85.19 269 VAL B C 1
ATOM 5647 O O . VAL B 1 269 ? -10.312 -41.781 -21.609 1 85.19 269 VAL B O 1
ATOM 5650 N N . LYS B 1 270 ? -10.516 -41.656 -19.375 1 84.25 270 LYS B N 1
ATOM 5651 C CA . LYS B 1 270 ? -10.023 -43.031 -19.188 1 84.25 270 LYS B CA 1
ATOM 5652 C C . LYS B 1 270 ? -10.984 -44.031 -19.797 1 84.25 270 LYS B C 1
ATOM 5654 O O . LYS B 1 270 ? -12.203 -43.875 -19.703 1 84.25 270 LYS B O 1
ATOM 5659 N N . PRO B 1 271 ? -10.312 -45.062 -20.375 1 84.81 271 PRO B N 1
ATOM 5660 C CA . PRO B 1 271 ? -11.188 -46.125 -20.875 1 84.81 271 PRO B CA 1
ATOM 5661 C C . PRO B 1 271 ? -12.055 -46.719 -19.781 1 84.81 271 PRO B C 1
ATOM 5663 O O . PRO B 1 271 ? -11.586 -46.938 -18.656 1 84.81 271 PRO B O 1
ATOM 5666 N N . GLY B 1 272 ? -13.305 -46.844 -20 1 87.56 272 GLY B N 1
ATOM 5667 C CA . GLY B 1 272 ? -14.211 -47.469 -19.047 1 87.56 272 GLY B CA 1
ATOM 5668 C C . GLY B 1 272 ? -14.883 -46.469 -18.125 1 87.56 272 GLY B C 1
ATOM 5669 O O . GLY B 1 272 ? -15.562 -46.844 -17.172 1 87.56 272 GLY B O 1
ATOM 5670 N N . PHE B 1 273 ? -14.57 -45.25 -18.359 1 89.88 273 PHE B N 1
ATOM 5671 C CA . PHE B 1 273 ? -15.266 -44.25 -17.547 1 89.88 273 PHE B CA 1
ATOM 5672 C C . PHE B 1 273 ? -16.781 -44.406 -17.656 1 89.88 273 PHE B C 1
ATOM 5674 O O . PHE B 1 273 ? -17.312 -44.531 -18.766 1 89.88 273 PHE B O 1
ATOM 5681 N N . GLU B 1 274 ? -17.422 -44.5 -16.484 1 91.5 274 GLU B N 1
ATOM 5682 C CA . GLU B 1 274 ? -18.875 -44.656 -16.453 1 91.5 274 GLU B CA 1
ATOM 5683 C C . GLU B 1 274 ? -19.578 -43.312 -16.297 1 91.5 274 GLU B C 1
ATOM 5685 O O . GLU B 1 274 ? -19.469 -42.656 -15.258 1 91.5 274 GLU B O 1
ATOM 5690 N N . TYR B 1 275 ? -20.25 -43 -17.328 1 93.81 275 TYR B N 1
ATOM 5691 C CA . TYR B 1 275 ? -21.016 -41.75 -17.297 1 93.81 275 TYR B CA 1
ATOM 5692 C C . TYR B 1 275 ? -22.25 -41.875 -16.438 1 93.81 275 TYR B C 1
ATOM 5694 O O . TYR B 1 275 ? -22.844 -42.969 -16.359 1 93.81 275 TYR B O 1
ATOM 5702 N N . PRO B 1 276 ? -22.625 -40.812 -15.789 1 94.38 276 PRO B N 1
ATOM 5703 C CA . PRO B 1 276 ? -23.891 -40.875 -15.047 1 94.38 276 PRO B CA 1
ATOM 5704 C C . PRO B 1 276 ? -25.094 -41.094 -15.961 1 94.38 276 PRO B C 1
ATOM 5706 O O . PRO B 1 276 ? -25.078 -40.719 -17.125 1 94.38 276 PRO B O 1
ATOM 5709 N N . PRO B 1 277 ? -26.188 -41.594 -15.359 1 93.81 277 PRO B N 1
ATOM 5710 C CA . PRO B 1 277 ? -27.344 -41.969 -16.188 1 93.81 277 PRO B CA 1
ATOM 5711 C C . PRO B 1 277 ? -27.969 -40.75 -16.859 1 93.81 277 PRO B C 1
ATOM 5713 O O . PRO B 1 277 ? -28.578 -40.875 -17.922 1 93.81 277 PRO B O 1
ATOM 5716 N N . TRP B 1 278 ? -27.859 -39.656 -16.312 1 93.81 278 TRP B N 1
ATOM 5717 C CA . TRP B 1 278 ? -28.5 -38.469 -16.844 1 93.81 278 TRP B CA 1
ATOM 5718 C C . TRP B 1 278 ? -27.594 -37.781 -17.875 1 93.81 278 TRP B C 1
ATOM 5720 O O . TRP B 1 278 ? -27.922 -36.719 -18.375 1 93.81 278 TRP B O 1
ATOM 5730 N N . TRP B 1 279 ? -26.438 -38.312 -18.266 1 95.06 279 TRP B N 1
ATOM 5731 C CA . TRP B 1 279 ? -25.406 -37.688 -19.094 1 95.06 279 TRP B CA 1
ATOM 5732 C C . TRP B 1 279 ? -25.984 -37.25 -20.438 1 95.06 279 TRP B C 1
ATOM 5734 O O . TRP B 1 279 ? -25.625 -36.188 -20.969 1 95.06 279 TRP B O 1
ATOM 5744 N N . PRO B 1 280 ? -26.922 -37.906 -21.031 1 93.31 280 PRO B N 1
ATOM 5745 C CA . PRO B 1 280 ? -27.5 -37.5 -22.312 1 93.31 280 PRO B CA 1
ATOM 5746 C C . PRO B 1 280 ? -28.141 -36.125 -22.25 1 93.31 280 PRO B C 1
ATOM 5748 O O . PRO B 1 280 ? -28.188 -35.406 -23.25 1 93.31 280 PRO B O 1
ATOM 5751 N N . GLU B 1 281 ? -28.609 -35.688 -21.047 1 92.88 281 GLU B N 1
ATOM 5752 C CA . GLU B 1 281 ? -29.188 -34.375 -20.875 1 92.88 281 GLU B CA 1
ATOM 5753 C C . GLU B 1 281 ? -28.156 -33.281 -21.078 1 92.88 281 GLU B C 1
ATOM 5755 O O . GLU B 1 281 ? -28.484 -32.156 -21.5 1 92.88 281 GLU B O 1
ATOM 5760 N N . VAL B 1 282 ? -26.891 -33.625 -20.766 1 94.38 282 VAL B N 1
ATOM 5761 C CA . VAL B 1 282 ? -25.781 -32.688 -20.906 1 94.38 282 VAL B CA 1
ATOM 5762 C C . VAL B 1 282 ? -25.25 -32.75 -22.328 1 94.38 282 VAL B C 1
ATOM 5764 O O . VAL B 1 282 ? -25.109 -31.703 -22.984 1 94.38 282 VAL B O 1
ATOM 5767 N N . GLU B 1 283 ? -25.016 -33.906 -22.875 1 90.94 283 GLU B N 1
ATOM 5768 C CA . GLU B 1 283 ? -24.359 -34.125 -24.156 1 90.94 283 GLU B CA 1
ATOM 5769 C C . GLU B 1 283 ? -25.25 -33.688 -25.312 1 90.94 283 GLU B C 1
ATOM 5771 O O . GLU B 1 283 ? -24.766 -33.125 -26.312 1 90.94 283 GLU B O 1
ATOM 5776 N N . ARG B 1 284 ? -26.562 -33.906 -25.172 1 86.88 284 ARG B N 1
ATOM 5777 C CA . ARG B 1 284 ? -27.516 -33.562 -26.219 1 86.88 284 ARG B CA 1
ATOM 5778 C C . ARG B 1 284 ? -28.438 -32.438 -25.766 1 86.88 284 ARG B C 1
ATOM 5780 O O . ARG B 1 284 ? -29.656 -32.531 -25.875 1 86.88 284 ARG B O 1
ATOM 5787 N N . LYS B 1 285 ? -27.844 -31.469 -25.297 1 74.88 285 LYS B N 1
ATOM 5788 C CA . LYS B 1 285 ? -28.641 -30.375 -24.75 1 74.88 285 LYS B CA 1
ATOM 5789 C C . LYS B 1 285 ? -29.562 -29.766 -25.812 1 74.88 285 LYS B C 1
ATOM 5791 O O . LYS B 1 285 ? -30.656 -29.297 -25.484 1 74.88 285 LYS B O 1
ATOM 5796 N N . GLN B 1 286 ? -29.109 -29.891 -27.031 1 76.25 286 GLN B N 1
ATOM 5797 C CA . GLN B 1 286 ? -29.938 -29.359 -28.109 1 76.25 286 GLN B CA 1
ATOM 5798 C C . GLN B 1 286 ? -31.25 -30.125 -28.219 1 76.25 286 GLN B C 1
ATOM 5800 O O . GLN B 1 286 ? -32.25 -29.594 -28.703 1 76.25 286 GLN B O 1
ATOM 5805 N N . GLU B 1 287 ? -31.141 -31.281 -27.797 1 76.88 287 GLU B N 1
ATOM 5806 C CA . GLU B 1 287 ? -32.312 -32.125 -27.859 1 76.88 287 GLU B CA 1
ATOM 5807 C C . GLU B 1 287 ? -33.125 -32.094 -26.547 1 76.88 287 GLU B C 1
ATOM 5809 O O . GLU B 1 287 ? -34.219 -32.625 -26.469 1 76.88 287 GLU B O 1
ATOM 5814 N N . SER B 1 288 ? -32.438 -31.453 -25.703 1 75.5 288 SER B N 1
ATOM 5815 C CA . SER B 1 288 ? -33.062 -31.375 -24.391 1 75.5 288 SER B CA 1
ATOM 5816 C C . SER B 1 288 ? -33.781 -30.047 -24.203 1 75.5 288 SER B C 1
ATOM 5818 O O . SER B 1 288 ? -33.719 -29.172 -25.078 1 75.5 288 SER B O 1
ATOM 5820 N N . LYS B 1 289 ? -34.5 -29.922 -23.203 1 84.62 289 LYS B N 1
ATOM 5821 C CA . LYS B 1 289 ? -35.25 -28.703 -22.875 1 84.62 289 LYS B CA 1
ATOM 5822 C C . LYS B 1 289 ? -34.312 -27.641 -22.328 1 84.62 289 LYS B C 1
ATOM 5824 O O . LYS B 1 289 ? -34.719 -26.484 -22.141 1 84.62 289 LYS B O 1
ATOM 5829 N N . TYR B 1 290 ? -33.094 -28.047 -22.234 1 90.44 290 TYR B N 1
ATOM 5830 C CA . TYR B 1 290 ? -32.188 -27.094 -21.594 1 90.44 290 TYR B CA 1
ATOM 5831 C C . TYR B 1 290 ? -31.422 -26.297 -22.641 1 90.44 290 TYR B C 1
ATOM 5833 O O . TYR B 1 290 ? -30.781 -26.875 -23.531 1 90.44 290 TYR B O 1
ATOM 5841 N N . ARG B 1 291 ? -31.469 -25.016 -22.547 1 92.06 291 ARG B N 1
ATOM 5842 C CA . ARG B 1 291 ? -30.734 -24.109 -23.406 1 92.06 291 ARG B CA 1
ATOM 5843 C C . ARG B 1 291 ? -29.312 -23.875 -22.906 1 92.06 291 ARG B C 1
ATOM 5845 O O . ARG B 1 291 ? -28.406 -23.672 -23.703 1 92.06 291 ARG B O 1
ATOM 5852 N N . HIS B 1 292 ? -29.172 -23.875 -21.625 1 95.75 292 HIS B N 1
ATOM 5853 C CA . HIS B 1 292 ? -27.875 -23.609 -21 1 95.75 292 HIS B CA 1
ATOM 5854 C C . HIS B 1 292 ? -27.516 -24.672 -19.984 1 95.75 292 HIS B C 1
ATOM 5856 O O . HIS B 1 292 ? -28.375 -25.156 -19.25 1 95.75 292 HIS B O 1
ATOM 5862 N N . VAL B 1 293 ? -26.234 -25.031 -19.953 1 97.44 293 VAL B N 1
ATOM 5863 C CA . VAL B 1 293 ? -25.688 -25.891 -18.906 1 97.44 293 VAL B CA 1
ATOM 5864 C C . VAL B 1 293 ? -24.75 -25.078 -18.016 1 97.44 293 VAL B C 1
ATOM 5866 O O . VAL B 1 293 ? -23.797 -24.453 -18.516 1 97.44 293 VAL B O 1
ATOM 5869 N N . VAL B 1 294 ? -25.047 -25.031 -16.734 1 98.12 294 VAL B N 1
ATOM 5870 C CA . VAL B 1 294 ? -24.203 -24.391 -15.719 1 98.12 294 VAL B CA 1
ATOM 5871 C C . VAL B 1 294 ? -23.547 -25.469 -14.844 1 98.12 294 VAL B C 1
ATOM 5873 O O . VAL B 1 294 ? -24.234 -26.312 -14.258 1 98.12 294 VAL B O 1
ATOM 5876 N N . PHE B 1 295 ? -22.25 -25.469 -14.812 1 98.31 295 PHE B N 1
ATOM 5877 C CA . PHE B 1 295 ? -21.484 -26.406 -14.008 1 98.31 295 PHE B CA 1
ATOM 5878 C C . PHE B 1 295 ? -20.922 -25.734 -12.766 1 98.31 295 PHE B C 1
ATOM 5880 O O . PHE B 1 295 ? -20.453 -24.609 -12.828 1 98.31 295 PHE B O 1
ATOM 5887 N N . VAL B 1 296 ? -21.016 -26.422 -11.555 1 97.69 296 VAL B N 1
ATOM 5888 C CA . VAL B 1 296 ? -20.547 -25.812 -10.312 1 97.69 296 VAL B CA 1
ATOM 5889 C C . VAL B 1 296 ? -19.641 -26.797 -9.562 1 97.69 296 VAL B C 1
ATOM 5891 O O . VAL B 1 296 ? -19.969 -27.984 -9.461 1 97.69 296 VAL B O 1
ATOM 5894 N N . SER B 1 297 ? -18.516 -26.297 -9.125 1 95.19 297 SER B N 1
ATOM 5895 C CA . SER B 1 297 ? -17.594 -27.031 -8.258 1 95.19 297 SER B CA 1
ATOM 5896 C C . SER B 1 297 ? -17.016 -26.109 -7.18 1 95.19 297 SER B C 1
ATOM 5898 O O . SER B 1 297 ? -16.656 -24.969 -7.457 1 95.19 297 SER B O 1
ATOM 5900 N N . GLN B 1 298 ? -17 -26.578 -5.93 1 90.19 298 GLN B N 1
ATOM 5901 C CA . GLN B 1 298 ? -16.375 -25.766 -4.891 1 90.19 298 GLN B CA 1
ATOM 5902 C C . GLN B 1 298 ? -15.047 -26.375 -4.445 1 90.19 298 GLN B C 1
ATOM 5904 O O . GLN B 1 298 ? -14.508 -26 -3.4 1 90.19 298 GLN B O 1
ATOM 5909 N N . GLY B 1 299 ? -14.516 -27.203 -5.25 1 80.5 299 GLY B N 1
ATOM 5910 C CA . GLY B 1 299 ? -13.195 -27.766 -4.996 1 80.5 299 GLY B CA 1
ATOM 5911 C C . GLY B 1 299 ? -13.242 -29.047 -4.168 1 80.5 299 GLY B C 1
ATOM 5912 O O . GLY B 1 299 ? -14.305 -29.438 -3.672 1 80.5 299 GLY B O 1
ATOM 5913 N N . THR B 1 300 ? -12.164 -29.719 -3.949 1 67.5 300 THR B N 1
ATOM 5914 C CA . THR B 1 300 ? -12.062 -31.031 -3.336 1 67.5 300 THR B CA 1
ATOM 5915 C C . THR B 1 300 ? -12.062 -30.922 -1.813 1 67.5 300 THR B C 1
ATOM 5917 O O . THR B 1 300 ? -12.43 -31.875 -1.117 1 67.5 300 THR B O 1
ATOM 5920 N N . LEU B 1 301 ? -11.859 -29.797 -1.429 1 63.22 301 LEU B N 1
ATOM 5921 C CA . LEU B 1 301 ? -11.516 -29.75 -0.011 1 63.22 301 LEU B CA 1
ATOM 5922 C C . LEU B 1 301 ? -12.586 -28.984 0.776 1 63.22 301 LEU B C 1
ATOM 5924 O O . LEU B 1 301 ? -12.445 -28.797 1.987 1 63.22 301 LEU B O 1
ATOM 5928 N N . ASN B 1 302 ? -13.547 -28.672 0.214 1 66 302 ASN B N 1
ATOM 5929 C CA . ASN B 1 302 ? -14.492 -27.859 0.982 1 66 302 ASN B CA 1
ATOM 5930 C C . ASN B 1 302 ? -15.742 -28.656 1.344 1 66 302 ASN B C 1
ATOM 5932 O O . ASN B 1 302 ? -16.609 -28.875 0.494 1 66 302 ASN B O 1
ATOM 5936 N N . PRO B 1 303 ? -15.844 -28.953 2.527 1 70.25 303 PRO B N 1
ATOM 5937 C CA . PRO B 1 303 ? -16.969 -29.812 2.896 1 70.25 303 PRO B CA 1
ATOM 5938 C C . PRO B 1 303 ? -18.266 -29.031 3.105 1 70.25 303 PRO B C 1
ATOM 5940 O O . PRO B 1 303 ? -19.328 -29.625 3.232 1 70.25 303 PRO B O 1
ATOM 5943 N N . ASP B 1 304 ? -18.188 -27.812 3.084 1 85.5 304 ASP B N 1
ATOM 5944 C CA . ASP B 1 304 ? -19.406 -27.016 3.318 1 85.5 304 ASP B CA 1
ATOM 5945 C C . ASP B 1 304 ? -20.078 -26.656 2.002 1 85.5 304 ASP B C 1
ATOM 5947 O O . ASP B 1 304 ? -19.719 -25.656 1.375 1 85.5 304 ASP B O 1
ATOM 5951 N N . TYR B 1 305 ? -21.109 -27.359 1.726 1 90.88 305 TYR B N 1
ATOM 5952 C CA . TYR B 1 305 ? -21.766 -27.234 0.43 1 90.88 305 TYR B CA 1
ATOM 5953 C C . TYR B 1 305 ? -22.562 -25.938 0.346 1 90.88 305 TYR B C 1
ATOM 5955 O O . TYR B 1 305 ? -23.016 -25.547 -0.731 1 90.88 305 TYR B O 1
ATOM 5963 N N . THR B 1 306 ? -22.641 -25.234 1.469 1 90.5 306 THR B N 1
ATOM 5964 C CA . THR B 1 306 ? -23.406 -24 1.485 1 90.5 306 THR B CA 1
ATOM 5965 C C . THR B 1 306 ? -22.594 -22.859 0.854 1 90.5 306 THR B C 1
ATOM 5967 O O . THR B 1 306 ? -23.141 -21.781 0.578 1 90.5 306 THR B O 1
ATOM 5970 N N . ASP B 1 307 ? -21.375 -23.094 0.535 1 91.06 307 ASP B N 1
ATOM 5971 C CA . ASP B 1 307 ? -20.547 -22.047 -0.045 1 91.06 307 ASP B CA 1
ATOM 5972 C C . ASP B 1 307 ? -20.953 -21.75 -1.488 1 91.06 307 ASP B C 1
ATOM 5974 O O . ASP B 1 307 ? -21.312 -20.625 -1.818 1 91.06 307 ASP B O 1
ATOM 5978 N N . LEU B 1 308 ? -20.906 -22.797 -2.381 1 94.12 308 LEU B N 1
ATOM 5979 C CA . LEU B 1 308 ? -21.188 -22.516 -3.785 1 94.12 308 LEU B CA 1
ATOM 5980 C C . LEU B 1 308 ? -22.219 -23.484 -4.348 1 94.12 308 LEU B C 1
ATOM 5982 O O . LEU B 1 308 ? -23.047 -23.094 -5.176 1 94.12 308 LEU B O 1
ATOM 5986 N N . ILE B 1 309 ? -22.219 -24.703 -3.816 1 95.62 309 ILE B N 1
ATOM 5987 C CA . ILE B 1 309 ? -23.016 -25.766 -4.422 1 95.62 309 ILE B CA 1
ATOM 5988 C C . ILE B 1 309 ? -24.5 -25.469 -4.203 1 95.62 309 ILE B C 1
ATOM 5990 O O . ILE B 1 309 ? -25.266 -25.312 -5.16 1 95.62 309 ILE B O 1
ATOM 5994 N N . LEU B 1 310 ? -24.875 -25.312 -2.965 1 96.12 310 LEU B N 1
ATOM 5995 C CA . LEU B 1 310 ? -26.297 -25.156 -2.658 1 96.12 310 LEU B CA 1
ATOM 5996 C C . LEU B 1 310 ? -26.828 -23.859 -3.24 1 96.12 310 LEU B C 1
ATOM 5998 O O . LEU B 1 310 ? -27.891 -23.844 -3.865 1 96.12 310 LEU B O 1
ATOM 6002 N N . PRO B 1 311 ? -26.094 -22.75 -3.094 1 97.12 311 PRO B N 1
ATOM 6003 C CA . PRO B 1 311 ? -26.594 -21.531 -3.732 1 97.12 311 PRO B CA 1
ATOM 6004 C C . PRO B 1 311 ? -26.75 -21.688 -5.246 1 97.12 311 PRO B C 1
ATOM 6006 O O . PRO B 1 311 ? -27.688 -21.125 -5.828 1 97.12 311 PRO B O 1
ATOM 6009 N N . SER B 1 312 ? -25.906 -22.406 -5.879 1 97.5 312 SER B N 1
ATOM 6010 C CA . SER B 1 312 ? -25.969 -22.594 -7.324 1 97.5 312 SER B CA 1
ATOM 6011 C C . SER B 1 312 ? -27.141 -23.469 -7.715 1 97.5 312 SER B C 1
ATOM 6013 O O . SER B 1 312 ? -27.828 -23.203 -8.703 1 97.5 312 SER B O 1
ATOM 6015 N N . LEU B 1 313 ? -27.375 -24.516 -6.938 1 96.75 313 LEU B N 1
ATOM 6016 C CA . LEU B 1 313 ? -28.516 -25.391 -7.191 1 96.75 313 LEU B CA 1
ATOM 6017 C C . LEU B 1 313 ? -29.828 -24.625 -7.082 1 96.75 313 LEU B C 1
ATOM 6019 O O . LEU B 1 313 ? -30.75 -24.859 -7.859 1 96.75 313 LEU B O 1
ATOM 6023 N N . ASN B 1 314 ? -29.812 -23.703 -6.215 1 96.81 314 ASN B N 1
ATOM 6024 C CA . ASN B 1 314 ? -31.047 -22.984 -5.922 1 96.81 314 ASN B CA 1
ATOM 6025 C C . ASN B 1 314 ? -31.219 -21.766 -6.832 1 96.81 314 ASN B C 1
ATOM 6027 O O . ASN B 1 314 ? -32.312 -21.234 -6.973 1 96.81 314 ASN B O 1
ATOM 6031 N N . ALA B 1 315 ? -30.188 -21.344 -7.426 1 97.69 315 ALA B N 1
ATOM 6032 C CA . ALA B 1 315 ? -30.172 -20.094 -8.164 1 97.69 315 ALA B CA 1
ATOM 6033 C C . ALA B 1 315 ? -31.094 -20.156 -9.375 1 97.69 315 ALA B C 1
ATOM 6035 O O . ALA B 1 315 ? -31.609 -19.125 -9.82 1 97.69 315 ALA B O 1
ATOM 6036 N N . PHE B 1 316 ? -31.438 -21.391 -9.875 1 96.25 316 PHE B N 1
ATOM 6037 C CA . PHE B 1 316 ? -32.094 -21.469 -11.172 1 96.25 316 PHE B CA 1
ATOM 6038 C C . PHE B 1 316 ? -33.344 -22.344 -11.094 1 96.25 316 PHE B C 1
ATOM 6040 O O . PHE B 1 316 ? -33.812 -22.875 -12.117 1 96.25 316 PHE B O 1
ATOM 6047 N N . VAL B 1 317 ? -33.875 -22.484 -10 1 95.5 317 VAL B N 1
ATOM 6048 C CA . VAL B 1 317 ? -35.031 -23.359 -9.781 1 95.5 317 VAL B CA 1
ATOM 6049 C C . VAL B 1 317 ? -36.188 -22.922 -10.656 1 95.5 317 VAL B C 1
ATOM 6051 O O . VAL B 1 317 ? -36.969 -23.734 -11.117 1 95.5 317 VAL B O 1
ATOM 6054 N N . GLU B 1 318 ? -36.219 -21.672 -10.961 1 93.31 318 GLU B N 1
ATOM 6055 C CA . GLU B 1 318 ? -37.312 -21.141 -11.727 1 93.31 318 GLU B CA 1
ATOM 6056 C C . GLU B 1 318 ? -36.969 -21.016 -13.211 1 93.31 318 GLU B C 1
ATOM 6058 O O . GLU B 1 318 ? -37.781 -20.547 -14.008 1 93.31 318 GLU B O 1
ATOM 6063 N N . ARG B 1 319 ? -35.906 -21.344 -13.609 1 92.75 319 ARG B N 1
ATOM 6064 C CA . ARG B 1 319 ? -35.438 -21.281 -14.992 1 92.75 319 ARG B CA 1
ATOM 6065 C C . ARG B 1 319 ? -35.281 -22.672 -15.586 1 92.75 319 ARG B C 1
ATOM 6067 O O . ARG B 1 319 ? -34.188 -23.219 -15.641 1 92.75 319 ARG B O 1
ATOM 6074 N N . GLN B 1 320 ? -36.312 -23.062 -16.188 1 88.75 320 GLN B N 1
ATOM 6075 C CA . GLN B 1 320 ? -36.375 -24.453 -16.625 1 88.75 320 GLN B CA 1
ATOM 6076 C C . GLN B 1 320 ? -35.562 -24.656 -17.891 1 88.75 320 GLN B C 1
ATOM 6078 O O . GLN B 1 320 ? -35.312 -25.797 -18.281 1 88.75 320 GLN B O 1
ATOM 6083 N N . ASP B 1 321 ? -35 -23.609 -18.422 1 92.69 321 ASP B N 1
ATOM 6084 C CA . ASP B 1 321 ? -34.156 -23.734 -19.594 1 92.69 321 ASP B CA 1
ATOM 6085 C C . ASP B 1 321 ? -32.688 -23.906 -19.188 1 92.69 321 ASP B C 1
ATOM 6087 O O . ASP B 1 321 ? -31.812 -24.078 -20.047 1 92.69 321 ASP B O 1
ATOM 6091 N N . VAL B 1 322 ? -32.375 -23.828 -17.875 1 95.81 322 VAL B N 1
ATOM 6092 C CA . VAL B 1 322 ? -31.031 -23.953 -17.375 1 95.81 322 VAL B CA 1
ATOM 6093 C C . VAL B 1 322 ? -30.875 -25.281 -16.641 1 95.81 322 VAL B C 1
ATOM 6095 O O . VAL B 1 322 ? -31.641 -25.594 -15.734 1 95.81 322 VAL B O 1
ATOM 6098 N N . LEU B 1 323 ? -29.938 -26.109 -17.031 1 97 323 LEU B N 1
ATOM 6099 C CA . LEU B 1 323 ? -29.531 -27.312 -16.297 1 97 323 LEU B CA 1
ATOM 6100 C C . LEU B 1 323 ? -28.312 -27.031 -15.438 1 97 323 LEU B C 1
ATOM 6102 O O . LEU B 1 323 ? -27.281 -26.578 -15.938 1 97 323 LEU B O 1
ATOM 6106 N N . VAL B 1 324 ? -28.422 -27.234 -14.109 1 97.69 324 VAL B N 1
ATOM 6107 C CA . VAL B 1 324 ? -27.297 -27.047 -13.195 1 97.69 324 VAL B CA 1
ATOM 6108 C C . VAL B 1 324 ? -26.703 -28.406 -12.844 1 97.69 324 VAL B C 1
ATOM 6110 O O . VAL B 1 324 ? -27.406 -29.312 -12.375 1 97.69 324 VAL B O 1
ATOM 6113 N N . VAL B 1 325 ? -25.422 -28.594 -13.109 1 97.81 325 VAL B N 1
ATOM 6114 C CA . VAL B 1 325 ? -24.719 -29.812 -12.742 1 97.81 325 VAL B CA 1
ATOM 6115 C C . VAL B 1 325 ? -23.672 -29.484 -11.672 1 97.81 325 VAL B C 1
ATOM 6117 O O . VAL B 1 325 ? -22.812 -28.641 -11.867 1 97.81 325 VAL B O 1
ATOM 6120 N N . ALA B 1 326 ? -23.734 -30.141 -10.523 1 96.94 326 ALA B N 1
ATOM 6121 C CA . ALA B 1 326 ? -22.812 -29.922 -9.422 1 96.94 326 ALA B CA 1
ATOM 6122 C C . ALA B 1 326 ? -21.953 -31.172 -9.164 1 96.94 326 ALA B C 1
ATOM 6124 O O . ALA B 1 326 ? -22.469 -32.281 -9.18 1 96.94 326 ALA B O 1
ATOM 6125 N N . THR B 1 327 ? -20.672 -30.953 -9.039 1 95.44 327 THR B N 1
ATOM 6126 C CA . THR B 1 327 ? -19.797 -32.031 -8.555 1 95.44 327 THR B CA 1
ATOM 6127 C C . THR B 1 327 ? -19.406 -31.766 -7.105 1 95.44 327 THR B C 1
ATOM 6129 O O . THR B 1 327 ? -19.156 -30.625 -6.707 1 95.44 327 THR B O 1
ATOM 6132 N N . LEU B 1 328 ? -19.312 -32.844 -6.344 1 92.38 328 LEU B N 1
ATOM 6133 C CA . LEU B 1 328 ? -19.047 -32.719 -4.914 1 92.38 328 LEU B CA 1
ATOM 6134 C C . LEU B 1 328 ? -17.547 -32.875 -4.629 1 92.38 328 LEU B C 1
ATOM 6136 O O . LEU B 1 328 ? -17.109 -32.656 -3.498 1 92.38 328 LEU B O 1
ATOM 6140 N N . GLY B 1 329 ? -16.734 -33.219 -5.566 1 85.19 329 GLY B N 1
ATOM 6141 C CA . GLY B 1 329 ? -15.289 -33.062 -5.488 1 85.19 329 GLY B CA 1
ATOM 6142 C C . GLY B 1 329 ? -14.562 -34.344 -5.109 1 85.19 329 GLY B C 1
ATOM 6143 O O . GLY B 1 329 ? -13.344 -34.469 -5.266 1 85.19 329 GLY B O 1
ATOM 6144 N N . ALA B 1 330 ? -15.336 -35.406 -4.609 1 85.5 330 ALA B N 1
ATOM 6145 C CA . ALA B 1 330 ? -14.695 -36.656 -4.219 1 85.5 330 ALA B CA 1
ATOM 6146 C C . ALA B 1 330 ? -15.633 -37.844 -4.445 1 85.5 330 ALA B C 1
ATOM 6148 O O . ALA B 1 330 ? -16.828 -37.75 -4.176 1 85.5 330 ALA B O 1
ATOM 6149 N N . ARG B 1 331 ? -14.992 -38.906 -4.863 1 86.31 331 ARG B N 1
ATOM 6150 C CA . ARG B 1 331 ? -15.766 -40.125 -5.129 1 86.31 331 ARG B CA 1
ATOM 6151 C C . ARG B 1 331 ? -16.422 -40.625 -3.854 1 86.31 331 ARG B C 1
ATOM 6153 O O . ARG B 1 331 ? -15.797 -40.656 -2.793 1 86.31 331 ARG B O 1
ATOM 6160 N N . GLY B 1 332 ? -17.625 -40.906 -3.979 1 88.06 332 GLY B N 1
ATOM 6161 C CA . GLY B 1 332 ? -18.344 -41.5 -2.863 1 88.06 332 GLY B CA 1
ATOM 6162 C C . GLY B 1 332 ? -19.078 -40.469 -2.023 1 88.06 332 GLY B C 1
ATOM 6163 O O . GLY B 1 332 ? -19.891 -40.812 -1.17 1 88.06 332 GLY B O 1
ATOM 6164 N N . THR B 1 333 ? -18.828 -39.219 -2.301 1 90.06 333 THR B N 1
ATOM 6165 C CA . THR B 1 333 ? -19.5 -38.188 -1.539 1 90.06 333 THR B CA 1
ATOM 6166 C C . THR B 1 333 ? -20.953 -38.031 -1.998 1 90.06 333 THR B C 1
ATOM 6168 O O . THR B 1 333 ? -21.266 -38.281 -3.164 1 90.06 333 THR B O 1
ATOM 6171 N N . LYS B 1 334 ? -21.797 -37.656 -0.982 1 91 334 LYS B N 1
ATOM 6172 C CA . LYS B 1 334 ? -23.219 -37.438 -1.262 1 91 334 LYS B CA 1
ATOM 6173 C C . LYS B 1 334 ? -23.719 -36.188 -0.558 1 91 334 LYS B C 1
ATOM 6175 O O . LYS B 1 334 ? -23.203 -35.812 0.485 1 91 334 LYS B O 1
ATOM 6180 N N . LEU B 1 335 ? -24.672 -35.625 -1.169 1 92.25 335 LEU B N 1
ATOM 6181 C CA . LEU B 1 335 ? -25.359 -34.562 -0.46 1 92.25 335 LEU B CA 1
ATOM 6182 C C . LEU B 1 335 ? -26.156 -35.094 0.716 1 92.25 335 LEU B C 1
ATOM 6184 O O . LEU B 1 335 ? -26.656 -36.219 0.66 1 92.25 335 LEU B O 1
ATOM 6188 N N . PRO B 1 336 ? -26.219 -34.25 1.679 1 91.38 336 PRO B N 1
ATOM 6189 C CA . PRO B 1 336 ? -27.125 -34.656 2.756 1 91.38 336 PRO B CA 1
ATOM 6190 C C . PRO B 1 336 ? -28.531 -34.969 2.26 1 91.38 336 PRO B C 1
ATOM 6192 O O . PRO B 1 336 ? -29.031 -34.281 1.357 1 91.38 336 PRO B O 1
ATOM 6195 N N . SER B 1 337 ? -29.156 -35.938 2.906 1 91.06 337 SER B N 1
ATOM 6196 C CA . SER B 1 337 ? -30.438 -36.469 2.457 1 91.06 337 SER B CA 1
ATOM 6197 C C . SER B 1 337 ? -31.531 -35.406 2.537 1 91.06 337 SER B C 1
ATOM 6199 O O . SER B 1 337 ? -32.531 -35.469 1.812 1 91.06 337 SER B O 1
ATOM 6201 N N . GLU B 1 338 ? -31.266 -34.438 3.402 1 91.81 338 GLU B N 1
ATOM 6202 C CA . GLU B 1 338 ? -32.281 -33.406 3.621 1 91.81 338 GLU B CA 1
ATOM 6203 C C . GLU B 1 338 ? -32.281 -32.375 2.48 1 91.81 338 GLU B C 1
ATOM 6205 O O . GLU B 1 338 ? -33.219 -31.594 2.354 1 91.81 338 GLU B O 1
ATOM 6210 N N . ILE B 1 339 ? -31.266 -32.438 1.721 1 92.75 339 ILE B N 1
ATOM 6211 C CA . ILE B 1 339 ? -31.156 -31.453 0.643 1 92.75 339 ILE B CA 1
ATOM 6212 C C . ILE B 1 339 ? -31.969 -31.938 -0.563 1 92.75 339 ILE B C 1
ATOM 6214 O O . ILE B 1 339 ? -31.75 -33.031 -1.062 1 92.75 339 ILE B O 1
ATOM 6218 N N . VAL B 1 340 ? -32.875 -31.125 -0.961 1 92.19 340 VAL B N 1
ATOM 6219 C CA . VAL B 1 340 ? -33.688 -31.406 -2.141 1 92.19 340 VAL B CA 1
ATOM 6220 C C . VAL B 1 340 ? -33 -30.859 -3.389 1 92.19 340 VAL B C 1
ATOM 6222 O O . VAL B 1 340 ? -32.75 -29.656 -3.488 1 92.19 340 VAL B O 1
ATOM 6225 N N . VAL B 1 341 ? -32.688 -31.734 -4.273 1 96.25 341 VAL B N 1
ATOM 6226 C CA . VAL B 1 341 ? -32.094 -31.328 -5.543 1 96.25 341 VAL B CA 1
ATOM 6227 C C . VAL B 1 341 ? -33.188 -30.906 -6.523 1 96.25 341 VAL B C 1
ATOM 6229 O O . VAL B 1 341 ? -34.094 -31.688 -6.805 1 96.25 341 VAL B O 1
ATOM 6232 N N . PRO B 1 342 ? -33.156 -29.719 -7.016 1 96.19 342 PRO B N 1
ATOM 6233 C CA . PRO B 1 342 ? -34.156 -29.266 -7.965 1 96.19 342 PRO B CA 1
ATOM 6234 C C . PRO B 1 342 ? -34.281 -30.156 -9.195 1 96.19 342 PRO B C 1
ATOM 6236 O O . PRO B 1 342 ? -33.312 -30.844 -9.547 1 96.19 342 PRO B O 1
ATOM 6239 N N . SER B 1 343 ? -35.406 -30.078 -9.953 1 94.5 343 SER B N 1
ATOM 6240 C CA . SER B 1 343 ? -35.688 -30.953 -11.086 1 94.5 343 SER B CA 1
ATOM 6241 C C . SER B 1 343 ? -34.75 -30.672 -12.258 1 94.5 343 SER B C 1
ATOM 6243 O O . SER B 1 343 ? -34.469 -31.547 -13.078 1 94.5 343 SER B O 1
ATOM 6245 N N . ASN B 1 344 ? -34.344 -29.484 -12.352 1 95.81 344 ASN B N 1
ATOM 6246 C CA . ASN B 1 344 ? -33.406 -29.125 -13.43 1 95.81 344 ASN B CA 1
ATOM 6247 C C . ASN B 1 344 ? -31.969 -29.109 -12.953 1 95.81 344 ASN B C 1
ATOM 6249 O O . ASN B 1 344 ? -31.156 -28.312 -13.43 1 95.81 344 ASN B O 1
ATOM 6253 N N . ALA B 1 345 ? -31.594 -29.891 -11.938 1 97.06 345 ALA B N 1
ATOM 6254 C CA . ALA B 1 345 ? -30.234 -30 -11.445 1 97.06 345 ALA B CA 1
ATOM 6255 C C . ALA B 1 345 ? -29.797 -31.469 -11.344 1 97.06 345 ALA B C 1
ATOM 6257 O O . ALA B 1 345 ? -30.625 -32.375 -11.273 1 97.06 345 ALA B O 1
ATOM 6258 N N . ARG B 1 346 ? -28.578 -31.656 -11.492 1 96.69 346 ARG B N 1
ATOM 6259 C CA . ARG B 1 346 ? -27.922 -32.938 -11.336 1 96.69 346 ARG B CA 1
ATOM 6260 C C . ARG B 1 346 ? -26.703 -32.844 -10.422 1 96.69 346 ARG B C 1
ATOM 6262 O O . ARG B 1 346 ? -25.953 -31.875 -10.5 1 96.69 346 ARG B O 1
ATOM 6269 N N . VAL B 1 347 ? -26.531 -33.844 -9.539 1 96 347 VAL B N 1
ATOM 6270 C CA . VAL B 1 347 ? -25.406 -33.875 -8.625 1 96 347 VAL B CA 1
ATOM 6271 C C . VAL B 1 347 ? -24.594 -35.156 -8.828 1 96 347 VAL B C 1
ATOM 6273 O O . VAL B 1 347 ? -25.172 -36.25 -8.953 1 96 347 VAL B O 1
ATOM 6276 N N . VAL B 1 348 ? -23.328 -35 -8.992 1 95.25 348 VAL B N 1
ATOM 6277 C CA . VAL B 1 348 ? -22.422 -36.125 -9.109 1 95.25 348 VAL B CA 1
ATOM 6278 C C . VAL B 1 348 ? -21.281 -36 -8.102 1 95.25 348 VAL B C 1
ATOM 6280 O O . VAL B 1 348 ? -20.906 -34.875 -7.734 1 95.25 348 VAL B O 1
ATOM 6283 N N . ASP B 1 349 ? -20.844 -37.094 -7.566 1 92.5 349 ASP B N 1
ATOM 6284 C CA . ASP B 1 349 ? -19.766 -37.062 -6.594 1 92.5 349 ASP B CA 1
ATOM 6285 C C . ASP B 1 349 ? -18.453 -36.594 -7.242 1 92.5 349 ASP B C 1
ATOM 6287 O O . ASP B 1 349 ? -17.766 -35.719 -6.703 1 92.5 349 ASP B O 1
ATOM 6291 N N . TYR B 1 350 ? -18.219 -37.188 -8.375 1 91.12 350 TYR B N 1
ATOM 6292 C CA . TYR B 1 350 ? -16.984 -36.844 -9.086 1 91.12 350 TYR B CA 1
ATOM 6293 C C . TYR B 1 350 ? -17.172 -37 -10.594 1 91.12 350 TYR B C 1
ATOM 6295 O O . TYR B 1 350 ? -17.812 -37.938 -11.055 1 91.12 350 TYR B O 1
ATOM 6303 N N . ILE B 1 351 ? -16.672 -36.062 -11.391 1 92.44 351 ILE B N 1
ATOM 6304 C CA . ILE B 1 351 ? -16.609 -36.125 -12.852 1 92.44 351 ILE B CA 1
ATOM 6305 C C . ILE B 1 351 ? -15.383 -35.344 -13.344 1 92.44 351 ILE B C 1
ATOM 6307 O O . ILE B 1 351 ? -15.078 -34.281 -12.844 1 92.44 351 ILE B O 1
ATOM 6311 N N . PRO B 1 352 ? -14.57 -35.969 -14.227 1 91.88 352 PRO B N 1
ATOM 6312 C CA . PRO B 1 352 ? -13.461 -35.188 -14.781 1 91.88 352 PRO B CA 1
ATOM 6313 C C . PRO B 1 352 ? -13.914 -33.875 -15.406 1 91.88 352 PRO B C 1
ATOM 6315 O O . PRO B 1 352 ? -14.875 -33.844 -16.188 1 91.88 352 PRO B O 1
ATOM 6318 N N . TYR B 1 353 ? -13.25 -32.844 -15.102 1 93.69 353 TYR B N 1
ATOM 6319 C CA . TYR B 1 353 ? -13.664 -31.5 -15.5 1 93.69 353 TYR B CA 1
ATOM 6320 C C . TYR B 1 353 ? -13.781 -31.391 -17.016 1 93.69 353 TYR B C 1
ATOM 6322 O O . TYR B 1 353 ? -14.742 -30.812 -17.531 1 93.69 353 TYR B O 1
ATOM 6330 N N . ASP B 1 354 ? -12.852 -31.969 -17.75 1 94.88 354 ASP B N 1
ATOM 6331 C CA . ASP B 1 354 ? -12.781 -31.75 -19.188 1 94.88 354 ASP B CA 1
ATOM 6332 C C . ASP B 1 354 ? -13.945 -32.438 -19.906 1 94.88 354 ASP B C 1
ATOM 6334 O O . ASP B 1 354 ? -14.328 -32.031 -21 1 94.88 354 ASP B O 1
ATOM 6338 N N . ILE B 1 355 ? -14.547 -33.438 -19.281 1 94.12 355 ILE B N 1
ATOM 6339 C CA . ILE B 1 355 ? -15.688 -34.125 -19.875 1 94.12 355 ILE B CA 1
ATOM 6340 C C . ILE B 1 355 ? -16.906 -33.219 -19.828 1 94.12 355 ILE B C 1
ATOM 6342 O O . ILE B 1 355 ? -17.609 -33.062 -20.844 1 94.12 355 ILE B O 1
ATOM 6346 N N . ILE B 1 356 ? -17.125 -32.625 -18.75 1 95.62 356 ILE B N 1
ATOM 6347 C CA . ILE B 1 356 ? -18.359 -31.844 -18.562 1 95.62 356 ILE B CA 1
ATOM 6348 C C . ILE B 1 356 ? -18.172 -30.438 -19.125 1 95.62 356 ILE B C 1
ATOM 6350 O O . ILE B 1 356 ? -19.109 -29.844 -19.656 1 95.62 356 ILE B O 1
ATOM 6354 N N . LEU B 1 357 ? -17.016 -29.875 -19.078 1 97.06 357 LEU B N 1
ATOM 6355 C CA . LEU B 1 357 ? -16.781 -28.484 -19.484 1 97.06 357 LEU B CA 1
ATOM 6356 C C . LEU B 1 357 ? -16.938 -28.312 -20.984 1 97.06 357 LEU B C 1
ATOM 6358 O O . LEU B 1 357 ? -17.297 -27.219 -21.453 1 97.06 357 LEU B O 1
ATOM 6362 N N . GLU B 1 358 ? -16.781 -29.359 -21.703 1 94.19 358 GLU B N 1
ATOM 6363 C CA . GLU B 1 358 ? -17 -29.328 -23.156 1 94.19 358 GLU B CA 1
ATOM 6364 C C . GLU B 1 358 ? -18.438 -28.906 -23.469 1 94.19 358 GLU B C 1
ATOM 6366 O O . GLU B 1 358 ? -18.688 -28.312 -24.531 1 94.19 358 GLU B O 1
ATOM 6371 N N . TYR B 1 359 ? -19.328 -29.125 -22.531 1 95.75 359 TYR B N 1
ATOM 6372 C CA . TYR B 1 359 ? -20.75 -28.875 -22.781 1 95.75 359 TYR B CA 1
ATOM 6373 C C . TYR B 1 359 ? -21.266 -27.75 -21.875 1 95.75 359 TYR B C 1
ATOM 6375 O O . TYR B 1 359 ? -22.469 -27.5 -21.828 1 95.75 359 TYR B O 1
ATOM 6383 N N . THR B 1 360 ? -20.422 -27.109 -21.172 1 97.62 360 THR B N 1
ATOM 6384 C CA . THR B 1 360 ? -20.797 -26.125 -20.156 1 97.62 360 THR B CA 1
ATOM 6385 C C . THR B 1 360 ? -20.812 -24.719 -20.766 1 97.62 360 THR B C 1
ATOM 6387 O O . THR B 1 360 ? -19.906 -24.359 -21.516 1 97.62 360 THR B O 1
ATOM 6390 N N . ASP B 1 361 ? -21.812 -23.969 -20.391 1 97.69 361 ASP B N 1
ATOM 6391 C CA . ASP B 1 361 ? -21.906 -22.578 -20.844 1 97.69 361 ASP B CA 1
ATOM 6392 C C . ASP B 1 361 ? -21.266 -21.625 -19.844 1 97.69 361 ASP B C 1
ATOM 6394 O O . ASP B 1 361 ? -20.688 -20.609 -20.234 1 97.69 361 ASP B O 1
ATOM 6398 N N . VAL B 1 362 ? -21.438 -21.922 -18.609 1 98.62 362 VAL B N 1
ATOM 6399 C CA . VAL B 1 362 ? -20.844 -21.141 -17.547 1 98.62 362 VAL B CA 1
ATOM 6400 C C . VAL B 1 362 ? -20.344 -22.062 -16.438 1 98.62 362 VAL B C 1
ATOM 6402 O O . VAL B 1 362 ? -21.047 -23 -16.031 1 98.62 362 VAL B O 1
ATOM 6405 N N . PHE B 1 363 ? -19.203 -21.891 -15.992 1 98.56 363 PHE B N 1
ATOM 6406 C CA . PHE B 1 363 ? -18.625 -22.672 -14.906 1 98.56 363 PHE B CA 1
ATOM 6407 C C . PHE B 1 363 ? -18.516 -21.828 -13.633 1 98.56 363 PHE B C 1
ATOM 6409 O O . PHE B 1 363 ? -17.828 -20.812 -13.617 1 98.56 363 PHE B O 1
ATOM 6416 N N . ILE B 1 364 ? -19.156 -22.203 -12.547 1 98.12 364 ILE B N 1
ATOM 6417 C CA . ILE B 1 364 ? -19.094 -21.594 -11.227 1 98.12 364 ILE B CA 1
ATOM 6418 C C . ILE B 1 364 ? -18.094 -22.344 -10.359 1 98.12 364 ILE B C 1
ATOM 6420 O O . ILE B 1 364 ? -18.203 -23.547 -10.164 1 98.12 364 ILE B O 1
ATOM 6424 N N . SER B 1 365 ? -17.125 -21.656 -9.859 1 95.69 365 SER B N 1
ATOM 6425 C CA . SER B 1 365 ? -16.156 -22.359 -9.031 1 95.69 365 SER B CA 1
ATOM 6426 C C . SER B 1 365 ? -15.562 -21.438 -7.969 1 95.69 365 SER B C 1
ATOM 6428 O O . SER B 1 365 ? -15.906 -20.25 -7.902 1 95.69 365 SER B O 1
ATOM 6430 N N . ASN B 1 366 ? -14.719 -21.984 -7.078 1 93.25 366 ASN B N 1
ATOM 6431 C CA . ASN B 1 366 ? -14.109 -21.234 -5.98 1 93.25 366 ASN B CA 1
ATOM 6432 C C . ASN B 1 366 ? -12.773 -20.625 -6.391 1 93.25 366 ASN B C 1
ATOM 6434 O O . ASN B 1 366 ? -11.977 -20.234 -5.539 1 93.25 366 ASN B O 1
ATOM 6438 N N . ALA B 1 367 ? -12.445 -20.672 -7.652 1 93.94 367 ALA B N 1
ATOM 6439 C CA . ALA B 1 367 ? -11.305 -19.969 -8.219 1 93.94 367 ALA B CA 1
ATOM 6440 C C . ALA B 1 367 ? -10 -20.703 -7.914 1 93.94 367 ALA B C 1
ATOM 6442 O O . ALA B 1 367 ? -8.961 -20.062 -7.707 1 93.94 367 ALA B O 1
ATOM 6443 N N . GLY B 1 368 ? -10.062 -22.031 -7.895 1 92.62 368 GLY B N 1
ATOM 6444 C CA . GLY B 1 368 ? -8.82 -22.797 -7.938 1 92.62 368 GLY B CA 1
ATOM 6445 C C . GLY B 1 368 ? -8.109 -22.703 -9.273 1 92.62 368 GLY B C 1
ATOM 6446 O O . GLY B 1 368 ? -8.742 -22.703 -10.328 1 92.62 368 GLY B O 1
ATOM 6447 N N . TYR B 1 369 ? -6.844 -22.547 -9.203 1 94.5 369 TYR B N 1
ATOM 6448 C CA . TYR B 1 369 ? -6.09 -22.328 -10.43 1 94.5 369 TYR B CA 1
ATOM 6449 C C . TYR B 1 369 ? -6.234 -23.5 -11.375 1 94.5 369 TYR B C 1
ATOM 6451 O O . TYR B 1 369 ? -6.434 -23.328 -12.578 1 94.5 369 TYR B O 1
ATOM 6459 N N . GLY B 1 370 ? -6.102 -24.719 -10.867 1 93 370 GLY B N 1
ATOM 6460 C CA . GLY B 1 370 ? -6.281 -25.891 -11.695 1 93 370 GLY B CA 1
ATOM 6461 C C . GLY B 1 370 ? -7.641 -25.953 -12.375 1 93 370 GLY B C 1
ATOM 6462 O O . GLY B 1 370 ? -7.73 -26.188 -13.578 1 93 370 GLY B O 1
ATOM 6463 N N . THR B 1 371 ? -8.625 -25.688 -11.555 1 92.81 371 THR B N 1
ATOM 6464 C CA . THR B 1 371 ? -9.992 -25.688 -12.07 1 92.81 371 THR B CA 1
ATOM 6465 C C . THR B 1 371 ? -10.164 -24.578 -13.109 1 92.81 371 THR B C 1
ATOM 6467 O O . THR B 1 371 ? -10.82 -24.781 -14.133 1 92.81 371 THR B O 1
ATOM 6470 N N . PHE B 1 372 ? -9.617 -23.516 -12.828 1 96.31 372 PHE B N 1
ATOM 6471 C CA . PHE B 1 372 ? -9.695 -22.359 -13.727 1 96.31 372 PHE B CA 1
ATOM 6472 C C . PHE B 1 372 ? -9.047 -22.688 -15.07 1 96.31 372 PHE B C 1
ATOM 6474 O O . PHE B 1 372 ? -9.594 -22.344 -16.125 1 96.31 372 PHE B O 1
ATOM 6481 N N . THR B 1 373 ? -7.918 -23.328 -15.07 1 96.88 373 THR B N 1
ATOM 6482 C CA . THR B 1 373 ? -7.223 -23.656 -16.312 1 96.88 373 THR B CA 1
ATOM 6483 C C . THR B 1 373 ? -8.031 -24.625 -17.156 1 96.88 373 THR B C 1
ATOM 6485 O O . THR B 1 373 ? -8 -24.578 -18.375 1 96.88 373 THR B O 1
ATOM 6488 N N . HIS B 1 374 ? -8.828 -25.531 -16.531 1 96.5 374 HIS B N 1
ATOM 6489 C CA . HIS B 1 374 ? -9.719 -26.406 -17.281 1 96.5 374 HIS B CA 1
ATOM 6490 C C . HIS B 1 374 ? -10.805 -25.609 -18 1 96.5 374 HIS B C 1
ATOM 6492 O O . HIS B 1 374 ? -11.148 -25.922 -19.141 1 96.5 374 HIS B O 1
ATOM 6498 N N . ALA B 1 375 ? -11.305 -24.625 -17.297 1 98.06 375 ALA B N 1
ATOM 6499 C CA . ALA B 1 375 ? -12.297 -23.766 -17.938 1 98.06 375 ALA B CA 1
ATOM 6500 C C . ALA B 1 375 ? -11.719 -23.094 -19.172 1 98.06 375 ALA B C 1
ATOM 6502 O O . ALA B 1 375 ? -12.344 -23.094 -20.234 1 98.06 375 ALA B O 1
ATOM 6503 N N . VAL B 1 376 ? -10.523 -22.578 -19.031 1 98.5 376 VAL B N 1
ATOM 6504 C CA . VAL B 1 376 ? -9.859 -21.875 -20.125 1 98.5 376 VAL B CA 1
ATOM 6505 C C . VAL B 1 376 ? -9.609 -22.844 -21.281 1 98.5 376 VAL B C 1
ATOM 6507 O O . VAL B 1 376 ? -9.891 -22.516 -22.438 1 98.5 376 VAL B O 1
ATOM 6510 N N . SER B 1 377 ? -9.109 -24.047 -21 1 97.62 377 SER B N 1
ATOM 6511 C CA . SER B 1 377 ? -8.773 -25.031 -22.016 1 97.62 377 SER B CA 1
ATOM 6512 C C . SER B 1 377 ? -10.023 -25.484 -22.781 1 97.62 377 SER B C 1
ATOM 6514 O O . SER B 1 377 ? -9.922 -25.953 -23.922 1 97.62 377 SER B O 1
ATOM 6516 N N . ASN B 1 378 ? -11.148 -25.328 -22.172 1 97.81 378 ASN B N 1
ATOM 6517 C CA . ASN B 1 378 ? -12.398 -25.75 -22.797 1 97.81 378 ASN B CA 1
ATOM 6518 C C . ASN B 1 378 ? -13.18 -24.578 -23.344 1 97.81 378 ASN B C 1
ATOM 6520 O O . ASN B 1 378 ? -14.281 -24.734 -23.891 1 97.81 378 ASN B O 1
ATOM 6524 N N . GLY B 1 379 ? -12.672 -23.344 -23.203 1 98.38 379 GLY B N 1
ATOM 6525 C CA . GLY B 1 379 ? -13.32 -22.156 -23.719 1 98.38 379 GLY B CA 1
ATOM 6526 C C . GLY B 1 379 ? -14.602 -21.797 -22.984 1 98.38 379 GLY B C 1
ATOM 6527 O O . GLY B 1 379 ? -15.578 -21.375 -23.609 1 98.38 379 GLY B O 1
ATOM 6528 N N . VAL B 1 380 ? -14.617 -21.969 -21.703 1 98.69 380 VAL B N 1
ATOM 6529 C CA . VAL B 1 380 ? -15.828 -21.766 -20.906 1 98.69 380 VAL B CA 1
ATOM 6530 C C . VAL B 1 380 ? -15.672 -20.547 -20.016 1 98.69 380 VAL B C 1
ATOM 6532 O O . VAL B 1 380 ? -14.711 -20.469 -19.234 1 98.69 380 VAL B O 1
ATOM 6535 N N . PRO B 1 381 ? -16.594 -19.578 -20.062 1 98.75 381 PRO B N 1
ATOM 6536 C CA . PRO B 1 381 ? -16.562 -18.469 -19.109 1 98.75 381 PRO B CA 1
ATOM 6537 C C . PRO B 1 381 ? -16.812 -18.922 -17.672 1 98.75 381 PRO B C 1
ATOM 6539 O O . PRO B 1 381 ? -17.391 -19.984 -17.453 1 98.75 381 PRO B O 1
ATOM 6542 N N . VAL B 1 382 ? -16.391 -18.031 -16.719 1 98.69 382 VAL B N 1
ATOM 6543 C CA . VAL B 1 382 ? -16.438 -18.484 -15.336 1 98.69 382 VAL B CA 1
ATOM 6544 C C . VAL B 1 382 ? -17.094 -17.422 -14.461 1 98.69 382 VAL B C 1
ATOM 6546 O O . VAL B 1 382 ? -17.062 -16.234 -14.781 1 98.69 382 VAL B O 1
ATOM 6549 N N . VAL B 1 383 ? -17.766 -17.812 -13.398 1 98.5 383 VAL B N 1
ATOM 6550 C CA . VAL B 1 383 ? -18.25 -17.031 -12.266 1 98.5 383 VAL B CA 1
ATOM 6551 C C . VAL B 1 383 ? -17.594 -17.531 -10.977 1 98.5 383 VAL B C 1
ATOM 6553 O O . VAL B 1 383 ? -17.812 -18.672 -10.57 1 98.5 383 VAL B O 1
ATOM 6556 N N . LEU B 1 384 ? -16.828 -16.641 -10.344 1 97.19 384 LEU B N 1
ATOM 6557 C CA . LEU B 1 384 ? -15.898 -17.141 -9.336 1 97.19 384 LEU B CA 1
ATOM 6558 C C . LEU B 1 384 ? -16.25 -16.578 -7.957 1 97.19 384 LEU B C 1
ATOM 6560 O O . LEU B 1 384 ? -16.5 -15.375 -7.82 1 97.19 384 LEU B O 1
ATOM 6564 N N . GLY B 1 385 ? -16.297 -17.391 -6.902 1 91.88 385 GLY B N 1
ATOM 6565 C CA . GLY B 1 385 ? -16.594 -16.984 -5.539 1 91.88 385 GLY B CA 1
ATOM 6566 C C . GLY B 1 385 ? -15.391 -17.062 -4.613 1 91.88 385 GLY B C 1
ATOM 6567 O O . GLY B 1 385 ? -15.5 -16.766 -3.422 1 91.88 385 GLY B O 1
ATOM 6568 N N . GLY B 1 386 ? -14.266 -17.344 -4.941 1 78.12 386 GLY B N 1
ATOM 6569 C CA . GLY B 1 386 ? -13.125 -17.547 -4.066 1 78.12 386 GLY B CA 1
ATOM 6570 C C . GLY B 1 386 ? -12.422 -16.266 -3.68 1 78.12 386 GLY B C 1
ATOM 6571 O O . GLY B 1 386 ? -12.141 -15.43 -4.535 1 78.12 386 GLY B O 1
ATOM 6572 N N . GLU B 1 387 ? -12.227 -16.016 -2.25 1 73.25 387 GLU B N 1
ATOM 6573 C CA . GLU B 1 387 ? -11.547 -14.812 -1.795 1 73.25 387 GLU B CA 1
ATOM 6574 C C . GLU B 1 387 ? -10.297 -15.148 -0.983 1 73.25 387 GLU B C 1
ATOM 6576 O O . GLU B 1 387 ? -9.484 -14.273 -0.69 1 73.25 387 GLU B O 1
ATOM 6581 N N . ASN B 1 388 ? -10.062 -16.391 -0.748 1 72.69 388 ASN B N 1
ATOM 6582 C CA . ASN B 1 388 ? -8.977 -16.75 0.16 1 72.69 388 ASN B CA 1
ATOM 6583 C C . ASN B 1 388 ? -7.695 -17.078 -0.601 1 72.69 388 ASN B C 1
ATOM 6585 O O . ASN B 1 388 ? -7.742 -17.406 -1.788 1 72.69 388 ASN B O 1
ATOM 6589 N N . GLU B 1 389 ? -6.625 -16.859 0.002 1 71.88 389 GLU B N 1
ATOM 6590 C CA . GLU B 1 389 ? -5.293 -17.219 -0.482 1 71.88 389 GLU B CA 1
ATOM 6591 C C . GLU B 1 389 ? -5.035 -16.641 -1.868 1 71.88 389 GLU B C 1
ATOM 6593 O O . GLU B 1 389 ? -5.16 -15.43 -2.07 1 71.88 389 GLU B O 1
ATOM 6598 N N . GLU B 1 390 ? -4.637 -17.469 -2.727 1 80.81 390 GLU B N 1
ATOM 6599 C CA . GLU B 1 390 ? -4.285 -16.984 -4.059 1 80.81 390 GLU B CA 1
ATOM 6600 C C . GLU B 1 390 ? -5.496 -17 -4.988 1 80.81 390 GLU B C 1
ATOM 6602 O O . GLU B 1 390 ? -5.402 -16.594 -6.148 1 80.81 390 GLU B O 1
ATOM 6607 N N . LYS B 1 391 ? -6.672 -17.328 -4.449 1 89.12 391 LYS B N 1
ATOM 6608 C CA . LYS B 1 391 ? -7.855 -17.484 -5.293 1 89.12 391 LYS B CA 1
ATOM 6609 C C . LYS B 1 391 ? -8.32 -16.125 -5.832 1 89.12 391 LYS B C 1
ATOM 6611 O O . LYS B 1 391 ? -8.836 -16.047 -6.945 1 89.12 391 LYS B O 1
ATOM 6616 N N . ILE B 1 392 ? -8.086 -15.148 -5 1 93.19 392 ILE B N 1
ATOM 6617 C CA . ILE B 1 392 ? -8.453 -13.82 -5.488 1 93.19 392 ILE B CA 1
ATOM 6618 C C . ILE B 1 392 ? -7.609 -13.477 -6.711 1 93.19 392 ILE B C 1
ATOM 6620 O O . ILE B 1 392 ? -8.086 -12.797 -7.625 1 93.19 392 ILE B O 1
ATOM 6624 N N . GLU B 1 393 ? -6.398 -13.961 -6.785 1 95.31 393 GLU B N 1
ATOM 6625 C CA . GLU B 1 393 ? -5.531 -13.703 -7.93 1 95.31 393 GLU B CA 1
ATOM 6626 C C . GLU B 1 393 ? -6.039 -14.414 -9.18 1 95.31 393 GLU B C 1
ATOM 6628 O O . GLU B 1 393 ? -5.906 -13.906 -10.289 1 95.31 393 GLU B O 1
ATOM 6633 N N . VAL B 1 394 ? -6.582 -15.578 -8.992 1 96.69 394 VAL B N 1
ATOM 6634 C CA . VAL B 1 394 ? -7.195 -16.297 -10.102 1 96.69 394 VAL B CA 1
ATOM 6635 C C . VAL B 1 394 ? -8.391 -15.5 -10.625 1 96.69 394 VAL B C 1
ATOM 6637 O O . VAL B 1 394 ? -8.531 -15.305 -11.836 1 96.69 394 VAL B O 1
ATOM 6640 N N . THR B 1 395 ? -9.195 -15.055 -9.68 1 96.81 395 THR B N 1
ATOM 6641 C CA . THR B 1 395 ? -10.367 -14.258 -10.039 1 96.81 395 THR B CA 1
ATOM 6642 C C . THR B 1 395 ? -9.953 -13.023 -10.828 1 96.81 395 THR B C 1
ATOM 6644 O O . THR B 1 395 ? -10.547 -12.711 -11.859 1 96.81 395 THR B O 1
ATOM 6647 N N . MET B 1 396 ? -8.906 -12.422 -10.422 1 96.56 396 MET B N 1
ATOM 6648 C CA . MET B 1 396 ? -8.484 -11.188 -11.078 1 96.56 396 MET B CA 1
ATOM 6649 C C . MET B 1 396 ? -7.91 -11.477 -12.461 1 96.56 396 MET B C 1
ATOM 6651 O O . MET B 1 396 ? -8.062 -10.672 -13.383 1 96.56 396 MET B O 1
ATOM 6655 N N . ARG B 1 397 ? -7.285 -12.633 -12.672 1 97.69 397 ARG B N 1
ATOM 6656 C CA . ARG B 1 397 ? -6.828 -13.008 -14.008 1 97.69 397 ARG B CA 1
ATOM 6657 C C . ARG B 1 397 ? -8.008 -13.266 -14.938 1 97.69 397 ARG B C 1
ATOM 6659 O O . ARG B 1 397 ? -7.957 -12.93 -16.125 1 97.69 397 ARG B O 1
ATOM 6666 N N . ALA B 1 398 ? -9.016 -13.859 -14.383 1 97.94 398 ALA B N 1
ATOM 6667 C CA . ALA B 1 398 ? -10.219 -14.094 -15.18 1 97.94 398 ALA B CA 1
ATOM 6668 C C . ALA B 1 398 ? -10.844 -12.781 -15.633 1 97.94 398 ALA B C 1
ATOM 6670 O O . ALA B 1 398 ? -11.234 -12.641 -16.797 1 97.94 398 ALA B O 1
ATOM 6671 N N . ILE B 1 399 ? -10.938 -11.867 -14.695 1 97.38 399 ILE B N 1
ATOM 6672 C CA . ILE B 1 399 ? -11.492 -10.547 -15.008 1 97.38 399 ILE B CA 1
ATOM 6673 C C . ILE B 1 399 ? -10.609 -9.844 -16.031 1 97.38 399 ILE B C 1
ATOM 6675 O O . ILE B 1 399 ? -11.109 -9.312 -17.031 1 97.38 399 ILE B O 1
ATOM 6679 N N . TYR B 1 400 ? -9.352 -9.867 -15.82 1 97.69 400 TYR B N 1
ATOM 6680 C CA . TYR B 1 400 ? -8.398 -9.219 -16.719 1 97.69 400 TYR B CA 1
ATOM 6681 C C . TYR B 1 400 ? -8.516 -9.773 -18.125 1 97.69 400 TYR B C 1
ATOM 6683 O O . TYR B 1 400 ? -8.5 -9.016 -19.109 1 97.69 400 TYR B O 1
ATOM 6691 N N . ALA B 1 401 ? -8.609 -11.125 -18.203 1 98.31 401 ALA B N 1
ATOM 6692 C CA . ALA B 1 401 ? -8.656 -11.789 -19.5 1 98.31 401 ALA B CA 1
ATOM 6693 C C . ALA B 1 401 ? -10.039 -11.664 -20.141 1 98.31 401 ALA B C 1
ATOM 6695 O O . ALA B 1 401 ? -10.242 -12.039 -21.297 1 98.31 401 ALA B O 1
ATOM 6696 N N . GLY B 1 402 ? -11.031 -11.195 -19.391 1 98.06 402 GLY B N 1
ATOM 6697 C CA . GLY B 1 402 ? -12.367 -10.945 -19.906 1 98.06 402 GLY B CA 1
ATOM 6698 C C . GLY B 1 402 ? -13.234 -12.188 -19.953 1 98.06 402 GLY B C 1
ATOM 6699 O O . GLY B 1 402 ? -14.25 -12.219 -20.656 1 98.06 402 GLY B O 1
ATOM 6700 N N . ILE B 1 403 ? -12.867 -13.203 -19.172 1 98.12 403 ILE B N 1
ATOM 6701 C CA . ILE B 1 403 ? -13.594 -14.453 -19.328 1 98.12 403 ILE B CA 1
ATOM 6702 C C . ILE B 1 403 ? -14.438 -14.719 -18.078 1 98.12 403 ILE B C 1
ATOM 6704 O O . ILE B 1 403 ? -15.164 -15.711 -18.016 1 98.12 403 ILE B O 1
ATOM 6708 N N . GLY B 1 404 ? -14.297 -13.859 -17.109 1 96.75 404 GLY B N 1
ATOM 6709 C CA . GLY B 1 404 ? -14.969 -14.25 -15.883 1 96.75 404 GLY B CA 1
ATOM 6710 C C . GLY B 1 404 ? -15.5 -13.062 -15.094 1 96.75 404 GLY B C 1
ATOM 6711 O O . GLY B 1 404 ? -15.188 -11.914 -15.398 1 96.75 404 GLY B O 1
ATOM 6712 N N . LEU B 1 405 ? -16.391 -13.43 -14.117 1 96.94 405 LEU B N 1
ATOM 6713 C CA . LEU B 1 405 ? -17.031 -12.5 -13.188 1 96.94 405 LEU B CA 1
ATOM 6714 C C . LEU B 1 405 ? -16.781 -12.938 -11.742 1 96.94 405 LEU B C 1
ATOM 6716 O O . LEU B 1 405 ? -16.781 -14.133 -11.445 1 96.94 405 LEU B O 1
ATOM 6720 N N . SER B 1 406 ? -16.531 -11.953 -10.922 1 96.5 406 SER B N 1
ATOM 6721 C CA . SER B 1 406 ? -16.359 -12.219 -9.492 1 96.5 406 SER B CA 1
ATOM 6722 C C . SER B 1 406 ? -17.688 -12.094 -8.742 1 96.5 406 SER B C 1
ATOM 6724 O O . SER B 1 406 ? -18.422 -11.133 -8.953 1 96.5 406 SER B O 1
ATOM 6726 N N . LEU B 1 407 ? -17.922 -13.039 -7.879 1 96.44 407 LEU B N 1
ATOM 6727 C CA . LEU B 1 407 ? -19.094 -12.93 -7.004 1 96.44 407 LEU B CA 1
ATOM 6728 C C . LEU B 1 407 ? -18.781 -12.062 -5.789 1 96.44 407 LEU B C 1
ATOM 6730 O O . LEU B 1 407 ? -19.688 -11.688 -5.039 1 96.44 407 LEU B O 1
ATOM 6734 N N . GLU B 1 408 ? -17.547 -11.773 -5.555 1 90.62 408 GLU B N 1
ATOM 6735 C CA . GLU B 1 408 ? -17.031 -10.859 -4.539 1 90.62 408 GLU B CA 1
ATOM 6736 C C . GLU B 1 408 ? -17.219 -11.422 -3.137 1 90.62 408 GLU B C 1
ATOM 6738 O O . GLU B 1 408 ? -17.203 -10.68 -2.154 1 90.62 408 GLU B O 1
ATOM 6743 N N . THR B 1 409 ? -17.531 -12.719 -3.082 1 90.94 409 THR B N 1
ATOM 6744 C CA . THR B 1 409 ? -17.688 -13.414 -1.812 1 90.94 409 THR B CA 1
ATOM 6745 C C . THR B 1 409 ? -17.484 -14.914 -1.992 1 90.94 409 THR B C 1
ATOM 6747 O O . THR B 1 409 ? -17.656 -15.445 -3.094 1 90.94 409 THR B O 1
ATOM 6750 N N . GLN B 1 410 ? -17.125 -15.539 -0.931 1 88.38 410 GLN B N 1
ATOM 6751 C CA . GLN B 1 410 ? -16.969 -16.984 -0.937 1 88.38 410 GLN B CA 1
ATOM 6752 C C . GLN B 1 410 ? -18.312 -17.672 -0.669 1 88.38 410 GLN B C 1
ATOM 6754 O O . GLN B 1 410 ? -18.453 -18.875 -0.922 1 88.38 410 GLN B O 1
ATOM 6759 N N . THR B 1 411 ? -19.219 -16.922 -0.146 1 92.75 411 THR B N 1
ATOM 6760 C CA . THR B 1 411 ? -20.516 -17.484 0.231 1 92.75 411 THR B CA 1
ATOM 6761 C C . THR B 1 411 ? -21.656 -16.703 -0.398 1 92.75 411 THR B C 1
ATOM 6763 O O . THR B 1 411 ? -22.484 -16.125 0.311 1 92.75 411 THR B O 1
ATOM 6766 N N . PRO B 1 412 ? -21.734 -16.75 -1.687 1 96.25 412 PRO B N 1
ATOM 6767 C CA . PRO B 1 412 ? -22.781 -15.977 -2.365 1 96.25 412 PRO B CA 1
ATOM 6768 C C . PRO B 1 412 ? -24.188 -16.516 -2.104 1 96.25 412 PRO B C 1
ATOM 6770 O O . PRO B 1 412 ? -24.344 -17.719 -1.812 1 96.25 412 PRO B O 1
ATOM 6773 N N . THR B 1 413 ? -25.125 -15.68 -2.215 1 97.44 413 THR B N 1
ATOM 6774 C CA . THR B 1 413 ? -26.531 -16.094 -2.229 1 97.44 413 THR B CA 1
ATOM 6775 C C . THR B 1 413 ? -26.906 -16.656 -3.594 1 97.44 413 THR B C 1
ATOM 6777 O O . THR B 1 413 ? -26.188 -16.484 -4.574 1 97.44 413 THR B O 1
ATOM 6780 N N . ALA B 1 414 ? -28.031 -17.375 -3.582 1 97.81 414 ALA B N 1
ATOM 6781 C CA . ALA B 1 414 ? -28.562 -17.859 -4.852 1 97.81 414 ALA B CA 1
ATOM 6782 C C . ALA B 1 414 ? -28.797 -16.703 -5.82 1 97.81 414 ALA B C 1
ATOM 6784 O O . ALA B 1 414 ? -28.547 -16.828 -7.023 1 97.81 414 ALA B O 1
ATOM 6785 N N . GLU B 1 415 ? -29.266 -15.656 -5.273 1 97.94 415 GLU B N 1
ATOM 6786 C CA . GLU B 1 415 ? -29.531 -14.492 -6.098 1 97.94 415 GLU B CA 1
ATOM 6787 C C . GLU B 1 415 ? -28.266 -13.938 -6.723 1 97.94 415 GLU B C 1
ATOM 6789 O O . GLU B 1 415 ? -28.25 -13.578 -7.902 1 97.94 415 GLU B O 1
ATOM 6794 N N . GLN B 1 416 ? -27.188 -13.875 -5.918 1 97.81 416 GLN B N 1
ATOM 6795 C CA . GLN B 1 416 ? -25.906 -13.398 -6.422 1 97.81 416 GLN B CA 1
ATOM 6796 C C . GLN B 1 416 ? -25.375 -14.312 -7.531 1 97.81 416 GLN B C 1
ATOM 6798 O O . GLN B 1 416 ? -24.875 -13.828 -8.547 1 97.81 416 GLN B O 1
ATOM 6803 N N . VAL B 1 417 ? -25.531 -15.586 -7.34 1 98.25 417 VAL B N 1
ATOM 6804 C CA . VAL B 1 417 ? -25.094 -16.562 -8.344 1 98.25 417 VAL B CA 1
ATOM 6805 C C . VAL B 1 417 ? -25.922 -16.375 -9.617 1 98.25 417 VAL B C 1
ATOM 6807 O O . VAL B 1 417 ? -25.359 -16.297 -10.719 1 98.25 417 VAL B O 1
ATOM 6810 N N . ARG B 1 418 ? -27.172 -16.266 -9.461 1 98 418 ARG B N 1
ATOM 6811 C CA . ARG B 1 418 ? -28.062 -16.109 -10.609 1 98 418 ARG B CA 1
ATOM 6812 C C . ARG B 1 418 ? -27.703 -14.859 -11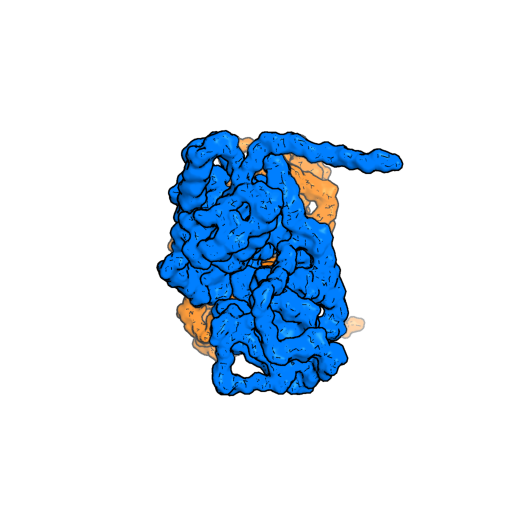.414 1 98 418 ARG B C 1
ATOM 6814 O O . ARG B 1 418 ? -27.594 -14.914 -12.641 1 98 418 ARG B O 1
ATOM 6821 N N . LYS B 1 419 ? -27.547 -13.812 -10.727 1 97.88 419 LYS B N 1
ATOM 6822 C CA . LYS B 1 419 ? -27.219 -12.555 -11.391 1 97.88 419 LYS B CA 1
ATOM 6823 C C . LYS B 1 419 ? -25.875 -12.648 -12.117 1 97.88 419 LYS B C 1
ATOM 6825 O O . LYS B 1 419 ? -25.734 -12.156 -13.242 1 97.88 419 LYS B O 1
ATOM 6830 N N . GLY B 1 420 ? -24.906 -13.25 -11.453 1 98 420 GLY B N 1
ATOM 6831 C CA . GLY B 1 420 ? -23.594 -13.438 -12.078 1 98 420 GLY B CA 1
ATOM 6832 C C . GLY B 1 420 ? -23.656 -14.281 -13.344 1 98 420 GLY B C 1
ATOM 6833 O O . GLY B 1 420 ? -23.109 -13.891 -14.375 1 98 420 GLY B O 1
ATOM 6834 N N . VAL B 1 421 ? -24.344 -15.352 -13.289 1 98.38 421 VAL B N 1
ATOM 6835 C CA . VAL B 1 421 ? -24.453 -16.266 -14.422 1 98.38 421 VAL B CA 1
ATOM 6836 C C . VAL B 1 421 ? -25.234 -15.586 -15.547 1 98.38 421 VAL B C 1
ATOM 6838 O O . VAL B 1 421 ? -24.859 -15.68 -16.719 1 98.38 421 VAL B O 1
ATOM 6841 N N . GLN B 1 422 ? -26.266 -14.953 -15.203 1 97.56 422 GLN B N 1
ATOM 6842 C CA . GLN B 1 422 ? -27.078 -14.258 -16.203 1 97.56 422 GLN B CA 1
ATOM 6843 C C . GLN B 1 422 ? -26.25 -13.203 -16.938 1 97.56 422 GLN B C 1
ATOM 6845 O O . GLN B 1 422 ? -26.391 -13.039 -18.141 1 97.56 422 GLN B O 1
ATOM 6850 N N . LYS B 1 423 ? -25.5 -12.516 -16.172 1 97.94 423 LYS B N 1
ATOM 6851 C CA . LYS B 1 423 ? -24.641 -11.508 -16.797 1 97.94 423 LYS B CA 1
ATOM 6852 C C . LYS B 1 423 ? -23.703 -12.148 -17.812 1 97.94 423 LYS B C 1
ATOM 6854 O O . LYS B 1 423 ? -23.547 -11.641 -18.922 1 97.94 423 LYS B O 1
ATOM 6859 N N . VAL B 1 424 ? -23.078 -13.219 -17.484 1 98.25 424 VAL B N 1
ATOM 6860 C CA . VAL B 1 424 ? -22.125 -13.898 -18.359 1 98.25 424 VAL B CA 1
ATOM 6861 C C . VAL B 1 424 ? -22.844 -14.461 -19.578 1 98.25 424 VAL B C 1
ATOM 6863 O O . VAL B 1 424 ? -22.359 -14.359 -20.703 1 98.25 424 VAL B O 1
ATOM 6866 N N . LEU B 1 425 ? -24.047 -14.945 -19.406 1 97 425 LEU B N 1
ATOM 6867 C CA . LEU B 1 425 ? -24.812 -15.547 -20.484 1 97 425 LEU B CA 1
ATOM 6868 C C . LEU B 1 425 ? -25.344 -14.484 -21.438 1 97 425 LEU B C 1
ATOM 6870 O O . LEU B 1 425 ? -25.484 -14.727 -22.641 1 97 425 LEU B O 1
ATOM 6874 N N . SER B 1 426 ? -25.578 -13.344 -20.875 1 97.06 426 SER B N 1
ATOM 6875 C CA . SER B 1 426 ? -26.203 -12.297 -21.672 1 97.06 426 SER B CA 1
ATOM 6876 C C . SER B 1 426 ? -25.172 -11.516 -22.469 1 97.06 426 SER B C 1
ATOM 6878 O O . SER B 1 426 ? -25.516 -10.82 -23.438 1 97.06 426 SER B O 1
ATOM 6880 N N . ASP B 1 427 ? -24 -11.508 -22.078 1 97.56 427 ASP B N 1
ATOM 6881 C CA . ASP B 1 427 ? -22.906 -10.797 -22.75 1 97.56 427 ASP B CA 1
ATOM 6882 C C . ASP B 1 427 ? -21.984 -11.766 -23.469 1 97.56 427 ASP B C 1
ATOM 6884 O O . ASP B 1 427 ? -21.109 -12.375 -22.844 1 97.56 427 ASP B O 1
ATOM 6888 N N . ASN B 1 428 ? -22.047 -11.812 -24.703 1 97.12 428 ASN B N 1
ATOM 6889 C CA . ASN B 1 428 ? -21.328 -12.789 -25.516 1 97.12 428 ASN B CA 1
ATOM 6890 C C . ASN B 1 428 ? -19.828 -12.539 -25.484 1 97.12 428 ASN B C 1
ATOM 6892 O O . ASN B 1 428 ? -19.047 -13.391 -25.922 1 97.12 428 ASN B O 1
ATOM 6896 N N . GLN B 1 429 ? -19.406 -11.438 -24.953 1 98.25 429 GLN B N 1
ATOM 6897 C CA . GLN B 1 429 ? -17.984 -11.109 -24.906 1 98.25 429 GLN B CA 1
ATOM 6898 C C . GLN B 1 429 ? -17.219 -12.086 -24.016 1 98.25 429 GLN B C 1
ATOM 6900 O O . GLN B 1 429 ? -16.062 -12.383 -24.266 1 98.25 429 GLN B O 1
ATOM 6905 N N . TYR B 1 430 ? -17.891 -12.609 -23.016 1 98.5 430 TYR B N 1
ATOM 6906 C CA . TYR B 1 430 ? -17.25 -13.578 -22.141 1 98.5 430 TYR B CA 1
ATOM 6907 C C . TYR B 1 430 ? -16.922 -14.859 -22.906 1 98.5 430 TYR B C 1
ATOM 6909 O O . TYR B 1 430 ? -15.797 -15.367 -22.812 1 98.5 430 TYR B O 1
ATOM 6917 N N . LYS B 1 431 ? -17.844 -15.359 -23.625 1 98.38 431 LYS B N 1
ATOM 6918 C CA . LYS B 1 431 ? -17.641 -16.578 -24.391 1 98.38 431 LYS B CA 1
ATOM 6919 C C . LYS B 1 431 ? -16.594 -16.375 -25.5 1 98.38 431 LYS B C 1
ATOM 6921 O O . LYS B 1 431 ? -15.742 -17.234 -25.719 1 98.38 431 LYS B O 1
ATOM 6926 N N . LYS B 1 432 ? -16.688 -15.289 -26.141 1 98.56 432 LYS B N 1
ATOM 6927 C CA . LYS B 1 432 ? -15.727 -14.977 -27.188 1 98.56 432 LYS B CA 1
ATOM 6928 C C . LYS B 1 432 ? -14.305 -14.938 -26.641 1 98.56 432 LYS B C 1
ATOM 6930 O O . LYS B 1 432 ? -13.383 -15.508 -27.234 1 98.56 432 LYS B O 1
ATOM 6935 N N . ALA B 1 433 ? -14.141 -14.336 -25.516 1 98.69 433 ALA B N 1
ATOM 6936 C CA . ALA B 1 433 ? -12.828 -14.258 -24.859 1 98.69 433 ALA B CA 1
ATOM 6937 C C . ALA B 1 433 ? -12.344 -15.641 -24.453 1 98.69 433 ALA B C 1
ATOM 6939 O O . ALA B 1 433 ? -11.164 -15.969 -24.625 1 98.69 433 ALA B O 1
ATOM 6940 N N . ALA B 1 434 ? -13.227 -16.422 -23.922 1 98.69 434 ALA B N 1
ATOM 6941 C CA . ALA B 1 434 ? -12.867 -17.766 -23.484 1 98.69 434 ALA B CA 1
ATOM 6942 C C . ALA B 1 434 ? -12.398 -18.609 -24.656 1 98.69 434 ALA B C 1
ATOM 6944 O O . ALA B 1 434 ? -11.398 -19.328 -24.547 1 98.69 434 ALA B O 1
ATOM 6945 N N . VAL B 1 435 ? -13.07 -18.531 -25.703 1 98.5 435 VAL B N 1
ATOM 6946 C CA . VAL B 1 435 ? -12.727 -19.297 -26.891 1 98.5 435 VAL B CA 1
ATOM 6947 C C . VAL B 1 435 ? -11.398 -18.828 -27.469 1 98.5 435 VAL B C 1
ATOM 6949 O O . VAL B 1 435 ? -10.57 -19.641 -27.891 1 98.5 435 VAL B O 1
ATOM 6952 N N . LYS B 1 436 ? -11.258 -17.547 -27.484 1 98.5 436 LYS B N 1
ATOM 6953 C CA . LYS B 1 436 ? -9.984 -16.984 -27.953 1 98.5 436 LYS B CA 1
ATOM 6954 C C . LYS B 1 436 ? -8.82 -17.516 -27.125 1 98.5 436 LYS B C 1
ATOM 6956 O O . LYS B 1 436 ? -7.781 -17.891 -27.672 1 98.5 436 LYS B O 1
ATOM 6961 N N . LEU B 1 437 ? -8.984 -17.562 -25.844 1 98.38 437 LEU B N 1
ATOM 6962 C CA . LEU B 1 437 ? -7.941 -18.062 -24.953 1 98.38 437 LEU B CA 1
ATOM 6963 C C . LEU B 1 437 ? -7.715 -19.562 -25.172 1 98.38 437 LEU B C 1
ATOM 6965 O O . LEU B 1 437 ? -6.574 -20.031 -25.109 1 98.38 437 LEU B O 1
ATOM 6969 N N . LYS B 1 438 ? -8.797 -20.266 -25.344 1 98.12 438 LYS B N 1
ATOM 6970 C CA . LYS B 1 438 ? -8.68 -21.672 -25.672 1 98.12 438 LYS B CA 1
ATOM 6971 C C . LYS B 1 438 ? -7.805 -21.875 -26.922 1 98.12 438 LYS B C 1
ATOM 6973 O O . LYS B 1 438 ? -6.855 -22.656 -26.891 1 98.12 438 LYS B O 1
ATOM 6978 N N . MET B 1 439 ? -8.062 -21.156 -27.906 1 98.06 439 MET B N 1
ATOM 6979 C CA . MET B 1 439 ? -7.328 -21.266 -29.172 1 98.06 439 MET B CA 1
ATOM 6980 C C . MET B 1 439 ? -5.867 -20.875 -28.984 1 98.06 439 MET B C 1
ATOM 6982 O O . MET B 1 439 ? -4.973 -21.516 -29.531 1 98.06 439 MET B O 1
ATOM 6986 N N . GLU B 1 440 ? -5.648 -19.812 -28.25 1 98.25 440 GLU B N 1
ATOM 6987 C CA . GLU B 1 440 ? -4.281 -19.375 -27.984 1 98.25 440 GLU B CA 1
ATOM 6988 C C . GLU B 1 440 ? -3.475 -20.469 -27.297 1 98.25 440 GLU B C 1
ATOM 6990 O O . GLU B 1 440 ? -2.326 -20.734 -27.672 1 98.25 440 GLU B O 1
ATOM 6995 N N . ASN B 1 441 ? -4.066 -21.094 -26.375 1 97.69 441 ASN B N 1
ATOM 6996 C CA . ASN B 1 441 ? -3.363 -22.141 -25.641 1 97.69 441 ASN B CA 1
ATOM 6997 C C . ASN B 1 441 ? -3.178 -23.391 -26.484 1 97.69 441 ASN B C 1
ATOM 6999 O O . ASN B 1 441 ? -2.148 -24.062 -26.391 1 97.69 441 ASN B O 1
ATOM 7003 N N . GLU B 1 442 ? -4.133 -23.719 -27.328 1 95.75 442 GLU B N 1
ATOM 7004 C CA . GLU B 1 442 ? -3.988 -24.828 -28.266 1 95.75 442 GLU B CA 1
ATOM 7005 C C . GLU B 1 442 ? -2.844 -24.578 -29.234 1 95.75 442 GLU B C 1
ATOM 7007 O O . GLU B 1 442 ? -2.088 -25.5 -29.562 1 95.75 442 GLU B O 1
ATOM 7012 N N . ASN B 1 443 ? -2.693 -23.391 -29.594 1 96.75 443 ASN B N 1
ATOM 7013 C CA . ASN B 1 443 ? -1.661 -23.031 -30.562 1 96.75 443 ASN B CA 1
ATOM 7014 C C . ASN B 1 443 ? -0.27 -23.062 -29.938 1 96.75 443 ASN B C 1
ATOM 7016 O O . ASN B 1 443 ? 0.724 -23.281 -30.625 1 96.75 443 ASN B O 1
ATOM 7020 N N . LEU B 1 444 ? -0.051 -22.828 -28.734 1 96.12 444 LEU B N 1
ATOM 7021 C CA . LEU B 1 444 ? 1.241 -22.812 -28.047 1 96.12 444 LEU B CA 1
ATOM 7022 C C . LEU B 1 444 ? 1.796 -24.234 -27.922 1 96.12 444 LEU B C 1
ATOM 7024 O O . LEU B 1 444 ? 3.014 -24.422 -27.875 1 96.12 444 LEU B O 1
ATOM 7028 N N . ASP B 1 445 ? 1.016 -25.297 -27.938 1 94.12 445 ASP B N 1
ATOM 7029 C CA . ASP B 1 445 ? 1.476 -26.672 -27.812 1 94.12 445 ASP B CA 1
ATOM 7030 C C . ASP B 1 445 ? 2.482 -26.812 -26.672 1 94.12 445 ASP B C 1
ATOM 7032 O O . ASP B 1 445 ? 3.656 -27.109 -26.906 1 94.12 445 ASP B O 1
ATOM 7036 N N . SER B 1 446 ? 2.086 -26.703 -25.5 1 98.06 446 SER B N 1
ATOM 7037 C CA . SER B 1 446 ? 2.875 -26.562 -24.281 1 98.06 446 SER B CA 1
ATOM 7038 C C . SER B 1 446 ? 3.926 -27.672 -24.172 1 98.06 446 SER B C 1
ATOM 7040 O O . SER B 1 446 ? 5.094 -27.391 -23.906 1 98.06 446 SER B O 1
ATOM 7042 N N . LEU B 1 447 ? 3.602 -28.922 -24.469 1 98.19 447 LEU B N 1
ATOM 7043 C CA . LEU B 1 447 ? 4.504 -30.062 -24.297 1 98.19 447 LEU B CA 1
ATOM 7044 C C . LEU B 1 447 ? 5.672 -29.984 -25.281 1 98.19 447 LEU B C 1
ATOM 7046 O O . LEU B 1 447 ? 6.816 -30.25 -24.906 1 98.19 447 LEU B O 1
ATOM 7050 N N . SER B 1 448 ? 5.406 -29.531 -26.469 1 97.56 448 SER B N 1
ATOM 7051 C CA . SER B 1 448 ? 6.473 -29.359 -27.453 1 97.56 448 SER B CA 1
ATOM 7052 C C . SER B 1 448 ? 7.43 -28.234 -27.031 1 97.56 448 SER B C 1
ATOM 7054 O O . SER B 1 448 ? 8.641 -28.359 -27.203 1 97.56 448 SER B O 1
ATOM 7056 N N . LEU B 1 449 ? 6.863 -27.203 -26.547 1 98.12 449 LEU B N 1
ATOM 7057 C CA . LEU B 1 449 ? 7.684 -26.078 -26.109 1 98.12 449 LEU B CA 1
ATOM 7058 C C . LEU B 1 449 ? 8.562 -26.469 -24.922 1 98.12 449 LEU B C 1
ATOM 7060 O O . LEU B 1 449 ? 9.719 -26.062 -24.844 1 98.12 449 LEU B O 1
ATOM 7064 N N . ILE B 1 450 ? 8.008 -27.234 -24.031 1 98.69 450 ILE B N 1
ATOM 7065 C CA . ILE B 1 450 ? 8.766 -27.719 -22.891 1 98.69 450 ILE B CA 1
ATOM 7066 C C . ILE B 1 450 ? 9.914 -28.609 -23.375 1 98.69 450 ILE B C 1
ATOM 7068 O O . ILE B 1 450 ? 11.055 -28.453 -22.938 1 98.69 450 ILE B O 1
ATOM 7072 N N . GLU B 1 451 ? 9.648 -29.5 -24.281 1 98.12 451 GLU B N 1
ATOM 7073 C CA . GLU B 1 451 ? 10.688 -30.359 -24.828 1 98.12 451 GLU B CA 1
ATOM 7074 C C . GLU B 1 451 ? 11.766 -29.562 -25.531 1 98.12 451 GLU B C 1
ATOM 7076 O O . GLU B 1 451 ? 12.953 -29.875 -25.438 1 98.12 451 GLU B O 1
ATOM 7081 N N . ASP B 1 452 ? 11.336 -28.531 -26.234 1 97.62 452 ASP B N 1
ATOM 7082 C CA . ASP B 1 452 ? 12.297 -27.656 -26.906 1 97.62 452 ASP B CA 1
ATOM 7083 C C . ASP B 1 452 ? 13.258 -27.031 -25.891 1 97.62 452 ASP B C 1
ATOM 7085 O O . ASP B 1 452 ? 14.453 -26.906 -26.172 1 97.62 452 ASP B O 1
ATOM 7089 N N . LYS B 1 453 ? 12.734 -26.656 -24.766 1 98 453 LYS B N 1
ATOM 7090 C CA . LYS B 1 453 ? 13.594 -26.078 -23.734 1 98 453 LYS B CA 1
ATOM 7091 C C . LYS B 1 453 ? 14.555 -27.109 -23.172 1 98 453 LYS B C 1
ATOM 7093 O O . LYS B 1 453 ? 15.711 -26.812 -22.875 1 98 453 LYS B O 1
ATOM 7098 N N . ILE B 1 454 ? 14.07 -28.312 -23.016 1 98 454 ILE B N 1
ATOM 7099 C CA . ILE B 1 454 ? 14.93 -29.406 -22.562 1 98 454 ILE B CA 1
ATOM 7100 C C . ILE B 1 454 ? 16.062 -29.609 -23.578 1 98 454 ILE B C 1
ATOM 7102 O O . ILE B 1 454 ? 17.234 -29.719 -23.188 1 98 454 ILE B O 1
ATOM 7106 N N . ARG B 1 455 ? 15.789 -29.594 -24.828 1 97.25 455 ARG B N 1
ATOM 7107 C CA . ARG B 1 455 ? 16.797 -29.781 -25.859 1 97.25 455 ARG B CA 1
ATOM 7108 C C . ARG B 1 455 ? 17.828 -28.656 -25.828 1 97.25 455 ARG B C 1
ATOM 7110 O O . ARG B 1 455 ? 19.016 -28.891 -26.031 1 97.25 455 ARG B O 1
ATOM 7117 N N . LYS B 1 456 ? 17.344 -27.5 -25.562 1 96.75 456 LYS B N 1
ATOM 7118 C CA . LYS B 1 456 ? 18.25 -26.359 -25.484 1 96.75 456 LYS B CA 1
ATOM 7119 C C . LYS B 1 456 ? 19.219 -26.5 -24.312 1 96.75 456 LYS B C 1
ATOM 7121 O O . LYS B 1 456 ? 20.359 -26.031 -24.375 1 96.75 456 LYS B O 1
ATOM 7126 N N . LEU B 1 457 ? 18.75 -27.141 -23.281 1 97 457 LEU B N 1
ATOM 7127 C CA . LEU B 1 457 ? 19.578 -27.297 -22.094 1 97 457 LEU B CA 1
ATOM 7128 C C . LEU B 1 457 ? 20.594 -28.422 -22.281 1 97 457 LEU B C 1
ATOM 7130 O O . LEU B 1 457 ? 21.562 -28.516 -21.516 1 97 457 LEU B O 1
ATOM 7134 N N . ILE B 1 458 ? 20.391 -29.344 -23.219 1 92.75 458 ILE B N 1
ATOM 7135 C CA . ILE B 1 458 ? 21.312 -30.438 -23.516 1 92.75 458 ILE B CA 1
ATOM 7136 C C . ILE B 1 458 ? 22.516 -29.891 -24.297 1 92.75 458 ILE B C 1
ATOM 7138 O O . ILE B 1 458 ? 23.641 -30.344 -24.109 1 92.75 458 ILE B O 1
ATOM 7142 N N . ALA B 1 459 ? 22.344 -28.938 -25.25 1 76.44 459 ALA B N 1
ATOM 7143 C CA . ALA B 1 459 ? 23.375 -28.359 -26.109 1 76.44 459 ALA B CA 1
ATOM 7144 C C . ALA B 1 459 ? 24.328 -27.484 -25.297 1 76.44 459 ALA B C 1
ATOM 7146 O O . ALA B 1 459 ? 25.547 -27.531 -25.516 1 76.44 459 ALA B O 1
#

Solvent-accessible surface area (backbone atoms only — not comparable to full-atom values): 48551 Å² total; per-residue (Å²): 135,86,78,79,77,75,74,70,72,83,70,75,70,80,76,47,39,36,40,37,41,41,36,97,41,70,70,44,34,51,61,52,48,56,51,49,25,51,41,34,74,74,68,44,53,39,38,39,43,40,30,74,91,44,45,67,64,41,46,71,32,65,30,46,71,37,82,44,83,66,77,81,38,71,67,36,51,47,44,28,50,58,20,64,68,40,67,87,56,60,47,22,41,22,35,32,44,28,35,67,44,28,72,41,35,50,61,52,26,49,54,50,40,53,50,51,30,52,53,39,68,74,38,75,86,54,51,51,37,40,35,32,28,29,77,41,44,50,57,37,42,50,72,28,48,16,78,70,46,70,93,47,93,61,80,63,51,33,39,23,32,38,70,54,77,86,65,59,76,44,65,28,33,53,53,85,61,69,61,64,74,69,34,78,47,73,69,39,25,55,51,19,50,51,42,40,53,48,37,50,73,34,48,32,28,65,28,51,49,43,42,45,48,33,35,50,75,55,49,28,75,52,76,76,94,61,60,61,50,37,48,39,50,62,45,37,69,29,19,38,30,54,31,41,65,73,57,48,81,87,53,92,78,63,57,85,47,53,39,62,34,10,38,74,78,80,73,74,82,59,88,80,68,78,73,60,91,66,45,61,58,56,78,38,23,88,80,37,78,31,82,40,32,36,35,35,37,56,50,69,78,50,85,59,51,65,30,50,50,49,22,50,56,57,35,42,70,86,37,76,40,39,33,35,38,36,40,61,48,36,80,86,50,74,76,62,86,84,62,79,76,46,91,51,45,46,79,41,22,59,72,66,63,60,71,54,37,70,56,32,59,35,38,35,32,41,27,46,52,66,61,49,50,52,32,37,68,48,27,26,17,36,39,26,23,29,66,58,54,66,14,23,45,39,43,47,30,31,42,73,45,41,22,33,46,73,64,86,33,53,62,44,48,25,67,55,45,36,52,52,51,49,50,51,71,70,36,63,60,20,44,53,34,12,39,52,49,20,51,52,21,63,69,49,41,20,68,60,49,51,50,52,53,53,54,59,67,73,109,140,88,77,82,77,74,72,69,71,80,70,72,71,77,74,47,39,36,39,37,41,41,37,96,41,69,70,43,33,50,61,52,48,55,52,49,25,52,40,32,73,73,68,44,52,39,38,40,42,41,31,74,93,45,44,67,64,41,46,72,33,65,30,45,72,39,82,43,83,65,78,80,38,71,67,36,51,49,45,28,49,57,19,64,69,41,68,88,55,60,48,21,40,22,35,33,45,27,34,66,46,28,70,40,34,52,61,51,25,48,51,50,41,52,50,50,30,53,55,39,68,74,37,74,86,56,50,52,38,38,34,31,29,32,77,43,44,50,56,35,44,48,73,29,49,16,80,69,47,72,93,48,92,61,80,64,50,33,39,24,31,38,70,53,78,86,65,59,74,43,64,28,34,53,54,84,60,66,59,63,76,69,35,77,47,75,68,39,25,54,51,18,49,50,42,39,54,50,39,49,73,33,48,32,30,65,29,50,50,41,41,46,49,33,35,50,74,56,49,28,74,51,77,77,94,60,60,62,50,38,48,38,51,64,46,37,68,29,18,39,31,54,32,42,64,71,58,48,82,88,54,92,77,63,57,86,48,53,41,64,34,10,37,75,78,79,72,74,82,58,88,81,69,78,74,61,91,66,45,60,58,55,78,38,22,88,79,35,78,31,79,40,32,37,35,36,38,54,50,69,78,52,84,59,50,67,29,50,50,49,21,50,57,58,36,42,70,87,37,73,38,39,34,36,39,36,40,60,48,37,80,85,51,74,76,61,86,84,60,79,76,46,93,51,45,45,80,39,23,59,72,67,62,61,70,55,37,69,56,32,59,34,38,34,32,40,26,47,52,67,61,46,49,50,32,36,68,48,27,25,16,37,38,27,22,30,65,58,56,65,14,22,44,39,42,46,31,30,43,73,41,41,22,34,46,73,63,85,32,53,63,44,48,25,65,54,45,35,52,52,50,48,51,51,71,70,36,63,60,20,42,52,33,11,38,51,50,19,51,53,21,63,70,48,40,21,69,59,49,52,50,51,51,53,54,60,69,71,110

Radius of gyration: 35.3 Å; Cα contacts (8 Å, |Δi|>4): 1756; chains: 2; bounding box: 74×110×93 Å

Organism: Colletotrichum orbiculare (strain 104-T / ATCC 96160 / CBS 514.97 / LARS 414 / MAFF 240422) (NCBI:txid1213857)

Nearest PDB structures (foldseek):
  6j31-assembly2_B  TM=7.932E-01  e=3.239E-21  Kitasatospora
  2iyf-assembly2_B  TM=7.248E-01  e=1.688E-19  Streptomyces antibioticus
  8h5d-assembly1_A  TM=7.368E-01  e=2.454E-19  Bacillus subtilis
  7xx4-assembly2_B  TM=7.430E-01  e=1.038E-18  Streptomyces antibioticus
  3iaa-assembly1_A  TM=7.554E-01  e=1.670E-17  Micromonospora echinospora

Sequence (918 aa):
MTAGNLNRADTSGSNPLLLFAAFPGEGHTNPLLSIASYLVKTGYEVVFMAPDLYQTKVEETGAEYLRVDNPLTGEVMQSFREATSLPGGLERVAGQYKAVFLDMLPMRTQSTEDALVMLQARDPSRQIIFMEDVFNSTLLPFKYGRPLPEGFSSMPKSIGFGVAPLLFESRDNAPMSLGLLPDSTVSGRQRNEALHKLAESGPFRNMIESWQGALRKLGCTVIPDGKMFSCLYTAYDYALQLCSPSLEYPLSDLPSSIEYVGLLPRKTVKPGFEYPPWWPEVERKQESKYRHVVFVSQGTLNPDYTDLILPSLNAFVERQDVLVVATLGARGTKLPSEIVVPSNARVVDYIPYDIILEYTDVFISNAGYGTFTHAVSNGVPVVLGGENEEKIEVTMRAIYAGIGLSLETQTPTAEQVRKGVQKVLSDNQYKKAAVKLKMENENLDSLSLIEDKIRKLIAMTAGNLNRADTSGSNPLLLFAAFPGEGHTNPLLSIASYLVKTGYEVVFMAPDLYQTKVEETGAEYLRVDNPLTGEVMQSFREATSLPGGLERVAGQYKAVFLDMLPMRTQSTEDALVMLQARDPSRQIIFMEDVFNSTLLPFKYGRPLPEGFSSMPKSIGFGVAPLLFESRDNAPMSLGLLPDSTVSGRQRNEALHKLAESGPFRNMIESWQGALRKLGCTVIPDGKMFSCLYTAYDYALQLCSPSLEYPLSDLPSSIEYVGLLPRKTVKPGFEYPPWWPEVERKQESKYRHVVFVSQGTLNPDYTDLILPSLNAFVERQDVLVVATLGARGTKLPSEIVVPSNARVVDYIPYDIILEYTDVFISNAGYGTFTHAVSNGVPVVLGGENEEKIEVTMRAIYAGIGLSLETQTPTAEQVRKGVQKVLSDNQYKKAAVKLKMENENLDSLSLIEDKIRKLIA

Foldseek 3Di:
DDDDPPPPPPCVPDAFEEEEEFQPDPLTVVVVLLLLLVCVVVPHAYEYEDAPVCQVSNVVSVHHYHHDDRLCDPVLVVQLVVLVPDPFDLLSLLSNLLSRQQLCLLRLLVRVLVVVQVVCVVPVVHAYEYEYALSNLSLLLVLQAQDHRPSDPDDGAYEHEHSAAQQFLFLQDAHFLPLDAGHPDPVRSVVRVVRQVCSCVPSNVVSLVSNQVSSVVSPGPGGDPDRVSNSSQPSHQAYEYAAFCLLHHDGPPDDPRYYYQFHDAADDDDPPDDDDPCCCCQVPVVPPLAPAEEEEEAEQPDQDCQQTNLLQQPLCLPPLNYAYEYEQHDPPDDDDPPDDGHPRYYYYPDDRLLVRLLRHAEYEYQQDSVSLSSNLLNLHAYEHAHSHHNSSVSQSSSVSLLQYHYLPHRRHHSNSNNVRVVVNVVDCSNSVSSVVRNVSRVVSNNSVVVVVVVVVSVD/DDDDPPPPPCPVPDAFEEEEEFQPDPLTVVVVLLLLLVVVVVPHAYEYEDAPVCQVSNVVSVHHYHHDDRLCDPVLVVQLVVLVPDPFDLLSLLSNLLSRQQLCLLRLLVVVLVVVLVVCVVPVVHAYEYEYALSNLSLLLVLQAQDHRPSDPDDGAYEHEHSAAQQFLALQDAHFLPLDAGHPDPVRSVVRVVRQVCSCVPSNVVSLVSNQVSSVVSPGPGGDPDRVSNSSQPSHQAYEYAAFCLLHDDGPPDDPRYYYQFHDDADDDDPPDDDDPCCCCQVPVVPPLAPAEEEEEAEQPDQDCQQTNLLQQVLCLPPLNYAYEYEQHAPPDDDDPPDDGHPRYYYYPDDRLLVRLLRHAEYEYQQDSVSLSSNLLNLHAYEHAHSHHNSSVSQSSSVSLLQYHYLPHRRDHSNSNNVRVVVNVVDCSNSVSSVVRNVSRVVSNNSVVVVVVVVVSVD

Secondary structure (DSSP, 8-state):
------------S--PEEEEE--SSHHHHHHHHHHHHHHHHTT-EEEEEE-GGGHHHHHHHTPEEEE---S--HHHHHHHHHHHTSPSSHHHHHHHHIIIIITTHHHHHHHHHHHHHHHHHH-TTS-EEEEEETTT--SHHHHTTPPPPTT-SSPPEEEEEE-SS-----TTSPPTTS-PPP--SHHHHHHHHHHHHHHHHTTTHHHHHHHHHHHHHTT-S----S-HHHHHHTSSSEEEESS-GGGS---TT--TTEEE--PPPPPPPPTT----TTHHHHHTGGGSS-SEEEEEE--SS---TTTTHHHHHHHTTT-TTEEEEEE-SSTT----TTPPPPTTEEEES---HHHHHTT-SEEEE---HHHHHHHHHTT--EEE---STTHHHHHHHHHHHTSEEE-SSSS--HHHHHHHHHHHHH-THHHHHHHHHHHHHHHH-HHHHHHHHHHHHH-/------------S--PEEEEE--SSHHHHHHHHHHHHHHHHTT-EEEEEE-GGGHHHHHHHTPEEEE---S--HHHHHHHHHHHTSPSSHHHHHHHHIIIIITTHHHHHHHHHHHHHHHHHH-TTS-EEEEEETTT--SHHHHTTPPPPTT-SSPPEEEEEE-SS-----TTSPPTTS-PPP--SHHHHHHHHHHHHHHHHTTTHHHHHHHHHHHHHTT-S----S-HHHHHHTSSSEEEESS-GGGS---TT--TTEEE--PPPPPPPPTT----TTHHHHHTGGGSS-SEEEEEE--SS---TTTTHHHHHHHTTT-TTEEEEEE-SSTT----TTPPPPTTEEEES---HHHHHTT-SEEEE---HHHHHHHHHTT--EEE---STTHHHHHHHHHHHTSEEE-SSSS--HHHHHHHHHHHHH-THHHHHHHHHHHHHHHH-HHHHHHHHHHHHH-